Protein 4IX8 (pdb70)

CATH classification: 3.90.1150.10 (+1 more: 3.40.640.10)

Foldseek 3Di:
DDDDDDDDPLVVQQDQVLVVPVFDAAQEPFDFFEQADQALPPPVLAAFDVLLVVLLVVLVVVVPQPDFAFLQAHLLLLQLVLVLCLVLAPDPVLSVLRDSLQKGKFQFLLRVLLLLDVLFAAQVAEEEEEPLADCSNVSSCSSRNYHHHYFYFDQVVQRATPLVVVLVVDDPRYAEYEEEAVGVAALGHDDLVSLVVVLVSCVVRVHAYEYECAFVLWFADPDRHRDNSHDDDQRKYKYKYAVVLSRPRPQRIIMIGIRHVVPPCVSSSVSSSVVSPPVRHHRRSSSSSCSVPVVPDDNVSNVSQRVQLVLLLVLVVVLVVDPQAWDWDRRRGDWKTKTAGPCLFFDPQNWLVSLQRVLCRYNSYHWAASVSSPDIRITMGTSSDGPVSSNVSSVSSNVVRVVGGD/DDDDDDDDPLVVQQDQVLVVVPQFEQADQFLPVPPLAAFDVLLVVLLVVLVVVVPQPDAAFLQAHLLLLVLVLVLCLVLAPDDVLSVLFDSLQKGKFQFLLRVLLLLDVLFAAQVAEEEEEPLADCSNVSSCRSRNYHHHYFYFDVVVQRATPLVVVLVVDDPRYAEYEDEAVGVPALGHDDPVSLVVVLVSCVVNVHAYEYECAFVLWFADPDRHHDNSHDDDQRKYKYWYDVVLSSPSVQRIIMITIRHVVPPCVSSSVSSSVVSPPVRHHRRSSSSSCSVPVVPDDNVSSVSQNVLLVVLLVLLCVLVCPWDGRRTRFKTKNAVVVQVVLVCPHHWAASVSSRDGDIIIGTSSDHPVSSNVSSVSD

InterPro domains:
  IPR004839 Aminotransferase, class I/classII, large domain [PF00155] (74-439)
  IPR005958 Tyrosine/nicotianamine aminotransferase [PIRSF000517] (28-448)
  IPR005958 Tyrosine/nicotianamine aminotransferase [TIGR01265] (44-447)
  IPR015421 Pyridoxal phosphate-dependent transferase, major domain [G3DSA:3.40.640.10] (92-340)
  IPR015422 Pyridoxal phosphate-dependent transferase, small domain [G3DSA:3.90.1150.10] (75-443)
  IPR015424 Pyridoxal phosphate-dependent transferase [SSF53383] (70-445)

B-factor: mean 60.35, std 25.58, range [20.93, 162.89]

Solvent-accessible surface area: 26932 Å² total

Radius of gyration: 27.21 Å; Cα contacts (8 Å, |Δi|>4): 1724; chains: 2; bounding box: 69×66×72 Å

Secondary structure (DSSP, 8-state):
--PPP---HHHHT---HHHHH--PPPS-SSPPEE-----TTSSSSS---HHHHHHHHHHHHHTSS-SPPPTT--HHHHHHHHHHHGGG--SHHHHHT--GGGEEEESHHHHHHHHHHHHH--TT-EEEEEES--THHHHHHHHHT-EEEEEEEETTTTTEE-HHHHHTT--TTEEEEEEESSPTTT-----HHHHHHHHHHHHHHT--EEEE-TTTT-B-TT-----TTSS---S-EEEEEE----S-GGG--EEEEEE-TT-S-HHHHHHHHHHTTTTT---HHHHHHHHHHTTT--HHHHHHHHHHHHHHHHHHHGGGGS-SSEE-PPPSBSSEEEEEE-GGGBSS--SHHHHHHHHHHHH-EE-EEGGGGT-TTEEEEES-S-HHHHHHHHHHHHHHHHHHB-/--PPP---HHHHT---HHHHH--EE-----TTSSSSS---HHHHHHHHHHHHHSSS-SPPPTT--HHHHHHHHHHHGGG-SSHHHHHT--GGGEEEESHHHHHHHHHHHHH--TT-EEEEEES--THHHHHHHHHT-EEEEEEEEGGGTTEE-HHHHHTT--TTEEEEEEESS-TTT-----HHHHHHHHHHHHHHT--EEEE-TTTT-B-TTPPP--TTSS---S-EEEEE-----S-GGG--EEEEEE-TT---HHHHHHHHHHTTTTT---HHHHHHHHHHTTT--HHHHHHHHHHHHHHHHHHHTT----BPPSBSSEEE--HHHHHHHH--EE-EEGGGGT-SS-EEEESSS-HHHHHHHHHH-

Sequence (775 aa):
SFRRIASSKHAQRTLQPLNNLTMKPSRSTKSNLRLSIGDPTVDGNLKTPDIVTEAMVDVVRSGKFNGYPPTVGADNLRQVVSTYWRRFCQTKSRQEALKWENVIITSGVSQAIVLALTALCNEGDNILVCAPSFPHYKSVCDSYGIECRYYYLDPSKSWECDLRAAAGMVDSHTKAFVIINPSNPCGSNFSRAHVSDIIDFCQQHQQIPLISDEIYAEMVLNNGIFTSVADFDTNVPRLILGGTAYQVCPGWRVGWSILIDPMNVAGDWAVGMERLTQLIAGVNSICQEAIARTLLKCPTECTEHIVTQLEAGAKVYARLLEHDIGISMEAPQASMFVMLKLNLSYFQDLKSDMEFYEKLLDEENVQVLPGEIFGMSGFLRATVSRPSAVLNEAVDRIIEFCERHKKSFRRRIASSKHAQRTLQPLNNLTNLRLSIGDPTVDGNLKTPDIVTEAMVDVVRSGKFNGYPPTVGADNLRQVVSTYWRRFCQTKSRQEALKWENVIITSGVSQAIVLALTALCNEGDNILVCAPSFPHYKSVCDSYGIECRYYYLDPSKSWECDLRAAAGMVDSHTKAFVIINPSNPCGSNFSRAHVSDIIDFCQQHQIPLISDEIYAEMVLNNGIFTSVADFDTNVPRLILGGTAYQVCPGWRVGWSILIDPMNVAGDWAVGMERLTQLIAGVNSICQEAIARTLLKCPTECTEHIVTQLEAGAKVYARLLISMEAPQASMFVMLDMEFYEKLLDNVQVLPGEIFGMSGFLRATVSRPSAVLNEAVDRI

Organism: Leishmania infantum (NCBI:txid5671)

Structure (mmCIF, N/CA/C/O backbone):
data_4IX8
#
_entry.id   4IX8
#
_cell.length_a   98.960
_cell.length_b   98.960
_cell.length_c   199.260
_cell.angle_alpha   90.000
_cell.angle_beta   90.000
_cell.angle_gamma   120.000
#
_symmetry.space_group_name_H-M   'P 32 2 1'
#
loop_
_entity.id
_entity.type
_entity.pdbx_description
1 polymer 'Tyrosine aminotransferase'
2 non-polymer 'CHLORIDE ION'
3 water water
#
loop_
_atom_site.group_PDB
_atom_site.id
_atom_site.type_symbol
_atom_site.label_atom_id
_atom_site.label_alt_id
_atom_site.label_comp_id
_atom_site.label_asym_id
_atom_site.label_entity_id
_atom_site.label_seq_id
_atom_site.pdbx_PDB_ins_code
_atom_site.Cartn_x
_atom_site.Cartn_y
_atom_site.Cartn_z
_atom_site.occupancy
_atom_site.B_iso_or_equiv
_atom_site.auth_seq_id
_atom_site.auth_comp_id
_atom_site.auth_asym_id
_atom_site.auth_atom_id
_atom_site.pdbx_PDB_model_num
ATOM 1 N N . SER A 1 36 ? 107.240 2.042 26.223 1.00 93.50 40 SER A N 1
ATOM 2 C CA . SER A 1 36 ? 106.029 1.653 25.514 1.00 94.04 40 SER A CA 1
ATOM 3 C C . SER A 1 36 ? 104.782 2.224 26.188 1.00 90.74 40 SER A C 1
ATOM 4 O O . SER A 1 36 ? 104.876 2.932 27.199 1.00 96.62 40 SER A O 1
ATOM 11 N N . PHE A 1 37 ? 103.613 1.900 25.635 1.00 73.19 41 PHE A N 1
ATOM 12 C CA . PHE A 1 37 ? 102.373 2.490 26.113 1.00 68.69 41 PHE A CA 1
ATOM 13 C C . PHE A 1 37 ? 101.120 1.629 25.898 1.00 67.69 41 PHE A C 1
ATOM 14 O O . PHE A 1 37 ? 100.802 1.197 24.782 1.00 67.96 41 PHE A O 1
ATOM 31 N N . ARG A 1 38 ? 100.395 1.448 26.993 1.00 58.30 42 ARG A N 1
ATOM 32 C CA . ARG A 1 38 ? 99.208 0.619 27.059 1.00 62.33 42 ARG A CA 1
ATOM 33 C C . ARG A 1 38 ? 98.241 1.054 25.962 1.00 59.33 42 ARG A C 1
ATOM 34 O O . ARG A 1 38 ? 98.055 2.246 25.728 1.00 56.40 42 ARG A O 1
ATOM 55 N N . ARG A 1 39 ? 97.689 0.090 25.240 1.00 53.82 43 ARG A N 1
ATOM 56 C CA . ARG A 1 39 ? 96.750 0.409 24.188 1.00 52.07 43 ARG A CA 1
ATOM 57 C C . ARG A 1 39 ? 95.433 0.915 24.777 1.00 58.74 43 ARG A C 1
ATOM 58 O O . ARG A 1 39 ? 94.839 0.267 25.635 1.00 54.95 43 ARG A O 1
ATOM 79 N N . ILE A 1 40 ? 94.958 2.045 24.256 1.00 55.38 44 ILE A N 1
ATOM 80 C CA . ILE A 1 40 ? 93.761 2.702 24.764 1.00 45.84 44 ILE A CA 1
ATOM 81 C C . ILE A 1 40 ? 92.545 2.361 23.952 1.00 50.02 44 ILE A C 1
ATOM 82 O O . ILE A 1 40 ? 92.440 2.746 22.784 1.00 49.66 44 ILE A O 1
ATOM 98 N N . ALA A 1 41 ? 91.572 1.749 24.621 1.00 48.59 45 ALA A N 1
ATOM 99 C CA . ALA A 1 41 ? 90.387 1.201 23.979 1.00 43.89 45 ALA A CA 1
ATOM 100 C C . ALA A 1 41 ? 89.172 2.064 24.262 1.00 39.11 45 ALA A C 1
ATOM 101 O O . ALA A 1 41 ? 89.208 2.932 25.128 1.00 48.72 45 ALA A O 1
ATOM 108 N N . SER A 1 42 ? 88.112 1.846 23.501 1.00 46.36 46 SER A N 1
ATOM 109 C CA . SER A 1 42 ? 86.936 2.677 23.616 1.00 43.57 46 SER A CA 1
ATOM 110 C C . SER A 1 42 ? 85.903 2.033 24.527 1.00 40.73 46 SER A C 1
ATOM 111 O O . SER A 1 42 ? 85.993 0.854 24.856 1.00 37.03 46 SER A O 1
ATOM 119 N N . SER A 1 43 ? 84.879 2.811 24.849 1.00 39.74 47 SER A N 1
ATOM 120 C CA . SER A 1 43 ? 83.791 2.389 25.710 1.00 35.91 47 SER A CA 1
ATOM 121 C C . SER A 1 43 ? 82.806 1.477 25.003 1.00 38.06 47 SER A C 1
ATOM 122 O O . SER A 1 43 ? 82.727 1.468 23.784 1.00 43.29 47 SER A O 1
ATOM 130 N N . LYS A 1 44 ? 82.000 0.762 25.772 1.00 36.77 48 LYS A N 1
ATOM 131 C CA . LYS A 1 44 ? 80.953 -0.076 25.205 1.00 31.96 48 LYS A CA 1
ATOM 132 C C . LYS A 1 44 ? 79.919 0.753 24.452 1.00 29.66 48 LYS A C 1
ATOM 133 O O . LYS A 1 44 ? 79.464 0.391 23.376 1.00 29.54 48 LYS A O 1
ATOM 152 N N . HIS A 1 45 ? 79.550 1.880 25.027 1.00 29.52 49 HIS A N 1
ATOM 153 C CA . HIS A 1 45 ? 78.653 2.823 24.372 1.00 28.26 49 HIS A CA 1
ATOM 154 C C . HIS A 1 45 ? 79.161 3.219 22.937 1.00 31.78 49 HIS A C 1
ATOM 155 O O . HIS A 1 45 ? 78.432 3.129 21.959 1.00 30.82 49 HIS A O 1
ATOM 170 N N . ALA A 1 46 ? 80.433 3.553 22.804 1.00 35.23 50 ALA A N 1
ATOM 171 C CA . ALA A 1 46 ? 80.991 3.909 21.514 1.00 33.17 50 ALA A CA 1
ATOM 172 C C . ALA A 1 46 ? 80.954 2.723 20.551 1.00 37.30 50 ALA A C 1
ATOM 173 O O . ALA A 1 46 ? 80.477 2.844 19.424 1.00 35.40 50 ALA A O 1
ATOM 180 N N . GLN A 1 47 ? 81.412 1.575 21.024 1.00 37.93 51 GLN A N 1
ATOM 181 C CA . GLN A 1 47 ? 81.521 0.361 20.215 1.00 39.53 51 GLN A CA 1
ATOM 182 C C . GLN A 1 47 ? 80.210 -0.070 19.578 1.00 42.87 51 GLN A C 1
ATOM 183 O O . GLN A 1 47 ? 80.216 -0.689 18.533 1.00 55.09 51 GLN A O 1
ATOM 197 N N . ARG A 1 48 ? 79.087 0.221 20.212 1.00 39.12 52 ARG A N 1
ATOM 198 C CA . ARG A 1 48 ? 77.794 -0.238 19.707 1.00 35.11 52 ARG A CA 1
ATOM 199 C C . ARG A 1 48 ? 77.010 0.872 19.043 1.00 36.27 52 ARG A C 1
ATOM 200 O O . ARG A 1 48 ? 75.844 0.693 18.704 1.00 35.21 52 ARG A O 1
ATOM 221 N N . THR A 1 49 ? 77.648 2.020 18.859 1.00 27.73 53 THR A N 1
ATOM 222 C CA . THR A 1 49 ? 76.999 3.137 18.188 1.00 43.76 53 THR A CA 1
ATOM 223 C C . THR A 1 49 ? 77.270 3.080 16.681 1.00 43.23 53 THR A C 1
ATOM 224 O O . THR A 1 49 ? 78.374 3.403 16.282 1.00 39.25 53 THR A O 1
ATOM 235 N N . LEU A 1 50 ? 76.249 2.726 15.880 1.00 47.47 54 LEU A N 1
ATOM 236 C CA . LEU A 1 50 ? 76.387 2.464 14.439 1.00 47.91 54 LEU A CA 1
ATOM 237 C C . LEU A 1 50 ? 75.253 3.067 13.617 1.00 55.76 54 LEU A C 1
ATOM 238 O O . LEU A 1 50 ? 74.074 2.998 14.006 1.00 53.77 54 LEU A O 1
ATOM 254 N N . GLN A 1 51 ? 75.607 3.657 12.480 1.00 52.79 55 GLN A N 1
ATOM 255 C CA . GLN A 1 51 ? 74.615 4.196 11.568 1.00 53.46 55 GLN A CA 1
ATOM 256 C C . GLN A 1 51 ? 74.703 3.416 10.247 1.00 58.79 55 GLN A C 1
ATOM 257 O O . GLN A 1 51 ? 75.650 3.584 9.494 1.00 60.57 55 GLN A O 1
ATOM 271 N N . PRO A 1 52 ? 73.705 2.565 9.953 1.00 62.13 56 PRO A N 1
ATOM 272 C CA . PRO A 1 52 ? 73.862 1.624 8.830 1.00 56.09 56 PRO A CA 1
ATOM 273 C C . PRO A 1 52 ? 73.963 2.348 7.466 1.00 50.31 56 PRO A C 1
ATOM 274 O O . PRO A 1 52 ? 74.679 1.865 6.572 1.00 47.95 56 PRO A O 1
ATOM 285 N N . LEU A 1 53 ? 73.219 3.450 7.324 1.00 60.56 57 LEU A N 1
ATOM 286 C CA . LEU A 1 53 ? 73.250 4.336 6.147 1.00 67.40 57 LEU A CA 1
ATOM 287 C C . LEU A 1 53 ? 74.688 4.789 5.838 1.00 76.43 57 LEU A C 1
ATOM 288 O O . LEU A 1 53 ? 75.209 4.528 4.752 1.00 84.64 57 LEU A O 1
ATOM 295 N N . ASN A 1 54 ? 75.317 5.495 6.773 1.00 77.96 58 ASN A N 1
ATOM 296 C CA . ASN A 1 54 ? 76.714 5.902 6.615 1.00 80.61 58 ASN A CA 1
ATOM 297 C C . ASN A 1 54 ? 77.629 4.711 6.278 1.00 78.62 58 ASN A C 1
ATOM 298 O O . ASN A 1 54 ? 78.524 4.811 5.438 1.00 77.31 58 ASN A O 1
ATOM 302 N N . ASN A 1 55 ? 77.385 3.581 6.932 1.00 76.37 59 ASN A N 1
ATOM 303 C CA . ASN A 1 55 ? 78.227 2.401 6.768 1.00 85.61 59 ASN A CA 1
ATOM 304 C C . ASN A 1 55 ? 78.152 1.882 5.346 1.00 95.83 59 ASN A C 1
ATOM 305 O O . ASN A 1 55 ? 79.131 1.343 4.808 1.00 100.76 59 ASN A O 1
ATOM 316 N N . LEU A 1 56 ? 76.989 2.094 4.730 1.00 92.33 60 LEU A N 1
ATOM 317 C CA . LEU A 1 56 ? 76.732 1.603 3.389 1.00 80.97 60 LEU A CA 1
ATOM 318 C C . LEU A 1 56 ? 77.737 2.251 2.465 1.00 75.43 60 LEU A C 1
ATOM 319 O O . LEU A 1 56 ? 78.367 1.579 1.654 1.00 71.22 60 LEU A O 1
ATOM 335 N N . THR A 1 57 ? 77.920 3.552 2.687 1.00 77.12 61 THR A N 1
ATOM 336 C CA . THR A 1 57 ? 78.871 4.391 1.964 1.00 76.25 61 THR A CA 1
ATOM 337 C C . THR A 1 57 ? 80.293 3.868 2.163 1.00 71.04 61 THR A C 1
ATOM 338 O O . THR A 1 57 ? 80.955 3.468 1.210 1.00 73.84 61 THR A O 1
ATOM 349 N N . MET A 1 60 ? 80.516 1.627 -0.372 1.00 79.08 64 MET A N 1
ATOM 350 C CA . MET A 1 60 ? 79.866 1.098 -1.567 1.00 88.39 64 MET A CA 1
ATOM 351 C C . MET A 1 60 ? 80.855 0.986 -2.721 1.00 92.34 64 MET A C 1
ATOM 352 O O . MET A 1 60 ? 81.655 1.903 -2.963 1.00 93.15 64 MET A O 1
ATOM 359 N N . LYS A 1 61 ? 80.780 -0.122 -3.453 1.00 88.40 65 LYS A N 1
ATOM 360 C CA . LYS A 1 61 ? 81.699 -0.352 -4.557 1.00 87.93 65 LYS A CA 1
ATOM 361 C C . LYS A 1 61 ? 81.487 0.721 -5.641 1.00 92.38 65 LYS A C 1
ATOM 362 O O . LYS A 1 61 ? 80.350 1.047 -5.983 1.00 92.38 65 LYS A O 1
ATOM 366 N N . PRO A 1 62 ? 82.578 1.300 -6.168 1.00 92.45 66 PRO A N 1
ATOM 367 C CA . PRO A 1 62 ? 82.386 2.230 -7.287 1.00 89.26 66 PRO A CA 1
ATOM 368 C C . PRO A 1 62 ? 81.921 1.495 -8.537 1.00 80.80 66 PRO A C 1
ATOM 369 O O . PRO A 1 62 ? 82.292 0.343 -8.769 1.00 82.48 66 PRO A O 1
ATOM 380 N N . SER A 1 63 ? 81.113 2.160 -9.342 1.00 73.19 67 SER A N 1
ATOM 381 C CA . SER A 1 63 ? 80.411 1.481 -10.408 1.00 72.44 67 SER A CA 1
ATOM 382 C C . SER A 1 63 ? 81.337 1.111 -11.547 1.00 84.35 67 SER A C 1
ATOM 383 O O . SER A 1 63 ? 82.188 1.905 -11.930 1.00 87.26 67 SER A O 1
ATOM 391 N N . ARG A 1 64 ? 81.170 -0.100 -12.079 1.00 87.21 68 ARG A N 1
ATOM 392 C CA . ARG A 1 64 ? 81.804 -0.507 -13.327 1.00 83.24 68 ARG A CA 1
ATOM 393 C C . ARG A 1 64 ? 80.807 -0.173 -14.429 1.00 88.90 68 ARG A C 1
ATOM 394 O O . ARG A 1 64 ? 80.232 -1.073 -15.054 1.00 91.16 68 ARG A O 1
ATOM 398 N N . SER A 1 65 ? 80.557 1.127 -14.611 1.00 90.11 69 SER A N 1
ATOM 399 C CA . SER A 1 65 ? 79.671 1.637 -15.672 1.00 87.69 69 SER A CA 1
ATOM 400 C C . SER A 1 65 ? 80.191 2.963 -16.219 1.00 90.61 69 SER A C 1
ATOM 401 O O . SER A 1 65 ? 80.904 3.683 -15.523 1.00 91.60 69 SER A O 1
ATOM 409 N N . THR A 1 66 ? 79.815 3.292 -17.455 1.00 92.73 70 THR A N 1
ATOM 410 C CA . THR A 1 66 ? 80.269 4.529 -18.105 1.00 95.98 70 THR A CA 1
ATOM 411 C C . THR A 1 66 ? 79.208 5.612 -18.022 1.00 92.35 70 THR A C 1
ATOM 412 O O . THR A 1 66 ? 79.466 6.779 -18.336 1.00 92.38 70 THR A O 1
ATOM 423 N N . LYS A 1 67 ? 78.008 5.216 -17.613 1.00 85.74 71 LYS A N 1
ATOM 424 C CA . LYS A 1 67 ? 76.922 6.159 -17.488 1.00 78.43 71 LYS A CA 1
ATOM 425 C C . LYS A 1 67 ? 77.284 7.101 -16.325 1.00 73.47 71 LYS A C 1
ATOM 426 O O . LYS A 1 67 ? 78.142 6.777 -15.504 1.00 75.63 71 LYS A O 1
ATOM 430 N N . SER A 1 68 ? 76.647 8.268 -16.272 1.00 70.83 72 SER A N 1
ATOM 431 C CA . SER A 1 68 ? 76.868 9.235 -15.198 1.00 70.60 72 SER A CA 1
ATOM 432 C C . SER A 1 68 ? 76.284 8.742 -13.877 1.00 71.83 72 SER A C 1
ATOM 433 O O . SER A 1 68 ? 75.288 8.022 -13.858 1.00 76.05 72 SER A O 1
ATOM 441 N N . ASN A 1 69 ? 76.903 9.128 -12.769 1.00 70.89 73 ASN A N 1
ATOM 442 C CA . ASN A 1 69 ? 76.385 8.770 -11.459 1.00 65.62 73 ASN A CA 1
ATOM 443 C C . ASN A 1 69 ? 75.124 9.555 -11.153 1.00 66.67 73 ASN A C 1
ATOM 444 O O . ASN A 1 69 ? 75.174 10.778 -10.991 1.00 61.16 73 ASN A O 1
ATOM 455 N N . LEU A 1 70 ? 74.010 8.835 -11.007 1.00 63.27 74 LEU A N 1
ATOM 456 C CA . LEU A 1 70 ? 72.736 9.441 -10.639 1.00 54.85 74 LEU A CA 1
ATOM 457 C C . LEU A 1 70 ? 72.357 8.940 -9.256 1.00 51.32 74 LEU A C 1
ATOM 458 O O . LEU A 1 70 ? 72.120 7.757 -9.070 1.00 49.55 74 LEU A O 1
ATOM 474 N N . ARG A 1 71 ? 72.322 9.839 -8.283 1.00 55.15 75 ARG A N 1
ATOM 475 C CA . ARG A 1 71 ? 72.088 9.450 -6.909 1.00 50.52 75 ARG A CA 1
ATOM 476 C C . ARG A 1 71 ? 70.661 9.748 -6.487 1.00 52.38 75 ARG A C 1
ATOM 477 O O . ARG A 1 71 ? 70.257 10.909 -6.446 1.00 53.27 75 ARG A O 1
ATOM 498 N N . LEU A 1 72 ? 69.903 8.679 -6.220 1.00 48.75 76 LEU A N 1
ATOM 499 C CA . LEU A 1 72 ? 68.525 8.763 -5.704 1.00 43.06 76 LEU A CA 1
ATOM 500 C C . LEU A 1 72 ? 68.425 8.440 -4.233 1.00 39.84 76 LEU A C 1
ATOM 501 O O . LEU A 1 72 ? 67.326 8.328 -3.701 1.00 53.92 76 LEU A O 1
ATOM 517 N N . SER A 1 73 ? 69.583 8.361 -3.584 1.00 52.58 77 SER A N 1
ATOM 518 C CA . SER A 1 73 ? 69.739 7.904 -2.200 1.00 44.20 77 SER A CA 1
ATOM 519 C C . SER A 1 73 ? 69.827 9.013 -1.174 1.00 41.28 77 SER A C 1
ATOM 520 O O . SER A 1 73 ? 69.771 8.776 0.039 1.00 40.79 77 SER A O 1
ATOM 528 N N . ILE A 1 74 ? 70.008 10.233 -1.644 1.00 51.02 78 ILE A N 1
ATOM 529 C CA . ILE A 1 74 ? 70.377 11.336 -0.746 1.00 52.48 78 ILE A CA 1
ATOM 530 C C . ILE A 1 74 ? 69.169 11.987 -0.063 1.00 45.97 78 ILE A C 1
ATOM 531 O O . ILE A 1 74 ? 68.199 12.333 -0.712 1.00 53.68 78 ILE A O 1
ATOM 547 N N . GLY A 1 75 ? 69.226 12.144 1.257 1.00 35.55 79 GLY A N 1
ATOM 548 C CA . GLY A 1 75 ? 68.083 12.640 2.019 1.00 37.55 79 GLY A CA 1
ATOM 549 C C . GLY A 1 75 ? 68.222 14.102 2.401 1.00 44.75 79 GLY A C 1
ATOM 550 O O . GLY A 1 75 ? 67.707 14.529 3.432 1.00 61.54 79 GLY A O 1
ATOM 554 N N . ASP A 1 76 ? 68.969 14.840 1.597 1.00 40.97 80 ASP A N 1
ATOM 555 C CA . ASP A 1 76 ? 69.270 16.244 1.857 1.00 46.20 80 ASP A CA 1
ATOM 556 C C . ASP A 1 76 ? 68.613 17.146 0.770 1.00 34.98 80 ASP A C 1
ATOM 557 O O . ASP A 1 76 ? 68.939 17.067 -0.377 1.00 36.20 80 ASP A O 1
ATOM 566 N 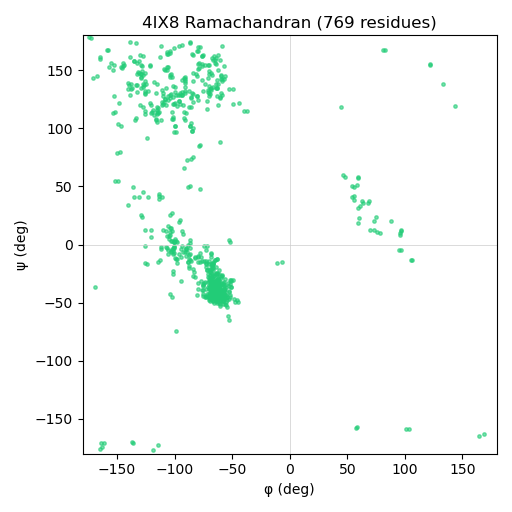N . PRO A 1 77 ? 67.686 18.019 1.178 1.00 39.25 81 PRO A N 1
ATOM 567 C CA . PRO A 1 77 ? 66.969 18.790 0.166 1.00 36.55 81 PRO A CA 1
ATOM 568 C C . PRO A 1 77 ? 67.810 19.877 -0.487 1.00 37.18 81 PRO A C 1
ATOM 569 O O . PRO A 1 77 ? 67.359 20.456 -1.458 1.00 38.38 81 PRO A O 1
ATOM 580 N N . THR A 1 78 ? 69.035 20.085 -0.031 1.00 42.86 82 THR A N 1
ATOM 581 C CA . THR A 1 78 ? 69.842 21.173 -0.552 1.00 39.85 82 THR A CA 1
ATOM 582 C C . THR A 1 78 ? 70.672 20.731 -1.749 1.00 46.08 82 THR A C 1
ATOM 583 O O . THR A 1 78 ? 71.325 21.555 -2.342 1.00 46.75 82 THR A O 1
ATOM 594 N N . VAL A 1 79 ? 70.632 19.454 -2.128 1.00 44.14 83 VAL A N 1
ATOM 595 C CA . VAL A 1 79 ? 71.629 18.924 -3.073 1.00 51.58 83 VAL A CA 1
ATOM 596 C C . VAL A 1 79 ? 71.757 19.651 -4.428 1.00 55.38 83 VAL A C 1
ATOM 597 O O . VAL A 1 79 ? 72.869 19.889 -4.887 1.00 50.20 83 VAL A O 1
ATOM 610 N N . ASP A 1 80 ? 70.643 19.999 -5.067 1.00 56.43 84 ASP A N 1
ATOM 611 C CA . ASP A 1 80 ? 70.680 20.523 -6.433 1.00 55.31 84 ASP A CA 1
ATOM 612 C C . ASP A 1 80 ? 70.536 22.034 -6.559 1.00 57.43 84 ASP A C 1
ATOM 613 O O . ASP A 1 80 ? 70.925 22.596 -7.571 1.00 61.62 84 ASP A O 1
ATOM 622 N N . GLY A 1 81 ? 69.937 22.678 -5.561 1.00 62.34 85 GLY A N 1
ATOM 623 C CA . GLY A 1 81 ? 69.727 24.119 -5.589 1.00 54.89 85 GLY A CA 1
ATOM 624 C C . GLY A 1 81 ? 68.325 24.432 -6.120 1.00 61.65 85 GLY A C 1
ATOM 625 O O . GLY A 1 81 ? 67.920 25.602 -6.176 1.00 54.71 85 GLY A O 1
ATOM 629 N N . ASN A 1 82 ? 67.602 23.391 -6.553 1.00 45.93 86 ASN A N 1
ATOM 630 C CA . ASN A 1 82 ? 66.246 23.560 -7.052 1.00 46.45 86 ASN A CA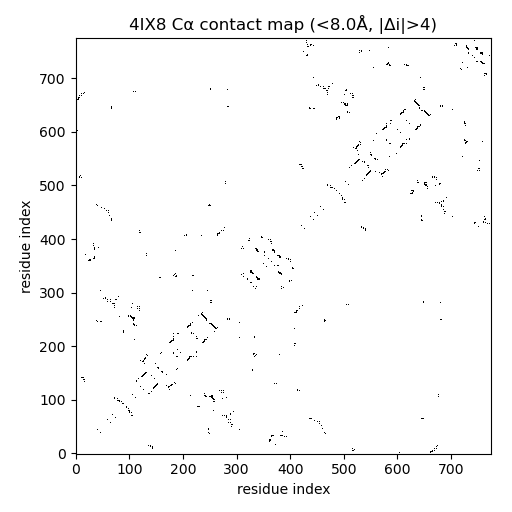 1
ATOM 631 C C . ASN A 1 82 ? 65.300 23.987 -5.916 1.00 50.93 86 ASN A C 1
ATOM 632 O O . ASN A 1 82 ? 64.342 24.714 -6.146 1.00 50.69 86 ASN A O 1
ATOM 643 N N . LEU A 1 83 ? 65.583 23.531 -4.687 1.00 51.82 87 LEU A N 1
ATOM 644 C CA . LEU A 1 83 ? 64.818 23.911 -3.502 1.00 47.86 87 LEU A CA 1
ATOM 645 C C . LEU A 1 83 ? 65.618 24.923 -2.701 1.00 48.76 87 LEU A C 1
ATOM 646 O O . LEU A 1 83 ? 66.826 24.785 -2.574 1.00 45.10 87 LEU A O 1
ATOM 662 N N . LYS A 1 84 ? 64.946 25.891 -2.086 1.00 52.47 88 LYS A N 1
ATOM 663 C CA . LYS A 1 84 ? 65.640 27.088 -1.605 1.00 47.88 88 LYS A CA 1
ATOM 664 C C . LYS A 1 84 ? 65.130 27.526 -0.245 1.00 42.04 88 LYS A C 1
ATOM 665 O O . LYS A 1 84 ? 63.925 27.503 0.031 1.00 49.81 88 LYS A O 1
ATOM 669 N N . THR A 1 85 ? 66.070 27.897 0.614 1.00 46.91 89 THR A N 1
ATOM 670 C CA . THR A 1 85 ? 65.754 28.533 1.878 1.00 41.18 89 THR A CA 1
ATOM 671 C C . THR A 1 85 ? 65.148 29.904 1.580 1.00 42.82 89 THR A C 1
ATOM 672 O O . THR A 1 85 ? 65.649 30.618 0.737 1.00 44.29 89 THR A O 1
ATOM 683 N N . PRO A 1 86 ? 64.069 30.280 2.263 1.00 43.51 90 PRO A N 1
ATOM 684 C CA . PRO A 1 86 ? 63.511 31.614 1.993 1.00 44.50 90 PRO A CA 1
ATOM 685 C C . PRO A 1 86 ? 64.497 32.776 2.239 1.00 46.86 90 PRO A C 1
ATOM 686 O O . PRO A 1 86 ? 65.223 32.766 3.248 1.00 44.85 90 PRO A O 1
ATOM 697 N N . ASP A 1 87 ? 64.458 33.778 1.365 1.00 47.55 91 ASP A N 1
ATOM 698 C CA . ASP A 1 87 ? 65.373 34.909 1.426 1.00 59.50 91 ASP A CA 1
ATOM 699 C C . ASP A 1 87 ? 65.200 35.674 2.722 1.00 49.03 91 ASP A C 1
ATOM 700 O O . ASP A 1 87 ? 66.167 36.148 3.336 1.00 49.26 91 ASP A O 1
ATOM 709 N N . ILE A 1 88 ? 63.964 35.748 3.174 1.00 48.92 92 ILE A N 1
ATOM 710 C CA . ILE A 1 88 ? 63.694 36.460 4.399 1.00 49.18 92 ILE A CA 1
ATOM 711 C C . ILE A 1 88 ? 64.430 35.802 5.631 1.00 47.43 92 ILE A C 1
ATOM 712 O O . ILE A 1 88 ? 64.849 36.500 6.574 1.00 47.89 92 ILE A O 1
ATOM 728 N N . VAL A 1 89 ? 64.633 34.481 5.608 1.00 45.58 93 VAL A N 1
ATOM 729 C CA . VAL A 1 89 ? 65.357 33.796 6.695 1.00 44.02 93 VAL A CA 1
ATOM 730 C C . VAL A 1 89 ? 66.840 34.070 6.554 1.00 44.47 93 VAL A C 1
ATOM 731 O O . VAL A 1 89 ? 67.528 34.339 7.528 1.00 44.37 93 VAL A O 1
ATOM 744 N N . THR A 1 90 ? 67.333 33.977 5.336 1.00 45.08 94 THR A N 1
ATOM 745 C CA . THR A 1 90 ? 68.722 34.294 5.027 1.00 50.14 94 THR A CA 1
ATOM 746 C C . THR A 1 90 ? 69.117 35.731 5.418 1.00 47.62 94 THR A C 1
ATOM 747 O O . THR A 1 90 ? 70.191 35.958 5.958 1.00 48.48 94 THR A O 1
ATOM 758 N N . GLU A 1 91 ? 68.238 36.695 5.195 1.00 51.26 95 GLU A N 1
ATOM 759 C CA . GLU A 1 91 ? 68.588 38.075 5.470 1.00 50.93 95 GLU A CA 1
ATOM 760 C C . GLU A 1 91 ? 68.400 38.365 6.972 1.00 50.57 95 GLU A C 1
ATOM 761 O O . GLU A 1 91 ? 69.124 39.188 7.545 1.00 51.69 95 GLU A O 1
ATOM 773 N N . ALA A 1 92 ? 67.489 37.640 7.629 1.00 49.06 96 ALA A N 1
ATOM 774 C CA . ALA A 1 92 ? 67.420 37.702 9.090 1.00 48.52 96 ALA A CA 1
ATOM 775 C C . ALA A 1 92 ? 68.733 37.175 9.705 1.00 47.59 96 ALA A C 1
ATOM 776 O O . ALA A 1 92 ? 69.253 37.759 10.661 1.00 48.22 96 ALA A O 1
ATOM 783 N N . MET A 1 93 ? 69.325 36.149 9.113 1.00 46.39 97 MET A N 1
ATOM 784 C CA . MET A 1 93 ? 70.572 35.639 9.653 1.00 45.68 97 MET A CA 1
ATOM 785 C C . MET A 1 93 ? 71.653 36.722 9.565 1.00 47.57 97 MET A C 1
ATOM 786 O O . MET A 1 93 ? 72.432 36.935 10.512 1.00 47.76 97 MET A O 1
ATOM 800 N N . VAL A 1 94 ? 71.677 37.404 8.416 1.00 49.07 98 VAL A N 1
ATOM 801 C CA . VAL A 1 94 ? 72.579 38.529 8.180 1.00 51.17 98 VAL A CA 1
ATOM 802 C C . VAL A 1 94 ? 72.398 39.662 9.219 1.00 52.48 98 VAL A C 1
ATOM 803 O O . VAL A 1 94 ? 73.353 40.073 9.846 1.00 53.24 98 VAL A O 1
ATOM 816 N N . ASP A 1 95 ? 71.169 40.111 9.432 1.00 52.80 99 ASP A N 1
ATOM 817 C CA . ASP A 1 95 ? 70.888 41.166 10.378 1.00 54.19 99 ASP A CA 1
ATOM 818 C C . ASP A 1 95 ? 71.364 40.726 11.765 1.00 53.15 99 ASP A C 1
ATOM 819 O O . ASP A 1 95 ? 72.014 41.490 12.507 1.00 55.59 99 ASP A O 1
ATOM 828 N N . VAL A 1 96 ? 71.091 39.460 12.085 1.00 50.87 100 VAL A N 1
ATOM 829 C CA . VAL A 1 96 ? 71.362 38.950 13.396 1.00 49.80 100 VAL A CA 1
ATOM 830 C C . VAL A 1 96 ? 72.866 38.893 13.619 1.00 62.19 100 VAL A C 1
ATOM 831 O O . VAL A 1 96 ? 73.372 39.380 14.644 1.00 50.89 100 VAL A O 1
ATOM 844 N N . VAL A 1 97 ? 73.618 38.376 12.668 1.00 49.74 101 VAL A N 1
ATOM 845 C CA . VAL A 1 97 ? 75.030 38.241 12.969 1.00 50.04 101 VAL A CA 1
ATOM 846 C C . VAL A 1 97 ? 75.757 39.617 12.959 1.00 52.59 101 VAL A C 1
ATOM 847 O O . VAL A 1 97 ? 76.677 39.866 13.751 1.00 54.72 101 VAL A O 1
ATOM 860 N N . ARG A 1 98 ? 75.303 40.537 12.119 1.00 54.11 102 ARG A N 1
ATOM 861 C CA . ARG A 1 98 ? 75.956 41.831 12.044 1.00 56.65 102 ARG A CA 1
ATOM 862 C C . ARG A 1 98 ? 75.719 42.655 13.309 1.00 57.73 102 ARG A C 1
ATOM 863 O O . ARG A 1 98 ? 76.516 43.507 13.652 1.00 59.62 102 ARG A O 1
ATOM 884 N N . SER A 1 99 ? 74.612 42.376 13.980 1.00 56.64 103 SER A N 1
ATOM 885 C CA . SER A 1 99 ? 74.224 43.098 15.168 1.00 57.67 103 SER A CA 1
ATOM 886 C C . SER A 1 99 ? 75.230 42.879 16.274 1.00 57.59 103 SER A C 1
ATOM 887 O O . SER A 1 99 ? 75.446 43.772 17.081 1.00 59.34 103 SER A O 1
ATOM 895 N N . GLY A 1 100 ? 75.825 41.691 16.312 1.00 55.70 104 GLY A N 1
ATOM 896 C CA . GLY A 1 100 ? 76.787 41.349 17.333 1.00 55.52 104 GLY A CA 1
ATOM 897 C C . GLY A 1 100 ? 76.151 41.182 18.708 1.00 56.33 104 GLY A C 1
ATOM 898 O O . GLY A 1 100 ? 76.867 41.143 19.703 1.00 55.28 104 GLY A O 1
ATOM 902 N N . LYS A 1 101 ? 74.819 41.109 18.758 1.00 54.21 105 LYS A N 1
ATOM 903 C CA . LYS A 1 101 ? 74.066 40.980 20.013 1.00 60.58 105 LYS A CA 1
ATOM 904 C C . LYS A 1 101 ? 73.577 39.526 20.334 1.00 58.82 105 LYS A C 1
ATOM 905 O O . LYS A 1 101 ? 72.913 39.281 21.342 1.00 50.60 105 LYS A O 1
ATOM 924 N N . PHE A 1 102 ? 73.929 38.583 19.463 1.00 49.56 106 PHE A N 1
ATOM 925 C CA . PHE A 1 102 ? 73.463 37.211 19.569 1.00 50.39 106 PHE A CA 1
ATOM 926 C C . PHE A 1 102 ? 74.613 36.246 19.338 1.00 49.50 106 PHE A C 1
ATOM 927 O O . PHE A 1 102 ? 74.452 35.232 18.656 1.00 45.66 106 PHE A O 1
ATOM 944 N N . ASN A 1 103 ? 75.773 36.594 19.894 1.00 47.19 107 ASN A N 1
ATOM 945 C CA . ASN A 1 103 ? 76.952 35.745 19.838 1.00 46.50 107 ASN A CA 1
ATOM 946 C C . ASN A 1 103 ? 77.210 35.138 21.200 1.00 45.84 107 ASN A C 1
ATOM 947 O O . ASN A 1 103 ? 78.146 34.345 21.372 1.00 48.11 107 ASN A O 1
ATOM 958 N N . GLY A 1 104 ? 76.382 35.492 22.178 1.00 50.87 108 GLY A N 1
ATOM 959 C CA . GLY A 1 104 ? 76.588 35.006 23.539 1.00 45.66 108 GLY A CA 1
ATOM 960 C C . GLY A 1 104 ? 75.931 33.648 23.777 1.00 43.39 108 GLY A C 1
ATOM 961 O O . GLY A 1 104 ? 75.245 33.146 22.908 1.00 42.19 108 GLY A O 1
ATOM 965 N N . TYR A 1 105 ? 76.182 33.062 24.951 1.00 42.95 109 TYR A N 1
ATOM 966 C CA . TYR A 1 105 ? 75.577 31.812 25.375 1.00 41.04 109 TYR A CA 1
ATOM 967 C C . TYR A 1 105 ? 74.079 31.955 25.443 1.00 43.65 109 TYR A C 1
ATOM 968 O O . TYR A 1 105 ? 73.608 32.854 26.117 1.00 48.87 109 TYR A O 1
ATOM 986 N N . PRO A 1 106 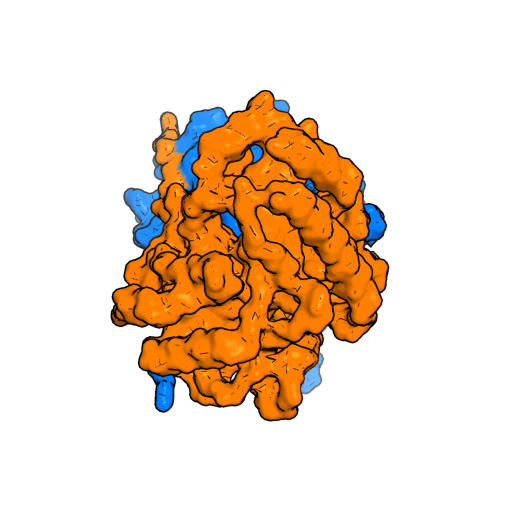? 73.320 31.058 24.784 1.00 39.31 110 PRO A N 1
ATOM 987 C CA . PRO A 1 106 ? 71.885 30.950 25.014 1.00 38.38 110 PRO A CA 1
ATOM 988 C C . PRO A 1 106 ? 71.606 30.053 26.200 1.00 41.82 110 PRO A C 1
ATOM 989 O O . PRO A 1 106 ? 72.488 29.298 26.615 1.00 36.88 110 PRO A O 1
ATOM 1000 N N . PRO A 1 107 ? 70.386 30.110 26.729 1.00 37.38 111 PRO A N 1
ATOM 1001 C CA . PRO A 1 107 ? 69.982 29.112 27.722 1.00 36.36 111 PRO A CA 1
ATOM 1002 C C . PRO A 1 107 ? 70.061 27.728 27.101 1.00 41.02 111 PRO A C 1
ATOM 1003 O O . PRO A 1 107 ? 69.758 27.634 25.903 1.00 36.90 111 PRO A O 1
ATOM 1014 N N . THR A 1 108 ? 70.436 26.686 27.859 1.00 39.39 112 THR A N 1
ATOM 1015 C CA . THR A 1 108 ? 70.746 25.393 27.242 1.00 37.25 112 THR A CA 1
ATOM 1016 C C . THR A 1 108 ? 69.496 24.766 26.634 1.00 31.02 112 THR A C 1
ATOM 1017 O O . THR A 1 108 ? 69.577 23.882 25.842 1.00 30.14 112 THR A O 1
ATOM 1028 N N . VAL A 1 109 ? 68.344 25.214 27.094 1.00 37.56 113 VAL A N 1
ATOM 1029 C CA . VAL A 1 109 ? 67.064 24.697 26.684 1.00 33.63 113 VAL A CA 1
ATOM 1030 C C . VAL A 1 109 ? 66.511 25.452 25.458 1.00 38.65 113 VAL A C 1
ATOM 1031 O O . VAL A 1 109 ? 65.516 25.040 24.882 1.00 31.05 113 VAL A O 1
ATOM 1044 N N . GLY A 1 110 ? 67.152 26.560 25.098 1.00 32.26 114 GLY A N 1
ATOM 1045 C CA . GLY A 1 110 ? 66.740 27.384 23.979 1.00 34.33 114 GLY A CA 1
ATOM 1046 C C . GLY A 1 110 ? 66.457 28.809 24.424 1.00 36.80 114 GLY A C 1
ATOM 1047 O O . GLY A 1 110 ? 66.164 29.084 25.594 1.00 43.45 114 GLY A O 1
ATOM 1051 N N . ALA A 1 111 ? 66.599 29.728 23.489 1.00 35.68 115 ALA A N 1
ATOM 1052 C CA . ALA A 1 111 ? 66.282 31.136 23.710 1.00 37.56 115 ALA A CA 1
ATOM 1053 C C . ALA A 1 111 ? 64.787 31.271 23.999 1.00 45.63 115 ALA A C 1
ATOM 1054 O O . ALA A 1 111 ? 63.967 30.635 23.322 1.00 41.41 115 ALA A O 1
ATOM 1061 N N . ASP A 1 112 ? 64.438 32.060 25.018 1.00 41.80 116 ASP A N 1
ATOM 1062 C CA . ASP A 1 112 ? 63.041 32.290 25.373 1.00 42.13 116 ASP A CA 1
ATOM 1063 C C . ASP A 1 112 ? 62.185 32.647 24.156 1.00 45.62 116 ASP A C 1
ATOM 1064 O O . ASP A 1 112 ? 61.088 32.099 23.989 1.00 44.63 116 ASP A O 1
ATOM 1073 N N . ASN A 1 113 ? 62.669 33.567 23.316 1.00 41.36 117 ASN A N 1
ATOM 1074 C CA . ASN A 1 113 ? 61.796 34.116 22.270 1.00 47.59 117 ASN A CA 1
ATOM 1075 C C . ASN A 1 113 ? 61.482 33.061 21.225 1.00 40.56 117 ASN A C 1
ATOM 1076 O O . ASN A 1 113 ? 60.331 32.946 20.812 1.00 45.02 117 ASN A O 1
ATOM 1087 N N . LEU A 1 114 ? 62.454 32.224 20.872 1.00 42.15 118 LEU A N 1
ATOM 1088 C CA . LEU A 1 114 ? 62.209 31.151 19.890 1.00 47.35 118 LEU A CA 1
ATOM 1089 C C . LEU A 1 114 ? 61.242 30.107 20.483 1.00 42.62 118 LEU A C 1
ATOM 1090 O O . LEU A 1 114 ? 60.330 29.613 19.811 1.00 37.03 118 LEU A O 1
ATOM 1106 N N . ARG A 1 115 ? 61.391 29.817 21.763 1.00 39.20 119 ARG A N 1
ATOM 1107 C CA . ARG A 1 115 ? 60.490 28.852 22.377 1.00 39.22 119 ARG A CA 1
ATOM 1108 C C . ARG A 1 115 ? 59.052 29.381 22.324 1.00 41.42 119 ARG A C 1
ATOM 1109 O O . ARG A 1 115 ? 58.114 28.625 22.024 1.00 39.88 119 ARG A O 1
ATOM 1130 N N . GLN A 1 116 ? 58.887 30.679 22.577 1.00 41.10 120 GLN A N 1
ATOM 1131 C CA . GLN A 1 116 ? 57.562 31.286 22.497 1.00 49.12 120 GLN A CA 1
ATOM 1132 C C . GLN A 1 116 ? 57.028 31.242 21.083 1.00 46.04 120 GLN A C 1
ATOM 1133 O O . GLN A 1 116 ? 55.842 30.954 20.857 1.00 50.31 120 GLN A O 1
ATOM 1147 N N . VAL A 1 117 ? 57.919 31.505 20.131 1.00 41.66 121 VAL A N 1
ATOM 1148 C CA . VAL A 1 117 ? 57.553 31.561 18.714 1.00 43.25 121 VAL A CA 1
ATOM 1149 C C . VAL A 1 117 ? 57.158 30.178 18.183 1.00 39.87 121 VAL A C 1
ATOM 1150 O O . VAL A 1 117 ? 56.178 30.047 17.464 1.00 39.76 121 VAL A O 1
ATOM 1163 N N . VAL A 1 118 ? 57.924 29.154 18.539 1.00 36.48 122 VAL A N 1
ATOM 1164 C CA . VAL A 1 118 ? 57.631 27.800 18.094 1.00 35.01 122 VAL A CA 1
ATOM 1165 C C . VAL A 1 118 ? 56.280 27.360 18.604 1.00 35.13 122 VAL A C 1
ATOM 1166 O O . VAL A 1 118 ? 55.498 26.719 17.910 1.00 37.13 122 VAL A O 1
ATOM 1179 N N . SER A 1 119 ? 56.012 27.714 19.852 1.00 46.73 123 SER A N 1
ATOM 1180 C CA . SER A 1 119 ? 54.748 27.402 20.488 1.00 41.54 123 SER A CA 1
ATOM 1181 C C . SER A 1 119 ? 53.604 28.039 19.702 1.00 43.26 123 SER A C 1
ATOM 1182 O O . SER A 1 119 ? 52.576 27.407 19.457 1.00 41.53 123 SER A O 1
ATOM 1190 N N . THR A 1 120 ? 53.797 29.293 19.307 1.00 43.85 124 THR A N 1
ATOM 1191 C CA . THR A 1 120 ? 52.786 30.028 18.544 1.00 44.12 124 THR A CA 1
ATOM 1192 C C . THR A 1 120 ? 52.595 29.406 17.172 1.00 41.92 124 THR A C 1
ATOM 1193 O O . THR A 1 120 ? 51.470 29.287 16.683 1.00 40.74 124 THR A O 1
ATOM 1204 N N . TYR A 1 121 ? 53.708 29.012 16.557 1.00 42.43 125 TYR A N 1
ATOM 1205 C CA . TYR A 1 121 ? 53.685 28.385 15.227 1.00 38.23 125 TYR A CA 1
ATOM 1206 C C . TYR A 1 121 ? 52.915 27.076 15.201 1.00 37.24 125 TYR A C 1
ATOM 1207 O O . TYR A 1 121 ? 52.096 26.870 14.323 1.00 37.80 125 TYR A O 1
ATOM 1225 N N . TRP A 1 122 ? 53.114 26.230 16.205 1.00 37.84 126 TRP A N 1
ATOM 1226 C CA . TRP A 1 122 ? 52.511 24.897 16.187 1.00 37.74 126 TRP A CA 1
ATOM 1227 C C . TRP A 1 122 ? 51.011 24.977 16.438 1.00 37.47 126 TRP A C 1
ATOM 1228 O O . TRP A 1 122 ? 50.280 24.034 16.139 1.00 41.29 126 TRP A O 1
ATOM 1249 N N . ARG A 1 123 ? 50.554 26.131 16.917 1.00 44.28 127 ARG A N 1
ATOM 1250 C CA . ARG A 1 123 ? 49.140 26.354 17.183 1.00 46.24 127 ARG A CA 1
ATOM 1251 C C . ARG A 1 123 ? 48.298 26.281 15.934 1.00 47.87 127 ARG A C 1
ATOM 1252 O O . ARG A 1 123 ? 47.121 25.962 16.009 1.00 52.10 127 ARG A O 1
ATOM 1273 N N . ARG A 1 124 ? 48.909 26.548 14.785 1.00 46.71 128 ARG A N 1
ATOM 1274 C CA . ARG A 1 124 ? 48.180 26.545 13.528 1.00 46.34 128 ARG A CA 1
ATOM 1275 C C . ARG A 1 124 ? 47.771 25.136 13.141 1.00 48.47 128 ARG A C 1
ATOM 1276 O O . ARG A 1 124 ? 46.920 24.951 12.282 1.00 59.31 128 ARG A O 1
ATOM 1297 N N . PHE A 1 125 ? 48.394 24.145 13.758 1.00 43.29 129 PHE A N 1
ATOM 1298 C CA . PHE A 1 125 ? 48.071 22.752 13.491 1.00 42.18 129 PHE A CA 1
ATOM 1299 C C . PHE A 1 125 ? 46.947 22.244 14.386 1.00 44.21 129 PHE A C 1
ATOM 1300 O O . PHE A 1 125 ? 46.537 21.076 14.281 1.00 45.68 129 PHE A O 1
ATOM 1317 N N . CYS A 1 126 ? 46.461 23.128 15.258 1.00 48.83 130 CYS A N 1
ATOM 1318 C CA . CYS A 1 126 ? 45.378 22.816 16.187 1.00 47.45 130 CYS A CA 1
ATOM 1319 C C . CYS A 1 126 ? 44.120 23.565 15.798 1.00 48.59 130 CYS A C 1
ATOM 1320 O O . CYS A 1 126 ? 44.151 24.768 15.573 1.00 46.89 130 CYS A O 1
ATOM 1328 N N . GLN A 1 127 ? 43.006 22.855 15.706 1.00 46.46 131 GLN A N 1
ATOM 1329 C CA . GLN A 1 127 ? 41.787 23.474 15.220 1.00 47.81 131 GLN A CA 1
ATOM 1330 C C . GLN A 1 127 ? 40.958 24.167 16.296 1.00 56.53 131 GLN A C 1
ATOM 1331 O O . GLN A 1 127 ? 39.942 24.753 15.980 1.00 65.54 131 GLN A O 1
ATOM 1345 N N . THR A 1 128 ? 41.410 24.175 17.544 1.00 63.37 132 THR A N 1
ATOM 1346 C CA . THR A 1 128 ? 40.578 24.668 18.646 1.00 64.59 132 THR A CA 1
ATOM 1347 C C . THR A 1 128 ? 41.373 25.421 19.718 1.00 61.63 132 THR A C 1
ATOM 1348 O O . THR A 1 128 ? 42.568 25.161 19.917 1.00 58.41 132 THR A O 1
ATOM 1359 N N . LYS A 1 129 ? 40.686 26.318 20.430 1.00 57.63 133 LYS A N 1
ATOM 1360 C CA . LYS A 1 129 ? 41.315 27.171 21.433 1.00 59.39 133 LYS A CA 1
ATOM 1361 C C . LYS A 1 129 ? 41.920 26.320 22.543 1.00 52.15 133 LYS A C 1
ATOM 1362 O O . LYS A 1 129 ? 43.005 26.621 23.035 1.00 59.29 133 LYS A O 1
ATOM 1366 N N . SER A 1 130 ? 41.212 25.278 22.957 1.00 54.65 134 SER A N 1
ATOM 1367 C CA . SER A 1 130 ? 41.701 24.410 24.026 1.00 60.77 134 SER A CA 1
ATOM 1368 C C . SER A 1 130 ? 42.943 23.620 23.615 1.00 54.10 134 SER A C 1
ATOM 1369 O O . SER A 1 130 ? 43.839 23.395 24.425 1.00 54.12 134 SER A O 1
ATOM 1377 N N . ARG A 1 131 ? 42.953 23.149 22.371 1.00 51.72 135 ARG A N 1
ATOM 1378 C CA . ARG A 1 131 ? 44.103 22.436 21.813 1.00 45.71 135 ARG A CA 1
ATOM 1379 C C . ARG A 1 131 ? 45.240 23.413 21.670 1.00 45.85 135 ARG A C 1
ATOM 1380 O O . ARG A 1 131 ? 46.383 23.092 21.926 1.00 50.23 135 ARG A O 1
ATOM 1401 N N . GLN A 1 132 ? 44.919 24.621 21.252 1.00 41.71 136 GLN A N 1
ATOM 1402 C CA . GLN A 1 132 ? 45.934 25.643 21.130 1.00 41.96 136 GLN A CA 1
ATOM 1403 C C . GLN A 1 132 ? 46.477 26.003 22.517 1.00 46.90 136 GLN A C 1
ATOM 1404 O O . GLN A 1 132 ? 47.682 26.136 22.704 1.00 55.24 136 GLN A O 1
ATOM 1418 N N . GLU A 1 133 ? 45.600 26.106 23.506 1.00 49.97 137 GLU A N 1
ATOM 1419 C CA . GLU A 1 133 ? 46.039 26.506 24.835 1.00 53.29 137 GLU A CA 1
ATOM 1420 C C . GLU A 1 133 ? 46.918 25.429 25.458 1.00 50.22 137 GLU A C 1
ATOM 1421 O O . GLU A 1 133 ? 47.704 25.726 26.352 1.00 57.67 137 GLU A O 1
ATOM 1425 N N . ALA A 1 134 ? 46.833 24.196 24.957 1.00 44.37 138 ALA A N 1
ATOM 1426 C CA . ALA A 1 134 ? 47.597 23.082 25.547 1.00 41.02 138 ALA A CA 1
ATOM 1427 C C . ALA A 1 134 ? 49.041 23.087 25.089 1.00 41.15 138 ALA A C 1
ATOM 1428 O O . ALA A 1 134 ? 49.850 22.316 25.598 1.00 46.34 138 ALA A O 1
ATOM 1435 N N . LEU A 1 135 ? 49.342 23.929 24.107 1.00 42.07 139 LEU A N 1
ATOM 1436 C CA . LEU A 1 135 ? 50.701 24.194 23.653 1.00 46.53 139 LEU A CA 1
ATOM 1437 C C . LEU A 1 135 ? 51.326 25.325 24.405 1.00 44.85 139 LEU A C 1
ATOM 1438 O O . LEU A 1 135 ? 50.913 26.469 24.230 1.00 41.82 139 LEU A O 1
ATOM 1454 N N . LYS A 1 136 ? 52.346 25.039 25.204 1.00 43.59 140 LYS A N 1
ATOM 1455 C CA . LYS A 1 136 ? 52.959 26.094 26.002 1.00 43.31 140 LYS A CA 1
ATOM 1456 C C . LYS A 1 136 ? 54.432 26.182 25.769 1.00 37.84 140 LYS A C 1
ATOM 1457 O O . LYS A 1 136 ? 55.111 25.165 25.664 1.00 42.45 140 LYS A O 1
ATOM 1476 N N . TRP A 1 137 ? 54.940 27.406 25.715 1.00 39.12 141 TRP A N 1
ATOM 1477 C CA . TRP A 1 137 ? 56.348 27.586 25.433 1.00 40.56 141 TRP A CA 1
ATOM 1478 C C . TRP A 1 137 ? 57.215 26.990 26.550 1.00 41.64 141 TRP A C 1
ATOM 1479 O O . TRP A 1 137 ? 58.375 26.617 26.307 1.00 45.27 141 TRP A O 1
ATOM 1500 N N . GLU A 1 138 ? 56.661 26.875 27.759 1.00 35.85 142 GLU A N 1
ATOM 1501 C CA . GLU A 1 138 ? 57.378 26.220 28.848 1.00 42.09 142 GLU A CA 1
ATOM 1502 C C . GLU A 1 138 ? 57.740 24.786 28.486 1.00 36.31 142 GLU A C 1
ATOM 1503 O O . GLU A 1 138 ? 58.752 24.285 28.961 1.00 33.32 142 GLU A O 1
ATOM 1515 N N . ASN A 1 139 ? 56.970 24.170 27.585 1.00 35.34 143 ASN A N 1
ATOM 1516 C CA . ASN A 1 139 ? 57.136 22.746 27.206 1.00 33.16 143 ASN A CA 1
ATOM 1517 C C . ASN A 1 139 ? 57.810 22.531 25.864 1.00 35.90 143 ASN A C 1
ATOM 1518 O O . ASN A 1 139 ? 57.789 21.415 25.318 1.00 31.02 143 ASN A O 1
ATOM 1529 N N . VAL A 1 140 ? 58.419 23.599 25.360 1.00 31.77 144 VAL A N 1
ATOM 1530 C CA . VAL A 1 140 ? 59.226 23.554 24.154 1.00 33.26 144 VAL A CA 1
ATOM 1531 C C . VAL A 1 140 ? 60.706 23.524 24.505 1.00 32.55 144 VAL A C 1
ATOM 1532 O O . VAL A 1 140 ? 61.173 24.331 25.300 1.00 30.53 144 VAL A O 1
ATOM 1545 N N . ILE A 1 141 ? 61.452 22.666 23.816 1.00 32.55 145 ILE A N 1
ATOM 1546 C CA . ILE A 1 141 ? 62.891 22.628 23.962 1.00 32.67 145 ILE A CA 1
ATOM 1547 C C . ILE A 1 141 ? 63.528 22.777 22.591 1.00 34.43 145 ILE A C 1
ATOM 1548 O O . ILE A 1 141 ? 63.155 22.082 21.647 1.00 33.44 145 ILE A O 1
ATOM 1564 N N . ILE A 1 142 ? 64.480 23.712 22.490 1.00 29.70 146 ILE A N 1
ATOM 1565 C CA . ILE A 1 142 ? 65.204 23.901 21.263 1.00 29.06 146 ILE A CA 1
ATOM 1566 C C . ILE A 1 142 ? 66.399 22.938 21.295 1.00 31.23 146 ILE A C 1
ATOM 1567 O O . ILE A 1 142 ? 67.098 22.829 22.295 1.00 34.53 146 ILE A O 1
ATOM 1583 N N . THR A 1 143 ? 66.582 22.216 20.193 1.00 28.90 147 THR A N 1
ATOM 1584 C CA . THR A 1 143 ? 67.538 21.117 20.101 1.00 28.79 147 THR A CA 1
ATOM 1585 C C . THR A 1 143 ? 68.468 21.279 18.905 1.00 30.83 147 THR A C 1
ATOM 1586 O O . THR A 1 143 ? 68.147 22.007 17.961 1.00 28.77 147 THR A O 1
ATOM 1597 N N . SER A 1 144 ? 69.594 20.567 18.924 1.00 34.20 148 SER A N 1
ATOM 1598 C CA . SER A 1 144 ? 70.574 20.656 17.849 1.00 29.01 148 SER A CA 1
ATOM 1599 C C . SER A 1 144 ? 70.149 19.712 16.713 1.00 34.27 148 SER A C 1
ATOM 1600 O O . SER A 1 144 ? 70.713 18.624 16.510 1.00 26.48 148 SER A O 1
ATOM 1608 N N . GLY A 1 145 ? 69.127 20.160 15.984 1.00 27.13 149 GLY A N 1
ATOM 1609 C CA . GLY A 1 145 ? 68.485 19.353 14.991 1.00 30.44 149 GLY A CA 1
ATOM 1610 C C . GLY A 1 145 ? 67.495 18.434 15.687 1.00 34.14 149 GLY A C 1
ATOM 1611 O O . GLY A 1 145 ? 67.546 18.296 16.918 1.00 27.47 149 GLY A O 1
ATOM 1615 N N . VAL A 1 146 ? 66.612 17.778 14.926 1.00 25.60 150 VAL A N 1
ATOM 1616 C CA . VAL A 1 146 ? 65.719 16.790 15.506 1.00 24.83 150 VAL A CA 1
ATOM 1617 C C . VAL A 1 146 ? 66.528 15.609 16.011 1.00 24.21 150 VAL A C 1
ATOM 1618 O O . VAL A 1 146 ? 66.103 14.893 16.908 1.00 27.46 150 VAL A O 1
ATOM 1631 N N . SER A 1 147 ? 67.688 15.373 15.416 1.00 25.86 151 SER A N 1
ATOM 1632 C CA . SER A 1 147 ? 68.538 14.284 15.887 1.00 30.48 151 SER A CA 1
ATOM 1633 C C . SER A 1 147 ? 68.842 14.437 17.369 1.00 34.98 151 SER A C 1
ATOM 1634 O O . SER A 1 147 ? 68.729 13.481 18.109 1.00 33.36 151 SER A O 1
ATOM 1642 N N . GLN A 1 148 ? 69.166 15.635 17.840 1.00 32.12 152 GLN A N 1
ATOM 1643 C CA . GLN A 1 148 ? 69.371 15.767 19.285 1.00 28.48 152 GLN A CA 1
ATOM 1644 C C . GLN A 1 148 ? 68.043 15.600 20.025 1.00 27.12 152 GLN A C 1
ATOM 1645 O O . GLN A 1 148 ? 67.985 15.007 21.118 1.00 26.22 152 GLN A O 1
ATOM 1659 N N . ALA A 1 149 ? 66.961 16.106 19.427 1.00 26.87 153 ALA A N 1
ATOM 1660 C CA . ALA A 1 149 ? 65.663 15.982 20.079 1.00 29.43 153 ALA A CA 1
ATOM 1661 C C . ALA A 1 149 ? 65.342 14.516 20.329 1.00 32.89 153 ALA A C 1
ATOM 1662 O O . ALA A 1 149 ? 64.774 14.172 21.378 1.00 31.82 153 ALA A O 1
ATOM 1669 N N . ILE A 1 150 ? 65.777 13.656 19.418 1.00 22.57 154 ILE A N 1
ATOM 1670 C CA . ILE A 1 150 ? 65.584 12.219 19.578 1.00 23.78 154 ILE A CA 1
ATOM 1671 C C . ILE A 1 150 ? 66.430 11.673 20.703 1.00 23.07 154 ILE A C 1
ATOM 1672 O O . ILE A 1 150 ? 65.967 10.895 21.496 1.00 21.48 154 ILE A O 1
ATOM 1688 N N . VAL A 1 151 ? 67.695 12.070 20.758 1.00 31.50 155 VAL A N 1
ATOM 1689 C CA . VAL A 1 151 ? 68.549 11.676 21.869 1.00 26.16 155 VAL A CA 1
ATOM 1690 C C . VAL A 1 151 ? 67.945 12.071 23.198 1.00 24.79 155 VAL A C 1
ATOM 1691 O O . VAL A 1 151 ? 67.854 11.254 24.107 1.00 27.76 155 VAL A O 1
ATOM 1704 N N . LEU A 1 152 ? 67.566 13.342 23.325 1.00 27.63 156 LEU A N 1
ATOM 1705 C CA . LEU A 1 152 ? 67.048 13.842 24.594 1.00 22.51 156 LEU A CA 1
ATOM 1706 C C . LEU A 1 152 ? 65.760 13.135 24.979 1.00 26.61 156 LEU A C 1
ATOM 1707 O O . LEU A 1 152 ? 65.568 12.752 26.118 1.00 25.51 156 LEU A O 1
ATOM 1723 N N . ALA A 1 153 ? 64.869 12.934 24.023 1.00 21.96 157 ALA A N 1
ATOM 1724 C CA . ALA A 1 153 ? 63.605 12.287 24.336 1.00 28.03 157 ALA A CA 1
ATOM 1725 C C . ALA A 1 153 ? 63.828 10.870 24.879 1.00 31.27 157 ALA A C 1
ATOM 1726 O O . ALA A 1 153 ? 63.256 10.484 25.905 1.00 32.31 157 ALA A O 1
ATOM 1733 N N . LEU A 1 154 ? 64.645 10.082 24.190 1.00 27.96 158 LEU A N 1
ATOM 1734 C CA . LEU A 1 154 ? 64.811 8.696 24.587 1.00 21.87 158 LEU A CA 1
ATOM 1735 C C . LEU A 1 154 ? 65.676 8.524 25.825 1.00 23.81 158 LEU A C 1
ATOM 1736 O O . LEU A 1 154 ? 65.354 7.714 26.671 1.00 21.59 158 LEU A O 1
ATOM 1752 N N . THR A 1 155 ? 66.790 9.245 25.935 1.00 24.11 159 THR A N 1
ATOM 1753 C CA . THR A 1 155 ? 67.720 8.959 27.023 1.00 26.25 159 THR A CA 1
ATOM 1754 C C . THR A 1 155 ? 67.267 9.634 28.331 1.00 25.77 159 THR A C 1
ATOM 1755 O O . THR A 1 155 ? 67.815 9.376 29.380 1.00 31.55 159 THR A O 1
ATOM 1766 N N . ALA A 1 156 ? 66.285 10.520 28.254 1.00 27.58 160 ALA A N 1
ATOM 1767 C CA . ALA A 1 156 ? 65.679 11.116 29.446 1.00 23.64 160 ALA A CA 1
ATOM 1768 C C . ALA A 1 156 ? 64.535 10.219 29.920 1.00 30.64 160 ALA A C 1
ATOM 1769 O O . ALA A 1 156 ? 64.102 10.323 31.055 1.00 30.30 160 ALA A O 1
ATOM 1776 N N . LEU A 1 157 ? 64.089 9.291 29.078 1.00 32.79 161 LEU A N 1
ATOM 1777 C CA . LEU A 1 157 ? 62.920 8.464 29.382 1.00 21.49 161 LEU A CA 1
ATOM 1778 C C . LEU A 1 157 ? 63.316 7.035 29.798 1.00 22.70 161 LEU A C 1
ATOM 1779 O O . LEU A 1 157 ? 62.727 6.429 30.713 1.00 27.54 161 LEU A O 1
ATOM 1795 N N . CYS A 1 158 ? 64.277 6.475 29.071 1.00 27.79 162 CYS A N 1
ATOM 1796 C CA . CYS A 1 158 ? 64.604 5.053 29.163 1.00 25.92 162 CYS A CA 1
ATOM 1797 C C . CYS A 1 158 ? 65.939 4.827 29.858 1.00 26.76 162 CYS A C 1
ATOM 1798 O O . CYS A 1 158 ? 66.866 5.646 29.815 1.00 33.46 162 CYS A O 1
ATOM 1806 N N . ASN A 1 159 ? 65.997 3.693 30.511 1.00 26.27 163 ASN A N 1
ATOM 1807 C CA . ASN A 1 159 ? 67.237 3.138 30.986 1.00 26.90 163 ASN A CA 1
ATOM 1808 C C . ASN A 1 159 ? 67.609 1.962 30.085 1.00 21.88 163 ASN A C 1
ATOM 1809 O O . ASN A 1 159 ? 66.752 1.383 29.399 1.00 28.62 163 ASN A O 1
ATOM 1820 N N . GLU A 1 160 ? 68.857 1.555 30.166 1.00 24.69 164 GLU A N 1
ATOM 1821 C CA . GLU A 1 160 ? 69.339 0.398 29.459 1.00 22.59 164 GLU A CA 1
ATOM 1822 C C . GLU A 1 160 ? 68.527 -0.802 29.912 1.00 25.21 164 GLU A C 1
ATOM 1823 O O . GLU A 1 160 ? 68.305 -0.981 31.095 1.00 33.20 164 GLU A O 1
ATOM 1835 N N . GLY A 1 161 ? 67.982 -1.564 28.969 1.00 28.51 165 GLY A N 1
ATOM 1836 C CA . GLY A 1 161 ? 67.115 -2.690 29.284 1.00 23.06 165 GLY A CA 1
ATOM 1837 C C . GLY A 1 161 ? 65.642 -2.412 29.004 1.00 22.65 165 GLY A C 1
ATOM 1838 O O . GLY A 1 161 ? 64.775 -3.312 29.049 1.00 23.01 165 GLY A O 1
ATOM 1842 N N . ASP A 1 162 ? 65.330 -1.151 28.789 1.00 22.12 166 ASP A N 1
ATOM 1843 C CA . ASP A 1 162 ? 63.986 -0.759 28.381 1.00 21.85 166 ASP A CA 1
ATOM 1844 C C . ASP A 1 162 ? 63.813 -1.007 26.889 1.00 25.48 166 ASP A C 1
ATOM 1845 O O . ASP A 1 162 ? 64.804 -1.207 26.161 1.00 24.53 166 ASP A O 1
ATOM 1854 N N . ASN A 1 163 ? 62.568 -0.966 26.437 1.00 25.71 167 ASN A N 1
ATOM 1855 C CA . ASN A 1 163 ? 62.290 -0.979 25.006 1.00 25.92 167 ASN A CA 1
ATOM 1856 C C . ASN A 1 163 ? 61.284 0.094 24.589 1.00 26.58 167 ASN A C 1
ATOM 1857 O O . ASN A 1 163 ? 60.539 0.576 25.418 1.00 24.69 167 ASN A O 1
ATOM 1868 N N . ILE A 1 164 ? 61.316 0.500 23.314 1.00 25.64 168 ILE A N 1
ATOM 1869 C CA . ILE A 1 164 ? 60.274 1.352 22.725 1.00 26.64 168 ILE A CA 1
ATOM 1870 C C . ILE A 1 164 ? 59.753 0.731 21.439 1.00 27.64 168 ILE A C 1
ATOM 1871 O O . ILE A 1 164 ? 60.455 -0.052 20.801 1.00 23.25 168 ILE A O 1
ATOM 1887 N N . LEU A 1 165 ? 58.505 1.052 21.094 1.00 27.23 169 LEU A N 1
ATOM 1888 C CA . LEU A 1 165 ? 57.877 0.564 19.887 1.00 27.71 169 LEU A CA 1
ATOM 1889 C C . LEU A 1 165 ? 58.113 1.596 18.824 1.00 24.85 169 LEU A C 1
ATOM 1890 O O . LEU A 1 165 ? 57.708 2.736 18.985 1.00 25.48 169 LEU A O 1
ATOM 1906 N N . VAL A 1 166 ? 58.793 1.183 17.753 1.00 28.35 170 VAL A N 1
ATOM 1907 C CA . VAL A 1 166 ? 59.161 2.063 16.624 1.00 26.51 170 VAL A CA 1
ATOM 1908 C C . VAL A 1 166 ? 58.690 1.457 15.297 1.00 24.31 170 VAL A C 1
ATOM 1909 O O . VAL A 1 166 ? 58.796 0.240 15.097 1.00 26.62 170 VAL A O 1
ATOM 1922 N N . CYS A 1 167 ? 58.130 2.276 14.410 1.00 29.27 171 CYS A N 1
ATOM 1923 C CA . CYS A 1 167 ? 57.706 1.780 13.107 1.00 31.55 171 CYS A CA 1
ATOM 1924 C C . CYS A 1 167 ? 58.901 1.254 12.318 1.00 29.52 171 CYS A C 1
ATOM 1925 O O . CYS A 1 167 ? 60.019 1.728 12.479 1.00 31.70 171 CYS A O 1
ATOM 1933 N N . ALA A 1 168 ? 58.644 0.268 11.461 1.00 30.74 172 ALA A N 1
ATOM 1934 C CA . ALA A 1 168 ? 59.582 -0.173 10.410 1.00 33.98 172 ALA A CA 1
ATOM 1935 C C . ALA A 1 168 ? 58.753 -0.267 9.143 1.00 29.71 172 ALA A C 1
ATOM 1936 O O . ALA A 1 168 ? 57.700 -0.873 9.157 1.00 33.12 172 ALA A O 1
ATOM 1943 N N . PRO A 1 169 ? 59.218 0.317 8.034 1.00 37.51 173 PRO A N 1
ATOM 1944 C CA . PRO A 1 169 ? 60.507 0.990 7.882 1.00 31.12 173 PRO A CA 1
ATOM 1945 C C . PRO A 1 169 ? 60.514 2.384 8.462 1.00 31.36 173 PRO A C 1
ATOM 1946 O O . PRO A 1 169 ? 59.476 3.029 8.578 1.00 30.58 173 PRO A O 1
ATOM 1957 N N . SER A 1 170 ? 61.702 2.857 8.801 1.00 27.03 174 SER A N 1
ATOM 1958 C CA . SER A 1 170 ? 61.832 4.087 9.529 1.00 29.53 174 SER A CA 1
ATOM 1959 C C . SER A 1 170 ? 63.155 4.739 9.265 1.00 26.18 174 SER A C 1
ATOM 1960 O O . SER A 1 170 ? 64.169 4.056 9.075 1.00 28.89 174 SER A O 1
ATOM 1968 N N . PHE A 1 171 ? 63.132 6.065 9.358 1.00 30.68 175 PHE A N 1
ATOM 1969 C CA . PHE A 1 171 ? 64.319 6.915 9.474 1.00 25.76 175 PHE A CA 1
ATOM 1970 C C . PHE A 1 171 ? 65.258 6.259 10.482 1.00 26.41 175 PHE A C 1
ATOM 1971 O O . PHE A 1 171 ? 64.853 5.994 11.593 1.00 26.61 175 PHE A O 1
ATOM 1988 N N . PRO A 1 172 ? 66.493 5.945 10.083 1.00 34.04 176 PRO A N 1
ATOM 1989 C CA . PRO A 1 172 ? 67.294 5.032 10.913 1.00 28.04 176 PRO A CA 1
ATOM 1990 C C . PRO A 1 172 ? 67.760 5.552 12.289 1.00 33.31 176 PRO A C 1
ATOM 1991 O O . PRO A 1 172 ? 68.262 4.756 13.080 1.00 27.69 176 PRO A O 1
ATOM 2002 N N . HIS A 1 173 ? 67.565 6.821 12.593 1.00 24.33 177 HIS A N 1
ATOM 2003 C CA . HIS A 1 173 ? 68.129 7.380 13.787 1.00 25.91 177 HIS A CA 1
ATOM 2004 C C . HIS A 1 173 ? 67.508 6.814 15.068 1.00 28.46 177 HIS A C 1
ATOM 2005 O O . HIS A 1 173 ? 68.235 6.722 16.068 1.00 28.99 177 HIS A O 1
ATOM 2020 N N . TYR A 1 174 ? 66.215 6.444 15.076 1.00 23.34 178 TYR A N 1
ATOM 2021 C CA . TYR A 1 174 ? 65.618 5.897 16.304 1.00 22.53 178 TYR A CA 1
ATOM 2022 C C . TYR A 1 174 ? 66.337 4.629 16.708 1.00 25.26 178 TYR A C 1
ATOM 2023 O O . TYR A 1 174 ? 66.751 4.454 17.874 1.00 24.97 178 TYR A O 1
ATOM 2041 N N . LYS A 1 175 ? 66.591 3.791 15.722 1.00 23.47 179 LYS A N 1
ATOM 2042 C CA . LYS A 1 175 ? 67.288 2.536 15.954 1.00 26.92 179 LYS A CA 1
ATOM 2043 C C . LYS A 1 175 ? 68.727 2.785 16.394 1.00 33.12 179 LYS A C 1
ATOM 2044 O O . LYS A 1 175 ? 69.251 2.102 17.279 1.00 35.45 179 LYS A O 1
ATOM 2063 N N . SER A 1 176 ? 69.369 3.759 15.764 1.00 23.76 180 SER A N 1
ATOM 2064 C CA . SER A 1 176 ? 70.763 4.030 16.047 1.00 31.48 180 SER A CA 1
ATOM 2065 C C . SER A 1 176 ? 70.960 4.512 17.456 1.00 26.51 180 SER A C 1
ATOM 2066 O O . SER A 1 176 ? 71.927 4.139 18.068 1.00 25.73 180 SER A O 1
ATOM 2074 N N . VAL A 1 177 ? 70.061 5.370 17.935 1.00 22.89 181 VAL A N 1
ATOM 2075 C CA . VAL A 1 177 ? 70.137 5.932 19.281 1.00 22.46 181 VAL A CA 1
ATOM 2076 C C . VAL A 1 177 ? 69.810 4.876 20.306 1.00 23.61 181 VAL A C 1
ATOM 2077 O O . VAL A 1 177 ? 70.514 4.729 21.294 1.00 24.05 181 VAL A O 1
ATOM 2090 N N . CYS A 1 178 ? 68.757 4.101 20.050 1.00 22.44 182 CYS A N 1
ATOM 2091 C CA . CYS A 1 178 ? 68.413 3.003 20.954 1.00 21.95 182 CYS A CA 1
ATOM 2092 C C . CYS A 1 178 ? 69.598 2.066 21.173 1.00 32.58 182 CYS A C 1
ATOM 2093 O O . CYS A 1 178 ? 69.977 1.767 22.308 1.00 31.82 182 CYS A O 1
ATOM 2101 N N . ASP A 1 179 ? 70.185 1.570 20.082 1.00 35.05 183 ASP A N 1
ATOM 2102 C CA . ASP A 1 179 ? 71.290 0.626 20.218 1.00 29.68 183 ASP A CA 1
ATOM 2103 C C . ASP A 1 179 ? 72.476 1.299 20.907 1.00 27.00 183 ASP A C 1
ATOM 2104 O O . ASP A 1 179 ? 73.234 0.664 21.625 1.00 24.48 183 ASP A O 1
ATOM 2113 N N . SER A 1 180 ? 72.665 2.587 20.647 1.00 25.91 184 SER A N 1
ATOM 2114 C CA . SER A 1 180 ? 73.783 3.295 21.236 1.00 25.35 184 SER A CA 1
ATOM 2115 C C . SER A 1 180 ? 73.676 3.287 22.778 1.00 30.88 184 SER A C 1
ATOM 2116 O O . SER A 1 180 ? 74.688 3.230 23.486 1.00 24.82 184 SER A O 1
ATOM 2124 N N . TYR A 1 181 ? 72.438 3.353 23.267 1.00 27.14 185 TYR A N 1
ATOM 2125 C CA . TYR A 1 181 ? 72.183 3.513 24.663 1.00 25.81 185 TYR A CA 1
ATOM 2126 C C . TYR A 1 181 ? 71.679 2.259 25.308 1.00 28.68 185 TYR A C 1
ATOM 2127 O O . TYR A 1 181 ? 71.296 2.287 26.455 1.00 32.54 185 TYR A O 1
ATOM 2145 N N . GLY A 1 182 ? 71.675 1.155 24.575 1.00 26.96 186 GLY A N 1
ATOM 2146 C CA . GLY A 1 182 ? 71.282 -0.097 25.169 1.00 26.11 186 GLY A CA 1
ATOM 2147 C C . GLY A 1 182 ? 69.792 -0.172 25.404 1.00 25.18 186 GLY A C 1
ATOM 2148 O O . GLY A 1 182 ? 69.325 -1.004 26.148 1.00 25.83 186 GLY A O 1
ATOM 2152 N N . ILE A 1 183 ? 69.041 0.664 24.704 1.00 24.92 187 ILE A N 1
ATOM 2153 C CA . ILE A 1 183 ? 67.595 0.566 24.657 1.00 21.86 187 ILE A CA 1
ATOM 2154 C C . ILE A 1 183 ? 67.189 -0.334 23.472 1.00 27.96 187 ILE A C 1
ATOM 2155 O O . ILE A 1 183 ? 67.817 -0.277 22.427 1.00 30.52 187 ILE A O 1
ATOM 2171 N N . GLU A 1 184 ? 66.174 -1.185 23.626 1.00 23.54 188 GLU A N 1
ATOM 2172 C CA . GLU A 1 184 ? 65.742 -2.026 22.525 1.00 22.74 188 GLU A CA 1
ATOM 2173 C C . GLU A 1 184 ? 64.752 -1.270 21.650 1.00 27.60 188 GLU A C 1
ATOM 2174 O O . GLU A 1 184 ? 63.735 -0.772 22.156 1.00 24.37 188 GLU A O 1
ATOM 2186 N N . CYS A 1 185 ? 65.059 -1.228 20.348 1.00 27.85 189 CYS A N 1
ATOM 2187 C CA . CYS A 1 185 ? 64.158 -0.747 19.276 1.00 23.60 189 CYS A CA 1
ATOM 2188 C C . CYS A 1 185 ? 63.301 -1.899 18.816 1.00 23.42 189 CYS A C 1
ATOM 2189 O O . CYS A 1 185 ? 63.756 -2.821 18.149 1.00 31.23 189 CYS A O 1
ATOM 2197 N N . ARG A 1 186 ? 62.070 -1.908 19.284 1.00 28.28 190 ARG A N 1
ATOM 2198 C CA . ARG A 1 186 ? 61.166 -3.014 19.033 1.00 27.45 190 ARG A CA 1
ATOM 2199 C C . ARG A 1 186 ? 60.211 -2.571 17.941 1.00 31.80 190 ARG A C 1
ATOM 2200 O O . ARG A 1 186 ? 59.371 -1.686 18.140 1.00 25.81 190 ARG A O 1
ATOM 2221 N N . TYR A 1 187 ? 60.407 -3.153 16.773 1.00 30.49 191 TYR A N 1
ATOM 2222 C CA . TYR A 1 187 ? 59.692 -2.763 15.584 1.00 30.09 191 TYR A CA 1
ATOM 2223 C C . TYR A 1 187 ? 58.284 -3.238 15.562 1.00 30.78 191 TYR A C 1
ATOM 2224 O O . TYR A 1 187 ? 58.039 -4.431 15.792 1.00 26.56 191 TYR A O 1
ATOM 2242 N N . TYR A 1 188 ? 57.354 -2.339 15.248 1.00 25.85 192 TYR A N 1
ATOM 2243 C CA . TYR A 1 188 ? 56.037 -2.768 14.734 1.00 27.47 192 TYR A CA 1
ATOM 2244 C C . TYR A 1 188 ? 56.046 -2.424 13.220 1.00 29.91 192 TYR A C 1
ATOM 2245 O O . TYR A 1 188 ? 56.764 -1.507 12.806 1.00 30.40 192 TYR A O 1
ATOM 2263 N N . TYR A 1 189 ? 55.283 -3.134 12.392 1.00 39.28 193 TYR A N 1
ATOM 2264 C CA . TYR A 1 189 ? 55.457 -3.011 10.941 1.00 42.31 193 TYR A CA 1
ATOM 2265 C C . TYR A 1 189 ? 54.369 -2.134 10.335 1.00 39.81 193 TYR A C 1
ATOM 2266 O O . TYR A 1 189 ? 53.241 -2.053 10.830 1.00 38.06 193 TYR A O 1
ATOM 2284 N N . LEU A 1 190 ? 54.785 -1.378 9.322 1.00 37.25 194 LEU A N 1
ATOM 2285 C CA . LEU A 1 190 ? 53.892 -0.520 8.561 1.00 38.22 194 LEU A CA 1
ATOM 2286 C C . LEU A 1 190 ? 53.374 -1.339 7.371 1.00 32.04 194 LEU A C 1
ATOM 2287 O O . LEU A 1 190 ? 54.093 -2.201 6.859 1.00 32.60 194 LEU A O 1
ATOM 2303 N N . ASP A 1 191 ? 52.115 -1.128 6.981 1.00 35.75 195 ASP A N 1
ATOM 2304 C CA . ASP A 1 191 ? 51.493 -1.927 5.910 1.00 36.24 195 ASP A CA 1
ATOM 2305 C C . ASP A 1 191 ? 51.437 -1.209 4.541 1.00 39.32 195 ASP A C 1
ATOM 2306 O O . ASP A 1 191 ? 50.639 -0.289 4.359 1.00 42.74 195 ASP A O 1
ATOM 2315 N N . PRO A 1 192 ? 52.259 -1.643 3.567 1.00 46.41 196 PRO A N 1
ATOM 2316 C CA . PRO A 1 192 ? 52.290 -0.965 2.254 1.00 49.87 196 PRO A CA 1
ATOM 2317 C C . PRO A 1 192 ? 50.965 -1.037 1.479 1.00 51.99 196 PRO A C 1
ATOM 2318 O O . PRO A 1 192 ? 50.775 -0.348 0.467 1.00 52.25 196 PRO A O 1
ATOM 2329 N N . SER A 1 193 ? 50.062 -1.882 1.932 1.00 39.33 197 SER A N 1
ATOM 2330 C CA . SER A 1 193 ? 48.815 -2.076 1.194 1.00 44.51 197 SER A CA 1
ATOM 2331 C C . SER A 1 193 ? 47.648 -1.415 1.893 1.00 44.95 197 SER A C 1
ATOM 2332 O O . SER A 1 193 ? 46.517 -1.432 1.392 1.00 44.57 197 SER A O 1
ATOM 2340 N N . LYS A 1 194 ? 47.929 -0.835 3.056 1.00 40.18 198 LYS A N 1
ATOM 2341 C CA . LYS A 1 194 ? 46.945 -0.042 3.756 1.00 44.77 198 LYS A CA 1
ATOM 2342 C C . LYS A 1 194 ? 47.630 1.310 4.040 1.00 45.98 198 LYS A C 1
ATOM 2343 O O . LYS A 1 194 ? 47.636 1.814 5.159 1.00 47.45 198 LYS A O 1
ATOM 2347 N N . SER A 1 195 ? 48.292 1.841 3.022 1.00 38.44 199 SER A N 1
ATOM 2348 C CA . SER A 1 195 ? 48.834 3.204 3.045 1.00 36.96 199 SER A CA 1
ATOM 2349 C C . SER A 1 195 ? 49.906 3.401 4.110 1.00 38.30 199 SER A C 1
ATOM 2350 O O . SER A 1 195 ? 50.065 4.495 4.692 1.00 34.27 199 SER A O 1
ATOM 2358 N N . TRP A 1 196 ? 50.687 2.350 4.299 1.00 35.56 200 TRP A N 1
ATOM 2359 C CA . TRP A 1 196 ? 51.826 2.372 5.199 1.00 38.19 200 TRP A CA 1
ATOM 2360 C C . TRP A 1 196 ? 51.357 2.674 6.613 1.00 39.56 200 TRP A C 1
ATOM 2361 O O . TRP A 1 196 ? 52.064 3.302 7.373 1.00 31.04 200 TRP A O 1
ATOM 2382 N N . GLU A 1 197 ? 50.149 2.208 6.944 1.00 40.55 201 GLU A N 1
ATOM 2383 C CA . GLU A 1 197 ? 49.627 2.354 8.291 1.00 37.87 201 GLU A CA 1
ATOM 2384 C C . GLU A 1 197 ? 50.254 1.377 9.293 1.00 37.45 201 GLU A C 1
ATOM 2385 O O . GLU A 1 197 ? 50.762 0.315 8.912 1.00 35.81 201 GLU A O 1
ATOM 2397 N N . CYS A 1 198 ? 50.213 1.790 10.564 1.00 35.53 202 CYS A N 1
ATOM 2398 C CA . CYS A 1 198 ? 50.732 1.036 11.703 1.00 32.22 202 CYS A CA 1
ATOM 2399 C C . CYS A 1 198 ? 49.860 -0.163 11.922 1.00 32.06 202 CYS A C 1
ATOM 2400 O O . CYS A 1 198 ? 48.643 -0.055 12.007 1.00 37.11 202 CYS A O 1
ATOM 2408 N N . ASP A 1 199 ? 50.476 -1.321 12.023 1.00 32.13 203 ASP A N 1
ATOM 2409 C CA . ASP A 1 199 ? 49.754 -2.504 12.427 1.00 32.95 203 ASP A CA 1
ATOM 2410 C C . ASP A 1 199 ? 49.575 -2.479 13.969 1.00 35.31 203 ASP A C 1
ATOM 2411 O O . ASP A 1 199 ? 50.368 -3.059 14.691 1.00 37.34 203 ASP A O 1
ATOM 2420 N N . LEU A 1 200 ? 48.542 -1.804 14.463 1.00 33.07 204 LEU A N 1
ATOM 2421 C CA . LEU A 1 200 ? 48.340 -1.690 15.903 1.00 36.10 204 LEU A CA 1
ATOM 2422 C C . LEU A 1 200 ? 47.960 -2.997 16.582 1.00 37.51 204 LEU A C 1
ATOM 2423 O O . LEU A 1 200 ? 48.277 -3.192 17.757 1.00 47.39 204 LEU A O 1
ATOM 2439 N N . ARG A 1 201 ? 47.372 -3.924 15.838 1.00 33.57 205 ARG A N 1
ATOM 2440 C CA . ARG A 1 201 ? 46.936 -5.177 16.420 1.00 38.82 205 ARG A CA 1
ATOM 2441 C C . ARG A 1 201 ? 48.175 -5.983 16.774 1.00 38.75 205 ARG A C 1
ATOM 2442 O O . ARG A 1 201 ? 48.291 -6.538 17.855 1.00 40.59 205 ARG A O 1
ATOM 2446 N N . ALA A 1 202 ? 49.121 -6.023 15.867 1.00 35.87 206 ALA A N 1
ATOM 2447 C CA . ALA A 1 202 ? 50.358 -6.729 16.144 1.00 37.91 206 ALA A CA 1
ATOM 2448 C C . ALA A 1 202 ? 51.135 -6.012 17.241 1.00 34.44 206 ALA A C 1
ATOM 2449 O O . ALA A 1 202 ? 51.733 -6.648 18.072 1.00 35.60 206 ALA A O 1
ATOM 2456 N N . ALA A 1 203 ? 51.121 -4.684 17.225 1.00 33.00 207 ALA A N 1
ATOM 2457 C CA . ALA A 1 203 ? 51.883 -3.895 18.177 1.00 27.74 207 ALA A CA 1
ATOM 2458 C C . ALA A 1 203 ? 51.469 -4.177 19.612 1.00 30.72 207 ALA A C 1
ATOM 2459 O O . ALA A 1 203 ? 52.298 -4.131 20.518 1.00 37.26 207 ALA A O 1
ATOM 2466 N N . ALA A 1 204 ? 50.190 -4.463 19.822 1.00 30.55 208 ALA A N 1
ATOM 2467 C CA . ALA A 1 204 ? 49.681 -4.723 21.158 1.00 37.64 208 ALA A CA 1
ATOM 2468 C C . ALA A 1 204 ? 50.411 -5.877 21.851 1.00 40.58 208 ALA A C 1
ATOM 2469 O O . ALA A 1 204 ? 50.673 -5.806 23.040 1.00 42.70 208 ALA A O 1
ATOM 2476 N N . GLY A 1 205 ? 50.807 -6.897 21.094 1.00 38.57 209 GLY A N 1
ATOM 2477 C CA . GLY A 1 205 ? 51.446 -8.083 21.650 1.00 29.50 209 GLY A CA 1
ATOM 2478 C C . GLY A 1 205 ? 52.906 -7.834 21.989 1.00 28.91 209 GLY A C 1
ATOM 2479 O O . GLY A 1 205 ? 53.583 -8.688 22.557 1.00 30.69 209 GLY A O 1
ATOM 2483 N N . MET A 1 206 ? 53.414 -6.678 21.603 1.00 27.87 210 MET A N 1
ATOM 2484 C CA . MET A 1 206 ? 54.817 -6.371 21.838 1.00 33.82 210 MET A CA 1
ATOM 2485 C C . MET A 1 206 ? 55.055 -5.548 23.105 1.00 34.11 210 MET A C 1
ATOM 2486 O O . MET A 1 206 ? 56.210 -5.257 23.448 1.00 31.00 210 MET A O 1
ATOM 2500 N N . VAL A 1 207 ? 53.976 -5.075 23.719 1.00 25.92 211 VAL A N 1
ATOM 2501 C CA . VAL A 1 207 ? 54.077 -4.211 24.894 1.00 30.97 211 VAL A CA 1
ATOM 2502 C C . VAL A 1 207 ? 54.324 -5.045 26.144 1.00 28.85 211 VAL A C 1
ATOM 2503 O O . VAL A 1 207 ? 53.618 -6.010 26.401 1.00 26.42 211 VAL A O 1
ATOM 2516 N N . ASP A 1 208 ? 55.360 -4.699 26.899 1.00 31.16 212 ASP A N 1
ATOM 2517 C CA . ASP A 1 208 ? 55.529 -5.337 28.200 1.00 31.40 212 ASP A CA 1
ATOM 2518 C C . ASP A 1 208 ? 55.908 -4.293 29.249 1.00 28.95 212 ASP A C 1
ATOM 2519 O O . ASP A 1 208 ? 55.881 -3.083 28.971 1.00 35.96 212 ASP A O 1
ATOM 2528 N N . SER A 1 209 ? 56.282 -4.760 30.435 1.00 29.85 213 SER A N 1
ATOM 2529 C CA . SER A 1 209 ? 56.546 -3.894 31.575 1.00 30.89 213 SER A CA 1
ATOM 2530 C C . SER A 1 209 ? 57.715 -2.976 31.337 1.00 23.92 213 SER A C 1
ATOM 2531 O O . SER A 1 209 ? 57.842 -1.948 32.002 1.00 35.36 213 SER A O 1
ATOM 2539 N N . HIS A 1 210 ? 58.560 -3.313 30.367 1.00 26.45 214 HIS A N 1
ATOM 2540 C CA . HIS A 1 210 ? 59.736 -2.477 30.077 1.00 22.99 214 HIS A CA 1
ATOM 2541 C C . HIS A 1 210 ? 59.531 -1.567 28.874 1.00 22.57 214 HIS A C 1
ATOM 2542 O O . HIS A 1 210 ? 60.454 -0.890 28.471 1.00 22.11 214 HIS A O 1
ATOM 2557 N N . THR A 1 211 ? 58.337 -1.572 28.282 1.00 23.31 215 THR A N 1
ATOM 2558 C CA . THR A 1 211 ? 58.061 -0.743 27.110 1.00 22.47 215 THR A CA 1
ATOM 2559 C C . THR A 1 211 ? 57.774 0.692 27.564 1.00 24.63 215 THR A C 1
ATOM 2560 O O . THR A 1 211 ? 56.839 0.897 28.323 1.00 27.39 215 THR A O 1
ATOM 2571 N N . LYS A 1 212 ? 58.502 1.683 27.054 1.00 23.02 216 LYS A N 1
ATOM 2572 C CA . LYS A 1 212 ? 58.431 3.050 27.576 1.00 21.69 216 LYS A CA 1
ATOM 2573 C C . LYS A 1 212 ? 57.840 4.094 26.649 1.00 26.32 216 LYS A C 1
ATOM 2574 O O . LYS A 1 212 ? 57.544 5.194 27.088 1.00 28.84 216 LYS A O 1
ATOM 2593 N N . ALA A 1 213 ? 57.678 3.780 25.371 1.00 30.56 217 ALA A N 1
ATOM 2594 C CA . ALA A 1 213 ? 57.164 4.757 24.429 1.00 30.29 217 ALA A CA 1
ATOM 2595 C C . ALA A 1 213 ? 56.718 4.086 23.138 1.00 23.86 217 ALA A C 1
ATOM 2596 O O . ALA A 1 213 ? 57.072 2.951 22.857 1.00 24.83 217 ALA A O 1
ATOM 2603 N N . PHE A 1 214 ? 55.894 4.805 22.393 1.00 22.42 218 PHE A N 1
ATOM 2604 C CA . PHE A 1 214 ? 55.463 4.437 21.056 1.00 27.39 218 PHE A CA 1
ATOM 2605 C C . PHE A 1 214 ? 55.909 5.562 20.132 1.00 28.09 218 PHE A C 1
ATOM 2606 O O . PHE A 1 214 ? 55.517 6.697 20.337 1.00 27.17 218 PHE A O 1
ATOM 2623 N N . VAL A 1 215 ? 56.744 5.256 19.147 1.00 22.60 219 VAL A N 1
ATOM 2624 C CA . VAL A 1 215 ? 57.239 6.260 18.229 1.00 26.28 219 VAL A CA 1
ATOM 2625 C C . VAL A 1 215 ? 56.515 6.175 16.887 1.00 29.47 219 VAL A C 1
ATOM 2626 O O . VAL A 1 215 ? 56.414 5.085 16.320 1.00 23.59 219 VAL A O 1
ATOM 2639 N N . ILE A 1 216 ? 56.012 7.314 16.388 1.00 26.53 220 ILE A N 1
ATOM 2640 C CA . ILE A 1 216 ? 55.551 7.382 15.018 1.00 24.39 220 ILE A CA 1
ATOM 2641 C C . ILE A 1 216 ? 56.308 8.456 14.269 1.00 24.45 220 ILE A C 1
ATOM 2642 O O . ILE A 1 216 ? 56.888 9.375 14.876 1.00 24.75 220 ILE A O 1
ATOM 2658 N N . ILE A 1 217 ? 56.374 8.275 12.949 1.00 25.01 221 ILE A N 1
ATOM 2659 C CA . ILE A 1 217 ? 56.899 9.262 12.039 1.00 27.99 221 ILE A CA 1
ATOM 2660 C C . ILE A 1 217 ? 55.807 9.643 11.054 1.00 30.14 221 ILE A C 1
ATOM 2661 O O . ILE A 1 217 ? 55.387 8.836 10.250 1.00 28.30 221 ILE A O 1
ATOM 2677 N N . ASN A 1 218 ? 55.361 10.880 11.114 1.00 31.38 222 ASN A N 1
ATOM 2678 C CA . ASN A 1 218 ? 54.237 11.299 10.316 1.00 28.73 222 ASN A CA 1
ATOM 2679 C C . ASN A 1 218 ? 54.283 12.791 9.983 1.00 31.95 222 ASN A C 1
ATOM 2680 O O . ASN A 1 218 ? 54.159 13.603 10.862 1.00 34.39 222 ASN A O 1
ATOM 2691 N N . PRO A 1 219 ? 54.437 13.158 8.712 1.00 30.19 223 PRO A N 1
ATOM 2692 C CA . PRO A 1 219 ? 54.560 12.287 7.551 1.00 29.57 223 PRO A CA 1
ATOM 2693 C C . PRO A 1 219 ? 55.828 11.479 7.591 1.00 32.81 223 PRO A C 1
ATOM 2694 O O . PRO A 1 219 ? 56.778 11.903 8.258 1.00 37.15 223 PRO A O 1
ATOM 2705 N N . SER A 1 220 ? 55.891 10.404 6.803 1.00 31.75 224 SER A N 1
ATOM 2706 C CA . SER A 1 220 ? 56.965 9.417 6.953 1.00 31.99 224 SER A CA 1
ATOM 2707 C C . SER A 1 220 ? 58.144 9.520 5.970 1.00 31.21 224 SER A C 1
ATOM 2708 O O . SER A 1 220 ? 57.961 9.676 4.781 1.00 33.53 224 SER A O 1
ATOM 2716 N N . ASN A 1 221 ? 59.355 9.490 6.526 1.00 36.22 225 ASN A N 1
ATOM 2717 C CA . ASN A 1 221 ? 60.572 9.074 5.846 1.00 30.05 225 ASN A CA 1
ATOM 2718 C C . ASN A 1 221 ? 60.850 7.647 6.324 1.00 28.15 225 ASN A C 1
ATOM 2719 O O . ASN A 1 221 ? 61.074 7.475 7.504 1.00 30.17 225 ASN A O 1
ATOM 2730 N N . PRO A 1 222 ? 60.915 6.632 5.431 1.00 29.15 226 PRO A N 1
ATOM 2731 C CA . PRO A 1 222 ? 61.033 6.668 3.972 1.00 34.36 226 PRO A CA 1
ATOM 2732 C C . PRO A 1 222 ? 59.755 6.499 3.148 1.00 37.48 226 PRO A C 1
ATOM 2733 O O . PRO A 1 222 ? 59.929 6.530 1.936 1.00 35.38 226 PRO A O 1
ATOM 2744 N N . CYS A 1 223 ? 58.552 6.365 3.725 1.00 36.76 227 CYS A N 1
ATOM 2745 C CA . CYS A 1 223 ? 57.389 5.825 2.955 1.00 35.45 227 CYS A CA 1
ATOM 2746 C C . CYS A 1 223 ? 56.577 6.882 2.171 1.00 36.04 227 CYS A C 1
ATOM 2747 O O . CYS A 1 223 ? 55.830 6.547 1.253 1.00 39.09 227 CYS A O 1
ATOM 2755 N N . GLY A 1 224 ? 56.700 8.150 2.573 1.00 35.89 228 GLY A N 1
ATOM 2756 C CA . GLY A 1 224 ? 55.985 9.238 1.929 1.00 33.23 228 GLY A CA 1
ATOM 2757 C C . GLY A 1 224 ? 54.526 9.328 2.347 1.00 38.86 228 GLY A C 1
ATOM 2758 O O . GLY A 1 224 ? 53.728 10.056 1.747 1.00 47.08 228 GLY A O 1
ATOM 2762 N N . SER A 1 225 ? 54.166 8.571 3.366 1.00 33.94 229 SER A N 1
ATOM 2763 C CA . SER A 1 225 ? 52.786 8.501 3.812 1.00 35.44 229 SER A CA 1
ATOM 2764 C C . SER A 1 225 ? 52.395 9.726 4.599 1.00 34.01 229 SER A C 1
ATOM 2765 O O . SER A 1 225 ? 53.231 10.376 5.237 1.00 32.42 229 SER A O 1
ATOM 2773 N N . ASN A 1 226 ? 51.101 10.003 4.566 1.00 33.45 230 ASN A N 1
ATOM 2774 C CA . ASN A 1 226 ? 50.483 11.020 5.382 1.00 33.36 230 ASN A CA 1
ATOM 2775 C C . ASN A 1 226 ? 49.244 10.454 6.000 1.00 40.75 230 ASN A C 1
ATOM 2776 O O . ASN A 1 226 ? 48.267 10.221 5.303 1.00 44.62 230 ASN A O 1
ATOM 2787 N N . PHE A 1 227 ? 49.305 10.217 7.307 1.00 36.72 231 PHE A N 1
ATOM 2788 C CA . PHE A 1 227 ? 48.232 9.561 8.046 1.00 32.92 231 PHE A CA 1
ATOM 2789 C C . PHE A 1 227 ? 46.905 10.301 8.069 1.00 34.75 231 PHE A C 1
ATOM 2790 O O . PHE A 1 227 ? 46.850 11.495 8.298 1.00 35.24 231 PHE A O 1
ATOM 2807 N N . SER A 1 228 ? 45.821 9.548 7.905 1.00 35.17 232 SER A N 1
ATOM 2808 C CA . SER A 1 228 ? 44.478 10.078 8.094 1.00 36.47 232 SER A CA 1
ATOM 2809 C C . SER A 1 228 ? 44.293 10.479 9.574 1.00 35.83 232 SER A C 1
ATOM 2810 O O . SER A 1 228 ? 44.974 9.980 10.449 1.00 35.13 232 SER A O 1
ATOM 2818 N N . ARG A 1 229 ? 43.330 11.347 9.831 1.00 36.94 233 ARG A N 1
ATOM 2819 C CA . ARG A 1 229 ? 43.012 11.732 11.169 1.00 40.92 233 ARG A CA 1
ATOM 2820 C C . ARG A 1 229 ? 42.627 10.480 11.933 1.00 41.42 233 ARG A C 1
ATOM 2821 O O . ARG A 1 229 ? 43.063 10.270 13.055 1.00 41.94 233 ARG A O 1
ATOM 2842 N N . ALA A 1 230 ? 41.901 9.587 11.281 1.00 38.44 234 ALA A N 1
ATOM 2843 C CA . ALA A 1 230 ? 41.340 8.435 11.985 1.00 37.50 234 ALA A CA 1
ATOM 2844 C C . ALA A 1 230 ? 42.439 7.497 12.463 1.00 35.86 234 ALA A C 1
ATOM 2845 O O . ALA A 1 230 ? 42.347 6.907 13.542 1.00 39.02 234 ALA A O 1
ATOM 2852 N N . HIS A 1 231 ? 43.482 7.337 11.669 1.00 35.08 235 HIS A N 1
ATOM 2853 C CA . HIS A 1 231 ? 44.579 6.470 12.086 1.00 33.67 235 HIS A CA 1
ATOM 2854 C C . HIS A 1 231 ? 45.359 7.116 13.244 1.00 35.25 235 HIS A C 1
ATOM 2855 O O . HIS A 1 231 ? 45.791 6.423 14.170 1.00 35.05 235 HIS A O 1
ATOM 2870 N N . VAL A 1 232 ? 45.548 8.438 13.202 1.00 34.99 236 VAL A N 1
ATOM 2871 C CA . VAL A 1 232 ? 46.272 9.102 14.283 1.00 31.29 236 VAL A CA 1
ATOM 2872 C C . VAL A 1 232 ? 45.439 8.998 15.578 1.00 33.45 236 VAL A C 1
ATOM 2873 O O . VAL A 1 232 ? 45.970 8.696 16.655 1.00 34.48 236 VAL A O 1
ATOM 2886 N N . SER A 1 233 ? 44.121 9.106 15.443 1.00 37.87 237 SER A N 1
ATOM 2887 C CA . SER A 1 233 ? 43.213 8.944 16.570 1.00 35.25 237 SER A CA 1
ATOM 2888 C C . SER A 1 233 ? 43.375 7.565 17.182 1.00 37.89 237 SER A C 1
ATOM 2889 O O . SER A 1 233 ? 43.491 7.419 18.414 1.00 40.51 237 SER A O 1
ATOM 2897 N N . ASP A 1 234 ? 43.491 6.565 16.319 1.00 35.17 238 ASP A N 1
ATOM 2898 C CA . ASP A 1 234 ? 43.632 5.190 16.774 1.00 32.72 238 ASP A CA 1
ATOM 2899 C C . ASP A 1 234 ? 44.981 4.969 17.469 1.00 31.11 238 ASP A C 1
ATOM 2900 O O . ASP A 1 234 ? 45.058 4.253 18.466 1.00 34.94 238 ASP A O 1
ATOM 2909 N N . ILE A 1 235 ? 46.036 5.575 16.932 1.00 30.71 239 ILE A N 1
ATOM 2910 C CA . ILE A 1 235 ? 47.351 5.492 17.551 1.00 32.34 239 ILE A CA 1
ATOM 2911 C C . ILE A 1 235 ? 47.310 6.052 18.979 1.00 31.96 239 ILE A C 1
ATOM 2912 O O . ILE A 1 235 ? 47.782 5.420 19.919 1.00 41.33 239 ILE A O 1
ATOM 2928 N N . ILE A 1 236 ? 46.672 7.202 19.141 1.00 34.18 240 ILE A N 1
ATOM 2929 C CA . ILE A 1 236 ? 46.515 7.806 20.447 1.00 29.80 240 ILE A CA 1
ATOM 2930 C C . ILE A 1 236 ? 45.716 6.885 21.350 1.00 33.91 240 ILE A C 1
ATOM 2931 O O . ILE A 1 236 ? 46.139 6.637 22.466 1.00 38.82 240 ILE A O 1
ATOM 2947 N N . ASP A 1 237 ? 44.637 6.289 20.853 1.00 36.62 241 ASP A N 1
ATOM 2948 C CA . ASP A 1 237 ? 43.865 5.376 21.688 1.00 34.04 241 ASP A CA 1
ATOM 2949 C C . ASP A 1 237 ? 44.729 4.211 22.125 1.00 38.01 241 ASP A C 1
ATOM 2950 O O . ASP A 1 237 ? 44.653 3.771 23.263 1.00 36.74 241 ASP A O 1
ATOM 2959 N N . PHE A 1 238 ? 45.565 3.726 21.224 1.00 32.20 242 PHE A N 1
ATOM 2960 C CA . PHE A 1 238 ? 46.482 2.653 21.560 1.00 32.26 242 PHE A CA 1
ATOM 2961 C C . PHE A 1 238 ? 47.400 3.013 22.734 1.00 29.20 242 PHE A C 1
ATOM 2962 O O . PHE A 1 238 ? 47.633 2.214 23.626 1.00 36.19 242 PHE A O 1
ATOM 2979 N N . CYS A 1 239 ? 47.920 4.229 22.708 1.00 30.89 243 CYS A N 1
ATOM 2980 C CA . CYS A 1 239 ? 48.836 4.716 23.740 1.00 27.19 243 CYS A CA 1
ATOM 2981 C C . CYS A 1 239 ? 48.100 4.903 25.059 1.00 29.32 243 CYS A C 1
ATOM 2982 O O . CYS A 1 239 ? 48.658 4.714 26.132 1.00 31.94 243 CYS A O 1
ATOM 2990 N N . GLN A 1 240 ? 46.820 5.233 24.980 1.00 37.53 244 GLN A N 1
ATOM 2991 C CA . GLN A 1 240 ? 46.011 5.347 26.174 1.00 33.03 244 GLN A CA 1
ATOM 2992 C C . GLN A 1 240 ? 45.764 3.978 26.841 1.00 36.28 244 GLN A C 1
ATOM 2993 O O . GLN A 1 240 ? 45.934 3.824 28.037 1.00 35.68 244 GLN A O 1
ATOM 3007 N N . GLN A 1 241 ? 45.361 3.002 26.056 1.00 29.92 245 GLN A N 1
ATOM 3008 C CA . GLN A 1 241 ? 45.098 1.665 26.525 1.00 30.30 245 GLN A CA 1
ATOM 3009 C C . GLN A 1 241 ? 46.350 1.097 27.176 1.00 29.22 245 GLN A C 1
ATOM 3010 O O . GLN A 1 241 ? 46.282 0.475 28.229 1.00 44.92 245 GLN A O 1
ATOM 3014 N N . HIS A 1 242 ? 47.505 1.319 26.566 1.00 30.73 246 HIS A N 1
ATOM 3015 C CA . HIS A 1 242 ? 48.730 0.732 27.085 1.00 27.20 246 HIS A CA 1
ATOM 3016 C C . HIS A 1 242 ? 49.515 1.656 28.025 1.00 30.46 246 HIS A C 1
ATOM 3017 O O . HIS A 1 242 ? 50.536 1.256 28.578 1.00 30.41 246 HIS A O 1
ATOM 3032 N N . GLN A 1 243 ? 49.039 2.889 28.202 1.00 30.98 247 GLN A N 1
ATOM 3033 C CA A GLN A 1 243 ? 49.638 3.837 29.145 0.59 30.41 247 GLN A CA 1
ATOM 3034 C CA B GLN A 1 243 ? 49.646 3.826 29.150 0.41 30.58 247 GLN A CA 1
ATOM 3035 C C . GLN A 1 243 ? 51.123 4.073 28.899 1.00 29.83 247 GLN A C 1
ATOM 3036 O O . GLN A 1 243 ? 51.946 4.044 29.838 1.00 30.45 247 GLN A O 1
ATOM 3061 N N . ILE A 1 244 ? 51.452 4.350 27.638 1.00 31.53 248 ILE A N 1
ATOM 3062 C CA . ILE A 1 244 ? 52.780 4.782 27.266 1.00 24.13 248 ILE A CA 1
ATOM 3063 C C . ILE A 1 244 ? 52.655 6.078 26.500 1.00 34.45 248 ILE A C 1
ATOM 3064 O O . ILE A 1 244 ? 51.672 6.265 25.778 1.00 27.06 248 ILE A O 1
ATOM 3080 N N . PRO A 1 245 ? 53.653 6.967 26.624 1.00 23.73 249 PRO A N 1
ATOM 3081 C CA . PRO A 1 245 ? 53.681 8.242 25.906 1.00 23.85 249 PRO A CA 1
ATOM 3082 C C . PRO A 1 245 ? 53.905 8.054 24.413 1.00 28.65 249 PRO A C 1
ATOM 3083 O O . PRO A 1 245 ? 54.467 7.044 24.005 1.00 23.98 249 PRO A O 1
ATOM 3094 N N . LEU A 1 246 ? 53.439 9.016 23.630 1.00 24.21 250 LEU A N 1
ATOM 3095 C CA . LEU A 1 246 ? 53.554 8.987 22.196 1.00 23.98 250 LEU A CA 1
ATOM 3096 C C . LEU A 1 246 ? 54.552 10.008 21.714 1.00 23.70 250 LEU A C 1
ATOM 3097 O O . LEU A 1 246 ? 54.396 11.209 21.988 1.00 26.35 250 LEU A O 1
ATOM 3113 N N . ILE A 1 247 ? 55.572 9.543 20.986 1.00 23.59 251 ILE A N 1
ATOM 3114 C CA . ILE A 1 247 ? 56.566 10.425 20.376 1.00 22.99 251 ILE A CA 1
ATOM 3115 C C . ILE A 1 247 ? 56.296 10.477 18.868 1.00 23.36 251 ILE A C 1
ATOM 3116 O O . ILE A 1 247 ? 56.270 9.449 18.220 1.00 26.34 251 ILE A O 1
ATOM 3132 N N . SER A 1 248 ? 56.102 11.671 18.327 1.00 23.88 252 SER A N 1
ATOM 3133 C CA . SER A 1 248 ? 55.699 11.838 16.946 1.00 27.96 252 SER A CA 1
ATOM 3134 C C . SER A 1 248 ? 56.651 12.741 16.234 1.00 25.43 252 SER A C 1
ATOM 3135 O O . SER A 1 248 ? 56.740 13.928 16.557 1.00 32.23 252 SER A O 1
ATOM 3143 N N . ASP A 1 249 ? 57.357 12.182 15.255 1.00 30.88 253 ASP A N 1
ATOM 3144 C CA . ASP A 1 249 ? 58.289 12.945 14.428 1.00 28.10 253 ASP A CA 1
ATOM 3145 C C . ASP A 1 249 ? 57.526 13.616 13.285 1.00 25.52 253 ASP A C 1
ATOM 3146 O O . ASP A 1 249 ? 57.190 12.980 12.304 1.00 25.92 253 ASP A O 1
ATOM 3155 N N . GLU A 1 250 ? 57.249 14.904 13.455 1.00 29.64 254 GLU A N 1
ATOM 3156 C CA . GLU A 1 250 ? 56.391 15.644 12.556 1.00 33.21 254 GLU A CA 1
ATOM 3157 C C . GLU A 1 250 ? 57.209 16.701 11.834 1.00 29.81 254 GLU A C 1
ATOM 3158 O O . GLU A 1 250 ? 56.758 17.815 11.525 1.00 29.16 254 GLU A O 1
ATOM 3170 N N . ILE A 1 251 ? 58.418 16.314 11.467 1.00 31.66 255 ILE A N 1
ATOM 3171 C CA . ILE A 1 251 ? 59.307 17.257 10.814 1.00 27.65 255 ILE A CA 1
ATOM 3172 C C . ILE A 1 251 ? 58.878 17.574 9.389 1.00 31.20 255 ILE A C 1
ATOM 3173 O O . ILE A 1 251 ? 59.250 18.614 8.844 1.00 35.72 255 ILE A O 1
ATOM 3189 N N . TYR A 1 252 ? 58.096 16.687 8.771 1.00 28.87 256 TYR A N 1
ATOM 3190 C CA . TYR A 1 252 ? 57.600 16.936 7.405 1.00 34.67 256 TYR A CA 1
ATOM 3191 C C . TYR A 1 252 ? 56.196 17.545 7.407 1.00 36.89 256 TYR A C 1
ATOM 3192 O O . TYR A 1 252 ? 55.484 17.477 6.397 1.00 37.56 256 TYR A O 1
ATOM 3210 N N . ALA A 1 253 ? 55.811 18.158 8.530 1.00 37.21 257 ALA A N 1
ATOM 3211 C CA . ALA A 1 253 ? 54.473 18.733 8.706 1.00 37.78 257 ALA A CA 1
ATOM 3212 C C . ALA A 1 253 ? 54.021 19.684 7.581 1.00 36.75 257 ALA A C 1
ATOM 3213 O O . ALA A 1 253 ? 52.850 19.685 7.241 1.00 43.44 257 ALA A O 1
ATOM 3220 N N . GLU A 1 254 ? 54.939 20.470 7.018 1.00 34.35 258 GLU A N 1
ATOM 3221 C CA . GLU A 1 254 ? 54.633 21.498 6.002 1.00 34.97 258 GLU A CA 1
ATOM 3222 C C . GLU A 1 254 ? 54.714 20.942 4.593 1.00 36.85 258 GLU A C 1
ATOM 3223 O O . GLU A 1 254 ? 54.484 21.673 3.614 1.00 45.96 258 GLU A O 1
ATOM 3235 N N . MET A 1 255 ? 55.122 19.676 4.490 1.00 37.16 259 MET A N 1
ATOM 3236 C CA . MET A 1 255 ? 55.440 19.071 3.195 1.00 41.42 259 MET A CA 1
ATOM 3237 C C . MET A 1 255 ? 54.478 17.951 2.806 1.00 40.82 259 MET A C 1
ATOM 3238 O O . MET A 1 255 ? 54.903 16.865 2.407 1.00 40.06 259 MET A O 1
ATOM 3252 N N . VAL A 1 256 ? 53.187 18.200 3.025 1.00 44.09 260 VAL A N 1
ATOM 3253 C CA . VAL A 1 256 ? 52.128 17.356 2.490 1.00 41.39 260 VAL A CA 1
ATOM 3254 C C . VAL A 1 256 ? 51.813 17.768 1.064 1.00 41.51 260 VAL A C 1
ATOM 3255 O O . VAL A 1 256 ? 51.723 18.966 0.774 1.00 54.09 260 VAL A O 1
ATOM 3268 N N . LEU A 1 257 ? 51.559 16.782 0.204 1.00 41.48 261 LEU A N 1
ATOM 3269 C CA . LEU A 1 257 ? 51.276 16.997 -1.232 1.00 40.56 261 LEU A CA 1
ATOM 3270 C C . LEU A 1 257 ? 49.780 16.935 -1.568 1.00 42.73 261 LEU A C 1
ATOM 3271 O O . LEU A 1 257 ? 48.961 16.548 -0.747 1.00 44.82 261 LEU A O 1
ATOM 3287 N N . ASN A 1 258 ? 49.434 17.331 -2.781 1.00 44.66 262 ASN A N 1
ATOM 3288 C CA . ASN A 1 258 ? 48.095 17.086 -3.310 1.00 51.68 262 ASN A CA 1
ATOM 3289 C C . ASN A 1 258 ? 46.961 17.646 -2.431 1.00 49.33 262 ASN A C 1
ATOM 3290 O O . ASN A 1 258 ? 45.904 17.040 -2.353 1.00 51.13 262 ASN A O 1
ATOM 3301 N N . ASN A 1 259 ? 47.154 18.830 -1.837 1.00 47.84 263 ASN A N 1
ATOM 3302 C CA . ASN A 1 259 ? 46.111 19.469 -1.012 1.00 51.78 263 ASN A CA 1
ATOM 3303 C C . ASN A 1 259 ? 45.704 18.594 0.193 1.00 49.32 263 ASN A C 1
ATOM 3304 O O . ASN A 1 259 ? 44.599 18.715 0.730 1.00 56.15 263 ASN A O 1
ATOM 3308 N N . GLY A 1 260 ? 46.598 17.692 0.585 1.00 51.57 264 GLY A N 1
ATOM 3309 C CA . GLY A 1 260 ? 46.378 16.809 1.727 1.00 47.92 264 GLY A CA 1
ATOM 3310 C C . GLY A 1 260 ? 46.270 17.562 3.045 1.00 44.88 264 GLY A C 1
ATOM 3311 O O . GLY A 1 260 ? 46.671 18.717 3.142 1.00 51.76 264 GLY A O 1
ATOM 3315 N N . ILE A 1 261 ? 45.678 16.915 4.041 1.00 48.68 265 ILE A N 1
ATOM 3316 C CA . ILE A 1 261 ? 45.562 17.472 5.385 1.00 53.32 265 ILE A CA 1
ATOM 3317 C C . ILE A 1 261 ? 46.545 16.817 6.321 1.00 45.54 265 ILE A C 1
ATOM 3318 O O . ILE A 1 261 ? 46.567 15.608 6.458 1.00 38.98 265 ILE A O 1
ATOM 3334 N N . PHE A 1 262 ? 47.345 17.624 6.986 1.00 38.81 266 PHE A N 1
ATOM 3335 C CA . PHE A 1 262 ? 48.261 17.077 7.948 1.00 38.81 266 PHE A CA 1
ATOM 3336 C C . PHE A 1 262 ? 47.556 17.067 9.290 1.00 39.30 266 PHE A C 1
ATOM 3337 O O . PHE A 1 262 ? 46.913 18.050 9.674 1.00 45.87 266 PHE A O 1
ATOM 3354 N N . THR A 1 263 ? 47.629 15.931 9.967 1.00 39.22 267 THR A N 1
ATOM 3355 C CA . THR A 1 263 ? 47.053 15.780 11.306 1.00 42.52 267 THR A CA 1
ATOM 3356 C C . THR A 1 263 ? 48.164 15.612 12.333 1.00 38.19 267 THR A C 1
ATOM 3357 O O . THR A 1 263 ? 48.761 14.534 12.449 1.00 36.93 267 THR A O 1
ATOM 3368 N N . SER A 1 264 ? 48.398 16.654 13.132 1.00 42.11 268 SER A N 1
ATOM 3369 C CA . SER A 1 264 ? 49.401 16.599 14.198 1.00 31.34 268 SER A CA 1
ATOM 3370 C C . SER A 1 264 ? 48.823 15.912 15.432 1.00 33.26 268 SER A C 1
ATOM 3371 O O . SER A 1 264 ? 47.638 16.022 15.692 1.00 37.75 268 SER A O 1
ATOM 3379 N N . VAL A 1 265 ? 49.642 15.190 16.191 1.00 34.97 269 VAL A N 1
ATOM 3380 C CA . VAL A 1 265 ? 49.137 14.543 17.404 1.00 32.87 269 VAL A CA 1
ATOM 3381 C C . VAL A 1 265 ? 48.708 15.608 18.390 1.00 35.25 269 VAL A C 1
ATOM 3382 O O . VAL A 1 265 ? 48.025 15.328 19.378 1.00 41.37 269 VAL A O 1
ATOM 3395 N N . ALA A 1 266 ? 49.096 16.845 18.119 1.00 35.83 270 ALA A N 1
ATOM 3396 C CA . ALA A 1 266 ? 48.654 17.987 18.908 1.00 33.92 270 ALA A CA 1
ATOM 3397 C C . ALA A 1 266 ? 47.158 18.290 18.775 1.00 40.27 270 ALA A C 1
ATOM 3398 O O . ALA A 1 266 ? 46.567 18.895 19.692 1.00 41.66 270 ALA A O 1
ATOM 3405 N N . ASP A 1 267 ? 46.561 17.926 17.636 1.00 33.93 271 ASP A N 1
ATOM 3406 C CA . ASP A 1 267 ? 45.191 18.368 17.298 1.00 42.28 271 ASP A CA 1
ATOM 3407 C C . ASP A 1 267 ? 44.114 17.441 17.837 1.00 42.40 271 ASP A C 1
ATOM 3408 O O . ASP A 1 267 ? 43.185 17.074 17.122 1.00 42.78 271 ASP A O 1
ATOM 3417 N N . PHE A 1 268 ? 44.211 17.106 19.118 1.00 44.49 272 PHE A N 1
ATOM 3418 C CA . PHE A 1 268 ? 43.288 16.166 19.743 1.00 40.45 272 PHE A CA 1
ATOM 3419 C C . PHE A 1 268 ? 43.020 16.549 21.165 1.00 42.44 272 PHE A C 1
ATOM 3420 O O . PHE A 1 268 ? 43.841 17.175 21.826 1.00 38.06 272 PHE A O 1
ATOM 3437 N N . ASP A 1 269 ? 41.857 16.139 21.631 1.00 47.36 273 ASP A N 1
ATOM 3438 C CA . ASP A 1 269 ? 41.486 16.351 23.009 1.00 51.44 273 ASP A CA 1
ATOM 3439 C C . ASP A 1 269 ? 41.762 15.060 23.741 1.00 43.71 273 ASP A C 1
ATOM 3440 O O . ASP A 1 269 ? 40.974 14.125 23.678 1.00 49.96 273 ASP A O 1
ATOM 3449 N N . THR A 1 270 ? 42.920 15.003 24.383 1.00 38.83 274 THR A N 1
ATOM 3450 C CA . THR A 1 270 ? 43.363 13.800 25.054 1.00 38.05 274 THR A CA 1
ATOM 3451 C C . THR A 1 270 ? 44.359 14.123 26.136 1.00 39.56 274 THR A C 1
ATOM 3452 O O . THR A 1 270 ? 45.105 15.095 26.016 1.00 43.91 274 THR A O 1
ATOM 3463 N N . ASN A 1 271 ? 44.421 13.279 27.158 1.00 38.49 275 ASN A N 1
ATOM 3464 C CA . ASN A 1 271 ? 45.421 13.450 28.210 1.00 42.93 275 ASN A CA 1
ATOM 3465 C C . ASN A 1 271 ? 46.615 12.520 28.021 1.00 39.13 275 ASN A C 1
ATOM 3466 O O . ASN A 1 271 ? 47.512 12.471 28.858 1.00 35.90 275 ASN A O 1
ATOM 3477 N N . VAL A 1 272 ? 46.629 11.779 26.922 1.00 38.62 276 VAL A N 1
ATOM 3478 C CA . VAL A 1 272 ? 47.809 11.001 26.576 1.00 35.42 276 VAL A CA 1
ATOM 3479 C C . VAL A 1 272 ? 48.980 11.951 26.393 1.00 31.24 276 VAL A C 1
ATOM 3480 O O . VAL A 1 272 ? 48.859 12.939 25.686 1.00 37.49 276 VAL A O 1
ATOM 3493 N N . PRO A 1 273 ? 50.086 11.719 27.099 1.00 35.15 277 PRO A N 1
ATOM 3494 C CA . PRO A 1 273 ? 51.227 12.619 26.896 1.00 38.07 277 PRO A CA 1
ATOM 3495 C C . PRO A 1 273 ? 51.857 12.420 25.504 1.00 29.10 277 PRO A C 1
ATOM 3496 O O . PRO A 1 273 ? 52.107 11.286 25.142 1.00 30.59 277 PRO A O 1
ATOM 3507 N N . ARG A 1 274 ? 52.149 13.492 24.789 1.00 28.93 278 ARG A N 1
ATOM 3508 C CA . ARG A 1 274 ? 52.718 13.427 23.445 1.00 30.95 278 ARG A CA 1
ATOM 3509 C C . ARG A 1 274 ? 53.936 14.308 23.341 1.00 29.58 278 ARG A C 1
ATOM 3510 O O . ARG A 1 274 ? 53.884 15.464 23.737 1.00 30.62 278 ARG A O 1
ATOM 3531 N N . LEU A 1 275 ? 55.006 13.798 22.745 1.00 27.38 279 LEU A N 1
ATOM 3532 C CA . LEU A 1 275 ? 56.190 14.629 22.479 1.00 24.63 279 LEU A CA 1
ATOM 3533 C C . LEU A 1 275 ? 56.380 14.757 20.953 1.00 26.37 279 LEU A C 1
ATOM 3534 O O . LEU A 1 275 ? 56.642 13.791 20.242 1.00 27.16 279 LEU A O 1
ATOM 3550 N N . ILE A 1 276 ? 56.219 15.963 20.461 1.00 27.03 280 ILE A N 1
ATOM 3551 C CA . ILE A 1 276 ? 56.291 16.246 19.041 1.00 25.63 280 ILE A CA 1
ATOM 3552 C C . ILE A 1 276 ? 57.676 16.739 18.705 1.00 26.66 280 ILE A C 1
ATOM 3553 O O . ILE A 1 276 ? 58.161 17.655 19.346 1.00 33.64 280 ILE A O 1
ATOM 3569 N N . LEU A 1 277 ? 58.303 16.127 17.703 1.00 30.04 281 LEU A N 1
ATOM 3570 C CA . LEU A 1 277 ? 59.624 16.542 17.207 1.00 24.89 281 LEU A CA 1
ATOM 3571 C C . LEU A 1 277 ? 59.391 17.203 15.862 1.00 30.11 281 LEU A C 1
ATOM 3572 O O . LEU A 1 277 ? 58.627 16.696 15.056 1.00 34.67 281 LEU A O 1
ATOM 3588 N N . GLY A 1 278 ? 60.025 18.351 15.630 1.00 26.21 282 GLY A N 1
ATOM 3589 C CA . GLY A 1 278 ? 59.832 19.098 14.405 1.00 27.09 282 GLY A CA 1
ATOM 3590 C C . GLY A 1 278 ? 60.927 20.116 14.276 1.00 27.55 282 GLY A C 1
ATOM 3591 O O . GLY A 1 278 ? 61.849 20.114 15.093 1.00 30.34 282 GLY A O 1
ATOM 3595 N N . GLY A 1 279 ? 60.851 20.952 13.241 1.00 28.50 283 GLY A N 1
ATOM 3596 C CA . GLY A 1 279 ? 61.858 21.955 12.991 1.00 29.14 283 GLY A CA 1
ATOM 3597 C C . GLY A 1 279 ? 61.743 22.513 11.580 1.00 31.07 283 GLY A C 1
ATOM 3598 O O . GLY A 1 279 ? 60.749 22.270 10.873 1.00 32.29 283 GLY A O 1
ATOM 3602 N N . THR A 1 280 ? 62.792 23.205 11.135 1.00 30.74 284 THR A N 1
ATOM 3603 C CA . THR A 1 280 ? 62.774 23.870 9.849 1.00 31.88 284 THR A CA 1
ATOM 3604 C C . THR A 1 280 ? 63.729 23.214 8.871 1.00 31.77 284 THR A C 1
ATOM 3605 O O . THR A 1 280 ? 63.767 23.616 7.743 1.00 32.72 284 THR A O 1
ATOM 3616 N N . ALA A 1 281 ? 64.468 22.192 9.296 1.00 32.08 285 ALA A N 1
ATOM 3617 C CA . ALA A 1 281 ? 65.545 21.593 8.492 1.00 31.61 285 ALA A CA 1
ATOM 3618 C C . ALA A 1 281 ? 65.112 21.195 7.080 1.00 32.35 285 ALA A C 1
ATOM 3619 O O . ALA A 1 281 ? 65.869 21.426 6.133 1.00 32.18 285 ALA A O 1
ATOM 3671 N N . TYR A 1 283 ? 61.656 21.709 5.463 1.00 33.02 287 TYR A N 1
ATOM 3672 C CA . TYR A 1 283 ? 60.796 22.555 4.656 1.00 34.35 287 TYR A CA 1
ATOM 3673 C C . TYR A 1 283 ? 61.381 23.971 4.416 1.00 35.49 287 TYR A C 1
ATOM 3674 O O . TYR A 1 283 ? 60.928 24.652 3.519 1.00 39.90 287 TYR A O 1
ATOM 3692 N N . GLN A 1 284 ? 62.389 24.399 5.185 1.00 36.60 288 GLN A N 1
ATOM 3693 C CA . GLN A 1 284 ? 63.140 25.633 4.875 1.00 36.30 288 GLN A CA 1
ATOM 3694 C C . GLN A 1 284 ? 64.544 25.299 4.365 1.00 36.29 288 GLN A C 1
ATOM 3695 O O . GLN A 1 284 ? 65.373 26.179 4.233 1.00 37.15 288 GLN A O 1
ATOM 3709 N N . VAL A 1 285 ? 64.775 24.017 4.060 1.00 35.48 289 VAL A N 1
ATOM 3710 C CA . VAL A 1 285 ? 65.916 23.615 3.261 1.00 35.83 289 VAL A CA 1
ATOM 3711 C C . VAL A 1 285 ? 67.218 24.065 3.913 1.00 35.79 289 VAL A C 1
ATOM 3712 O O . VAL A 1 285 ? 68.023 24.734 3.280 1.00 36.93 289 VAL A O 1
ATOM 3725 N N . CYS A 1 286 ? 67.404 23.744 5.201 1.00 34.62 290 CYS A N 1
ATOM 3726 C CA . CYS A 1 286 ? 68.609 24.161 5.911 1.00 34.66 290 CYS A CA 1
ATOM 3727 C C . CYS A 1 286 ? 68.947 23.185 7.034 1.00 34.90 290 CYS A C 1
ATOM 3728 O O . CYS A 1 286 ? 69.164 23.595 8.174 1.00 32.91 290 CYS A O 1
ATOM 3736 N N . PRO A 1 287 ? 69.069 21.889 6.701 1.00 32.59 291 PRO A N 1
ATOM 3737 C CA . PRO A 1 287 ? 69.355 20.891 7.728 1.00 33.79 291 PRO A CA 1
ATOM 3738 C C . PRO A 1 287 ? 70.674 21.127 8.435 1.00 37.77 291 PRO A C 1
ATOM 3739 O O . PRO A 1 287 ? 70.787 20.812 9.633 1.00 34.01 291 PRO A O 1
ATOM 3750 N N . GLY A 1 288 ? 71.634 21.708 7.723 1.00 36.21 292 GLY A N 1
ATOM 3751 C CA . GLY A 1 288 ? 72.970 21.890 8.259 1.00 37.83 292 GLY A CA 1
ATOM 3752 C C . GLY A 1 288 ? 73.080 22.917 9.377 1.00 39.57 292 GLY A C 1
ATOM 3753 O O . GLY A 1 288 ? 74.083 22.951 10.097 1.00 33.49 292 GLY A O 1
ATOM 3757 N N . TRP A 1 289 ? 72.045 23.728 9.550 1.00 33.13 293 TRP A N 1
ATOM 3758 C CA . TRP A 1 289 ? 72.076 24.760 10.562 1.00 33.46 293 TRP A CA 1
ATOM 3759 C C . TRP A 1 289 ? 71.940 24.144 11.962 1.00 33.59 293 TRP A C 1
ATOM 3760 O O . TRP A 1 289 ? 72.253 24.782 12.948 1.00 32.55 293 TRP A O 1
ATOM 3781 N N . ARG A 1 290 ? 71.480 22.899 12.023 1.00 32.34 294 ARG A N 1
ATOM 3782 C CA . ARG A 1 290 ? 71.377 22.130 13.247 1.00 30.02 294 ARG A CA 1
ATOM 3783 C C . ARG A 1 290 ? 70.476 22.802 14.267 1.00 39.55 294 ARG A C 1
ATOM 3784 O O . ARG A 1 290 ? 70.894 23.085 15.391 1.00 33.15 294 ARG A O 1
ATOM 3805 N N . VAL A 1 291 ? 69.232 23.030 13.873 1.00 33.26 295 VAL A N 1
ATOM 3806 C CA . VAL A 1 291 ? 68.212 23.514 14.782 1.00 29.78 295 VAL A CA 1
ATOM 3807 C C . VAL A 1 291 ? 66.938 22.695 14.586 1.00 29.01 295 VAL A C 1
ATOM 3808 O O . VAL A 1 291 ? 66.525 22.456 13.464 1.00 29.15 295 VAL A O 1
ATOM 3821 N N . GLY A 1 292 ? 66.305 22.324 15.687 1.00 34.74 296 GLY A N 1
ATOM 3822 C CA . GLY A 1 292 ? 65.025 21.638 15.686 1.00 36.33 296 GLY A CA 1
ATOM 3823 C C . GLY A 1 292 ? 64.451 21.824 17.078 1.00 30.04 296 GLY A C 1
ATOM 3824 O O . GLY A 1 292 ? 64.996 22.571 17.876 1.00 28.29 296 GLY A O 1
ATOM 3828 N N . TRP A 1 293 ? 63.369 21.140 17.388 1.00 33.08 297 TRP A N 1
ATOM 3829 C CA . TRP A 1 293 ? 62.750 21.286 18.676 1.00 27.13 297 TRP A CA 1
ATOM 3830 C C . TRP A 1 293 ? 61.901 20.107 19.067 1.00 30.89 297 TRP A C 1
ATOM 3831 O O . TRP A 1 293 ? 61.570 19.285 18.226 1.00 27.39 297 TRP A O 1
ATOM 3852 N N . SER A 1 294 ? 61.519 20.063 20.344 1.00 28.53 298 SER A N 1
ATOM 3853 C CA . SER A 1 294 ? 60.558 19.107 20.846 1.00 31.87 298 SER A CA 1
ATOM 3854 C C . SER A 1 294 ? 59.510 19.902 21.631 1.00 31.25 298 SER A C 1
ATOM 3855 O O . SER A 1 294 ? 59.835 20.882 22.302 1.00 27.33 298 SER A O 1
ATOM 3863 N N . ILE A 1 295 ? 58.259 19.464 21.532 1.00 34.55 299 ILE A N 1
ATOM 3864 C CA . ILE A 1 295 ? 57.129 20.079 22.234 1.00 27.69 299 ILE A CA 1
ATOM 3865 C C . ILE A 1 295 ? 56.362 19.023 23.006 1.00 37.85 299 ILE A C 1
ATOM 3866 O O . ILE A 1 295 ? 55.767 18.133 22.397 1.00 28.67 299 ILE A O 1
ATOM 3882 N N . LEU A 1 296 ? 56.314 19.162 24.335 1.00 33.83 300 LEU A N 1
ATOM 3883 C CA . LEU A 1 296 ? 55.573 18.224 25.171 1.00 29.58 300 LEU A CA 1
ATOM 3884 C C . LEU A 1 296 ? 54.166 18.751 25.411 1.00 33.14 300 LEU A C 1
ATOM 3885 O O . LEU A 1 296 ? 54.004 19.892 25.794 1.00 33.40 300 LEU A O 1
ATOM 3901 N N . ILE A 1 297 ? 53.163 17.923 25.153 1.00 28.56 301 ILE A N 1
ATOM 3902 C CA . ILE A 1 297 ? 51.767 18.248 25.426 1.00 29.82 301 ILE A CA 1
ATOM 3903 C C . ILE A 1 297 ? 51.235 17.203 26.393 1.00 34.32 301 ILE A C 1
ATOM 3904 O O . ILE A 1 297 ? 51.117 16.014 26.067 1.00 30.92 301 ILE A O 1
ATOM 3920 N N . ASP A 1 298 ? 50.939 17.666 27.597 1.00 38.89 302 ASP A N 1
ATOM 3921 C CA . ASP A 1 298 ? 50.692 16.815 28.752 1.00 30.45 302 ASP A CA 1
ATOM 3922 C C . ASP A 1 298 ? 49.712 17.548 29.662 1.00 32.12 302 ASP A C 1
ATOM 3923 O O . ASP A 1 298 ? 50.110 18.209 30.613 1.00 40.09 302 ASP A O 1
ATOM 3932 N N . PRO A 1 299 ? 48.423 17.510 29.317 1.00 36.28 303 PRO A N 1
ATOM 3933 C CA . PRO A 1 299 ? 47.437 18.337 30.030 1.00 42.10 303 PRO A CA 1
ATOM 3934 C C . PRO A 1 299 ? 47.231 17.989 31.490 1.00 40.55 303 PRO A C 1
ATOM 3935 O O . PRO A 1 299 ? 46.904 18.891 32.230 1.00 42.94 303 PRO A O 1
ATOM 3946 N N . MET A 1 300 ? 47.360 16.718 31.866 1.00 40.42 304 MET A N 1
ATOM 3947 C CA . MET A 1 300 ? 47.188 16.296 33.260 1.00 38.25 304 MET A CA 1
ATOM 3948 C C . MET A 1 300 ? 48.517 16.283 33.982 1.00 39.65 304 MET A C 1
ATOM 3949 O O . MET A 1 300 ? 48.582 15.835 35.112 1.00 34.54 304 MET A O 1
ATOM 3963 N N . ASN A 1 301 ? 49.573 16.804 33.355 1.00 36.96 305 ASN A N 1
ATOM 3964 C CA . ASN A 1 301 ? 50.899 16.808 33.987 1.00 43.20 305 ASN A CA 1
ATOM 3965 C C . ASN A 1 301 ? 51.309 15.440 34.587 1.00 42.23 305 ASN A C 1
ATOM 3966 O O . ASN A 1 301 ? 51.637 15.356 35.769 1.00 37.74 305 ASN A O 1
ATOM 3977 N N . VAL A 1 302 ? 51.341 14.387 33.758 1.00 41.97 306 VAL A N 1
ATOM 3978 C CA . VAL A 1 302 ? 51.811 13.055 34.189 1.00 36.43 306 VAL A CA 1
ATOM 3979 C C . VAL A 1 302 ? 53.246 12.785 33.730 1.00 32.94 306 VAL A C 1
ATOM 3980 O O . VAL A 1 302 ? 53.821 11.745 34.052 1.00 30.13 306 VAL A O 1
ATOM 3993 N N . ALA A 1 303 ? 53.830 13.723 33.000 1.00 27.97 307 ALA A N 1
ATOM 3994 C CA . ALA A 1 303 ? 55.151 13.488 32.444 1.00 34.96 307 ALA A CA 1
ATOM 3995 C C . ALA A 1 303 ? 56.103 14.622 32.756 1.00 31.58 307 ALA A C 1
ATOM 3996 O O . ALA A 1 303 ? 57.085 14.805 32.049 1.00 34.78 307 ALA A O 1
ATOM 4003 N N . GLY A 1 304 ? 55.838 15.352 33.834 1.00 33.28 308 GLY A N 1
ATOM 4004 C CA . GLY A 1 304 ? 56.686 16.462 34.245 1.00 28.81 308 GLY A CA 1
ATOM 4005 C C . GLY A 1 304 ? 58.122 16.030 34.464 1.00 28.00 308 GLY A C 1
ATOM 4006 O O . GLY A 1 304 ? 59.045 16.770 34.149 1.00 35.78 308 GLY A O 1
ATOM 4010 N N . ASP A 1 305 ? 58.327 14.851 35.034 1.00 27.47 309 ASP A N 1
ATOM 4011 C CA . ASP A 1 305 ? 59.675 14.381 35.246 1.00 26.84 309 ASP A CA 1
ATOM 4012 C C . ASP A 1 305 ? 60.387 14.129 33.917 1.00 27.59 309 ASP A C 1
ATOM 4013 O O . ASP A 1 305 ? 61.587 14.342 33.815 1.00 28.80 309 ASP A O 1
ATOM 4022 N N . TRP A 1 306 ? 59.664 13.696 32.884 1.00 29.27 310 TRP A N 1
ATOM 4023 C CA . TRP A 1 306 ? 60.286 13.479 31.578 1.00 24.40 310 TRP A CA 1
ATOM 4024 C C . TRP A 1 306 ? 60.818 14.820 31.078 1.00 27.84 310 TRP A C 1
ATOM 4025 O O . TRP A 1 306 ? 61.985 14.973 30.689 1.00 35.22 310 TRP A O 1
ATOM 4046 N N . ALA A 1 307 ? 59.989 15.836 31.200 1.00 26.56 311 ALA A N 1
ATOM 4047 C CA . ALA A 1 307 ? 60.351 17.160 30.754 1.00 26.73 311 ALA A CA 1
ATOM 4048 C C . ALA A 1 307 ? 61.568 17.698 31.498 1.00 28.30 311 ALA A C 1
ATOM 4049 O O . ALA A 1 307 ? 62.541 18.182 30.911 1.00 29.05 311 ALA A O 1
ATOM 4056 N N . VAL A 1 308 ? 61.516 17.621 32.814 1.00 27.22 312 VAL A N 1
ATOM 4057 C CA . VAL A 1 308 ? 62.654 18.051 33.636 1.00 27.74 312 VAL A CA 1
ATOM 4058 C C . VAL A 1 308 ? 63.919 17.279 33.227 1.00 37.29 312 VAL A C 1
ATOM 4059 O O . VAL A 1 308 ? 64.981 17.880 33.081 1.00 31.93 312 VAL A O 1
ATOM 4072 N N . GLY A 1 309 ? 63.789 15.970 32.974 1.00 33.12 313 GLY A N 1
ATOM 4073 C CA . GLY A 1 309 ? 64.924 15.164 32.551 1.00 30.56 313 GLY A CA 1
ATOM 4074 C C . GLY A 1 309 ? 65.558 15.663 31.249 1.00 31.92 313 GLY A C 1
ATOM 4075 O O . GLY A 1 309 ? 66.780 15.842 31.159 1.00 30.99 313 GLY A O 1
ATOM 4079 N N . MET A 1 310 ? 64.723 15.935 30.253 1.00 26.19 314 MET A N 1
ATOM 4080 C CA . MET A 1 310 ? 65.226 16.429 28.947 1.00 31.35 314 MET A CA 1
ATOM 4081 C C . MET A 1 310 ? 65.962 17.755 29.123 1.00 27.21 314 MET A C 1
ATOM 4082 O O . MET A 1 310 ? 67.083 17.947 28.628 1.00 30.56 314 MET A O 1
ATOM 4096 N N . GLU A 1 311 ? 65.370 18.621 29.929 1.00 27.67 315 GLU A N 1
ATOM 4097 C CA . GLU A 1 311 ? 65.975 19.894 30.236 1.00 33.28 315 GLU A CA 1
ATOM 4098 C C . GLU A 1 311 ? 67.328 19.739 30.855 1.00 35.72 315 GLU A C 1
ATOM 4099 O O . GLU A 1 311 ? 68.285 20.419 30.482 1.00 38.37 315 GLU A O 1
ATOM 4111 N N . ARG A 1 312 ? 67.404 18.874 31.839 1.00 27.34 316 ARG A N 1
ATOM 4112 C CA . ARG A 1 312 ? 68.675 18.668 32.490 1.00 33.84 316 ARG A CA 1
ATOM 4113 C C . ARG A 1 312 ? 69.721 18.226 31.501 1.00 33.63 316 ARG A C 1
ATOM 4114 O O . ARG A 1 312 ? 70.870 18.687 31.566 1.00 29.70 316 ARG A O 1
ATOM 4135 N N . LEU A 1 313 ? 69.320 17.334 30.598 1.00 31.17 317 LEU A N 1
ATOM 4136 C CA . LEU A 1 313 ? 70.246 16.747 29.622 1.00 34.32 317 LEU A CA 1
ATOM 4137 C C . LEU A 1 313 ? 70.686 17.715 28.500 1.00 30.51 317 LEU A C 1
ATOM 4138 O O . LEU A 1 313 ? 71.731 17.493 27.878 1.00 28.49 317 LEU A O 1
ATOM 4154 N N . THR A 1 314 ? 69.986 18.827 28.311 1.00 31.62 318 THR A N 1
ATOM 4155 C CA . THR A 1 314 ? 70.489 19.841 27.379 1.00 32.31 318 THR A CA 1
ATOM 4156 C C . THR A 1 314 ? 71.766 20.462 27.902 1.00 37.27 318 THR A C 1
ATOM 4157 O O . THR A 1 314 ? 72.507 21.111 27.161 1.00 35.86 318 THR A O 1
ATOM 4168 N N . GLN A 1 315 ? 72.039 20.295 29.188 1.00 31.70 319 GLN A N 1
ATOM 4169 C CA . GLN A 1 315 ? 73.237 20.927 29.733 1.00 34.75 319 GLN A CA 1
ATOM 4170 C C . GLN A 1 315 ? 74.492 20.304 29.148 1.00 35.42 319 GLN A C 1
ATOM 4171 O O . GLN A 1 315 ? 75.557 20.923 29.139 1.00 35.34 319 GLN A O 1
ATOM 4185 N N . LEU A 1 316 ? 74.395 19.085 28.638 1.00 35.06 320 LEU A N 1
ATOM 4186 C CA . LEU A 1 316 ? 75.627 18.387 28.285 1.00 34.24 320 LEU A CA 1
ATOM 4187 C C . LEU A 1 316 ? 76.395 18.961 27.096 1.00 34.47 320 LEU A C 1
ATOM 4188 O O . LEU A 1 316 ? 77.613 18.967 27.140 1.00 36.77 320 LEU A O 1
ATOM 4204 N N . ILE A 1 317 ? 75.723 19.409 26.035 1.00 32.07 321 ILE A N 1
ATOM 4205 C CA . ILE A 1 317 ? 76.426 20.116 24.952 1.00 30.67 321 ILE A CA 1
ATOM 4206 C C . ILE A 1 317 ? 76.195 21.621 25.033 1.00 30.46 321 ILE A C 1
ATOM 4207 O O . ILE A 1 317 ? 76.778 22.380 24.267 1.00 36.64 321 ILE A O 1
ATOM 4223 N N . ALA A 1 318 ? 75.323 22.027 25.949 1.00 34.20 322 ALA A N 1
ATOM 4224 C CA . ALA A 1 318 ? 75.077 23.434 26.308 1.00 34.08 322 ALA A CA 1
ATOM 4225 C C . ALA A 1 318 ? 74.397 24.196 25.173 1.00 39.61 322 ALA A C 1
ATOM 4226 O O . ALA A 1 318 ? 74.666 25.372 24.956 1.00 36.02 322 ALA A O 1
ATOM 4233 N N . GLY A 1 319 ? 73.492 23.545 24.455 1.00 35.74 323 GLY A N 1
ATOM 4234 C CA . GLY A 1 319 ? 72.559 24.302 23.642 1.00 39.56 323 GLY A CA 1
ATOM 4235 C C . GLY A 1 319 ? 72.841 24.408 22.143 1.00 38.84 323 GLY A C 1
ATOM 4236 O O . GLY A 1 319 ? 73.557 23.586 21.563 1.00 32.89 323 GLY A O 1
ATOM 4240 N N . VAL A 1 320 ? 72.245 25.438 21.538 1.00 32.82 324 VAL A N 1
ATOM 4241 C CA . VAL A 1 320 ? 72.079 25.519 20.084 1.00 31.73 324 VAL A CA 1
ATOM 4242 C C . VAL A 1 320 ? 72.493 26.868 19.514 1.00 34.27 324 VAL A C 1
ATOM 4243 O O . VAL A 1 320 ? 72.276 27.886 20.163 1.00 34.83 324 VAL A O 1
ATOM 4256 N N . ASN A 1 321 ? 73.031 26.851 18.289 1.00 35.45 325 ASN A N 1
ATOM 4257 C CA . ASN A 1 321 ? 73.510 28.032 17.570 1.00 39.54 325 ASN A CA 1
ATOM 4258 C C . ASN A 1 321 ? 72.643 29.268 17.790 1.00 37.76 325 ASN A C 1
ATOM 4259 O O . ASN A 1 321 ? 71.473 29.306 17.403 1.00 42.26 325 ASN A O 1
ATOM 4270 N N . SER A 1 322 ? 73.224 30.277 18.419 1.00 37.41 326 SER A N 1
ATOM 4271 C CA . SER A 1 322 ? 72.477 31.448 18.835 1.00 38.57 326 SER A CA 1
ATOM 4272 C C . SER A 1 322 ? 72.034 32.312 17.628 1.00 43.18 326 SER A C 1
ATOM 4273 O O . SER A 1 322 ? 70.970 32.939 17.671 1.00 44.12 326 SER A O 1
ATOM 4281 N N . ILE A 1 323 ? 72.818 32.341 16.553 1.00 40.02 327 ILE A N 1
ATOM 4282 C CA . ILE A 1 323 ? 72.442 33.140 15.362 1.00 41.13 327 ILE A CA 1
ATOM 4283 C C . ILE A 1 323 ? 71.140 32.633 14.752 1.00 40.18 327 ILE A C 1
ATOM 4284 O O . ILE A 1 323 ? 70.219 33.409 14.474 1.00 41.05 327 ILE A O 1
ATOM 4300 N N . CYS A 1 324 ? 71.070 31.318 14.551 1.00 38.53 328 CYS A N 1
ATOM 4301 C CA . CYS A 1 324 ? 69.922 30.702 13.883 1.00 37.66 328 CYS A CA 1
ATOM 4302 C C . CYS A 1 324 ? 68.667 30.780 14.744 1.00 38.43 328 CYS A C 1
ATOM 4303 O O . CYS A 1 324 ? 67.585 31.017 14.220 1.00 37.61 328 CYS A O 1
ATOM 4311 N N . GLN A 1 325 ? 68.812 30.646 16.066 1.00 37.66 329 GLN A N 1
ATOM 4312 C CA . GLN A 1 325 ? 67.663 30.712 16.968 1.00 36.77 329 GLN A CA 1
ATOM 4313 C C . GLN A 1 325 ? 67.010 32.093 16.864 1.00 38.51 329 GLN A C 1
ATOM 4314 O O . GLN A 1 325 ? 65.798 32.207 16.727 1.00 39.15 329 GLN A O 1
ATOM 4328 N N . GLU A 1 326 ? 67.800 33.154 16.890 1.00 39.99 330 GLU A N 1
ATOM 4329 C CA . GLU A 1 326 ? 67.211 34.485 16.738 1.00 41.85 330 GLU A CA 1
ATOM 4330 C C . GLU A 1 326 ? 66.696 34.668 15.303 1.00 42.27 330 GLU A C 1
ATOM 4331 O O . GLU A 1 326 ? 65.578 35.179 15.107 1.00 46.83 330 GLU A O 1
ATOM 4343 N N . ALA A 1 327 ? 67.451 34.220 14.301 1.00 41.83 331 ALA A N 1
ATOM 4344 C CA . ALA A 1 327 ? 66.991 34.396 12.910 1.00 43.58 331 ALA A CA 1
ATOM 4345 C C . ALA A 1 327 ? 65.648 33.716 12.684 1.00 44.41 331 ALA A C 1
ATOM 4346 O O . ALA A 1 327 ? 64.751 34.271 12.046 1.00 42.48 331 ALA A O 1
ATOM 4353 N N . ILE A 1 328 ? 65.489 32.535 13.261 1.00 39.74 332 ILE A N 1
ATOM 4354 C CA . ILE A 1 328 ? 64.262 31.761 13.067 1.00 40.05 332 ILE A CA 1
ATOM 4355 C C . ILE A 1 328 ? 63.166 32.353 13.942 1.00 39.57 332 ILE A C 1
ATOM 4356 O O . ILE A 1 328 ? 61.985 32.350 13.563 1.00 41.76 332 ILE A O 1
ATOM 4372 N N . ALA A 1 329 ? 63.555 32.902 15.091 1.00 41.39 333 ALA A N 1
ATOM 4373 C CA . ALA A 1 329 ? 62.579 33.564 15.957 1.00 45.02 333 ALA A CA 1
ATOM 4374 C C . ALA A 1 329 ? 61.963 34.770 15.229 1.00 46.78 333 ALA A C 1
ATOM 4375 O O . ALA A 1 329 ? 60.792 35.100 15.416 1.00 43.78 333 ALA A O 1
ATOM 4382 N N . ARG A 1 330 ? 62.727 35.374 14.339 1.00 43.85 334 ARG A N 1
ATOM 4383 C CA . ARG A 1 330 ? 62.265 36.590 13.633 1.00 47.98 334 ARG A CA 1
ATOM 4384 C C . ARG A 1 330 ? 61.389 36.256 12.432 1.00 47.47 334 ARG A C 1
ATOM 4385 O O . ARG A 1 330 ? 60.577 37.081 12.034 1.00 48.63 334 ARG A O 1
ATOM 4406 N N . THR A 1 331 ? 61.524 35.047 11.882 1.00 47.25 335 THR A N 1
ATOM 4407 C CA . THR A 1 331 ? 60.932 34.756 10.579 1.00 47.37 335 THR A CA 1
ATOM 4408 C C . THR A 1 331 ? 59.965 33.549 10.515 1.00 47.05 335 THR A C 1
ATOM 4409 O O . THR A 1 331 ? 59.155 33.454 9.590 1.00 44.06 335 THR A O 1
ATOM 4420 N N . LEU A 1 332 ? 59.996 32.680 11.511 1.00 47.17 336 LEU A N 1
ATOM 4421 C CA . LEU A 1 332 ? 59.204 31.450 11.462 1.00 53.32 336 LEU A CA 1
ATOM 4422 C C . LEU A 1 332 ? 57.721 31.727 11.233 1.00 41.16 336 LEU A C 1
ATOM 4423 O O . LEU A 1 332 ? 57.023 30.953 10.604 1.00 40.71 336 LEU A O 1
ATOM 4439 N N . LEU A 1 333 ? 57.243 32.808 11.815 1.00 43.07 337 LEU A N 1
ATOM 4440 C CA . LEU A 1 333 ? 55.846 33.207 11.709 1.00 48.46 337 LEU A CA 1
ATOM 4441 C C . LEU A 1 333 ? 55.589 34.076 10.488 1.00 48.57 337 LEU A C 1
ATOM 4442 O O . LEU A 1 333 ? 54.466 34.443 10.239 1.00 50.96 337 LEU A O 1
ATOM 4458 N N . LYS A 1 334 ? 56.639 34.505 9.804 1.00 55.11 338 LYS A N 1
ATOM 4459 C CA . LYS A 1 334 ? 56.492 35.461 8.704 1.00 58.33 338 LYS A CA 1
ATOM 4460 C C . LYS A 1 334 ? 56.667 34.809 7.333 1.00 54.04 338 LYS A C 1
ATOM 4461 O O . LYS A 1 334 ? 56.394 35.408 6.325 1.00 61.10 338 LYS A O 1
ATOM 4480 N N . CYS A 1 335 ? 57.079 33.556 7.304 1.00 62.40 339 CYS A N 1
ATOM 4481 C CA . CYS A 1 335 ? 57.341 32.881 6.050 1.00 61.25 339 CYS A CA 1
ATOM 4482 C C . CYS A 1 335 ? 56.047 32.642 5.336 1.00 64.29 339 CYS A C 1
ATOM 4483 O O . CYS A 1 335 ? 55.102 32.111 5.929 1.00 60.73 339 CYS A O 1
ATOM 4491 N N . PRO A 1 336 ? 55.986 33.061 4.062 1.00 76.63 340 PRO A N 1
ATOM 4492 C CA . PRO A 1 336 ? 54.713 32.966 3.355 1.00 73.59 340 PRO A CA 1
ATOM 4493 C C . PRO A 1 336 ? 54.456 31.559 2.844 1.00 70.77 340 PRO A C 1
ATOM 4494 O O . PRO A 1 336 ? 55.392 30.802 2.550 1.00 61.35 340 PRO A O 1
ATOM 4505 N N . THR A 1 337 ? 53.174 31.224 2.757 1.00 80.62 341 THR A N 1
ATOM 4506 C CA . THR A 1 337 ? 52.727 29.955 2.225 1.00 77.77 341 THR A CA 1
ATOM 4507 C C . THR A 1 337 ? 53.374 29.679 0.857 1.00 68.24 341 THR A C 1
ATOM 4508 O O . THR A 1 337 ? 53.694 28.546 0.542 1.00 69.82 341 THR A O 1
ATOM 4519 N N . GLU A 1 338 ? 53.655 30.727 0.093 1.00 61.74 342 GLU A N 1
ATOM 4520 C CA . GLU A 1 338 ? 54.189 30.577 -1.270 1.00 66.99 342 GLU A CA 1
ATOM 4521 C C . GLU A 1 338 ? 55.559 29.849 -1.336 1.00 63.86 342 GLU A C 1
ATOM 4522 O O . GLU A 1 338 ? 55.835 29.078 -2.273 1.00 58.38 342 GLU A O 1
ATOM 4526 N N . CYS A 1 339 ? 56.400 30.073 -0.333 1.00 62.74 343 CYS A N 1
ATOM 4527 C CA . CYS A 1 339 ? 57.756 29.521 -0.322 1.00 66.48 343 CYS A CA 1
ATOM 4528 C C . CYS A 1 339 ? 57.712 27.987 -0.277 1.00 63.11 343 CYS A C 1
ATOM 4529 O O . CYS A 1 339 ? 58.555 27.289 -0.852 1.00 68.76 343 CYS A O 1
ATOM 4537 N N . THR A 1 340 ? 56.718 27.481 0.436 1.00 55.38 344 THR A N 1
ATOM 4538 C CA . THR A 1 3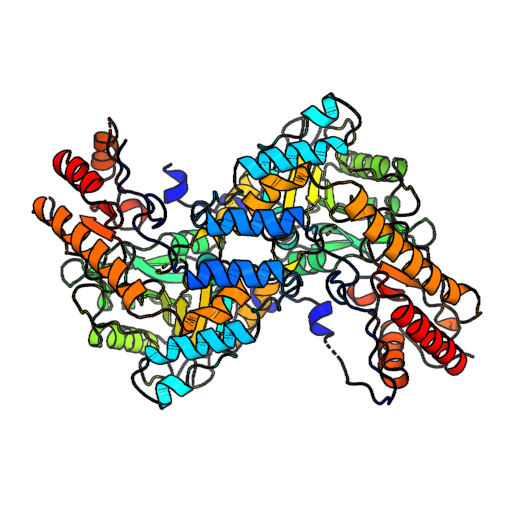40 ? 56.495 26.058 0.578 1.00 55.61 344 THR A CA 1
ATOM 4539 C C . THR A 1 340 ? 55.801 25.413 -0.621 1.00 60.07 344 THR A C 1
ATOM 4540 O O . THR A 1 340 ? 56.104 24.276 -0.968 1.00 57.92 344 THR A O 1
ATOM 4551 N N . GLU A 1 341 ? 54.842 26.106 -1.225 1.00 64.29 345 GLU A N 1
ATOM 4552 C CA . GLU A 1 341 ? 54.053 25.480 -2.277 1.00 65.84 345 GLU A CA 1
ATOM 4553 C C . GLU A 1 341 ? 54.952 25.262 -3.483 1.00 56.23 345 GLU A C 1
ATOM 4554 O O . GLU A 1 341 ? 54.714 24.379 -4.310 1.00 58.62 345 GLU A O 1
ATOM 4566 N N . HIS A 1 342 ? 56.006 26.053 -3.565 1.00 52.10 346 HIS A N 1
ATOM 4567 C CA . HIS A 1 342 ? 57.016 25.817 -4.574 1.00 50.76 346 HIS A CA 1
ATOM 4568 C C . HIS A 1 342 ? 57.731 24.502 -4.377 1.00 51.01 346 HIS A C 1
ATOM 4569 O O . HIS A 1 342 ? 57.970 23.777 -5.325 1.00 53.80 346 HIS A O 1
ATOM 4584 N N . ILE A 1 343 ? 58.065 24.183 -3.135 1.00 49.63 347 ILE A N 1
ATOM 4585 C CA . ILE A 1 343 ? 58.774 22.951 -2.866 1.00 43.97 347 ILE A CA 1
ATOM 4586 C C . ILE A 1 343 ? 57.848 21.751 -3.165 1.00 44.75 347 ILE A C 1
ATOM 4587 O O . ILE A 1 343 ? 58.260 20.746 -3.754 1.00 48.84 347 ILE A O 1
ATOM 4603 N N . VAL A 1 344 ? 56.591 21.880 -2.753 1.00 47.22 348 VAL A N 1
ATOM 4604 C CA . VAL A 1 344 ? 55.565 20.857 -2.950 1.00 46.39 348 VAL A CA 1
ATOM 4605 C C . VAL A 1 344 ? 55.367 20.547 -4.424 1.00 43.42 348 VAL A C 1
ATOM 4606 O O . VAL A 1 344 ? 55.241 19.398 -4.811 1.00 50.59 348 VAL A O 1
ATOM 4619 N N . THR A 1 345 ? 55.319 21.591 -5.232 1.00 47.78 349 THR A N 1
ATOM 4620 C CA . THR A 1 345 ? 55.138 21.449 -6.667 1.00 49.02 349 THR A CA 1
ATOM 4621 C C . THR A 1 345 ? 56.272 20.609 -7.245 1.00 48.76 349 THR A C 1
ATOM 4622 O O . THR A 1 345 ? 56.046 19.732 -8.066 1.00 50.55 349 THR A O 1
ATOM 4633 N N . GLN A 1 346 ? 57.489 20.864 -6.779 1.00 45.94 350 GLN A N 1
ATOM 4634 C CA . GLN A 1 346 ? 58.667 20.136 -7.239 1.00 46.05 350 GLN A CA 1
ATOM 4635 C C . GLN A 1 346 ? 58.605 18.667 -6.871 1.00 50.67 350 GLN A C 1
ATOM 4636 O O . GLN A 1 346 ? 58.959 17.796 -7.681 1.00 52.47 350 GLN A O 1
ATOM 4650 N N . LEU A 1 347 ? 58.092 18.405 -5.666 1.00 42.80 351 LEU A N 1
ATOM 4651 C CA . LEU A 1 347 ? 57.975 17.035 -5.163 1.00 45.02 351 LEU A CA 1
ATOM 4652 C C . LEU A 1 347 ? 56.860 16.275 -5.890 1.00 47.95 351 LEU A C 1
ATOM 4653 O O . LEU A 1 347 ? 57.013 15.084 -6.168 1.00 46.86 351 LEU A O 1
ATOM 4669 N N . GLU A 1 348 ? 55.741 16.937 -6.194 1.00 43.75 352 GLU A N 1
ATOM 4670 C CA . GLU A 1 348 ? 54.665 16.273 -6.925 1.00 44.96 352 GLU A CA 1
ATOM 4671 C C . GLU A 1 348 ? 55.187 15.839 -8.311 1.00 47.20 352 GLU A C 1
ATOM 4672 O O . GLU A 1 348 ? 54.945 14.740 -8.757 1.00 51.50 352 GLU A O 1
ATOM 4684 N N . ALA A 1 349 ? 56.008 16.675 -8.934 1.00 47.19 353 ALA A N 1
ATOM 4685 C CA . ALA A 1 349 ? 56.543 16.350 -10.261 1.00 53.72 353 ALA A CA 1
ATOM 4686 C C . ALA A 1 349 ? 57.488 15.176 -10.133 1.00 52.33 353 ALA A C 1
ATOM 4687 O O . ALA A 1 349 ? 57.524 14.328 -11.004 1.00 51.93 353 ALA A O 1
ATOM 4694 N N . GLY A 1 350 ? 58.289 15.137 -9.072 1.00 51.40 354 GLY A N 1
ATOM 4695 C CA . GLY A 1 350 ? 59.185 14.005 -8.918 1.00 53.16 354 GLY A CA 1
ATOM 4696 C C . GLY A 1 350 ? 58.402 12.724 -8.720 1.00 49.93 354 GLY A C 1
ATOM 4697 O O . GLY A 1 350 ? 58.785 11.661 -9.194 1.00 52.88 354 GLY A O 1
ATOM 4701 N N . ALA A 1 351 ? 57.264 12.836 -8.060 1.00 50.73 355 ALA A N 1
ATOM 4702 C CA . ALA A 1 351 ? 56.461 11.663 -7.800 1.00 54.23 355 ALA A CA 1
ATOM 4703 C C . ALA A 1 351 ? 55.890 11.126 -9.095 1.00 52.21 355 ALA A C 1
ATOM 4704 O O . ALA A 1 351 ? 55.887 9.925 -9.303 1.00 55.29 355 ALA A O 1
ATOM 4711 N N . LYS A 1 352 ? 55.464 12.021 -9.987 1.00 54.69 356 LYS A N 1
ATOM 4712 C CA . LYS A 1 352 ? 54.870 11.601 -11.251 1.00 56.10 356 LYS A CA 1
ATOM 4713 C C . LYS A 1 352 ? 55.896 10.799 -12.029 1.00 63.11 356 LYS A C 1
ATOM 4714 O O . LYS A 1 352 ? 55.541 9.852 -12.703 1.00 73.23 356 LYS A O 1
ATOM 4718 N N . VAL A 1 353 ? 57.171 11.163 -11.940 1.00 63.45 357 VAL A N 1
ATOM 4719 C CA . VAL A 1 353 ? 58.208 10.438 -12.684 1.00 60.25 357 VAL A CA 1
ATOM 4720 C C . VAL A 1 353 ? 58.347 8.988 -12.169 1.00 61.02 357 VAL A C 1
ATOM 4721 O O . VAL A 1 353 ? 58.507 8.069 -12.982 1.00 53.25 357 VAL A O 1
ATOM 4734 N N . TYR A 1 354 ? 58.233 8.759 -10.861 1.00 48.78 358 TYR A N 1
ATOM 4735 C CA . TYR A 1 354 ? 58.347 7.384 -10.354 1.00 53.96 358 TYR A CA 1
ATOM 4736 C C . TYR A 1 354 ? 57.139 6.543 -10.771 1.00 49.74 358 TYR A C 1
ATOM 4737 O O . TYR A 1 354 ? 57.252 5.332 -10.978 1.00 50.06 358 TYR A O 1
ATOM 4755 N N . ALA A 1 355 ? 56.008 7.217 -10.944 1.00 50.40 359 ALA A N 1
ATOM 4756 C CA . ALA A 1 355 ? 54.775 6.549 -11.322 1.00 56.25 359 ALA A CA 1
ATOM 4757 C C . ALA A 1 355 ? 54.993 5.844 -12.648 1.00 53.33 359 ALA A C 1
ATOM 4758 O O . ALA A 1 355 ? 54.395 4.806 -12.888 1.00 59.12 359 ALA A O 1
ATOM 4765 N N . ARG A 1 356 ? 55.892 6.364 -13.473 1.00 54.24 360 ARG A N 1
ATOM 4766 C CA . ARG A 1 356 ? 56.157 5.744 -14.766 1.00 68.70 360 ARG A CA 1
ATOM 4767 C C . ARG A 1 356 ? 56.635 4.310 -14.608 1.00 56.73 360 ARG A C 1
ATOM 4768 O O . ARG A 1 356 ? 56.393 3.496 -15.490 1.00 58.74 360 ARG A O 1
ATOM 4789 N N . LEU A 1 357 ? 57.254 3.987 -13.480 1.00 54.74 361 LEU A N 1
ATOM 4790 C CA . LEU A 1 357 ? 57.714 2.618 -13.223 1.00 54.84 361 LEU A CA 1
ATOM 4791 C C . LEU A 1 357 ? 56.564 1.598 -13.195 1.00 60.40 361 LEU A C 1
ATOM 4792 O O . LEU A 1 357 ? 56.774 0.420 -13.491 1.00 57.65 361 LEU A O 1
ATOM 4808 N N . LEU A 1 358 ? 55.354 2.063 -12.887 1.00 57.88 362 LEU A N 1
ATOM 4809 C CA . LEU A 1 358 ? 54.183 1.193 -12.794 1.00 55.93 362 LEU A CA 1
ATOM 4810 C C . LEU A 1 358 ? 53.583 0.860 -14.171 1.00 66.02 362 LEU A C 1
ATOM 4811 O O . LEU A 1 358 ? 52.792 -0.080 -14.294 1.00 63.47 362 LEU A O 1
ATOM 4827 N N . GLU A 1 359 ? 53.967 1.609 -15.208 1.00 60.04 363 GLU A N 1
ATOM 4828 C CA . GLU A 1 359 ? 53.409 1.379 -16.530 1.00 62.85 363 GLU A CA 1
ATOM 4829 C C . GLU A 1 359 ? 54.047 0.168 -17.221 1.00 64.65 363 GLU A C 1
ATOM 4830 O O . GLU A 1 359 ? 53.510 -0.322 -18.191 1.00 67.09 363 GLU A O 1
ATOM 4842 N N . HIS A 1 360 ? 55.182 -0.305 -16.714 1.00 65.96 364 HIS A N 1
ATOM 4843 C CA . HIS A 1 360 ? 55.873 -1.476 -17.271 1.00 65.32 364 HIS A CA 1
ATOM 4844 C C . HIS A 1 360 ? 55.739 -2.653 -16.315 1.00 66.58 364 HIS A C 1
ATOM 4845 O O . HIS A 1 360 ? 55.682 -2.467 -15.093 1.00 62.00 364 HIS A O 1
ATOM 4860 N N . ASP A 1 361 ? 55.754 -3.861 -16.856 1.00 66.51 365 ASP A N 1
ATOM 4861 C CA . ASP A 1 361 ? 55.606 -5.041 -16.021 1.00 77.35 365 ASP A CA 1
ATOM 4862 C C . ASP A 1 361 ? 56.968 -5.525 -15.516 1.00 65.18 365 ASP A C 1
ATOM 4863 O O . ASP A 1 361 ? 57.476 -6.549 -15.966 1.00 66.98 365 ASP A O 1
ATOM 4872 N N . ILE A 1 362 ? 57.553 -4.784 -14.580 1.00 62.61 366 ILE A N 1
ATOM 4873 C CA . ILE A 1 362 ? 58.955 -4.994 -14.198 1.00 61.91 366 ILE A CA 1
ATOM 4874 C C . ILE A 1 362 ? 59.134 -5.333 -12.729 1.00 60.95 366 ILE A C 1
ATOM 4875 O O . ILE A 1 362 ? 60.265 -5.387 -12.237 1.00 61.54 366 ILE A O 1
ATOM 4891 N N . GLY A 1 363 ? 58.028 -5.537 -12.015 1.00 59.37 367 GLY A N 1
ATOM 4892 C CA . GLY A 1 363 ? 58.085 -6.089 -10.672 1.00 56.79 367 GLY A CA 1
ATOM 4893 C C . GLY A 1 363 ? 58.256 -5.057 -9.579 1.00 53.99 367 GLY A C 1
ATOM 4894 O O . GLY A 1 363 ? 58.680 -5.393 -8.464 1.00 53.06 367 GLY A O 1
ATOM 4898 N N . ILE A 1 364 ? 57.912 -3.807 -9.900 1.00 56.40 368 ILE A N 1
ATOM 4899 C CA . ILE A 1 364 ? 57.975 -2.679 -8.966 1.00 51.08 368 ILE A CA 1
ATOM 4900 C C . ILE A 1 364 ? 56.576 -2.140 -8.688 1.00 57.35 368 ILE A C 1
ATOM 4901 O O . ILE A 1 364 ? 55.867 -1.731 -9.598 1.00 58.84 368 ILE A O 1
ATOM 4917 N N . SER A 1 365 ? 56.169 -2.208 -7.430 1.00 48.77 369 SER A N 1
ATOM 4918 C CA . SER A 1 365 ? 54.923 -1.615 -6.976 1.00 53.31 369 SER A CA 1
ATOM 4919 C C . SER A 1 365 ? 55.240 -0.448 -6.027 1.00 52.92 369 SER A C 1
ATOM 4920 O O . SER A 1 365 ? 56.314 -0.402 -5.434 1.00 51.86 369 SER A O 1
ATOM 4928 N N . MET A 1 366 ? 54.295 0.447 -5.803 1.00 46.63 370 MET A N 1
ATOM 4929 C CA . MET A 1 366 ? 54.559 1.534 -4.903 1.00 47.31 370 MET A CA 1
ATOM 4930 C C . MET A 1 366 ? 53.318 2.325 -4.584 1.00 51.32 370 MET A C 1
ATOM 4931 O O . MET A 1 366 ? 52.482 2.593 -5.447 1.00 53.32 370 MET A O 1
ATOM 4945 N N . GLU A 1 367 ? 53.259 2.752 -3.331 1.00 46.28 371 GLU A N 1
ATOM 4946 C CA . GLU A 1 367 ? 52.282 3.708 -2.884 1.00 41.11 371 GLU A CA 1
ATOM 4947 C C . GLU A 1 367 ? 52.843 5.100 -3.176 1.00 48.85 371 GLU A C 1
ATOM 4948 O O . GLU A 1 367 ? 53.909 5.479 -2.682 1.00 42.86 371 GLU A O 1
ATOM 4960 N N . ALA A 1 368 ? 52.144 5.843 -4.016 1.00 42.04 372 ALA A N 1
ATOM 4961 C CA . ALA A 1 368 ? 52.606 7.155 -4.400 1.00 49.19 372 ALA A CA 1
ATOM 4962 C C . ALA A 1 368 ? 52.736 7.990 -3.107 1.00 48.75 372 ALA A C 1
ATOM 4963 O O . ALA A 1 368 ? 51.968 7.827 -2.161 1.00 43.11 372 ALA A O 1
ATOM 4970 N N . PRO A 1 369 ? 53.755 8.838 -3.028 1.00 49.52 373 PRO A N 1
ATOM 4971 C CA . PRO A 1 369 ? 53.942 9.628 -1.810 1.00 46.67 373 PRO A CA 1
ATOM 4972 C C . PRO A 1 369 ? 52.867 10.704 -1.622 1.00 38.45 373 PRO A C 1
ATOM 4973 O O . PRO A 1 369 ? 52.532 11.400 -2.570 1.00 42.41 373 PRO A O 1
ATOM 4984 N N . GLN A 1 370 ? 52.346 10.852 -0.413 1.00 38.53 374 GLN A N 1
ATOM 4985 C CA . GLN A 1 370 ? 51.416 11.936 -0.127 1.00 37.86 374 GLN A CA 1
ATOM 4986 C C . GLN A 1 370 ? 52.109 13.074 0.594 1.00 45.87 374 GLN A C 1
ATOM 4987 O O . GLN A 1 370 ? 51.491 14.111 0.865 1.00 38.89 374 GLN A O 1
ATOM 5001 N N . ALA A 1 371 ? 53.389 12.871 0.908 1.00 35.82 375 ALA A N 1
ATOM 5002 C CA . ALA A 1 371 ? 54.140 13.807 1.743 1.00 36.01 375 ALA A CA 1
ATOM 5003 C C . ALA A 1 371 ? 55.608 13.436 1.841 1.00 37.85 375 ALA A C 1
ATOM 5004 O O . ALA A 1 371 ? 56.041 12.399 1.315 1.00 34.09 375 ALA A O 1
ATOM 5011 N N . SER A 1 372 ? 56.350 14.278 2.568 1.00 42.10 376 SER A N 1
ATOM 5012 C CA . SER A 1 372 ? 57.788 14.111 2.742 1.00 33.81 376 SER A CA 1
ATOM 5013 C C . SER A 1 372 ? 58.423 14.106 1.341 1.00 33.61 376 SER A C 1
ATOM 5014 O O . SER A 1 372 ? 57.823 14.643 0.414 1.00 34.83 376 SER A O 1
ATOM 5022 N N . MET A 1 373 ? 59.621 13.524 1.202 1.00 46.53 377 MET A N 1
ATOM 5023 C CA . MET A 1 373 ? 60.472 13.636 -0.017 1.00 46.62 377 MET A CA 1
ATOM 5024 C C . MET A 1 373 ? 60.905 12.302 -0.623 1.00 34.77 377 MET A C 1
ATOM 5025 O O . MET A 1 373 ? 61.812 12.257 -1.459 1.00 43.50 377 MET A O 1
ATOM 5039 N N . PHE A 1 374 ? 60.287 11.218 -0.183 1.00 42.53 378 PHE A N 1
ATOM 5040 C CA . PHE A 1 374 ? 60.776 9.882 -0.501 1.00 37.47 378 PHE A CA 1
ATOM 5041 C C . PHE A 1 374 ? 59.686 8.975 -1.017 1.00 41.31 378 PHE A C 1
ATOM 5042 O O . PHE A 1 374 ? 58.510 9.183 -0.749 1.00 39.89 378 PHE A O 1
ATOM 5059 N N . VAL A 1 375 ? 60.093 7.942 -1.730 1.00 38.64 379 VAL A N 1
ATOM 5060 C CA . VAL A 1 375 ? 59.174 6.918 -2.129 1.00 36.90 379 VAL A CA 1
ATOM 5061 C C . VAL A 1 375 ? 59.797 5.568 -1.807 1.00 41.29 379 VAL A C 1
ATOM 5062 O O . VAL A 1 375 ? 61.023 5.442 -1.764 1.00 37.95 379 VAL A O 1
ATOM 5075 N N . MET A 1 376 ? 58.953 4.590 -1.486 1.00 44.54 380 MET A N 1
ATOM 5076 C CA . MET A 1 376 ? 59.402 3.229 -1.254 1.00 36.83 380 MET A CA 1
ATOM 5077 C C . MET A 1 376 ? 58.911 2.323 -2.382 1.00 39.84 380 MET A C 1
ATOM 5078 O O . MET A 1 376 ? 57.705 2.145 -2.583 1.00 43.07 380 MET A O 1
ATOM 5092 N N . LEU A 1 377 ? 59.865 1.710 -3.070 1.00 42.59 381 LEU A N 1
ATOM 5093 C CA . LEU A 1 377 ? 59.602 0.851 -4.215 1.00 44.37 381 LEU A CA 1
ATOM 5094 C C . LEU A 1 377 ? 59.586 -0.564 -3.714 1.00 48.79 381 LEU A C 1
ATOM 5095 O O . LEU A 1 377 ? 60.563 -1.001 -3.118 1.00 44.79 381 LEU A O 1
ATOM 5111 N N . LYS A 1 378 ? 58.488 -1.273 -3.940 1.00 42.64 382 LYS A N 1
ATOM 5112 C CA . LYS A 1 378 ? 58.400 -2.643 -3.474 1.00 43.46 382 LYS A CA 1
ATOM 5113 C C . LYS A 1 378 ? 58.822 -3.598 -4.568 1.00 45.08 382 LYS A C 1
ATOM 5114 O O . LYS A 1 378 ? 58.355 -3.482 -5.703 1.00 50.32 382 LYS A O 1
ATOM 5133 N N . LEU A 1 379 ? 59.705 -4.537 -4.236 1.00 45.26 383 LEU A N 1
ATOM 5134 C CA . LEU A 1 379 ? 60.229 -5.471 -5.229 1.00 47.44 383 LEU A CA 1
ATOM 5135 C C . LEU A 1 379 ? 59.505 -6.793 -5.273 1.00 48.76 383 LEU A C 1
ATOM 5136 O O . LEU A 1 379 ? 59.426 -7.475 -4.257 1.00 62.08 383 LEU A O 1
ATOM 5152 N N . ASN A 1 380 ? 58.973 -7.170 -6.440 1.00 50.91 384 ASN A N 1
ATOM 5153 C CA . ASN A 1 380 ? 58.514 -8.548 -6.622 1.00 52.64 384 ASN A CA 1
ATOM 5154 C C . ASN A 1 380 ? 59.701 -9.405 -7.047 1.00 55.24 384 ASN A C 1
ATOM 5155 O O . ASN A 1 380 ? 60.060 -9.457 -8.223 1.00 59.72 384 ASN A O 1
ATOM 5166 N N . LEU A 1 381 ? 60.299 -10.085 -6.084 1.00 58.40 385 LEU A N 1
ATOM 5167 C CA . LEU A 1 381 ? 61.546 -10.810 -6.285 1.00 63.33 385 LEU A CA 1
ATOM 5168 C C . LEU A 1 381 ? 61.377 -12.016 -7.177 1.00 65.91 385 LEU A C 1
ATOM 5169 O O . LEU A 1 381 ? 62.341 -12.510 -7.775 1.00 68.82 385 LEU A O 1
ATOM 5185 N N . SER A 1 382 ? 60.135 -12.476 -7.265 1.00 58.14 386 SER A N 1
ATOM 5186 C CA . SER A 1 382 ? 59.803 -13.620 -8.103 1.00 68.25 386 SER A CA 1
ATOM 5187 C C . SER A 1 382 ? 59.812 -13.247 -9.583 1.00 70.05 386 SER A C 1
ATOM 5188 O O . SER A 1 382 ? 59.551 -14.096 -10.421 1.00 75.23 386 SER A O 1
ATOM 5196 N N . TYR A 1 383 ? 60.086 -11.983 -9.910 1.00 70.57 387 TYR A N 1
ATOM 5197 C CA . TYR A 1 383 ? 60.165 -11.554 -11.319 1.00 74.59 387 TYR A CA 1
ATOM 5198 C C . TYR A 1 383 ? 61.558 -11.731 -11.888 1.00 65.17 387 TYR A C 1
ATOM 5199 O O . TYR A 1 383 ? 61.737 -11.680 -13.085 1.00 90.29 387 TYR A O 1
ATOM 5217 N N . PHE A 1 384 ? 62.546 -11.928 -11.025 1.00 71.60 388 PHE A N 1
ATOM 5218 C CA . PHE A 1 384 ? 63.944 -11.779 -11.416 1.00 72.02 388 PHE A CA 1
ATOM 5219 C C . PHE A 1 384 ? 64.737 -13.073 -11.291 1.00 75.99 388 PHE A C 1
ATOM 5220 O O . PHE A 1 384 ? 64.571 -13.816 -10.321 1.00 75.58 388 PHE A O 1
ATOM 5237 N N . GLN A 1 385 ? 65.617 -13.322 -12.265 1.00 75.07 389 GLN A N 1
ATOM 5238 C CA . GLN A 1 385 ? 66.357 -14.583 -12.339 1.00 79.18 389 GLN A CA 1
ATOM 5239 C C . GLN A 1 385 ? 67.494 -14.647 -11.299 1.00 77.36 389 GLN A C 1
ATOM 5240 O O . GLN A 1 385 ? 67.759 -15.709 -10.744 1.00 79.45 389 GLN A O 1
ATOM 5244 N N . ASP A 1 386 ? 68.133 -13.509 -11.018 1.00 76.91 390 ASP A N 1
ATOM 5245 C CA . ASP A 1 386 ? 69.346 -13.474 -10.207 1.00 72.94 390 ASP A CA 1
ATOM 5246 C C . ASP A 1 386 ? 69.370 -12.300 -9.259 1.00 72.23 390 ASP A C 1
ATOM 5247 O O . ASP A 1 386 ? 70.435 -11.748 -9.009 1.00 75.48 390 ASP A O 1
ATOM 5256 N N . LEU A 1 387 ? 68.214 -11.895 -8.746 1.00 71.14 391 LEU A N 1
ATOM 5257 C CA . LEU A 1 387 ? 68.184 -10.830 -7.743 1.00 68.50 391 LEU A CA 1
ATOM 5258 C C . LEU A 1 387 ? 67.472 -11.288 -6.447 1.00 74.85 391 LEU A C 1
ATOM 5259 O O . LEU A 1 387 ? 66.258 -11.141 -6.309 1.00 80.10 391 LEU A O 1
ATOM 5275 N N . LYS A 1 388 ? 68.239 -11.812 -5.484 1.00 73.41 392 LYS A N 1
ATOM 5276 C CA . LYS A 1 388 ? 67.653 -12.468 -4.312 1.00 67.09 392 LYS A CA 1
ATOM 5277 C C . LYS A 1 388 ? 67.090 -11.470 -3.317 1.00 66.86 392 LYS A C 1
ATOM 5278 O O . LYS A 1 388 ? 66.091 -11.755 -2.670 1.00 67.05 392 LYS A O 1
ATOM 5282 N N . SER A 1 389 ? 67.720 -10.304 -3.197 1.00 65.62 393 SER A N 1
ATOM 5283 C CA . SER A 1 389 ? 67.362 -9.351 -2.152 1.00 57.84 393 SER A CA 1
ATOM 5284 C C . SER A 1 389 ? 67.344 -7.904 -2.611 1.00 53.46 393 SER A C 1
ATOM 5285 O O . SER A 1 389 ? 67.974 -7.546 -3.600 1.00 54.66 393 SER A O 1
ATOM 5293 N N . ASP A 1 390 ? 66.663 -7.067 -1.830 1.00 50.60 394 ASP A N 1
ATOM 5294 C CA . ASP A 1 390 ? 66.693 -5.641 -2.052 1.00 54.65 394 ASP A CA 1
ATOM 5295 C C . ASP A 1 390 ? 68.146 -5.143 -2.086 1.00 55.71 394 ASP A C 1
ATOM 5296 O O . ASP A 1 390 ? 68.489 -4.228 -2.848 1.00 53.89 394 ASP A O 1
ATOM 5305 N N . MET A 1 391 ? 69.008 -5.775 -1.297 1.00 53.48 395 MET A N 1
ATOM 5306 C CA . MET A 1 391 ? 70.412 -5.380 -1.266 1.00 55.70 395 MET A CA 1
ATOM 5307 C C . MET A 1 391 ? 71.081 -5.722 -2.584 1.00 55.84 395 MET A C 1
ATOM 5308 O O . MET A 1 391 ? 71.823 -4.911 -3.145 1.00 56.14 395 MET A O 1
ATOM 5322 N N . GLU A 1 392 ? 70.787 -6.911 -3.094 1.00 52.94 396 GLU A N 1
ATOM 5323 C CA . GLU A 1 392 ? 71.435 -7.384 -4.302 1.00 56.01 396 GLU A CA 1
ATOM 5324 C C . GLU A 1 392 ? 70.969 -6.536 -5.483 1.00 60.83 396 GLU A C 1
ATOM 5325 O O . GLU A 1 392 ? 71.711 -6.297 -6.452 1.00 57.77 396 GLU A O 1
ATOM 5337 N N . PHE A 1 393 ? 69.717 -6.105 -5.410 1.00 50.32 397 PHE A N 1
ATOM 5338 C CA . PHE A 1 393 ? 69.162 -5.212 -6.419 1.00 54.02 397 PHE A CA 1
ATOM 5339 C C . PHE A 1 393 ? 69.892 -3.862 -6.428 1.00 51.49 397 PHE A C 1
ATOM 5340 O O . PHE A 1 393 ? 70.185 -3.304 -7.498 1.00 55.31 397 PHE A O 1
ATOM 5357 N N . TYR A 1 394 ? 70.189 -3.375 -5.225 1.00 47.82 398 TYR A N 1
ATOM 5358 C CA . TYR A 1 394 ? 70.851 -2.090 -5.019 1.00 48.68 398 TYR A CA 1
ATOM 5359 C C . TYR A 1 394 ? 72.259 -2.156 -5.618 1.00 50.07 398 TYR A C 1
ATOM 5360 O O . TYR A 1 394 ? 72.659 -1.259 -6.377 1.00 49.21 398 TYR A O 1
ATOM 5378 N N . GLU A 1 395 ? 72.959 -3.261 -5.347 1.00 57.25 399 GLU A N 1
ATOM 5379 C CA . GLU A 1 395 ? 74.347 -3.433 -5.772 1.00 51.16 399 GLU A CA 1
ATOM 5380 C C . GLU A 1 395 ? 74.448 -3.515 -7.258 1.00 59.15 399 GLU A C 1
ATOM 5381 O O . GLU A 1 395 ? 75.238 -2.792 -7.863 1.00 67.43 399 GLU A O 1
ATOM 5393 N N . LYS A 1 396 ? 73.599 -4.350 -7.847 1.00 58.21 400 LYS A N 1
ATOM 5394 C CA . LYS A 1 396 ? 73.673 -4.618 -9.273 1.00 65.84 400 LYS A CA 1
ATOM 5395 C C . LYS A 1 396 ? 73.218 -3.412 -10.089 1.00 59.49 400 LYS A C 1
ATOM 5396 O O . LYS A 1 396 ? 73.782 -3.118 -11.146 1.00 60.61 400 LYS A O 1
ATOM 5415 N N . LEU A 1 397 ? 72.213 -2.704 -9.574 1.00 56.82 401 LEU A N 1
ATOM 5416 C CA . LEU A 1 397 ? 71.718 -1.511 -10.247 1.00 65.52 401 LEU A CA 1
ATOM 5417 C C . LEU A 1 397 ? 72.836 -0.475 -10.334 1.00 63.54 401 LEU A C 1
ATOM 5418 O O . LEU A 1 397 ? 73.075 0.114 -11.394 1.00 63.33 401 LEU A O 1
ATOM 5434 N N . LEU A 1 398 ? 73.542 -0.316 -9.216 1.00 64.09 402 LEU A N 1
ATOM 5435 C CA . LEU A 1 398 ? 74.618 0.650 -9.093 1.00 62.90 402 LEU A CA 1
ATOM 5436 C C . LEU A 1 398 ? 75.787 0.259 -9.984 1.00 63.71 402 LEU A C 1
ATOM 5437 O O . LEU A 1 398 ? 76.320 1.077 -10.749 1.00 61.35 402 LEU A O 1
ATOM 5453 N N . ASP A 1 399 ? 76.107 -1.026 -9.970 1.00 63.65 403 ASP A N 1
ATOM 5454 C CA . ASP A 1 399 ? 77.239 -1.509 -10.725 1.00 66.49 403 ASP A CA 1
ATOM 5455 C C . ASP A 1 399 ? 76.981 -1.424 -12.210 1.00 69.62 403 ASP A C 1
ATOM 5456 O O . ASP A 1 399 ? 77.896 -1.129 -12.964 1.00 86.09 403 ASP A O 1
ATOM 5465 N N . GLU A 1 400 ? 75.742 -1.642 -12.636 1.00 69.14 404 GLU A N 1
ATOM 5466 C CA . GLU A 1 400 ? 75.431 -1.713 -14.069 1.00 72.99 404 GLU A CA 1
ATOM 5467 C C . GLU A 1 400 ? 74.954 -0.394 -14.680 1.00 64.10 404 GLU A C 1
ATOM 5468 O O . GLU A 1 400 ? 75.217 -0.135 -15.823 1.00 66.27 404 GLU A O 1
ATOM 5480 N N . GLU A 1 401 ? 74.266 0.437 -13.898 1.00 69.10 405 GLU A N 1
ATOM 5481 C CA . GLU A 1 401 ? 73.636 1.652 -14.418 1.00 65.41 405 GLU A CA 1
ATOM 5482 C C . GLU A 1 401 ? 74.064 2.920 -13.666 1.00 65.14 405 GLU A C 1
ATOM 5483 O O . GLU A 1 401 ? 73.641 4.018 -14.014 1.00 73.09 405 GLU A O 1
ATOM 5495 N N . ASN A 1 402 ? 74.906 2.764 -12.651 1.00 58.20 406 ASN A N 1
ATOM 5496 C CA . ASN A 1 402 ? 75.439 3.886 -11.878 1.00 56.63 406 ASN A CA 1
ATOM 5497 C C . ASN A 1 402 ? 74.302 4.747 -11.349 1.00 58.76 406 ASN A C 1
ATOM 5498 O O . ASN A 1 402 ? 74.394 5.978 -11.301 1.00 60.21 406 ASN A O 1
ATOM 5509 N N . VAL A 1 403 ? 73.246 4.074 -10.900 1.00 55.12 407 VAL A N 1
ATOM 5510 C CA . VAL A 1 403 ? 72.152 4.720 -10.198 1.00 51.29 407 VAL A CA 1
ATOM 5511 C C . VAL A 1 403 ? 72.142 4.155 -8.801 1.00 49.78 407 VAL A C 1
ATOM 5512 O O . VAL A 1 403 ? 72.087 2.940 -8.612 1.00 53.90 407 VAL A O 1
ATOM 5525 N N . GLN A 1 404 ? 72.091 5.043 -7.822 1.00 47.42 408 GLN A N 1
ATOM 5526 C CA . GLN A 1 404 ? 72.164 4.635 -6.448 1.00 45.61 408 GLN A CA 1
ATOM 5527 C C . GLN A 1 404 ? 70.802 4.835 -5.766 1.00 46.32 408 GLN A C 1
ATOM 5528 O O . GLN A 1 404 ? 70.272 5.948 -5.692 1.00 48.66 408 GLN A O 1
ATOM 5542 N N . VAL A 1 405 ? 70.246 3.748 -5.251 1.00 44.65 409 VAL A N 1
ATOM 5543 C CA . VAL A 1 405 ? 69.092 3.836 -4.375 1.00 45.52 409 VAL A CA 1
ATOM 5544 C C . VAL A 1 405 ? 69.564 3.344 -3.000 1.00 50.54 409 VAL A C 1
ATOM 5545 O O . VAL A 1 405 ? 70.763 3.209 -2.783 1.00 48.79 409 VAL A O 1
ATOM 5558 N N . LEU A 1 406 ? 68.646 3.175 -2.053 1.00 53.56 410 LEU A N 1
ATOM 5559 C CA . LEU A 1 406 ? 68.986 2.610 -0.747 1.00 49.71 410 LEU A CA 1
ATOM 5560 C C . LEU A 1 406 ? 68.110 1.393 -0.550 1.00 45.35 410 LEU A C 1
ATOM 5561 O O . LEU A 1 406 ? 66.909 1.476 -0.734 1.00 43.18 410 LEU A O 1
ATOM 5577 N N . PRO A 1 407 ? 68.703 0.272 -0.137 1.00 44.66 411 PRO A N 1
ATOM 5578 C CA . PRO A 1 407 ? 67.905 -0.911 0.164 1.00 40.23 411 PRO A CA 1
ATOM 5579 C C . PRO A 1 407 ? 67.108 -0.699 1.433 1.00 40.21 411 PRO A C 1
ATOM 5580 O O . PRO A 1 407 ? 67.644 -0.052 2.343 1.00 40.38 411 PRO A O 1
ATOM 5591 N N . GLY A 1 408 ? 65.880 -1.219 1.498 1.00 36.97 412 GLY A N 1
ATOM 5592 C CA . GLY A 1 408 ? 64.999 -1.004 2.643 1.00 36.31 412 GLY A CA 1
ATOM 5593 C C . GLY A 1 408 ? 65.434 -1.653 3.930 1.00 38.57 412 GLY A C 1
ATOM 5594 O O . GLY A 1 408 ? 64.945 -1.301 5.013 1.00 41.66 412 GLY A O 1
ATOM 5598 N N . GLU A 1 409 ? 66.333 -2.622 3.798 1.00 49.73 413 GLU A N 1
ATOM 5599 C CA . GLU A 1 409 ? 67.042 -3.230 4.931 1.00 50.52 413 GLU A CA 1
ATOM 5600 C C . GLU A 1 409 ? 67.554 -2.153 5.896 1.00 49.75 413 GLU A C 1
ATOM 5601 O O . GLU A 1 409 ? 67.347 -2.215 7.089 1.00 56.07 413 GLU A O 1
ATOM 5613 N N . ILE A 1 410 ? 68.199 -1.138 5.341 1.00 47.93 414 ILE A N 1
ATOM 5614 C CA . ILE A 1 410 ? 68.739 -0.013 6.094 1.00 44.72 414 ILE A CA 1
ATOM 5615 C C . ILE A 1 410 ? 67.719 0.614 7.036 1.00 40.51 414 ILE A C 1
ATOM 5616 O O . ILE A 1 410 ? 68.091 1.193 8.051 1.00 36.38 414 ILE A O 1
ATOM 5632 N N . PHE A 1 411 ? 66.447 0.556 6.652 1.00 32.10 415 PHE A N 1
ATOM 5633 C CA . PHE A 1 411 ? 65.386 1.215 7.371 1.00 28.94 415 PHE A CA 1
ATOM 5634 C C . PHE A 1 411 ? 64.549 0.233 8.164 1.00 34.79 415 PHE A C 1
ATOM 5635 O O . PHE A 1 411 ? 63.517 0.619 8.697 1.00 28.72 415 PHE A O 1
ATOM 5652 N N . GLY A 1 412 ? 64.941 -1.044 8.178 1.00 29.30 416 GLY A N 1
ATOM 5653 C CA . GLY A 1 412 ? 64.216 -2.063 8.929 1.00 29.17 416 GLY A CA 1
ATOM 5654 C C . GLY A 1 412 ? 63.193 -2.888 8.157 1.00 35.42 416 GLY A C 1
ATOM 5655 O O . GLY A 1 412 ? 62.439 -3.666 8.766 1.00 38.20 416 GLY A O 1
ATOM 5659 N N . MET A 1 413 ? 63.169 -2.783 6.824 1.00 35.07 417 MET A N 1
ATOM 5660 C CA . MET A 1 413 ? 62.236 -3.613 6.054 1.00 37.46 417 MET A CA 1
ATOM 5661 C C . MET A 1 413 ? 62.792 -3.957 4.682 1.00 42.75 417 MET A C 1
ATOM 5662 O O . MET A 1 413 ? 62.838 -3.123 3.786 1.00 42.72 417 MET A O 1
ATOM 5676 N N . SER A 1 414 ? 63.252 -5.199 4.580 1.00 35.16 418 SER A N 1
ATOM 5677 C CA . SER A 1 414 ? 63.768 -5.800 3.386 1.00 43.09 418 SER A CA 1
ATOM 5678 C C . SER A 1 414 ? 62.694 -5.901 2.340 1.00 43.83 418 SER A C 1
ATOM 5679 O O . SER A 1 414 ? 61.515 -5.931 2.664 1.00 43.48 418 SER A O 1
ATOM 5687 N N . GLY A 1 415 ? 63.129 -5.953 1.081 1.00 45.37 419 GLY A N 1
ATOM 5688 C CA . GLY A 1 415 ? 62.236 -6.166 -0.032 1.00 45.38 419 GLY A CA 1
ATOM 5689 C C . GLY A 1 415 ? 61.806 -4.862 -0.685 1.00 51.56 419 GLY A C 1
ATOM 5690 O O . GLY A 1 415 ? 60.974 -4.877 -1.620 1.00 59.44 419 GLY A O 1
ATOM 5694 N N . PHE A 1 416 ? 62.428 -3.754 -0.272 1.00 47.59 420 PHE A N 1
ATOM 5695 C CA . PHE A 1 416 ? 62.077 -2.442 -0.807 1.00 39.11 420 PHE A CA 1
ATOM 5696 C C . PHE A 1 416 ? 63.271 -1.624 -1.179 1.00 46.48 420 PHE A C 1
ATOM 5697 O O . PHE A 1 416 ? 64.407 -1.986 -0.861 1.00 44.22 420 PHE A O 1
ATOM 5714 N N . LEU A 1 417 ? 62.990 -0.479 -1.800 1.00 47.43 421 LEU A N 1
ATOM 5715 C CA . LEU A 1 417 ? 64.018 0.494 -2.137 1.00 39.08 421 LEU A CA 1
ATOM 5716 C C . LEU A 1 417 ? 63.526 1.900 -1.845 1.00 46.25 421 LEU A C 1
ATOM 5717 O O . LEU A 1 417 ? 62.398 2.250 -2.209 1.00 43.35 421 LEU A O 1
ATOM 5733 N N . ARG A 1 418 ? 64.368 2.703 -1.202 1.00 36.89 422 ARG A N 1
ATOM 5734 C CA . ARG A 1 418 ? 64.044 4.094 -0.978 1.00 47.44 422 ARG A CA 1
ATOM 5735 C C . ARG A 1 418 ? 64.639 4.918 -2.093 1.00 37.18 422 ARG A C 1
ATOM 5736 O O . ARG A 1 418 ? 65.818 4.808 -2.370 1.00 37.93 422 ARG A O 1
ATOM 5757 N N . ALA A 1 419 ? 63.809 5.754 -2.705 1.00 40.41 423 ALA A N 1
ATOM 5758 C CA . ALA A 1 419 ? 64.241 6.660 -3.749 1.00 38.72 423 ALA A CA 1
ATOM 5759 C C . ALA A 1 419 ? 63.744 8.041 -3.398 1.00 42.04 423 ALA A C 1
ATOM 5760 O O . ALA A 1 419 ? 62.675 8.220 -2.787 1.00 41.80 423 ALA A O 1
ATOM 5767 N N . THR A 1 420 ? 64.546 9.014 -3.776 1.00 40.00 424 THR A N 1
ATOM 5768 C CA . THR A 1 420 ? 64.298 10.399 -3.459 1.00 42.90 424 THR A CA 1
ATOM 5769 C C . THR A 1 420 ? 63.486 11.082 -4.536 1.00 39.15 424 THR A C 1
ATOM 5770 O O . THR A 1 420 ? 63.727 10.894 -5.715 1.00 40.84 424 THR A O 1
ATOM 5781 N N . VAL A 1 421 ? 62.542 11.909 -4.109 1.00 50.56 425 VAL A N 1
ATOM 5782 C CA . VAL A 1 421 ? 61.627 12.625 -5.023 1.00 49.96 425 VAL A CA 1
ATOM 5783 C C . VAL A 1 421 ? 62.020 14.119 -5.271 1.00 45.14 425 VAL A C 1
ATOM 5784 O O . VAL A 1 421 ? 61.398 14.826 -6.066 1.00 45.61 425 VAL A O 1
ATOM 5797 N N . SER A 1 422 ? 63.010 14.593 -4.527 1.00 52.12 426 SER A N 1
ATOM 5798 C CA . SER A 1 422 ? 63.330 16.007 -4.401 1.00 49.12 426 SER A CA 1
ATOM 5799 C C . SER A 1 422 ? 64.327 16.449 -5.445 1.00 55.64 426 SER A C 1
ATOM 5800 O O . SER A 1 422 ? 64.720 17.607 -5.466 1.00 64.01 426 SER A O 1
ATOM 5808 N N . ARG A 1 423 ? 64.824 15.523 -6.252 1.00 58.09 427 ARG A N 1
ATOM 5809 C CA . ARG A 1 423 ? 65.721 15.930 -7.314 1.00 57.24 427 ARG A CA 1
ATOM 5810 C C . ARG A 1 423 ? 64.988 16.479 -8.558 1.00 62.49 427 ARG A C 1
ATOM 5811 O O . ARG A 1 423 ? 63.765 16.329 -8.699 1.00 56.32 427 ARG A O 1
ATOM 5832 N N . PRO A 1 424 ? 65.739 17.137 -9.463 1.00 62.24 428 PRO A N 1
ATOM 5833 C CA . PRO A 1 424 ? 65.113 17.672 -10.683 1.00 66.53 428 PRO A CA 1
ATOM 5834 C C . PRO A 1 424 ? 64.627 16.569 -11.613 1.00 57.25 428 PRO A C 1
ATOM 5835 O O . PRO A 1 424 ? 65.251 15.510 -11.688 1.00 59.99 428 PRO A O 1
ATOM 5846 N N . SER A 1 425 ? 63.514 16.825 -12.297 1.00 52.77 429 SER A N 1
ATOM 5847 C CA . SER A 1 425 ? 62.886 15.834 -13.171 1.00 58.39 429 SER A CA 1
ATOM 5848 C C . SER A 1 425 ? 63.829 15.204 -14.175 1.00 62.10 429 SER A C 1
ATOM 5849 O O . SER A 1 425 ? 63.744 14.011 -14.467 1.00 62.64 429 SER A O 1
ATOM 5857 N N . ALA A 1 426 ? 64.746 16.006 -14.688 1.00 66.71 430 ALA A N 1
ATOM 5858 C CA . ALA A 1 426 ? 65.669 15.514 -15.688 1.00 63.14 430 ALA A CA 1
ATOM 5859 C C . ALA A 1 426 ? 66.522 14.409 -15.079 1.00 56.97 430 ALA A C 1
ATOM 5860 O O . ALA A 1 426 ? 66.777 13.402 -15.713 1.00 57.49 430 ALA A O 1
ATOM 5867 N N . VAL A 1 427 ? 66.883 14.551 -13.810 1.00 53.28 431 VAL A N 1
ATOM 5868 C CA . VAL A 1 427 ? 67.674 13.510 -13.153 1.00 52.34 431 VAL A CA 1
ATOM 5869 C C . VAL A 1 427 ? 66.800 12.258 -12.935 1.00 58.03 431 VAL A C 1
ATOM 5870 O O . VAL A 1 427 ? 67.194 11.130 -13.264 1.00 52.50 431 VAL A O 1
ATOM 5883 N N . LEU A 1 428 ? 65.598 12.462 -12.415 1.00 56.71 432 LEU A N 1
ATOM 5884 C CA . LEU A 1 428 ? 64.721 11.336 -12.107 1.00 57.89 432 LEU A CA 1
ATOM 5885 C C . LEU A 1 428 ? 64.354 10.582 -13.385 1.00 57.12 432 LEU A C 1
ATOM 5886 O O . LEU A 1 428 ? 64.496 9.366 -13.447 1.00 55.21 432 LEU A O 1
ATOM 5902 N N . ASN A 1 429 ? 63.903 11.317 -14.399 1.00 53.85 433 ASN A N 1
ATOM 5903 C CA . ASN A 1 429 ? 63.504 10.719 -15.677 1.00 60.70 433 ASN A CA 1
ATOM 5904 C C . ASN A 1 429 ? 64.595 9.861 -16.289 1.00 59.37 433 ASN A C 1
ATOM 5905 O O . ASN A 1 429 ? 64.336 8.751 -16.737 1.00 60.65 433 ASN A O 1
ATOM 5916 N N . GLU A 1 430 ? 65.815 10.370 -16.294 1.00 60.49 434 GLU A N 1
ATOM 5917 C CA . GLU A 1 430 ? 66.932 9.597 -16.791 1.00 60.72 434 GLU A CA 1
ATOM 5918 C C . GLU A 1 430 ? 67.183 8.356 -15.934 1.00 60.23 434 GLU A C 1
ATOM 5919 O O . GLU A 1 430 ? 67.478 7.287 -16.453 1.00 68.66 434 GLU A O 1
ATOM 5931 N N . ALA A 1 431 ? 67.005 8.474 -14.628 1.00 56.01 435 ALA A N 1
ATOM 5932 C CA . ALA A 1 431 ? 67.351 7.375 -13.737 1.00 57.65 435 ALA A CA 1
ATOM 5933 C C . ALA A 1 431 ? 66.293 6.263 -13.827 1.00 57.16 435 ALA A C 1
ATOM 5934 O O . ALA A 1 431 ? 66.610 5.068 -13.785 1.00 56.00 435 ALA A O 1
ATOM 5941 N N . VAL A 1 432 ? 65.035 6.672 -13.924 1.00 55.89 436 VAL A N 1
ATOM 5942 C CA . VAL A 1 432 ? 63.927 5.742 -14.115 1.00 56.10 436 VAL A CA 1
ATOM 5943 C C . VAL A 1 432 ? 64.073 4.950 -15.403 1.00 59.63 436 VAL A C 1
ATOM 5944 O O . VAL A 1 432 ? 63.715 3.770 -15.434 1.00 62.73 436 VAL A O 1
ATOM 5957 N N . ASP A 1 433 ? 64.564 5.590 -16.470 1.00 60.13 437 ASP A N 1
ATOM 5958 C CA . ASP A 1 433 ? 64.768 4.874 -17.733 1.00 61.85 437 ASP A CA 1
ATOM 5959 C C . ASP A 1 433 ? 65.760 3.734 -17.508 1.00 71.55 437 ASP A C 1
ATOM 5960 O O . ASP A 1 433 ? 65.547 2.620 -17.979 1.00 68.43 437 ASP A O 1
ATOM 5969 N N . ARG A 1 434 ? 66.832 4.003 -16.760 1.00 73.92 438 ARG A N 1
ATOM 5970 C CA . ARG A 1 434 ? 67.868 2.992 -16.543 1.00 73.62 438 ARG A CA 1
ATOM 5971 C C . ARG A 1 434 ? 67.385 1.852 -15.660 1.00 69.56 438 ARG A C 1
ATOM 5972 O O . ARG A 1 434 ? 67.799 0.698 -15.822 1.00 66.17 438 ARG A O 1
ATOM 5993 N N . ILE A 1 435 ? 66.450 2.182 -14.779 1.00 58.13 439 ILE A N 1
ATOM 5994 C CA . ILE A 1 435 ? 65.869 1.218 -13.886 1.00 56.96 439 ILE A CA 1
ATOM 5995 C C . ILE A 1 435 ? 64.952 0.289 -14.675 1.00 66.41 439 ILE A C 1
ATOM 5996 O O . ILE A 1 435 ? 64.964 -0.928 -14.480 1.00 64.19 439 ILE A O 1
ATOM 6012 N N . ILE A 1 436 ? 64.176 0.862 -15.586 1.00 59.96 440 ILE A N 1
ATOM 6013 C CA . ILE A 1 436 ? 63.327 0.074 -16.453 1.00 62.03 440 ILE A CA 1
ATOM 6014 C C . ILE A 1 436 ? 64.147 -0.873 -17.296 1.00 64.49 440 ILE A C 1
ATOM 6015 O O . ILE A 1 436 ? 63.897 -2.065 -17.348 1.00 66.29 440 ILE A O 1
ATOM 6031 N N . GLU A 1 437 ? 65.125 -0.322 -17.981 1.00 74.80 441 GLU A N 1
ATOM 6032 C CA . GLU A 1 437 ? 66.021 -1.124 -18.780 1.00 75.41 441 GLU A CA 1
ATOM 6033 C C . GLU A 1 437 ? 66.671 -2.189 -17.907 1.00 69.42 441 GLU A C 1
ATOM 6034 O O . GLU A 1 437 ? 66.822 -3.330 -18.309 1.00 73.20 441 GLU A O 1
ATOM 6046 N N . PHE A 1 438 ? 67.032 -1.815 -16.692 1.00 66.42 442 PHE A N 1
ATOM 6047 C CA . PHE A 1 438 ? 67.730 -2.730 -15.807 1.00 68.25 442 PHE A CA 1
ATOM 6048 C C . PHE A 1 438 ? 66.849 -3.921 -15.416 1.00 70.54 442 PHE A C 1
ATOM 6049 O O . PHE A 1 438 ? 67.293 -5.074 -15.395 1.00 68.26 442 PHE A O 1
ATOM 6066 N N . CYS A 1 439 ? 65.588 -3.637 -15.128 1.00 62.95 443 CYS A N 1
ATOM 6067 C CA . CYS A 1 439 ? 64.659 -4.682 -14.738 1.00 77.59 443 CYS A CA 1
ATOM 6068 C C . CYS A 1 439 ? 64.410 -5.687 -15.880 1.00 75.59 443 CYS A C 1
ATOM 6069 O O . CYS A 1 439 ? 64.458 -6.902 -15.662 1.00 66.98 443 CYS A O 1
ATOM 6077 N N . GLU A 1 440 ? 64.149 -5.177 -17.084 1.00 67.91 444 GLU A N 1
ATOM 6078 C CA . GLU A 1 440 ? 63.840 -6.044 -18.229 1.00 84.88 444 GLU A CA 1
ATOM 6079 C C . GLU A 1 440 ? 64.976 -7.015 -18.479 1.00 72.90 444 GLU A C 1
ATOM 6080 O O . GLU A 1 440 ? 64.764 -8.194 -18.759 1.00 78.28 444 GLU A O 1
ATOM 6092 N N . ARG A 1 441 ? 66.185 -6.510 -18.339 1.00 72.40 445 ARG A N 1
ATOM 6093 C CA . ARG A 1 441 ? 67.369 -7.302 -18.543 1.00 74.14 445 ARG A CA 1
ATOM 6094 C C . ARG A 1 441 ? 67.514 -8.454 -17.540 1.00 80.07 445 ARG A C 1
ATOM 6095 O O . ARG A 1 441 ? 67.947 -9.542 -17.920 1.00 78.87 445 ARG A O 1
ATOM 6116 N N . HIS A 1 442 ? 67.141 -8.231 -16.277 1.00 74.47 446 HIS A N 1
ATOM 6117 C CA . HIS A 1 442 ? 67.304 -9.258 -15.245 1.00 74.86 446 HIS A CA 1
ATOM 6118 C C . HIS A 1 442 ? 66.069 -10.163 -15.030 1.00 71.30 446 HIS A C 1
ATOM 6119 O O . HIS A 1 442 ? 66.133 -11.141 -14.288 1.00 73.18 446 HIS A O 1
ATOM 6134 N N . LYS A 1 443 ? 64.961 -9.847 -15.690 1.00 72.73 447 LYS A N 1
ATOM 6135 C CA . LYS A 1 443 ? 63.730 -10.657 -15.612 1.00 80.69 447 LYS A CA 1
ATOM 6136 C C . LYS A 1 443 ? 63.838 -12.118 -16.050 1.00 83.94 447 LYS A C 1
ATOM 6137 O O . LYS A 1 443 ? 64.846 -12.544 -16.625 1.00 89.50 447 LYS A O 1
ATOM 6156 N N . LYS A 1 444 ? 62.746 -12.844 -15.781 1.00 87.30 448 LYS A N 1
ATOM 6157 C CA . LYS A 1 444 ? 62.511 -14.247 -16.187 1.00 86.53 448 LYS A CA 1
ATOM 6158 C C . LYS A 1 444 ? 63.081 -15.210 -15.145 1.00 85.20 448 LYS A C 1
ATOM 6159 O O . LYS A 1 444 ? 62.538 -15.343 -14.035 1.00 84.32 448 LYS A O 1
ATOM 6163 N N . SER B 1 36 ? 42.549 6.976 33.941 1.00 93.17 40 SER B N 1
ATOM 6164 C CA . SER B 1 36 ? 43.751 7.667 34.395 1.00 90.41 40 SER B CA 1
ATOM 6165 C C . SER B 1 36 ? 44.966 7.283 33.550 1.00 78.96 40 SER B C 1
ATOM 6166 O O . SER B 1 36 ? 44.856 6.506 32.598 1.00 82.44 40 SER B O 1
ATOM 6173 N N . PHE B 1 37 ? 46.129 7.819 33.909 1.00 60.91 41 PHE B N 1
ATOM 6174 C CA . PHE B 1 37 ? 47.348 7.558 33.148 1.00 52.68 41 PHE B CA 1
ATOM 6175 C C . PHE B 1 37 ? 48.563 7.572 34.071 1.00 45.53 41 PHE B C 1
ATOM 6176 O O . PHE B 1 37 ? 48.898 8.584 34.695 1.00 50.69 41 PHE B O 1
ATOM 6193 N N . ARG B 1 38 ? 49.250 6.443 34.050 1.00 44.01 42 ARG B N 1
ATOM 6194 C CA . ARG B 1 38 ? 50.415 6.149 34.866 1.00 49.76 42 ARG B CA 1
ATOM 6195 C C . ARG B 1 38 ? 51.440 7.249 34.812 1.00 45.40 42 ARG B C 1
ATOM 6196 O O . ARG B 1 38 ? 51.717 7.740 33.733 1.00 35.88 42 ARG B O 1
ATOM 6217 N N . ARG B 1 39 ? 51.983 7.661 35.962 1.00 36.50 43 ARG B N 1
ATOM 6218 C CA A ARG B 1 39 ? 52.993 8.718 35.961 0.51 35.13 43 ARG B CA 1
ATOM 6219 C CA B ARG B 1 39 ? 52.993 8.716 35.971 0.49 36.78 43 ARG B CA 1
ATOM 6220 C C . ARG B 1 39 ? 54.267 8.280 35.238 1.00 28.36 43 ARG B C 1
ATOM 6221 O O . ARG B 1 39 ? 54.761 7.170 35.384 1.00 30.16 43 ARG B O 1
ATOM 6260 N N . ILE B 1 40 ? 54.791 9.168 34.433 1.00 27.64 44 ILE B N 1
ATOM 6261 C CA . ILE B 1 40 ? 55.981 8.887 33.655 1.00 27.14 44 ILE B CA 1
ATOM 6262 C C . ILE B 1 40 ? 57.190 9.488 34.276 1.00 35.55 44 ILE B C 1
ATOM 6263 O O . ILE B 1 40 ? 57.287 10.718 34.385 1.00 40.57 44 ILE B O 1
ATOM 6279 N N . ALA B 1 41 ? 58.142 8.636 34.597 1.00 32.91 45 ALA B N 1
ATOM 6280 C CA . ALA B 1 41 ? 59.328 9.074 35.284 1.00 33.38 45 ALA B CA 1
ATOM 6281 C C . ALA B 1 41 ? 60.505 9.086 34.334 1.00 33.82 45 ALA B C 1
ATOM 6282 O O . ALA B 1 41 ? 60.444 8.525 33.244 1.00 36.83 45 ALA B O 1
ATOM 6289 N N . SER B 1 42 ? 61.567 9.763 34.737 1.00 28.78 46 SER B N 1
ATOM 6290 C CA . SER B 1 42 ? 62.747 9.898 33.899 1.00 29.10 46 SER B CA 1
ATOM 6291 C C . SER B 1 42 ? 63.780 8.838 34.196 1.00 25.61 46 SER B C 1
ATOM 6292 O O . SER B 1 42 ? 63.658 8.094 35.114 1.00 26.87 46 SER B O 1
ATOM 6300 N N . SER B 1 43 ? 64.799 8.793 33.371 1.00 24.73 47 SER B N 1
ATOM 6301 C CA . SER B 1 43 ? 65.894 7.871 33.527 1.00 28.92 47 SER B CA 1
ATOM 6302 C C . SER B 1 43 ? 66.877 8.238 34.651 1.00 32.18 47 SER B C 1
ATOM 6303 O O . SER B 1 43 ? 66.956 9.393 35.078 1.00 36.04 47 SER B O 1
ATOM 6311 N N . LYS B 1 44 ? 67.682 7.259 35.052 1.00 27.45 48 LYS B N 1
ATOM 6312 C CA . LYS B 1 44 ? 68.728 7.480 36.043 1.00 30.23 48 LYS B CA 1
ATOM 6313 C C . LYS B 1 44 ? 69.735 8.472 35.520 1.00 37.32 48 LYS B C 1
ATOM 6314 O O . LYS B 1 44 ? 70.208 9.330 36.237 1.00 35.76 48 LYS B O 1
ATOM 6333 N N . HIS B 1 45 ? 70.055 8.327 34.241 1.00 29.72 49 HIS B N 1
ATOM 6334 C CA . HIS B 1 45 ? 70.954 9.224 33.540 1.00 28.88 49 HIS B CA 1
ATOM 6335 C C . HIS B 1 45 ? 70.512 10.700 33.648 1.00 36.45 49 HIS B C 1
ATOM 6336 O O . HIS B 1 45 ? 71.310 11.574 33.975 1.00 29.20 49 HIS B O 1
ATOM 6351 N N . ALA B 1 46 ? 69.233 10.970 33.399 1.00 29.93 50 ALA B N 1
ATOM 6352 C CA . ALA B 1 46 ? 68.736 12.327 33.474 1.00 29.58 50 ALA B CA 1
ATOM 6353 C C . ALA B 1 46 ? 68.767 12.813 34.922 1.00 39.08 50 ALA B C 1
ATOM 6354 O O . ALA B 1 46 ? 69.205 13.908 35.192 1.00 36.07 50 ALA B O 1
ATOM 6361 N N . GLN B 1 47 ? 68.303 11.986 35.843 1.00 34.47 51 GLN B N 1
ATOM 6362 C CA . GLN B 1 47 ? 68.202 12.387 37.224 1.00 40.91 51 GLN B CA 1
ATOM 6363 C C . GLN B 1 47 ? 69.503 12.832 37.833 1.00 52.40 51 GLN B C 1
ATOM 6364 O O . GLN B 1 47 ? 69.511 13.727 38.670 1.00 60.05 51 GLN B O 1
ATOM 6378 N N . ARG B 1 48 ? 70.607 12.254 37.392 1.00 38.96 52 ARG B N 1
ATOM 6379 C CA . ARG B 1 48 ? 71.844 12.523 38.068 1.00 43.71 52 ARG B CA 1
ATOM 6380 C C . ARG B 1 48 ? 72.638 13.523 37.262 1.00 36.36 52 ARG B C 1
ATOM 6381 O O . ARG B 1 48 ? 73.806 13.755 37.548 1.00 43.88 52 ARG B O 1
ATOM 6402 N N . THR B 1 49 ? 72.004 14.137 36.270 1.00 35.42 53 THR B N 1
ATOM 6403 C CA . THR B 1 49 ? 72.687 15.135 35.456 1.00 40.62 53 THR B CA 1
ATOM 6404 C C . THR B 1 49 ? 72.457 16.521 36.058 1.00 55.78 53 THR B C 1
ATOM 6405 O O . THR B 1 49 ? 71.353 17.056 35.998 1.00 51.61 53 THR B O 1
ATOM 6416 N N . LEU B 1 50 ? 73.512 17.094 36.632 1.00 65.63 54 LEU B N 1
ATOM 6417 C CA . LEU B 1 50 ? 73.403 18.348 37.379 1.00 68.84 54 LEU B CA 1
ATOM 6418 C C . LEU B 1 50 ? 74.550 19.305 37.048 1.00 73.51 54 LEU B C 1
ATOM 6419 O O . LEU B 1 50 ? 75.707 18.899 36.978 1.00 78.66 54 LEU B O 1
ATOM 6435 N N . GLN B 1 51 ? 74.208 20.572 36.831 1.00 71.26 55 GLN B N 1
ATOM 6436 C CA . GLN B 1 51 ? 75.197 21.631 36.647 1.00 82.59 55 GLN B CA 1
ATOM 6437 C C . GLN B 1 51 ? 75.083 22.644 37.813 1.00 85.93 55 GLN B C 1
ATOM 6438 O O . GLN B 1 51 ? 74.167 23.464 37.810 1.00 80.61 55 GLN B O 1
ATOM 6452 N N . PRO B 1 52 ? 76.040 22.618 38.783 1.00 90.10 56 PRO B N 1
ATOM 6453 C CA . PRO B 1 52 ? 75.883 23.358 40.052 1.00 93.68 56 PRO B CA 1
ATOM 6454 C C . PRO B 1 52 ? 75.851 24.873 39.859 1.00 94.69 56 PRO B C 1
ATOM 6455 O O . PRO B 1 52 ? 75.109 25.565 40.563 1.00 91.27 56 PRO B O 1
ATOM 6466 N N . LEU B 1 53 ? 76.692 25.360 38.944 1.00 99.31 57 LEU B N 1
ATOM 6467 C CA . LEU B 1 53 ? 76.708 26.763 38.537 1.00 111.04 57 LEU B CA 1
ATOM 6468 C C . LEU B 1 53 ? 75.311 27.216 38.125 1.00 117.81 57 LEU B C 1
ATOM 6469 O O . LEU B 1 53 ? 74.707 28.081 38.767 1.00 121.54 57 LEU B O 1
ATOM 6485 N N . ASN B 1 54 ? 74.814 26.626 37.040 1.00 118.63 58 ASN B N 1
ATOM 6486 C CA . ASN B 1 54 ? 73.473 26.906 36.542 1.00 117.84 58 ASN B CA 1
ATOM 6487 C C . ASN B 1 54 ? 72.423 26.730 37.665 1.00 120.34 58 ASN B C 1
ATOM 6488 O O . ASN B 1 54 ? 71.505 27.543 37.787 1.00 127.25 58 ASN B O 1
ATOM 6499 N N . ASN B 1 55 ? 72.581 25.699 38.499 1.00 112.22 59 ASN B N 1
ATOM 6500 C CA . ASN B 1 55 ? 71.607 25.395 39.560 1.00 108.97 59 ASN B CA 1
ATOM 6501 C C . ASN B 1 55 ? 71.541 26.491 40.604 1.00 114.16 59 ASN B C 1
ATOM 6502 O O . ASN B 1 55 ? 70.489 26.733 41.194 1.00 117.87 59 ASN B O 1
ATOM 6506 N N . LEU B 1 56 ? 72.679 27.150 40.821 1.00 117.16 60 LEU B N 1
ATOM 6507 C CA . LEU B 1 56 ? 72.806 28.237 41.803 1.00 111.94 60 LEU B CA 1
ATOM 6508 C C . LEU B 1 56 ? 71.918 29.419 41.426 1.00 115.29 60 LEU B C 1
ATOM 6509 O O . LEU B 1 56 ? 71.254 30.025 42.278 1.00 117.35 60 LEU B O 1
ATOM 6525 N N . THR B 1 57 ? 71.920 29.730 40.133 1.00 116.04 61 THR B N 1
ATOM 6526 C CA . THR B 1 57 ? 71.095 30.792 39.575 1.00 118.08 61 THR B CA 1
ATOM 6527 C C . THR B 1 57 ? 69.609 30.506 39.827 1.00 117.03 61 THR B C 1
ATOM 6528 O O . THR B 1 57 ? 69.056 30.893 40.864 1.00 118.27 61 THR B O 1
ATOM 6539 N N . ASN B 1 69 ? 72.496 45.922 40.419 1.00 110.39 73 ASN B N 1
ATOM 6540 C CA . ASN B 1 69 ? 73.138 44.609 40.343 1.00 104.44 73 ASN B CA 1
ATOM 6541 C C . ASN B 1 69 ? 74.389 44.637 39.459 1.00 106.30 73 ASN B C 1
ATOM 6542 O O . ASN B 1 69 ? 74.303 44.962 38.271 1.00 103.53 73 ASN B O 1
ATOM 6546 N N . LEU B 1 70 ? 75.542 44.308 40.053 1.00 108.67 74 LEU B N 1
ATOM 6547 C CA . LEU B 1 70 ? 76.814 44.201 39.326 1.00 91.24 74 LEU B CA 1
ATOM 6548 C C . LEU B 1 70 ? 77.331 42.734 39.350 1.00 99.29 74 LEU B C 1
ATOM 6549 O O . LEU B 1 70 ? 77.735 42.231 40.406 1.00 95.24 74 LEU B O 1
ATOM 6553 N N . ARG B 1 71 ? 77.351 42.068 38.183 1.00 96.70 75 ARG B N 1
ATOM 6554 C CA . ARG B 1 71 ? 77.673 40.630 38.098 1.00 81.57 75 ARG B CA 1
ATOM 6555 C C . ARG B 1 71 ? 79.124 40.399 37.635 1.00 98.65 75 ARG B C 1
ATOM 6556 O O . ARG B 1 71 ? 79.478 40.630 36.469 1.00 80.43 75 ARG B O 1
ATOM 6560 N N . LEU B 1 72 ? 79.942 39.920 38.577 1.00 94.21 76 LEU B N 1
ATOM 6561 C CA . LEU B 1 72 ? 81.347 39.589 38.348 1.00 89.89 76 LEU B CA 1
ATOM 6562 C C . LEU B 1 72 ? 81.480 38.073 38.231 1.00 90.47 76 LEU B C 1
ATOM 6563 O O . LEU B 1 72 ? 82.589 37.523 38.308 1.00 79.95 76 LEU B O 1
ATOM 6567 N N . SER B 1 73 ? 80.320 37.425 38.063 1.00 87.01 77 SER B N 1
ATOM 6568 C CA . SER B 1 73 ? 80.175 35.971 38.067 1.00 85.57 77 SER B CA 1
ATOM 6569 C C . SER B 1 73 ? 80.115 35.372 36.660 1.00 86.29 77 SER B C 1
ATOM 6570 O O . SER B 1 73 ? 80.223 34.141 36.493 1.00 68.04 77 SER B O 1
ATOM 6578 N N . ILE B 1 74 ? 79.945 36.240 35.658 1.00 91.93 78 ILE B N 1
ATOM 6579 C CA . ILE B 1 74 ? 79.615 35.818 34.293 1.00 81.46 78 ILE B CA 1
ATOM 6580 C C . ILE B 1 74 ? 80.874 35.436 33.529 1.00 86.17 78 ILE B C 1
ATOM 6581 O O . ILE B 1 74 ? 81.861 36.183 33.512 1.00 99.03 78 ILE B O 1
ATOM 6585 N N . GLY B 1 75 ? 80.837 34.255 32.918 1.00 76.47 79 GLY B N 1
ATOM 6586 C CA . GLY B 1 75 ? 81.978 33.723 32.194 1.00 79.25 79 GLY B CA 1
ATOM 6587 C C . GLY B 1 75 ? 81.808 33.848 30.681 1.00 78.07 79 GLY B C 1
ATOM 6588 O O . GLY B 1 75 ? 82.375 33.047 29.936 1.00 79.41 79 GLY B O 1
ATOM 6592 N N . ASP B 1 76 ? 81.005 34.828 30.245 1.00 74.42 80 ASP B N 1
ATOM 6593 C CA . ASP B 1 76 ? 80.678 35.047 28.823 1.00 69.52 80 ASP B CA 1
ATOM 6594 C C . ASP B 1 76 ? 81.246 36.404 28.345 1.00 74.18 80 ASP B C 1
ATOM 6595 O O . ASP B 1 76 ? 80.795 37.463 28.778 1.00 64.49 80 ASP B O 1
ATOM 6604 N N . PRO B 1 77 ? 82.189 36.390 27.392 1.00 74.42 81 PRO B N 1
ATOM 6605 C CA . PRO B 1 77 ? 82.855 37.661 27.039 1.00 65.15 81 PRO B CA 1
ATOM 6606 C C . PRO B 1 77 ? 81.992 38.666 26.254 1.00 65.28 81 PRO B C 1
ATOM 6607 O O . PRO B 1 77 ? 82.472 39.757 25.944 1.00 89.55 81 PRO B O 1
ATOM 6618 N N . THR B 1 78 ? 80.752 38.309 25.932 1.00 71.70 82 THR B N 1
ATOM 6619 C CA . THR B 1 78 ? 79.890 39.146 25.085 1.00 69.36 82 THR B CA 1
ATOM 6620 C C . THR B 1 78 ? 79.036 40.139 25.872 1.00 74.23 82 THR B C 1
ATOM 6621 O O . THR B 1 78 ? 78.387 41.006 25.278 1.00 81.39 82 THR B O 1
ATOM 6632 N N . VAL B 1 79 ? 79.056 40.046 27.198 1.00 72.14 83 VAL B N 1
ATOM 6633 C CA . VAL B 1 79 ? 78.038 40.717 28.008 1.00 81.14 83 VAL B CA 1
ATOM 6634 C C . VAL B 1 79 ? 77.956 42.226 27.739 1.00 84.74 83 VAL B C 1
ATOM 6635 O O . VAL B 1 79 ? 76.869 42.772 27.530 1.00 84.98 83 VAL B O 1
ATOM 6648 N N . ASP B 1 80 ? 79.100 42.889 27.685 1.00 82.36 84 ASP B N 1
ATOM 6649 C CA . ASP B 1 80 ? 79.094 44.337 27.644 1.00 88.28 84 ASP B CA 1
ATOM 6650 C C . ASP B 1 80 ? 79.339 44.849 26.218 1.00 88.22 84 ASP B C 1
ATOM 6651 O O . ASP B 1 80 ? 78.902 45.941 25.864 1.00 88.06 84 ASP B O 1
ATOM 6660 N N . GLY B 1 81 ? 80.002 44.042 25.397 1.00 83.85 85 GLY B N 1
ATOM 6661 C CA . GLY B 1 81 ? 80.299 44.438 24.038 1.00 82.49 85 GLY B CA 1
ATOM 6662 C C . GLY B 1 81 ? 81.703 45.016 23.921 1.00 99.30 85 GLY B C 1
ATOM 6663 O O . GLY B 1 81 ? 82.144 45.306 22.812 1.00 106.92 85 GLY B O 1
ATOM 6667 N N . ASN B 1 82 ? 82.410 45.175 25.049 1.00 79.47 86 ASN B N 1
ATOM 6668 C CA . ASN B 1 82 ? 83.781 45.710 25.038 1.00 84.92 86 ASN B CA 1
ATOM 6669 C C . ASN B 1 82 ? 84.728 44.805 24.236 1.00 83.45 86 ASN B C 1
ATOM 6670 O O . ASN B 1 82 ? 85.678 45.282 23.614 1.00 83.46 86 ASN B O 1
ATOM 6681 N N . LEU B 1 83 ? 84.456 43.504 24.248 1.00 89.30 87 LEU B N 1
ATOM 6682 C CA . LEU B 1 83 ? 85.154 42.549 23.388 1.00 86.30 87 LEU B CA 1
ATOM 6683 C C . LEU B 1 83 ? 84.220 42.166 22.255 1.00 88.03 87 LEU B C 1
ATOM 6684 O O . LEU B 1 83 ? 82.992 42.093 22.410 1.00 89.53 87 LEU B O 1
ATOM 6700 N N . LYS B 1 84 ? 84.826 41.941 21.101 1.00 82.25 88 LYS B N 1
ATOM 6701 C CA . LYS B 1 84 ? 84.100 41.897 19.858 1.00 79.43 88 LYS B CA 1
ATOM 6702 C C . LYS B 1 84 ? 84.639 40.811 18.973 1.00 68.93 88 LYS B C 1
ATOM 6703 O O . LYS B 1 84 ? 85.854 40.609 18.853 1.00 70.00 88 LYS B O 1
ATOM 6707 N N . THR B 1 85 ? 83.715 40.117 18.338 1.00 66.15 89 THR B N 1
ATOM 6708 C CA . THR B 1 85 ? 84.080 39.177 17.315 1.00 65.91 89 THR B CA 1
ATOM 6709 C C . THR B 1 85 ? 84.727 39.940 16.146 1.00 66.37 89 THR B C 1
ATOM 6710 O O . THR B 1 85 ? 84.258 41.001 15.770 1.00 67.84 89 THR B O 1
ATOM 6721 N N . PRO B 1 86 ? 85.812 39.405 15.581 1.00 66.54 90 PRO B N 1
ATOM 6722 C CA . PRO B 1 86 ? 86.422 40.106 14.449 1.00 68.50 90 PRO B CA 1
ATOM 6723 C C . PRO B 1 86 ? 85.413 40.325 13.312 1.00 67.45 90 PRO B C 1
ATOM 6724 O O . PRO B 1 86 ? 84.484 39.542 13.097 1.00 64.74 90 PRO B O 1
ATOM 6735 N N . ASP B 1 87 ? 85.558 41.460 12.644 1.00 74.58 91 ASP B N 1
ATOM 6736 C CA . ASP B 1 87 ? 84.635 41.848 11.600 1.00 69.32 91 ASP B CA 1
ATOM 6737 C C . ASP B 1 87 ? 84.685 40.923 10.413 1.00 67.48 91 ASP B C 1
ATOM 6738 O O . ASP B 1 87 ? 83.663 40.684 9.780 1.00 65.77 91 ASP B O 1
ATOM 6747 N N . ILE B 1 88 ? 85.863 40.406 10.096 1.00 67.96 92 ILE B N 1
ATOM 6748 C CA . ILE B 1 88 ? 85.970 39.528 8.938 1.00 66.67 92 ILE B CA 1
ATOM 6749 C C . ILE B 1 88 ? 85.225 38.217 9.165 1.00 63.08 92 ILE B C 1
ATOM 6750 O O . ILE B 1 88 ? 84.734 37.627 8.229 1.00 65.20 92 ILE B O 1
ATOM 6766 N N . VAL B 1 89 ? 85.127 37.779 10.417 1.00 62.11 93 VAL B N 1
ATOM 6767 C CA . VAL B 1 89 ? 84.432 36.550 10.721 1.00 59.07 93 VAL B CA 1
ATOM 6768 C C . VAL B 1 89 ? 82.956 36.837 10.543 1.00 57.85 93 VAL B C 1
ATOM 6769 O O . VAL B 1 89 ? 82.239 36.080 9.904 1.00 55.78 93 VAL B O 1
ATOM 6782 N N . THR B 1 90 ? 82.522 37.973 11.069 1.00 59.39 94 THR B N 1
ATOM 6783 C CA . THR B 1 90 ? 81.138 38.405 10.955 1.00 58.68 94 THR B CA 1
ATOM 6784 C C . THR B 1 90 ? 80.690 38.500 9.513 1.00 58.41 94 THR B C 1
ATOM 6785 O O . THR B 1 90 ? 79.549 38.133 9.177 1.00 56.63 94 THR B O 1
ATOM 6796 N N . GLU B 1 91 ? 81.594 38.972 8.665 1.00 60.26 95 GLU B N 1
ATOM 6797 C CA . GLU B 1 91 ? 81.275 39.156 7.248 1.00 73.15 95 GLU B CA 1
ATOM 6798 C C . GLU B 1 91 ? 81.451 37.881 6.436 1.00 58.42 95 GLU B C 1
ATOM 6799 O O . GLU B 1 91 ? 80.819 37.716 5.416 1.00 57.66 95 GLU B O 1
ATOM 6811 N N . ALA B 1 92 ? 82.330 36.989 6.882 1.00 57.77 96 ALA B N 1
ATOM 6812 C CA . ALA B 1 92 ? 82.411 35.685 6.262 1.00 55.79 96 ALA B CA 1
ATOM 6813 C C . ALA B 1 92 ? 81.073 34.933 6.492 1.00 53.11 96 ALA B C 1
ATOM 6814 O O . ALA B 1 92 ? 80.599 34.204 5.638 1.00 51.67 96 ALA B O 1
ATOM 6821 N N . MET B 1 93 ? 80.459 35.157 7.648 1.00 56.50 97 MET B N 1
ATOM 6822 C CA . MET B 1 93 ? 79.183 34.523 7.959 1.00 50.35 97 MET B CA 1
ATOM 6823 C C . MET B 1 93 ? 78.122 35.046 7.025 1.00 50.37 97 MET B C 1
ATOM 6824 O O . MET B 1 93 ? 77.316 34.302 6.510 1.00 48.61 97 MET B O 1
ATOM 6838 N N . VAL B 1 94 ? 78.141 36.350 6.827 1.00 52.53 98 VAL B N 1
ATOM 6839 C CA . VAL B 1 94 ? 77.209 36.993 5.908 1.00 52.94 98 VAL B CA 1
ATOM 6840 C C . VAL B 1 94 ? 77.331 36.412 4.499 1.00 52.40 98 VAL B C 1
ATOM 6841 O O . VAL B 1 94 ? 76.315 36.050 3.907 1.00 54.27 98 VAL B O 1
ATOM 6854 N N . ASP B 1 95 ? 78.558 36.306 3.984 1.00 53.45 99 ASP B N 1
ATOM 6855 C CA . ASP B 1 95 ? 78.795 35.733 2.650 1.00 53.14 99 ASP B CA 1
ATOM 6856 C C . ASP B 1 95 ? 78.352 34.266 2.575 1.00 54.02 99 ASP B C 1
ATOM 6857 O O . ASP B 1 95 ? 77.732 33.837 1.597 1.00 52.17 99 ASP B O 1
ATOM 6866 N N . VAL B 1 96 ? 78.666 33.500 3.616 1.00 55.52 100 VAL B N 1
ATOM 6867 C CA . VAL B 1 96 ? 78.412 32.069 3.615 1.00 47.02 100 VAL B CA 1
ATOM 6868 C C . VAL B 1 96 ? 76.911 31.809 3.623 1.00 45.38 100 VAL B C 1
ATOM 6869 O O . VAL B 1 96 ? 76.431 30.961 2.905 1.00 44.08 100 VAL B O 1
ATOM 6882 N N . VAL B 1 97 ? 76.148 32.542 4.412 1.00 45.56 101 VAL B N 1
ATOM 6883 C CA . VAL B 1 97 ? 74.719 32.279 4.447 1.00 44.13 101 VAL B CA 1
ATOM 6884 C C . VAL B 1 97 ? 74.057 32.813 3.189 1.00 44.80 101 VAL B C 1
ATOM 6885 O O . VAL B 1 97 ? 73.117 32.218 2.704 1.00 44.62 101 VAL B O 1
ATOM 6898 N N . ARG B 1 98 ? 74.555 33.910 2.630 1.00 46.90 102 ARG B N 1
ATOM 6899 C CA . ARG B 1 98 ? 73.963 34.423 1.404 1.00 50.79 102 ARG B CA 1
ATOM 6900 C C . ARG B 1 98 ? 74.251 33.545 0.161 1.00 47.08 102 ARG B C 1
ATOM 6901 O O . ARG B 1 98 ? 73.482 33.563 -0.787 1.00 46.98 102 ARG B O 1
ATOM 6922 N N . SER B 1 99 ? 75.339 32.786 0.176 1.00 46.80 103 SER B N 1
ATOM 6923 C CA . SER B 1 99 ? 75.656 31.903 -0.942 1.00 46.33 103 SER B CA 1
ATOM 6924 C C . SER B 1 99 ? 74.596 30.825 -1.108 1.00 44.21 103 SER B C 1
ATOM 6925 O O . SER B 1 99 ? 74.224 30.470 -2.218 1.00 49.06 103 SER B O 1
ATOM 6933 N N . GLY B 1 100 ? 74.042 30.339 -0.003 1.00 44.69 104 GLY B N 1
ATOM 6934 C CA . GLY B 1 100 ? 73.097 29.220 -0.086 1.00 44.90 104 GLY B CA 1
ATOM 6935 C C . GLY B 1 100 ? 73.775 27.893 -0.389 1.00 39.74 104 GLY B C 1
ATOM 6936 O O . GLY B 1 100 ? 73.130 26.923 -0.704 1.00 38.39 104 GLY B O 1
ATOM 6940 N N . LYS B 1 101 ? 75.093 27.852 -0.285 1.00 43.76 105 LYS B N 1
ATOM 6941 C CA . LYS B 1 101 ? 75.846 26.641 -0.568 1.00 39.84 105 LYS B CA 1
ATOM 6942 C C . LYS B 1 101 ? 76.251 25.881 0.696 1.00 44.34 105 LYS B C 1
ATOM 6943 O O . LYS B 1 101 ? 76.830 24.808 0.582 1.00 47.87 105 LYS B O 1
ATOM 6947 N N . PHE B 1 102 ? 75.910 26.396 1.885 1.00 38.48 106 PHE B N 1
ATOM 6948 C CA . PHE B 1 102 ? 76.351 25.769 3.124 1.00 41.33 106 PHE B CA 1
ATOM 6949 C C . PHE B 1 102 ? 75.158 25.596 4.078 1.00 36.37 106 PHE B C 1
ATOM 6950 O O . PHE B 1 102 ? 75.262 25.837 5.272 1.00 36.11 106 PHE B O 1
ATOM 6967 N N . ASN B 1 103 ? 74.028 25.199 3.497 1.00 35.24 107 ASN B N 1
ATOM 6968 C CA . ASN B 1 103 ? 72.820 24.902 4.249 1.00 46.79 107 ASN B CA 1
ATOM 6969 C C . ASN B 1 103 ? 72.535 23.395 4.344 1.00 36.47 107 ASN B C 1
ATOM 6970 O O . ASN B 1 103 ? 71.617 22.986 5.074 1.00 33.31 107 ASN B O 1
ATOM 6981 N N . GLY B 1 104 ? 73.355 22.580 3.664 1.00 40.51 108 GLY B N 1
ATOM 6982 C CA . GLY B 1 104 ? 73.185 21.129 3.616 1.00 30.74 108 GLY B CA 1
ATOM 6983 C C . GLY B 1 104 ? 73.854 20.401 4.790 1.00 35.47 108 GLY B C 1
ATOM 6984 O O . GLY B 1 104 ? 74.507 21.008 5.637 1.00 35.70 108 GLY B O 1
ATOM 6988 N N . TYR B 1 105 ? 73.648 19.094 4.896 1.00 35.09 109 TYR B N 1
ATOM 6989 C CA . TYR B 1 105 ? 74.275 18.318 5.962 1.00 33.04 109 TYR B CA 1
ATOM 6990 C C . TYR B 1 105 ? 75.793 18.321 5.862 1.00 32.17 109 TYR B C 1
ATOM 6991 O O . TYR B 1 105 ? 76.318 17.944 4.835 1.00 39.44 109 TYR B O 1
ATOM 7009 N N . PRO B 1 106 ? 76.508 18.674 6.962 1.00 38.54 110 PRO B N 1
ATOM 7010 C CA . PRO B 1 106 ? 77.954 18.451 6.987 1.00 33.96 110 PRO B CA 1
ATOM 7011 C C . PRO B 1 106 ? 78.243 17.008 7.416 1.00 33.04 110 PRO B C 1
ATOM 7012 O O . PRO B 1 106 ? 77.351 16.351 7.962 1.00 29.57 110 PRO B O 1
ATOM 7023 N N . PRO B 1 107 ? 79.465 16.522 7.172 1.00 33.59 111 PRO B N 1
ATOM 7024 C CA . PRO B 1 107 ? 79.892 15.254 7.777 1.00 34.98 111 PRO B CA 1
ATOM 7025 C C . PRO B 1 107 ? 79.781 15.344 9.336 1.00 37.04 111 PRO B C 1
ATOM 7026 O O . PRO B 1 107 ? 80.078 16.408 9.906 1.00 35.64 111 PRO B O 1
ATOM 7037 N N . THR B 1 108 ? 79.376 14.279 10.018 1.00 34.30 112 THR B N 1
ATOM 7038 C CA . THR B 1 108 ? 79.087 14.399 11.454 1.00 32.21 112 THR B CA 1
ATOM 7039 C C . THR B 1 108 ? 80.375 14.680 12.231 1.00 32.80 112 THR B C 1
ATOM 7040 O O . THR B 1 108 ? 80.347 15.173 13.343 1.00 36.38 112 THR B O 1
ATOM 7051 N N . VAL B 1 109 ? 81.510 14.404 11.617 1.00 39.05 113 VAL B N 1
ATOM 7052 C CA . VAL B 1 109 ? 82.795 14.635 12.249 1.00 35.90 113 VAL B CA 1
ATOM 7053 C C . VAL B 1 109 ? 83.301 16.057 12.010 1.00 36.72 113 VAL B C 1
ATOM 7054 O O . VAL B 1 109 ? 84.239 16.548 12.687 1.00 42.91 113 VAL B O 1
ATOM 7067 N N . GLY B 1 110 ? 82.643 16.732 11.073 1.00 39.93 114 GLY B N 1
ATOM 7068 C CA . GLY B 1 110 ? 83.008 18.079 10.660 1.00 36.05 114 GLY B CA 1
ATOM 7069 C C . GLY B 1 110 ? 83.335 18.208 9.177 1.00 41.49 114 GLY B C 1
ATOM 7070 O O . GLY B 1 110 ? 83.749 17.235 8.490 1.00 37.80 114 GLY B O 1
ATOM 7074 N N . ALA B 1 111 ? 83.159 19.425 8.669 1.00 35.39 115 ALA B N 1
ATOM 7075 C CA . ALA B 1 111 ? 83.498 19.685 7.279 1.00 47.09 115 ALA B CA 1
ATOM 7076 C C . ALA B 1 111 ? 85.000 19.469 7.089 1.00 43.54 115 ALA B C 1
ATOM 7077 O O . ALA B 1 111 ? 85.779 19.927 7.902 1.00 45.62 115 ALA B O 1
ATOM 7084 N N . ASP B 1 112 ? 85.395 18.772 6.028 1.00 46.59 116 ASP B N 1
ATOM 7085 C CA . ASP B 1 112 ? 86.816 18.547 5.738 1.00 48.20 116 ASP B CA 1
ATOM 7086 C C . ASP B 1 112 ? 87.650 19.804 5.829 1.00 46.38 116 ASP B C 1
ATOM 7087 O O . ASP B 1 112 ? 88.675 19.830 6.518 1.00 47.82 116 ASP B O 1
ATOM 7096 N N . ASN B 1 113 ? 87.199 20.866 5.181 1.00 42.74 117 ASN B N 1
ATOM 7097 C CA . ASN B 1 113 ? 88.069 22.024 5.051 1.00 45.06 117 ASN B CA 1
ATOM 7098 C C . ASN B 1 113 ? 88.265 22.646 6.424 1.00 50.10 117 ASN B C 1
ATOM 7099 O O . ASN B 1 113 ? 89.378 23.087 6.734 1.00 54.64 117 ASN B O 1
ATOM 7110 N N . LEU B 1 114 ? 87.239 22.642 7.286 1.00 50.09 118 LEU B N 1
ATOM 7111 C CA . LEU B 1 114 ? 87.452 23.221 8.610 1.00 44.20 118 LEU B CA 1
ATOM 7112 C C . LEU B 1 114 ? 88.407 22.363 9.422 1.00 44.76 118 LEU B C 1
ATOM 7113 O O . LEU B 1 114 ? 89.234 22.901 10.191 1.00 45.82 118 LEU B O 1
ATOM 7129 N N . ARG B 1 115 ? 88.314 21.041 9.272 1.00 42.87 119 ARG B N 1
ATOM 7130 C CA . ARG B 1 115 ? 89.267 20.183 9.982 1.00 47.61 119 ARG B CA 1
ATOM 7131 C C . ARG B 1 115 ? 90.703 20.492 9.527 1.00 50.70 119 ARG B C 1
ATOM 7132 O O . ARG B 1 115 ? 91.613 20.596 10.339 1.00 46.84 119 ARG B O 1
ATOM 7153 N N . GLN B 1 116 ? 90.878 20.700 8.227 1.00 50.68 120 GLN B N 1
ATOM 7154 C CA . GLN B 1 116 ? 92.186 20.970 7.668 1.00 51.17 120 GLN B CA 1
ATOM 7155 C C . GLN B 1 116 ? 92.730 22.259 8.192 1.00 50.95 120 GLN B C 1
ATOM 7156 O O . GLN B 1 116 ? 93.889 22.353 8.583 1.00 64.85 120 GLN B O 1
ATOM 7170 N N . VAL B 1 117 ? 91.870 23.261 8.218 1.00 60.39 121 VAL B N 1
ATOM 7171 C CA . VAL B 1 117 ? 92.270 24.596 8.650 1.00 52.66 121 VAL B CA 1
ATOM 7172 C C . VAL B 1 117 ? 92.653 24.564 10.133 1.00 54.46 121 VAL B C 1
ATOM 7173 O O . VAL B 1 117 ? 93.646 25.152 10.522 1.00 55.46 121 VAL B O 1
ATOM 7186 N N . VAL B 1 118 ? 91.855 23.872 10.954 1.00 50.58 122 VAL B N 1
ATOM 7187 C CA . VAL B 1 118 ? 92.135 23.753 12.377 1.00 53.58 122 VAL B CA 1
ATOM 7188 C C . VAL B 1 118 ? 93.477 23.041 12.610 1.00 55.05 122 VAL B C 1
ATOM 7189 O O . VAL B 1 118 ? 94.259 23.417 13.484 1.00 53.45 122 VAL B O 1
ATOM 7202 N N . SER B 1 119 ? 93.739 22.010 11.821 1.00 53.09 123 SER B N 1
ATOM 7203 C CA . SER B 1 119 ? 95.013 21.315 11.907 1.00 55.32 123 SER B CA 1
ATOM 7204 C C . SER B 1 119 ? 96.166 22.281 11.591 1.00 60.04 123 SER B C 1
ATOM 7205 O O . SER B 1 119 ? 97.178 22.301 12.280 1.00 57.49 123 SER B O 1
ATOM 7213 N N . THR B 1 120 ? 95.993 23.091 10.550 1.00 58.37 124 THR B N 1
ATOM 7214 C CA . THR B 1 120 ? 97.022 24.042 10.139 1.00 59.69 124 THR B CA 1
ATOM 7215 C C . THR B 1 120 ? 97.207 25.116 11.208 1.00 66.83 124 THR B C 1
ATOM 7216 O O . THR B 1 120 ? 98.343 25.458 11.572 1.00 65.21 124 THR B O 1
ATOM 7227 N N . TYR B 1 121 ? 96.081 25.577 11.755 1.00 63.86 125 TYR B N 1
ATOM 7228 C CA . TYR B 1 121 ? 96.059 26.613 12.785 1.00 60.70 125 TYR B CA 1
ATOM 7229 C C . TYR B 1 121 ? 96.812 26.236 14.051 1.00 62.41 125 TYR B C 1
ATOM 7230 O O . TYR B 1 121 ? 97.515 27.085 14.617 1.00 63.87 125 TYR B O 1
ATOM 7248 N N . TRP B 1 122 ? 96.660 24.987 14.509 1.00 59.47 126 TRP B N 1
ATOM 7249 C CA . TRP B 1 122 ? 97.281 24.557 15.771 1.00 59.99 126 TRP B CA 1
ATOM 7250 C C . TRP B 1 122 ? 98.799 24.306 15.621 1.00 62.69 126 TRP B C 1
ATOM 7251 O O . TRP B 1 122 ? 99.509 24.202 16.611 1.00 64.28 126 TRP B O 1
ATOM 7272 N N . ARG B 1 123 ? 99.283 24.216 14.386 1.00 77.11 127 ARG B N 1
ATOM 7273 C CA . ARG B 1 123 ? 100.709 24.007 14.105 1.00 76.22 127 ARG B CA 1
ATOM 7274 C C . ARG B 1 123 ? 101.567 25.151 14.587 1.00 73.45 127 ARG B C 1
ATOM 7275 O O . ARG B 1 123 ? 102.739 24.964 14.918 1.00 74.34 127 ARG B O 1
ATOM 7296 N N . ARG B 1 124 ? 100.964 26.326 14.683 1.00 70.85 128 ARG B N 1
ATOM 7297 C CA . ARG B 1 124 ? 101.701 27.492 15.149 1.00 79.95 128 ARG B CA 1
ATOM 7298 C C . ARG B 1 124 ? 102.087 27.382 16.635 1.00 76.71 128 ARG B C 1
ATOM 7299 O O . ARG B 1 124 ? 102.982 28.095 17.086 1.00 85.82 128 ARG B O 1
ATOM 7320 N N . PHE B 1 125 ? 101.453 26.476 17.372 1.00 71.39 129 PHE B N 1
ATOM 7321 C CA . PHE B 1 125 ? 101.767 26.262 18.789 1.00 82.38 129 PHE B CA 1
ATOM 7322 C C . PHE B 1 125 ? 102.902 25.271 18.933 1.00 73.64 129 PHE B C 1
ATOM 7323 O O . PHE B 1 125 ? 103.399 25.020 20.035 1.00 74.91 129 PHE B O 1
ATOM 7340 N N . CYS B 1 126 ? 103.333 24.751 17.794 1.00 73.57 130 CYS B N 1
ATOM 7341 C CA . CYS B 1 126 ? 104.405 23.790 17.755 1.00 84.71 130 CYS B CA 1
ATOM 7342 C C . CYS B 1 126 ? 105.650 24.484 17.221 1.00 78.48 130 CYS B C 1
ATOM 7343 O O . CYS B 1 126 ? 105.624 25.107 16.167 1.00 78.89 130 CYS B O 1
ATOM 7351 N N . GLN B 1 127 ? 106.732 24.357 17.979 1.00 81.17 131 GLN B N 1
ATOM 7352 C CA . GLN B 1 127 ? 107.978 25.049 17.704 1.00 85.00 131 GLN B CA 1
ATOM 7353 C C . GLN B 1 127 ? 108.844 24.245 16.734 1.00 85.98 131 GLN B C 1
ATOM 7354 O O . GLN B 1 127 ? 109.955 24.645 16.448 1.00 89.27 131 GLN B O 1
ATOM 7358 N N . THR B 1 128 ? 108.341 23.118 16.227 1.00 83.32 132 THR B N 1
ATOM 7359 C CA . THR B 1 128 ? 109.173 22.194 15.442 1.00 92.17 132 THR B CA 1
ATOM 7360 C C . THR B 1 128 ? 108.445 21.475 14.314 1.00 85.02 132 THR B C 1
ATOM 7361 O O . THR B 1 128 ? 107.258 21.193 14.433 1.00 79.06 132 THR B O 1
ATOM 7372 N N . LYS B 1 129 ? 109.175 21.111 13.257 1.00 86.05 133 LYS B N 1
ATOM 7373 C CA . LYS B 1 129 ? 108.555 20.478 12.088 1.00 89.12 133 LYS B CA 1
ATOM 7374 C C . LYS B 1 129 ? 107.951 19.107 12.425 1.00 86.40 133 LYS B C 1
ATOM 7375 O O . LYS B 1 129 ? 106.839 18.778 11.998 1.00 85.60 133 LYS B O 1
ATOM 7379 N N . SER B 1 130 ? 108.675 18.308 13.195 1.00 81.75 134 SER B N 1
ATOM 7380 C CA . SER B 1 130 ? 108.204 16.976 13.560 1.00 82.04 134 SER B CA 1
ATOM 7381 C C . SER B 1 130 ? 106.952 17.026 14.440 1.00 81.21 134 SER B C 1
ATOM 7382 O O . SER B 1 130 ? 106.087 16.132 14.382 1.00 75.05 134 SER B O 1
ATOM 7390 N N . ARG B 1 131 ? 106.914 18.020 15.321 1.00 74.69 135 ARG B N 1
ATOM 7391 C CA . ARG B 1 131 ? 105.760 18.253 16.170 1.00 79.28 135 ARG B CA 1
ATOM 7392 C C . ARG B 1 131 ? 104.611 18.711 15.295 1.00 78.73 135 ARG B C 1
ATOM 7393 O O . ARG B 1 131 ? 103.468 18.242 15.414 1.00 71.97 135 ARG B O 1
ATOM 7414 N N . GLN B 1 132 ? 104.929 19.590 14.358 1.00 76.40 136 GLN B N 1
ATOM 7415 C CA . GLN B 1 132 ? 103.906 20.091 13.478 1.00 69.19 136 GLN B CA 1
ATOM 7416 C C . GLN B 1 132 ? 103.358 18.961 12.621 1.00 72.63 136 GLN B C 1
ATOM 7417 O O . GLN B 1 132 ? 102.144 18.841 12.463 1.00 71.36 136 GLN B O 1
ATOM 7431 N N . GLU B 1 133 ? 104.231 18.088 12.126 1.00 74.15 137 GLU B N 1
ATOM 7432 C CA . GLU B 1 133 ? 103.770 17.008 11.252 1.00 69.39 137 GLU B CA 1
ATOM 7433 C C . GLU B 1 133 ? 102.917 16.029 12.028 1.00 68.45 137 GLU B C 1
ATOM 7434 O O . GLU B 1 133 ? 102.194 15.247 11.441 1.00 65.99 137 GLU B O 1
ATOM 7438 N N . ALA B 1 134 ? 102.991 16.067 13.355 1.00 74.73 138 ALA B N 1
ATOM 7439 C CA . ALA B 1 134 ? 102.261 15.099 14.164 1.00 72.97 138 ALA B CA 1
ATOM 7440 C C . ALA B 1 134 ? 100.793 15.488 14.295 1.00 69.80 138 ALA B C 1
ATOM 7441 O O . ALA B 1 134 ? 100.005 14.706 14.816 1.00 65.74 138 ALA B O 1
ATOM 7448 N N . LEU B 1 135 ? 100.448 16.706 13.879 1.00 66.01 139 LEU B N 1
ATOM 7449 C CA . LEU B 1 135 ? 99.053 17.153 13.808 1.00 64.94 139 LEU B CA 1
ATOM 7450 C C . LEU B 1 135 ? 98.463 16.881 12.437 1.00 61.81 139 LEU B C 1
ATOM 7451 O O . LEU B 1 135 ? 98.844 17.531 11.474 1.00 63.35 139 LEU B O 1
ATOM 7467 N N . LYS B 1 136 ? 97.484 15.990 12.372 1.00 56.29 140 LYS B N 1
ATOM 7468 C CA . LYS B 1 136 ? 96.899 15.570 11.118 1.00 54.58 140 LYS B CA 1
ATOM 7469 C C . LYS B 1 136 ? 95.411 15.794 11.168 1.00 58.06 140 LYS B C 1
ATOM 7470 O O . LYS B 1 136 ? 94.754 15.427 12.166 1.00 50.33 140 LYS B O 1
ATOM 7489 N N . TRP B 1 137 ? 94.867 16.291 10.052 1.00 49.33 141 TRP B N 1
ATOM 7490 C CA . TRP B 1 137 ? 93.486 16.704 10.036 1.00 49.59 141 TRP B CA 1
ATOM 7491 C C . TRP B 1 137 ? 92.578 15.525 10.283 1.00 51.48 141 TRP B C 1
ATOM 7492 O O . TRP B 1 137 ? 91.490 15.692 10.823 1.00 54.96 141 TRP B O 1
ATOM 7513 N N . GLU B 1 138 ? 93.057 14.326 9.971 1.00 53.72 142 GLU B N 1
ATOM 7514 C CA . GLU B 1 138 ? 92.279 13.110 10.177 1.00 51.75 142 GLU B CA 1
ATOM 7515 C C . GLU B 1 138 ? 91.969 12.928 11.655 1.00 50.98 142 GLU B C 1
ATOM 7516 O O . GLU B 1 138 ? 91.045 12.200 12.021 1.00 48.32 142 GLU B O 1
ATOM 7528 N N . ASN B 1 139 ? 92.761 13.556 12.506 1.00 50.20 143 ASN B N 1
ATOM 7529 C CA . ASN B 1 139 ? 92.573 13.380 13.934 1.00 52.63 143 ASN B CA 1
ATOM 7530 C C . ASN B 1 139 ? 91.940 14.622 14.564 1.00 49.00 143 ASN B C 1
ATOM 7531 O O . ASN B 1 139 ? 91.924 14.765 15.786 1.00 46.65 143 ASN B O 1
ATOM 7542 N N . VAL B 1 140 ? 91.378 15.490 13.718 1.00 43.03 144 VAL B N 1
ATOM 7543 C CA . VAL B 1 140 ? 90.573 16.610 14.187 1.00 41.28 144 VAL B CA 1
ATOM 7544 C C . VAL B 1 140 ? 89.081 16.281 14.067 1.00 47.77 144 VAL B C 1
ATOM 7545 O O . VAL B 1 140 ? 88.619 15.761 13.038 1.00 46.12 144 VAL B O 1
ATOM 7558 N N . ILE B 1 141 ? 88.332 16.607 15.122 1.00 41.59 145 ILE B N 1
ATOM 7559 C CA . ILE B 1 141 ? 86.874 16.442 15.134 1.00 46.60 145 ILE B CA 1
ATOM 7560 C C . ILE B 1 141 ? 86.225 17.766 15.496 1.00 43.61 145 ILE B C 1
ATOM 7561 O O . ILE B 1 141 ? 86.631 18.416 16.466 1.00 41.34 145 ILE B O 1
ATOM 7577 N N . ILE B 1 142 ? 85.238 18.186 14.709 1.00 41.37 146 ILE B N 1
ATOM 7578 C CA . ILE B 1 142 ? 84.541 19.448 15.007 1.00 39.30 146 ILE B CA 1
ATOM 7579 C C . ILE B 1 142 ? 83.343 19.153 15.895 1.00 36.68 146 ILE B C 1
ATOM 7580 O O . ILE B 1 142 ? 82.631 18.202 15.619 1.00 32.26 146 ILE B O 1
ATOM 7596 N N . THR B 1 143 ? 83.142 19.962 16.944 1.00 37.64 147 THR B N 1
ATOM 7597 C CA . THR B 1 143 ? 82.177 19.677 17.991 1.00 33.00 147 THR B CA 1
ATOM 7598 C C . THR B 1 143 ? 81.260 20.860 18.269 1.00 33.33 147 THR B C 1
ATOM 7599 O O . THR B 1 143 ? 81.553 21.974 17.903 1.00 38.36 147 THR B O 1
ATOM 7610 N N . SER B 1 144 ? 80.142 20.603 18.937 1.00 38.13 148 SER B N 1
ATOM 7611 C CA . SER B 1 144 ? 79.146 21.638 19.201 1.00 33.58 148 SER B CA 1
ATOM 7612 C C . SER B 1 144 ? 79.562 22.335 20.459 1.00 35.29 148 SER B C 1
ATOM 7613 O O . SER B 1 144 ? 78.976 22.150 21.538 1.00 33.14 148 SER B O 1
ATOM 7621 N N . GLY B 1 145 ? 80.618 23.130 20.277 1.00 37.15 149 GLY B N 1
ATOM 7622 C CA . GLY B 1 145 ? 81.310 23.774 21.365 1.00 37.23 149 GLY B CA 1
ATOM 7623 C C . GLY B 1 145 ? 82.289 22.782 21.960 1.00 47.21 149 GLY B C 1
ATOM 7624 O O . GLY B 1 145 ? 82.213 21.564 21.697 1.00 44.73 149 GLY B O 1
ATOM 7628 N N . VAL B 1 146 ? 83.191 23.281 22.799 1.00 44.84 150 VAL B N 1
ATOM 7629 C CA . VAL B 1 146 ? 84.092 22.401 23.515 1.00 41.64 150 VAL B CA 1
ATOM 7630 C C . VAL B 1 146 ? 83.257 21.554 24.472 1.00 39.80 150 VAL B C 1
ATOM 7631 O O . VAL B 1 146 ? 83.637 20.440 24.768 1.00 38.48 150 VAL B O 1
ATOM 7644 N N . SER B 1 147 ? 82.106 22.053 24.922 1.00 38.60 151 SER B N 1
ATOM 7645 C CA . SER B 1 147 ? 81.266 21.226 25.788 1.00 37.46 151 SER B CA 1
ATOM 7646 C C . SER B 1 147 ? 81.003 19.885 25.185 1.00 35.59 151 SER B C 1
ATOM 7647 O O . SER B 1 147 ? 81.084 18.882 25.886 1.00 34.91 151 SER B O 1
ATOM 7655 N N . GLN B 1 148 ? 80.693 19.837 23.882 1.00 33.97 152 GLN B N 1
ATOM 7656 C CA . GLN B 1 148 ? 80.456 18.550 23.267 1.00 32.06 152 GLN B CA 1
ATOM 7657 C C . GLN B 1 148 ? 81.757 17.768 23.149 1.00 37.83 152 GLN B C 1
ATOM 7658 O O . GLN B 1 148 ? 81.762 16.552 23.260 1.00 41.79 152 GLN B O 1
ATOM 7672 N N . ALA B 1 149 ? 82.867 18.454 22.898 1.00 42.18 153 ALA B N 1
ATOM 7673 C CA . ALA B 1 149 ? 84.146 17.759 22.772 1.00 35.16 153 ALA B CA 1
ATOM 7674 C C . ALA B 1 149 ? 84.504 16.986 24.052 1.00 37.37 153 ALA B C 1
ATOM 7675 O O . ALA B 1 149 ? 85.131 15.925 24.002 1.00 36.60 153 ALA B O 1
ATOM 7682 N N . ILE B 1 150 ? 84.097 17.542 25.189 1.00 36.49 154 ILE B N 1
ATOM 7683 C CA . ILE B 1 150 ? 84.312 16.930 26.496 1.00 38.44 154 ILE B CA 1
ATOM 7684 C C . ILE B 1 150 ? 83.453 15.684 26.637 1.00 36.69 154 ILE B C 1
ATOM 7685 O O . ILE B 1 150 ? 83.934 14.648 27.061 1.00 35.20 154 ILE B O 1
ATOM 7701 N N . VAL B 1 151 ? 82.176 15.801 26.270 1.00 35.47 155 VAL B N 1
ATOM 7702 C CA . 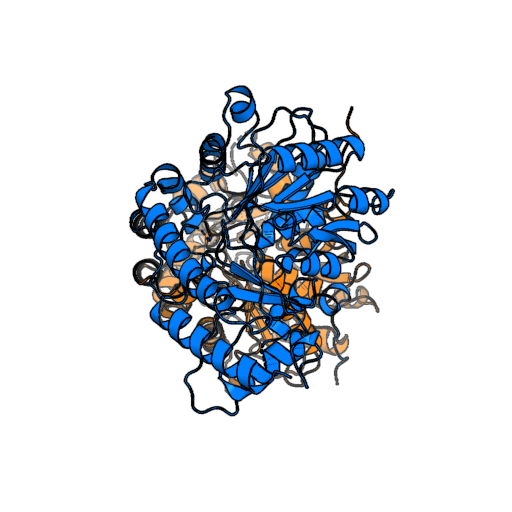VAL B 1 151 ? 81.273 14.662 26.238 1.00 32.80 155 VAL B CA 1
ATOM 7703 C C . VAL B 1 151 ? 81.815 13.556 25.378 1.00 33.24 155 VAL B C 1
ATOM 7704 O O . VAL B 1 151 ? 81.820 12.387 25.796 1.00 33.37 155 VAL B O 1
ATOM 7717 N N . LEU B 1 152 ? 82.226 13.902 24.162 1.00 33.10 156 LEU B N 1
ATOM 7718 C CA . LEU B 1 152 ? 82.696 12.880 23.234 1.00 36.62 156 LEU B CA 1
ATOM 7719 C C . LEU B 1 152 ? 83.980 12.189 23.726 1.00 41.65 156 LEU B C 1
ATOM 7720 O O . LEU B 1 152 ? 84.106 10.958 23.659 1.00 38.61 156 LEU B O 1
ATOM 7736 N N . ALA B 1 153 ? 84.903 12.990 24.255 1.00 39.35 157 ALA B N 1
ATOM 7737 C CA . ALA B 1 153 ? 86.166 12.499 24.769 1.00 35.42 157 ALA B CA 1
ATOM 7738 C C . ALA B 1 153 ? 85.935 11.519 25.910 1.00 38.98 157 ALA B C 1
ATOM 7739 O O . ALA B 1 153 ? 86.415 10.384 25.906 1.00 41.48 157 ALA B O 1
ATOM 7746 N N . LEU B 1 154 ? 85.139 11.944 26.867 1.00 40.04 158 LEU B N 1
ATOM 7747 C CA . LEU B 1 154 ? 84.949 11.145 28.045 1.00 42.40 158 LEU B CA 1
ATOM 7748 C C . LEU B 1 154 ? 84.085 9.925 27.761 1.00 40.68 158 LEU B C 1
ATOM 7749 O O . LEU B 1 154 ? 84.408 8.832 28.231 1.00 44.31 158 LEU B O 1
ATOM 7765 N N . THR B 1 155 ? 82.989 10.079 27.021 1.00 34.44 159 THR B N 1
ATOM 7766 C CA . THR B 1 155 ? 82.073 8.942 26.851 1.00 36.35 159 THR B CA 1
ATOM 7767 C C . THR B 1 155 ? 82.527 7.966 25.762 1.00 28.52 159 THR B C 1
ATOM 7768 O O . THR B 1 155 ? 82.008 6.856 25.686 1.00 34.67 159 THR B O 1
ATOM 7779 N N . ALA B 1 156 ? 83.511 8.332 24.948 1.00 29.79 160 ALA B N 1
ATOM 7780 C CA . ALA B 1 156 ? 84.062 7.365 24.001 1.00 29.01 160 ALA B CA 1
ATOM 7781 C C . ALA B 1 156 ? 85.160 6.567 24.662 1.00 38.57 160 ALA B C 1
ATOM 7782 O O . ALA B 1 156 ? 85.555 5.527 24.135 1.00 39.57 160 ALA B O 1
ATOM 7789 N N . LEU B 1 157 ? 85.622 7.040 25.829 1.00 37.59 161 LEU B N 1
ATOM 7790 C CA . LEU B 1 157 ? 86.760 6.455 26.521 1.00 33.47 161 LEU B CA 1
ATOM 7791 C C . LEU B 1 157 ? 86.381 5.569 27.711 1.00 43.93 161 LEU B C 1
ATOM 7792 O O . LEU B 1 157 ? 86.885 4.467 27.854 1.00 44.32 161 LEU B O 1
ATOM 7808 N N . CYS B 1 158 ? 85.458 6.046 28.537 1.00 32.99 162 CYS B N 1
ATOM 7809 C CA . CYS B 1 158 ? 85.164 5.455 29.812 1.00 33.36 162 CYS B CA 1
ATOM 7810 C C . CYS B 1 158 ? 83.856 4.719 29.839 1.00 36.93 162 CYS B C 1
ATOM 7811 O O . CYS B 1 158 ? 82.929 5.074 29.135 1.00 34.82 162 CYS B O 1
ATOM 7819 N N . ASN B 1 159 ? 83.792 3.700 30.682 1.00 33.96 163 ASN B N 1
ATOM 7820 C CA . ASN B 1 159 ? 82.542 3.093 31.028 1.00 39.30 163 ASN B CA 1
ATOM 7821 C C . ASN B 1 159 ? 82.135 3.522 32.400 1.00 40.59 163 ASN B C 1
ATOM 7822 O O . ASN B 1 159 ? 82.947 4.035 33.166 1.00 46.92 163 ASN B O 1
ATOM 7833 N N . GLU B 1 160 ? 80.872 3.294 32.710 1.00 30.39 164 GLU B N 1
ATOM 7834 C CA . GLU B 1 160 ? 80.373 3.568 34.039 1.00 37.75 164 GLU B CA 1
ATOM 7835 C C . GLU B 1 160 ? 81.164 2.725 35.047 1.00 39.42 164 GLU B C 1
ATOM 7836 O O . GLU B 1 160 ? 81.372 1.552 34.826 1.00 44.43 164 GLU B O 1
ATOM 7848 N N . GLY B 1 161 ? 81.666 3.357 36.102 1.00 41.54 165 GLY B N 1
ATOM 7849 C CA . GLY B 1 161 ? 82.514 2.704 37.095 1.00 42.65 165 GLY B CA 1
ATOM 7850 C C . GLY B 1 161 ? 83.973 3.107 36.928 1.00 37.86 165 GLY B C 1
ATOM 7851 O O . GLY B 1 161 ? 84.773 2.869 37.817 1.00 49.44 165 GLY B O 1
ATOM 7855 N N . ASP B 1 162 ? 84.315 3.735 35.796 1.00 37.24 166 ASP B N 1
ATOM 7856 C CA . ASP B 1 162 ? 85.657 4.237 35.599 1.00 38.79 166 ASP B CA 1
ATOM 7857 C C . ASP B 1 162 ? 85.880 5.564 36.361 1.00 44.42 166 ASP B C 1
ATOM 7858 O O . ASP B 1 162 ? 84.961 6.131 36.958 1.00 45.06 166 ASP B O 1
ATOM 7867 N N . ASN B 1 163 ? 87.128 6.013 36.424 1.00 42.32 167 ASN B N 1
ATOM 7868 C CA . ASN B 1 163 ? 87.406 7.341 36.945 1.00 43.99 167 ASN B CA 1
ATOM 7869 C C . ASN B 1 163 ? 88.401 8.056 36.051 1.00 44.71 167 ASN B C 1
ATOM 7870 O O . ASN B 1 163 ? 89.152 7.424 35.315 1.00 54.20 167 ASN B O 1
ATOM 7881 N N . ILE B 1 164 ? 88.401 9.379 36.124 1.00 54.76 168 ILE B N 1
ATOM 7882 C CA . ILE B 1 164 ? 89.437 10.164 35.503 1.00 46.91 168 ILE B CA 1
ATOM 7883 C C . ILE B 1 164 ? 89.969 11.118 36.548 1.00 55.75 168 ILE B C 1
ATOM 7884 O O . ILE B 1 164 ? 89.268 11.444 37.503 1.00 49.95 168 ILE B O 1
ATOM 7900 N N . LEU B 1 165 ? 91.215 11.544 36.384 1.00 51.51 169 LEU B N 1
ATOM 7901 C CA . LEU B 1 165 ? 91.804 12.529 37.290 1.00 54.82 169 LEU B CA 1
ATOM 7902 C C . LEU B 1 165 ? 91.660 13.929 36.731 1.00 54.60 169 LEU B C 1
ATOM 7903 O O . LEU B 1 165 ? 92.136 14.218 35.635 1.00 54.30 169 LEU B O 1
ATOM 7919 N N . VAL B 1 166 ? 90.997 14.793 37.490 1.00 55.34 170 VAL B N 1
ATOM 7920 C CA . VAL B 1 166 ? 90.704 16.143 37.028 1.00 60.77 170 VAL B CA 1
ATOM 7921 C C . VAL B 1 166 ? 91.191 17.166 38.070 1.00 66.87 170 VAL B C 1
ATOM 7922 O O . VAL B 1 166 ? 91.022 16.964 39.273 1.00 64.67 170 VAL B O 1
ATOM 7935 N N . CYS B 1 167 ? 91.804 18.251 37.605 1.00 68.66 171 CYS B N 1
ATOM 7936 C CA . CYS B 1 167 ? 92.265 19.343 38.478 1.00 63.43 171 CYS B CA 1
ATOM 7937 C C . CYS B 1 167 ? 91.119 19.925 39.311 1.00 72.60 171 CYS B C 1
ATOM 7938 O O . CYS B 1 167 ? 89.939 19.841 38.932 1.00 61.18 171 CYS B O 1
ATOM 7946 N N . ALA B 1 168 ? 91.487 20.487 40.461 1.00 76.66 172 ALA B N 1
ATOM 7947 C CA . ALA B 1 168 ? 90.571 21.249 41.317 1.00 82.51 172 ALA B CA 1
ATOM 7948 C C . ALA B 1 168 ? 91.271 22.500 41.863 1.00 83.01 172 ALA B C 1
ATOM 7949 O O . ALA B 1 168 ? 92.333 22.385 42.458 1.00 81.03 172 ALA B O 1
ATOM 7956 N N . PRO B 1 169 ? 90.655 23.688 41.712 1.00 85.05 173 PRO B N 1
ATOM 7957 C CA . PRO B 1 169 ? 89.333 23.929 41.118 1.00 76.08 173 PRO B CA 1
ATOM 7958 C C . PRO B 1 169 ? 89.339 23.847 39.588 1.00 68.98 173 PRO B C 1
ATOM 7959 O O . PRO B 1 169 ? 90.375 23.911 38.930 1.00 68.41 173 PRO B O 1
ATOM 7970 N N . SER B 1 170 ? 88.167 23.683 39.012 1.00 71.64 174 SER B N 1
ATOM 7971 C CA . SER B 1 170 ? 88.083 23.380 37.587 1.00 69.64 174 SER B CA 1
ATOM 7972 C C . SER B 1 170 ? 86.794 23.866 36.995 1.00 66.72 174 SER B C 1
ATOM 7973 O O . SER B 1 170 ? 85.789 24.012 37.688 1.00 70.88 174 SER B O 1
ATOM 7981 N N . PHE B 1 171 ? 86.850 24.125 35.702 1.00 63.80 175 PHE B N 1
ATOM 7982 C CA . PHE B 1 171 ? 85.656 24.307 34.900 1.00 56.51 175 PHE B CA 1
ATOM 7983 C C . PHE B 1 171 ? 84.702 23.143 35.183 1.00 53.47 175 PHE B C 1
ATOM 7984 O O . PHE B 1 171 ? 85.077 22.001 34.990 1.00 52.19 175 PHE B O 1
ATOM 8001 N N . PRO B 1 172 ? 83.482 23.429 35.654 1.00 53.06 176 PRO B N 1
ATOM 8002 C CA . PRO B 1 172 ? 82.625 22.376 36.211 1.00 62.88 176 PRO B CA 1
ATOM 8003 C C . PRO B 1 172 ? 82.111 21.361 35.174 1.00 48.30 176 PRO B C 1
ATOM 8004 O O . PRO B 1 172 ? 81.540 20.341 35.562 1.00 56.33 176 PRO B O 1
ATOM 8015 N N . HIS B 1 173 ? 82.333 21.583 33.894 1.00 47.21 177 HIS B N 1
ATOM 8016 C CA . HIS B 1 173 ? 81.660 20.745 32.943 1.00 44.37 177 HIS B CA 1
ATOM 8017 C C . HIS B 1 173 ? 82.185 19.316 33.052 1.00 49.19 177 HIS B C 1
ATOM 8018 O O . HIS B 1 173 ? 81.420 18.363 32.906 1.00 51.70 177 HIS B O 1
ATOM 8033 N N . TYR B 1 174 ? 83.462 19.155 33.379 1.00 51.05 178 TYR B N 1
ATOM 8034 C CA . TYR B 1 174 ? 84.034 17.819 33.492 1.00 44.36 178 TYR B CA 1
ATOM 8035 C C . TYR B 1 174 ? 83.318 17.062 34.591 1.00 44.06 178 TYR B C 1
ATOM 8036 O O . TYR B 1 174 ? 82.901 15.926 34.382 1.0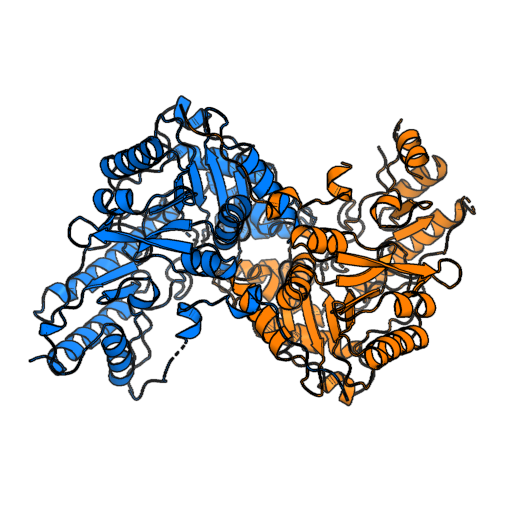0 42.24 178 TYR B O 1
ATOM 8054 N N . LYS B 1 175 ? 83.089 17.709 35.729 1.00 45.87 179 LYS B N 1
ATOM 8055 C CA . LYS B 1 175 ? 82.397 17.040 36.819 1.00 45.82 179 LYS B CA 1
ATOM 8056 C C . LYS B 1 175 ? 80.967 16.711 36.390 1.00 43.49 179 LYS B C 1
ATOM 8057 O O . LYS B 1 175 ? 80.515 15.591 36.570 1.00 53.16 179 LYS B O 1
ATOM 8076 N N . SER B 1 176 ? 80.289 17.638 35.726 1.00 44.32 180 SER B N 1
ATOM 8077 C CA . SER B 1 176 ? 78.911 17.403 35.321 1.00 40.95 180 SER B CA 1
ATOM 8078 C C . SER B 1 176 ? 78.774 16.246 34.367 1.00 38.80 180 SER B C 1
ATOM 8079 O O . SER B 1 176 ? 77.868 15.448 34.478 1.00 37.13 180 SER B O 1
ATOM 8087 N N . VAL B 1 177 ? 79.696 16.153 33.430 1.00 38.16 181 VAL B N 1
ATOM 8088 C CA . VAL B 1 177 ? 79.616 15.111 32.434 1.00 39.78 181 VAL B CA 1
ATOM 8089 C C . VAL B 1 177 ? 79.875 13.777 33.082 1.00 38.76 181 VAL B C 1
ATOM 8090 O O . VAL B 1 177 ? 79.198 12.801 32.804 1.00 40.90 181 VAL B O 1
ATOM 8103 N N . CYS B 1 178 ? 80.874 13.747 33.941 1.00 40.39 182 CYS B N 1
ATOM 8104 C CA . CYS B 1 178 ? 81.225 12.563 34.691 1.00 41.46 182 CYS B CA 1
ATOM 8105 C C . CYS B 1 178 ? 80.017 12.038 35.507 1.00 43.31 182 CYS B C 1
ATOM 8106 O O . CYS B 1 178 ? 79.696 10.861 35.440 1.00 36.06 182 CYS B O 1
ATOM 8114 N N . ASP B 1 179 ? 79.355 12.893 36.288 1.00 45.94 183 ASP B N 1
ATOM 8115 C CA . ASP B 1 179 ? 78.226 12.430 37.097 1.00 38.03 183 ASP B CA 1
ATOM 8116 C C . ASP B 1 179 ? 77.081 11.955 36.212 1.00 42.04 183 ASP B C 1
ATOM 8117 O O . ASP B 1 179 ? 76.358 11.056 36.574 1.00 34.87 183 ASP B O 1
ATOM 8126 N N . SER B 1 180 ? 76.903 12.616 35.077 1.00 34.65 184 SER B N 1
ATOM 8127 C CA . SER B 1 180 ? 75.803 12.315 34.188 1.00 40.07 184 SER B CA 1
ATOM 8128 C C . SER B 1 180 ? 75.946 10.880 33.691 1.00 34.45 184 SER B C 1
ATOM 8129 O O . SER B 1 180 ? 74.990 10.134 33.683 1.00 33.51 184 SER B O 1
ATOM 8137 N N . TYR B 1 181 ? 77.177 10.468 33.406 1.00 39.96 185 TYR B N 1
ATOM 8138 C CA . TYR B 1 181 ? 77.437 9.165 32.803 1.00 30.14 185 TYR B CA 1
ATOM 8139 C C . TYR B 1 181 ? 77.989 8.147 33.791 1.00 31.02 185 TYR B C 1
ATOM 8140 O O . TYR B 1 181 ? 78.388 7.072 33.393 1.00 35.30 185 TYR B O 1
ATOM 8158 N N . GLY B 1 182 ? 78.033 8.479 35.074 1.00 35.96 186 GLY B N 1
ATOM 8159 C CA . GLY B 1 182 ? 78.450 7.519 36.078 1.00 33.59 186 GLY B CA 1
ATOM 8160 C C . GLY B 1 182 ? 79.943 7.265 36.088 1.00 34.76 186 GLY B C 1
ATOM 8161 O O . GLY B 1 182 ? 80.401 6.214 36.505 1.00 35.10 186 GLY B O 1
ATOM 8165 N N . ILE B 1 183 ? 80.690 8.238 35.590 1.00 35.43 187 ILE B N 1
ATOM 8166 C CA . ILE B 1 183 ? 82.127 8.249 35.665 1.00 38.41 187 ILE B CA 1
ATOM 8167 C C . ILE B 1 183 ? 82.520 9.036 36.901 1.00 44.62 187 ILE B C 1
ATOM 8168 O O . ILE B 1 183 ? 81.898 10.024 37.214 1.00 43.68 187 ILE B O 1
ATOM 8184 N N . GLU B 1 184 ? 83.551 8.612 37.608 1.00 45.86 188 GLU B N 1
ATOM 8185 C CA . GLU B 1 184 ? 83.978 9.363 38.775 1.00 45.64 188 GLU B CA 1
ATOM 8186 C C . GLU B 1 184 ? 84.936 10.480 38.412 1.00 44.82 188 GLU B C 1
ATOM 8187 O O . GLU B 1 184 ? 85.948 10.249 37.773 1.00 46.60 188 GLU B O 1
ATOM 8199 N N . CYS B 1 185 ? 84.596 11.693 38.835 1.00 48.87 189 CYS B N 1
ATOM 8200 C CA . CYS B 1 185 ? 85.510 12.823 38.759 1.00 47.84 189 CYS B CA 1
ATOM 8201 C C . CYS B 1 185 ? 86.363 12.806 40.050 1.00 54.21 189 CYS B C 1
ATOM 8202 O O . CYS B 1 185 ? 85.914 13.188 41.149 1.00 51.97 189 CYS B O 1
ATOM 8210 N N . ARG B 1 186 ? 87.585 12.316 39.896 1.00 51.51 190 ARG B N 1
ATOM 8211 C CA . ARG B 1 186 ? 88.502 12.153 41.008 1.00 58.52 190 ARG B CA 1
ATOM 8212 C C . ARG B 1 186 ? 89.460 13.337 40.972 1.00 56.44 190 ARG B C 1
ATOM 8213 O O . ARG B 1 186 ? 90.382 13.386 40.171 1.00 72.67 190 ARG B O 1
ATOM 8234 N N . TYR B 1 187 ? 89.218 14.296 41.845 1.00 58.29 191 TYR B N 1
ATOM 8235 C CA . TYR B 1 187 ? 89.989 15.518 41.888 1.00 60.66 191 TYR B CA 1
ATOM 8236 C C . TYR B 1 187 ? 91.420 15.330 42.406 1.00 63.32 191 TYR B C 1
ATOM 8237 O O . TYR B 1 187 ? 91.633 14.725 43.454 1.00 64.62 191 TYR B O 1
ATOM 8255 N N . TYR B 1 188 ? 92.392 15.869 41.684 1.00 66.66 192 TYR B N 1
ATOM 8256 C CA . TYR B 1 188 ? 93.711 16.155 42.251 1.00 71.87 192 TYR B CA 1
ATOM 8257 C C . TYR B 1 188 ? 93.739 17.644 42.428 1.00 69.48 192 TYR B C 1
ATOM 8258 O O . TYR B 1 188 ? 93.044 18.344 41.716 1.00 69.91 192 TYR B O 1
ATOM 8276 N N . TYR B 1 189 ? 94.514 18.139 43.375 1.00 72.80 193 TYR B N 1
ATOM 8277 C CA . TYR B 1 189 ? 94.418 19.542 43.732 1.00 84.99 193 TYR B CA 1
ATOM 8278 C C . TYR B 1 189 ? 95.560 20.386 43.171 1.00 84.44 193 TYR B C 1
ATOM 8279 O O . TYR B 1 189 ? 96.687 19.930 42.960 1.00 86.94 193 TYR B O 1
ATOM 8297 N N . LEU B 1 190 ? 95.200 21.619 42.855 1.00 80.78 194 LEU B N 1
ATOM 8298 C CA . LEU B 1 190 ? 96.122 22.589 42.312 1.00 81.56 194 LEU B CA 1
ATOM 8299 C C . LEU B 1 190 ? 96.678 23.351 43.498 1.00 83.60 194 LEU B C 1
ATOM 8300 O O . LEU B 1 190 ? 95.956 23.618 44.459 1.00 89.71 194 LEU B O 1
ATOM 8316 N N . ASP B 1 191 ? 97.953 23.709 43.421 1.00 104.05 195 ASP B N 1
ATOM 8317 C CA . ASP B 1 191 ? 98.657 24.350 44.527 1.00 90.40 195 ASP B CA 1
ATOM 8318 C C . ASP B 1 191 ? 98.709 25.856 44.265 1.00 92.39 195 ASP B C 1
ATOM 8319 O O . ASP B 1 191 ? 99.519 26.297 43.457 1.00 93.27 195 ASP B O 1
ATOM 8328 N N . PRO B 1 192 ? 97.847 26.649 44.942 1.00 93.25 196 PRO B N 1
ATOM 8329 C CA . PRO B 1 192 ? 97.805 28.102 44.706 1.00 99.84 196 PRO B CA 1
ATOM 8330 C C . PRO B 1 192 ? 99.091 28.865 45.095 1.00 106.89 196 PRO B C 1
ATOM 8331 O O . PRO B 1 192 ? 99.269 30.017 44.680 1.00 101.22 196 PRO B O 1
ATOM 8342 N N . SER B 1 193 ? 99.984 28.218 45.836 1.00 101.49 197 SER B N 1
ATOM 8343 C CA . SER B 1 193 ? 101.196 28.874 46.316 1.00 108.15 197 SER B CA 1
ATOM 8344 C C . SER B 1 193 ? 102.386 28.445 45.460 1.00 109.50 197 SER B C 1
ATOM 8345 O O . SER B 1 193 ? 103.509 28.949 45.623 1.00 113.29 197 SER B O 1
ATOM 8353 N N . LYS B 1 194 ? 102.112 27.536 44.528 1.00 102.26 198 LYS B N 1
ATOM 8354 C CA . LYS B 1 194 ? 103.081 27.112 43.529 1.00 112.39 198 LYS B CA 1
ATOM 8355 C C . LYS B 1 194 ? 102.447 27.382 42.154 1.00 98.77 198 LYS B C 1
ATOM 8356 O O . LYS B 1 194 ? 102.509 26.556 41.244 1.00 96.14 198 LYS B O 1
ATOM 8360 N N . SER B 1 195 ? 101.785 28.539 42.054 1.00 99.17 199 SER B N 1
ATOM 8361 C CA . SER B 1 195 ? 101.229 29.067 40.801 1.00 96.94 199 SER B CA 1
ATOM 8362 C C . SER B 1 195 ? 100.162 28.144 40.226 1.00 98.40 199 SER B C 1
ATOM 8363 O O . SER B 1 195 ? 100.035 27.979 38.998 1.00 90.11 199 SER B O 1
ATOM 8371 N N . TRP B 1 196 ? 99.376 27.569 41.131 1.00 96.06 200 TRP B N 1
ATOM 8372 C CA . TRP B 1 196 ? 98.253 26.725 40.760 1.00 97.63 200 TRP B CA 1
ATOM 8373 C C . TRP B 1 196 ? 98.723 25.527 39.932 1.00 95.29 200 TRP B C 1
ATOM 8374 O O . TRP B 1 196 ? 97.987 25.027 39.083 1.00 97.84 200 TRP B O 1
ATOM 8395 N N . GLU B 1 197 ? 99.936 25.048 40.187 1.00 95.65 201 GLU B N 1
ATOM 8396 C CA . GLU B 1 197 ? 100.411 23.840 39.517 1.00 91.10 201 GLU B CA 1
ATOM 8397 C C . GLU B 1 197 ? 99.720 22.571 40.087 1.00 96.00 201 GLU B C 1
ATOM 8398 O O . GLU B 1 197 ? 99.261 22.540 41.243 1.00 83.65 201 GLU B O 1
ATOM 8410 N N . CYS B 1 198 ? 99.654 21.530 39.261 1.00 85.68 202 CYS B N 1
ATOM 8411 C CA . CYS B 1 198 ? 99.058 20.258 39.646 1.00 77.93 202 CYS B CA 1
ATOM 8412 C C . CYS B 1 198 ? 99.923 19.555 40.708 1.00 95.33 202 CYS B C 1
ATOM 8413 O O . CYS B 1 198 ? 101.150 19.467 40.574 1.00 92.09 202 CYS B O 1
ATOM 8421 N N . ASP B 1 199 ? 99.285 19.057 41.766 1.00 98.21 203 ASP B N 1
ATOM 8422 C CA . ASP B 1 199 ? 99.987 18.254 42.759 1.00 94.50 203 ASP B CA 1
ATOM 8423 C C . ASP B 1 199 ? 100.196 16.841 42.225 1.00 93.37 203 ASP B C 1
ATOM 8424 O O . ASP B 1 199 ? 99.396 15.932 42.494 1.00 90.55 203 ASP B O 1
ATOM 8433 N N . LEU B 1 200 ? 101.275 16.664 41.468 1.00 80.60 204 LEU B N 1
ATOM 8434 C CA . LEU B 1 200 ? 101.567 15.380 40.844 1.00 83.48 204 LEU B CA 1
ATOM 8435 C C . LEU B 1 200 ? 101.990 14.312 41.846 1.00 84.50 204 LEU B C 1
ATOM 8436 O O . LEU B 1 200 ? 101.881 13.120 41.556 1.00 85.39 204 LEU B O 1
ATOM 8452 N N . ARG B 1 201 ? 102.469 14.729 43.018 1.00 90.14 205 ARG B N 1
ATOM 8453 C CA . ARG B 1 201 ? 102.863 13.773 44.051 1.00 90.09 205 ARG B CA 1
ATOM 8454 C C . ARG B 1 201 ? 101.595 13.119 44.598 1.00 83.22 205 ARG B C 1
ATOM 8455 O O . ARG B 1 201 ? 101.505 11.904 44.719 1.00 81.04 205 ARG B O 1
ATOM 8459 N N . ALA B 1 202 ? 100.601 13.950 44.876 1.00 81.52 206 ALA B N 1
ATOM 8460 C CA . ALA B 1 202 ? 99.327 13.494 45.393 1.00 79.39 206 ALA B CA 1
ATOM 8461 C C . ALA B 1 202 ? 98.549 12.672 44.375 1.00 75.55 206 ALA B C 1
ATOM 8462 O O . ALA B 1 202 ? 97.974 11.635 44.714 1.00 86.16 206 ALA B O 1
ATOM 8469 N N . ALA B 1 203 ? 98.557 13.115 43.126 1.00 78.55 207 ALA B N 1
ATOM 8470 C CA . ALA B 1 203 ? 97.751 12.481 42.073 1.00 71.26 207 ALA B CA 1
ATOM 8471 C C . ALA B 1 203 ? 98.174 11.040 41.875 1.00 73.56 207 ALA B C 1
ATOM 8472 O O . ALA B 1 203 ? 97.343 10.183 41.590 1.00 67.14 207 ALA B O 1
ATOM 8479 N N . ALA B 1 204 ? 99.469 10.776 42.047 1.00 72.18 208 ALA B N 1
ATOM 8480 C CA . ALA B 1 204 ? 99.991 9.440 41.835 1.00 71.83 208 ALA B CA 1
ATOM 8481 C C . ALA B 1 204 ? 99.237 8.452 42.711 1.00 70.87 208 ALA B C 1
ATOM 8482 O O . ALA B 1 204 ? 98.932 7.347 42.271 1.00 71.67 208 ALA B O 1
ATOM 8489 N N . GLY B 1 205 ? 98.842 8.887 43.907 1.00 72.16 209 GLY B N 1
ATOM 8490 C CA . GLY B 1 205 ? 98.161 8.003 44.832 1.00 71.62 209 GLY B CA 1
ATOM 8491 C C . GLY B 1 205 ? 96.709 7.772 44.466 1.00 72.85 209 GLY B C 1
ATOM 8492 O O . GLY B 1 205 ? 96.076 6.883 45.032 1.00 74.40 209 GLY B O 1
ATOM 8496 N N . MET B 1 206 ? 96.187 8.542 43.512 1.00 66.57 210 MET B N 1
ATOM 8497 C CA . MET B 1 206 ? 94.785 8.436 43.106 1.00 65.07 210 MET B CA 1
ATOM 8498 C C . MET B 1 206 ? 94.575 7.511 41.899 1.00 66.78 210 MET B C 1
ATOM 8499 O O . MET B 1 206 ? 93.444 7.148 41.546 1.00 63.42 210 MET B O 1
ATOM 8513 N N . VAL B 1 207 ? 95.671 7.127 41.269 1.00 61.61 211 VAL B N 1
ATOM 8514 C CA . VAL B 1 207 ? 95.609 6.314 40.074 1.00 59.47 211 VAL B CA 1
ATOM 8515 C C . VAL B 1 207 ? 95.404 4.853 40.406 1.00 58.74 211 VAL B C 1
ATOM 8516 O O . VAL B 1 207 ? 96.152 4.284 41.192 1.00 60.73 211 VAL B O 1
ATOM 8529 N N . ASP B 1 208 ? 94.394 4.248 39.787 1.00 56.70 212 ASP B N 1
ATOM 8530 C CA . ASP B 1 208 ? 94.193 2.808 39.902 1.00 61.03 212 ASP B CA 1
ATOM 8531 C C . ASP B 1 208 ? 93.847 2.217 38.544 1.00 52.80 212 ASP B C 1
ATOM 8532 O O . ASP B 1 208 ? 93.936 2.889 37.519 1.00 52.05 212 ASP B O 1
ATOM 8541 N N . SER B 1 209 ? 93.447 0.953 38.565 1.00 51.77 213 SER B N 1
ATOM 8542 C CA . SER B 1 209 ? 93.133 0.198 37.364 1.00 54.11 213 SER B CA 1
ATOM 8543 C C . SER B 1 209 ? 91.908 0.706 36.623 1.00 55.57 213 SER B C 1
ATOM 8544 O O . SER B 1 209 ? 91.706 0.335 35.456 1.00 61.59 213 SER B O 1
ATOM 8552 N N . HIS B 1 210 ? 91.077 1.517 37.280 1.00 46.89 214 HIS B N 1
ATOM 8553 C CA . HIS B 1 210 ? 89.880 2.061 36.628 1.00 44.63 214 HIS B CA 1
ATOM 8554 C C . HIS B 1 210 ? 90.140 3.503 36.142 1.00 48.10 214 HIS B C 1
ATOM 8555 O O . HIS B 1 210 ? 89.238 4.165 35.622 1.00 44.25 214 HIS B O 1
ATOM 8570 N N . THR B 1 211 ? 91.372 3.991 36.313 1.00 47.95 215 THR B N 1
ATOM 8571 C CA . THR B 1 211 ? 91.716 5.349 35.886 1.00 47.85 215 THR B CA 1
ATOM 8572 C C . THR B 1 211 ? 92.076 5.392 34.417 1.00 51.72 215 THR B C 1
ATOM 8573 O O . THR B 1 211 ? 93.026 4.732 33.987 1.00 48.63 215 THR B O 1
ATOM 8584 N N . LYS B 1 212 ? 91.343 6.226 33.678 1.00 54.01 216 LYS B N 1
ATOM 8585 C CA . LYS B 1 212 ? 91.353 6.221 32.211 1.00 45.60 216 LYS B CA 1
ATOM 8586 C C . LYS B 1 212 ? 91.921 7.468 31.592 1.00 45.11 216 LYS B C 1
ATOM 8587 O O . LYS B 1 212 ? 92.268 7.471 30.418 1.00 44.69 216 LYS B O 1
ATOM 8606 N N . ALA B 1 213 ? 92.054 8.527 32.373 1.00 46.60 217 ALA B N 1
ATOM 8607 C CA . ALA B 1 213 ? 92.555 9.752 31.805 1.00 47.62 217 ALA B CA 1
ATOM 8608 C C . ALA B 1 213 ? 92.986 10.734 32.864 1.00 54.38 217 ALA B C 1
ATOM 8609 O O . ALA B 1 213 ? 92.602 10.631 34.033 1.00 52.25 217 ALA B O 1
ATOM 8616 N N . PHE B 1 214 ? 93.818 11.667 32.420 1.00 52.18 218 PHE B N 1
ATOM 8617 C CA . PHE B 1 214 ? 94.268 12.796 33.207 1.00 56.36 218 PHE B CA 1
ATOM 8618 C C . PHE B 1 214 ? 93.879 14.085 32.485 1.00 55.93 218 PHE B C 1
ATOM 8619 O O . PHE B 1 214 ? 94.203 14.276 31.305 1.00 56.03 218 PHE B O 1
ATOM 8636 N N . VAL B 1 215 ? 93.111 14.928 33.164 1.00 53.80 219 VAL B N 1
ATOM 8637 C CA . VAL B 1 215 ? 92.622 16.170 32.579 1.00 53.57 219 VAL B CA 1
ATOM 8638 C C . VAL B 1 215 ? 93.252 17.422 33.180 1.00 56.45 219 VAL B C 1
ATOM 8639 O O . VAL B 1 215 ? 93.219 17.648 34.398 1.00 57.97 219 VAL B O 1
ATOM 8652 N N . ILE B 1 216 ? 93.767 18.266 32.300 1.00 57.26 220 ILE B N 1
ATOM 8653 C CA . ILE B 1 216 ? 94.196 19.601 32.678 1.00 59.83 220 ILE B CA 1
ATOM 8654 C C . ILE B 1 216 ? 93.465 20.671 31.888 1.00 64.64 220 ILE B C 1
ATOM 8655 O O . ILE B 1 216 ? 93.017 20.453 30.750 1.00 56.86 220 ILE B O 1
ATOM 8671 N N . ILE B 1 217 ? 93.379 21.837 32.515 1.00 60.93 221 ILE B N 1
ATOM 8672 C CA . ILE B 1 217 ? 92.885 23.038 31.879 1.00 60.94 221 ILE B CA 1
ATOM 8673 C C . ILE B 1 217 ? 94.006 24.052 31.887 1.00 65.80 221 ILE B C 1
ATOM 8674 O O . ILE B 1 217 ? 94.482 24.436 32.945 1.00 69.83 221 ILE B O 1
ATOM 8690 N N . ASN B 1 218 ? 94.474 24.433 30.705 1.00 65.07 222 ASN B N 1
ATOM 8691 C CA . ASN B 1 218 ? 95.622 25.323 30.597 1.00 67.31 222 ASN B CA 1
ATOM 8692 C C . ASN B 1 218 ? 95.618 26.127 29.293 1.00 72.53 222 ASN B C 1
ATOM 8693 O O . ASN B 1 218 ? 95.801 25.544 28.233 1.00 65.66 222 ASN B O 1
ATOM 8704 N N . PRO B 1 219 ? 95.453 27.465 29.367 1.00 72.50 223 PRO B N 1
ATOM 8705 C CA . PRO B 1 219 ? 95.271 28.293 30.564 1.00 74.21 223 PRO B CA 1
ATOM 8706 C C . PRO B 1 219 ? 94.018 27.942 31.305 1.00 74.99 223 PRO B C 1
ATOM 8707 O O . PRO B 1 219 ? 93.160 27.309 30.717 1.00 74.90 223 PRO B O 1
ATOM 8718 N N . SER B 1 220 ? 93.909 28.366 32.561 1.00 78.09 224 SER B N 1
ATOM 8719 C CA . SER B 1 220 ? 92.847 27.882 33.429 1.00 76.65 224 SER B CA 1
ATOM 8720 C C . SER B 1 220 ? 91.688 28.846 33.680 1.00 69.44 224 SER B C 1
ATOM 8721 O O . SER B 1 220 ? 91.877 30.003 34.055 1.00 72.08 224 SER B O 1
ATOM 8729 N N . ASN B 1 221 ? 90.485 28.314 33.465 1.00 78.99 225 ASN B N 1
ATOM 8730 C CA . ASN B 1 221 ? 89.262 28.759 34.135 1.00 79.71 225 ASN B CA 1
ATOM 8731 C C . ASN B 1 221 ? 89.111 27.713 35.241 1.00 73.79 225 ASN B C 1
ATOM 8732 O O . ASN B 1 221 ? 88.985 26.528 34.935 1.00 71.07 225 ASN B O 1
ATOM 8743 N N . PRO B 1 222 ? 89.084 28.129 36.521 1.00 70.11 226 PRO B N 1
ATOM 8744 C CA . PRO B 1 222 ? 88.920 29.489 37.038 1.00 74.74 226 PRO B CA 1
ATOM 8745 C C . PRO B 1 222 ? 90.182 30.216 37.525 1.00 78.81 226 PRO B C 1
ATOM 8746 O O . PRO B 1 222 ? 90.037 31.350 37.991 1.00 78.84 226 PRO B O 1
ATOM 8757 N N . CYS B 1 223 ? 91.369 29.621 37.414 1.00 82.49 227 CYS B N 1
ATOM 8758 C CA . CYS B 1 223 ? 92.519 30.106 38.192 1.00 93.67 227 CYS B CA 1
ATOM 8759 C C . CYS B 1 223 ? 93.337 31.223 37.534 1.00 95.86 227 CYS B C 1
ATOM 8760 O O . CYS B 1 223 ? 94.108 31.889 38.215 1.00 99.53 227 CYS B O 1
ATOM 8768 N N . GLY B 1 224 ? 93.217 31.415 36.222 1.00 95.22 228 GLY B N 1
ATOM 8769 C CA . GLY B 1 224 ? 93.979 32.470 35.576 1.00 81.77 228 GLY B CA 1
ATOM 8770 C C . GLY B 1 224 ? 95.445 32.079 35.413 1.00 83.37 228 GLY B C 1
ATOM 8771 O O . GLY B 1 224 ? 96.299 32.905 35.102 1.00 85.95 228 GLY B O 1
ATOM 8775 N N . SER B 1 225 ? 95.745 30.812 35.667 1.00 91.57 229 SER B N 1
ATOM 8776 C CA . SER B 1 225 ? 97.106 30.302 35.615 1.00 83.56 229 SER B CA 1
ATOM 8777 C C . SER B 1 225 ? 97.550 30.040 34.195 1.00 82.11 229 SER B C 1
ATOM 8778 O O . SER B 1 225 ? 96.735 29.752 33.315 1.00 79.04 229 SER B O 1
ATOM 8786 N N . ASN B 1 226 ? 98.850 30.146 33.979 1.00 84.50 230 ASN B N 1
ATOM 8787 C CA . ASN B 1 226 ? 99.462 29.739 32.730 1.00 85.76 230 ASN B CA 1
ATOM 8788 C C . ASN B 1 226 ? 100.707 28.924 33.011 1.00 85.05 230 ASN B C 1
ATOM 8789 O O . ASN B 1 226 ? 101.739 29.460 33.419 1.00 88.53 230 ASN B O 1
ATOM 8800 N N . PHE B 1 227 ? 100.607 27.625 32.774 1.00 82.55 231 PHE B N 1
ATOM 8801 C CA . PHE B 1 227 ? 101.668 26.704 33.139 1.00 83.77 231 PHE B CA 1
ATOM 8802 C C . PHE B 1 227 ? 102.988 26.968 32.399 1.00 86.15 231 PHE B C 1
ATOM 8803 O O . PHE B 1 227 ? 103.010 27.322 31.217 1.00 85.46 231 PHE B O 1
ATOM 8820 N N . SER B 1 228 ? 104.082 26.810 33.137 1.00 89.13 232 SER B N 1
ATOM 8821 C CA . SER B 1 228 ? 105.434 26.808 32.579 1.00 91.56 232 SER B CA 1
ATOM 8822 C C . SER B 1 228 ? 105.644 25.591 31.686 1.00 93.92 232 SER B C 1
ATOM 8823 O O . SER B 1 228 ? 104.954 24.585 31.849 1.00 86.51 232 SER B O 1
ATOM 8831 N N . ARG B 1 229 ? 106.617 25.662 30.778 1.00 90.80 233 ARG B N 1
ATOM 8832 C CA . ARG B 1 229 ? 106.937 24.515 29.931 1.00 89.18 233 ARG B CA 1
ATOM 8833 C C . ARG B 1 229 ? 107.377 23.290 30.740 1.00 99.68 233 ARG B C 1
ATOM 8834 O O . ARG B 1 229 ? 106.993 22.164 30.410 1.00 86.71 233 ARG B O 1
ATOM 8855 N N . ALA B 1 230 ? 108.162 23.496 31.800 1.00 92.55 234 ALA B N 1
ATOM 8856 C CA . ALA B 1 230 ? 108.708 22.364 32.548 1.00 96.02 234 ALA B CA 1
ATOM 8857 C C . ALA B 1 230 ? 107.578 21.615 33.255 1.00 98.07 234 ALA B C 1
ATOM 8858 O O . ALA B 1 230 ? 107.560 20.381 33.316 1.00 90.16 234 ALA B O 1
ATOM 8865 N N . HIS B 1 231 ? 106.612 22.373 33.751 1.00 89.39 235 HIS B N 1
ATOM 8866 C CA . HIS B 1 231 ? 105.508 21.786 34.461 1.00 90.92 235 HIS B CA 1
ATOM 8867 C C . HIS B 1 231 ? 104.631 20.941 33.512 1.00 82.80 235 HIS B C 1
ATOM 8868 O O . HIS B 1 231 ? 104.159 19.863 33.879 1.00 80.86 235 HIS B O 1
ATOM 8883 N N . VAL B 1 232 ? 104.438 21.407 32.287 1.00 81.67 236 VAL B N 1
ATOM 8884 C CA . VAL B 1 232 ? 103.683 20.639 31.315 1.00 78.13 236 VAL B CA 1
ATOM 8885 C C . VAL B 1 232 ? 104.441 19.365 30.972 1.00 78.04 236 VAL B C 1
ATOM 8886 O O . VAL B 1 232 ? 103.837 18.312 30.753 1.00 75.36 236 VAL B O 1
ATOM 8899 N N . SER B 1 233 ? 105.766 19.463 30.935 1.00 83.51 237 SER B N 1
ATOM 8900 C CA . SER B 1 233 ? 106.619 18.311 30.664 1.00 81.63 237 SER B CA 1
ATOM 8901 C C . SER B 1 233 ? 106.436 17.265 31.757 1.00 81.10 237 SER B C 1
ATOM 8902 O O . SER B 1 233 ? 106.439 16.066 31.484 1.00 79.68 237 SER B O 1
ATOM 8910 N N . ASP B 1 234 ? 106.261 17.727 32.992 1.00 82.34 238 ASP B N 1
ATOM 8911 C CA . ASP B 1 234 ? 106.120 16.824 34.131 1.00 82.22 238 ASP B CA 1
ATOM 8912 C C . ASP B 1 234 ? 104.815 16.064 34.025 1.00 78.38 238 ASP B C 1
ATOM 8913 O O . ASP B 1 234 ? 104.738 14.867 34.302 1.00 77.34 238 ASP B O 1
ATOM 8922 N N . ILE B 1 235 ? 103.785 16.782 33.613 1.00 76.40 239 ILE B N 1
ATOM 8923 C CA . ILE B 1 235 ? 102.483 16.195 33.433 1.00 72.82 239 ILE B CA 1
ATOM 8924 C C . ILE B 1 235 ? 102.546 15.074 32.422 1.00 70.91 239 ILE B C 1
ATOM 8925 O O . ILE B 1 235 ? 101.980 13.998 32.631 1.00 68.96 239 ILE B O 1
ATOM 8941 N N . ILE B 1 236 ? 103.252 15.322 31.328 1.00 71.66 240 ILE B N 1
ATOM 8942 C CA . ILE B 1 236 ? 103.372 14.323 30.285 1.00 70.15 240 ILE B CA 1
ATOM 8943 C C . ILE B 1 236 ? 104.082 13.081 30.799 1.00 71.11 240 ILE B C 1
ATOM 8944 O O . ILE B 1 236 ? 103.658 11.957 30.519 1.00 69.08 240 ILE B O 1
ATOM 8960 N N . ASP B 1 237 ? 105.147 13.300 31.561 1.00 74.32 241 ASP B N 1
ATOM 8961 C CA . ASP B 1 237 ? 105.927 12.210 32.159 1.00 86.54 241 ASP B CA 1
ATOM 8962 C C . ASP B 1 237 ? 105.065 11.444 33.146 1.00 82.14 241 ASP B C 1
ATOM 8963 O O . ASP B 1 237 ? 105.088 10.218 33.176 1.00 79.81 241 ASP B O 1
ATOM 8972 N N . PHE B 1 238 ? 104.275 12.181 33.920 1.00 73.62 242 PHE B N 1
ATOM 8973 C CA . PHE B 1 238 ? 103.316 11.567 34.822 1.00 71.94 242 PHE B CA 1
ATOM 8974 C C . PHE B 1 238 ? 102.395 10.622 34.047 1.00 73.26 242 PHE B C 1
ATOM 8975 O O . PHE B 1 238 ? 102.193 9.467 34.452 1.00 67.68 242 PHE B O 1
ATOM 8992 N N . CYS B 1 239 ? 101.888 11.094 32.908 1.00 66.72 243 CYS B N 1
ATOM 8993 C CA . CYS B 1 239 ? 100.965 10.301 32.101 1.00 63.54 243 CYS B CA 1
ATOM 8994 C C . CYS B 1 239 ? 101.667 9.105 31.483 1.00 66.29 243 CYS B C 1
ATOM 8995 O O . CYS B 1 239 ? 101.078 8.033 31.368 1.00 64.01 243 CYS B O 1
ATOM 9003 N N . GLN B 1 240 ? 102.944 9.280 31.151 1.00 66.23 244 GLN B N 1
ATOM 9004 C CA . GLN B 1 240 ? 103.756 8.187 30.631 1.00 69.18 244 GLN B CA 1
ATOM 9005 C C . GLN B 1 240 ? 103.981 7.121 31.700 1.00 68.67 244 GLN B C 1
ATOM 9006 O O . GLN B 1 240 ? 103.750 5.941 31.442 1.00 67.45 244 GLN B O 1
ATOM 9020 N N . GLN B 1 241 ? 104.378 7.546 32.902 1.00 69.79 245 GLN B N 1
ATOM 9021 C CA . GLN B 1 241 ? 104.665 6.620 33.990 1.00 70.88 245 GLN B CA 1
ATOM 9022 C C . GLN B 1 241 ? 103.448 5.768 34.257 1.00 71.85 245 GLN B C 1
ATOM 9023 O O . GLN B 1 241 ? 103.570 4.553 34.357 1.00 72.45 245 GLN B O 1
ATOM 9027 N N . HIS B 1 242 ? 102.274 6.400 34.310 1.00 68.02 246 HIS B N 1
ATOM 9028 C CA . HIS B 1 242 ? 101.025 5.704 34.648 1.00 73.59 246 HIS B CA 1
ATOM 9029 C C . HIS B 1 242 ? 100.258 5.213 33.428 1.00 60.42 246 HIS B C 1
ATOM 9030 O O . HIS B 1 242 ? 99.207 4.610 33.576 1.00 65.13 246 HIS B O 1
ATOM 9045 N N . GLN B 1 243 ? 100.778 5.482 32.239 1.00 63.10 247 GLN B N 1
ATOM 9046 C CA . GLN B 1 243 ? 100.197 4.979 30.987 1.00 66.39 247 GLN B CA 1
ATOM 9047 C C . GLN B 1 243 ? 98.707 5.310 30.791 1.00 62.75 247 GLN B C 1
ATOM 9048 O O . GLN B 1 243 ? 97.900 4.444 30.457 1.00 58.75 247 GLN B O 1
ATOM 9062 N N . ILE B 1 244 ? 98.370 6.581 30.973 1.00 57.11 248 ILE B N 1
ATOM 9063 C CA . ILE B 1 244 ? 97.028 7.074 30.722 1.00 52.88 248 ILE B CA 1
ATOM 9064 C C . ILE B 1 244 ? 97.106 8.291 29.800 1.00 58.14 248 ILE B C 1
ATOM 9065 O O . ILE B 1 244 ? 98.094 9.044 29.831 1.00 57.34 248 ILE B O 1
ATOM 9081 N N . PRO B 1 245 ? 96.068 8.489 28.967 1.00 52.71 249 PRO B N 1
ATOM 9082 C CA . PRO B 1 245 ? 96.052 9.638 28.060 1.00 52.16 249 PRO B CA 1
ATOM 9083 C C . PRO B 1 245 ? 95.849 10.952 28.778 1.00 56.52 249 PRO B C 1
ATOM 9084 O O . PRO B 1 245 ? 95.262 10.989 29.877 1.00 54.13 249 PRO B O 1
ATOM 9095 N N . LEU B 1 246 ? 96.345 12.008 28.137 1.00 52.63 250 LEU B N 1
ATOM 9096 C CA . LEU B 1 246 ? 96.244 13.361 28.645 1.00 55.78 250 LEU B CA 1
ATOM 9097 C C . LEU B 1 246 ? 95.259 14.163 27.834 1.00 52.08 250 LEU B C 1
ATOM 9098 O O . LEU B 1 246 ? 95.368 14.271 26.618 1.00 53.83 250 LEU B O 1
ATOM 9114 N N . ILE B 1 247 ? 94.291 14.724 28.533 1.00 56.85 251 ILE B N 1
ATOM 9115 C CA . ILE B 1 247 ? 93.297 15.591 27.931 1.00 50.96 251 ILE B CA 1
ATOM 9116 C C . ILE B 1 247 ? 93.608 16.990 28.388 1.00 52.12 251 ILE B C 1
ATOM 9117 O O . ILE B 1 247 ? 93.741 17.239 29.595 1.00 57.30 251 ILE B O 1
ATOM 9133 N N . SER B 1 248 ? 93.770 17.895 27.433 1.00 53.33 252 SER B N 1
ATOM 9134 C CA . SER B 1 248 ? 94.212 19.247 27.743 1.00 54.87 252 SER B CA 1
ATOM 9135 C C . SER B 1 248 ? 93.232 20.250 27.173 1.00 61.16 252 SER B C 1
ATOM 9136 O O . SER B 1 248 ? 93.096 20.389 25.944 1.00 52.79 252 SER B O 1
ATOM 9144 N N . ASP B 1 249 ? 92.540 20.948 28.062 1.00 54.18 253 ASP B N 1
ATOM 9145 C CA . ASP B 1 249 ? 91.558 21.928 27.641 1.00 53.36 253 ASP B CA 1
ATOM 9146 C C . ASP B 1 249 ? 92.255 23.231 27.377 1.00 55.82 253 ASP B C 1
ATOM 9147 O O . ASP B 1 249 ? 92.437 24.012 28.289 1.00 57.90 253 ASP B O 1
ATOM 9156 N N . GLU B 1 250 ? 92.564 23.506 26.114 1.00 57.10 254 GLU B N 1
ATOM 9157 C CA . GLU B 1 250 ? 93.430 24.632 25.767 1.00 60.27 254 GLU B CA 1
ATOM 9158 C C . GLU B 1 250 ? 92.660 25.697 25.006 1.00 64.85 254 GLU B C 1
ATOM 9159 O O . GLU B 1 250 ? 93.159 26.294 24.055 1.00 58.64 254 GLU B O 1
ATOM 9171 N N . ILE B 1 251 ? 91.443 25.957 25.472 1.00 56.44 255 ILE B N 1
ATOM 9172 C CA . ILE B 1 251 ? 90.572 26.910 24.812 1.00 57.08 255 ILE B CA 1
ATOM 9173 C C . ILE B 1 251 ? 91.001 28.387 24.977 1.00 59.43 255 ILE B C 1
ATOM 9174 O O . ILE B 1 251 ? 90.578 29.228 24.181 1.00 58.66 255 ILE B O 1
ATOM 9190 N N . TYR B 1 252 ? 91.786 28.703 26.011 1.00 61.30 256 TYR B N 1
ATOM 9191 C CA . TYR B 1 252 ? 92.298 30.078 26.235 1.00 71.66 256 TYR B CA 1
ATOM 9192 C C . TYR B 1 252 ? 93.713 30.285 25.669 1.00 66.62 256 TYR B C 1
ATOM 9193 O O . TYR B 1 252 ? 94.386 31.258 25.999 1.00 73.43 256 TYR B O 1
ATOM 9211 N N . ALA B 1 253 ? 94.117 29.417 24.754 1.00 65.25 257 ALA B N 1
ATOM 9212 C CA . ALA B 1 253 ? 95.465 29.415 24.220 1.00 87.11 257 ALA B CA 1
ATOM 9213 C C . ALA B 1 253 ? 95.918 30.785 23.699 1.00 69.77 257 ALA B C 1
ATOM 9214 O O . ALA B 1 253 ? 97.072 31.129 23.814 1.00 90.25 257 ALA B O 1
ATOM 9221 N N . GLU B 1 254 ? 94.999 31.557 23.148 1.00 68.89 258 GLU B N 1
ATOM 9222 C CA . GLU B 1 254 ? 95.323 32.826 22.542 1.00 71.08 258 GLU B CA 1
ATOM 9223 C C . GLU B 1 254 ? 95.246 33.927 23.570 1.00 76.14 258 GLU B C 1
ATOM 9224 O O . GLU B 1 254 ? 95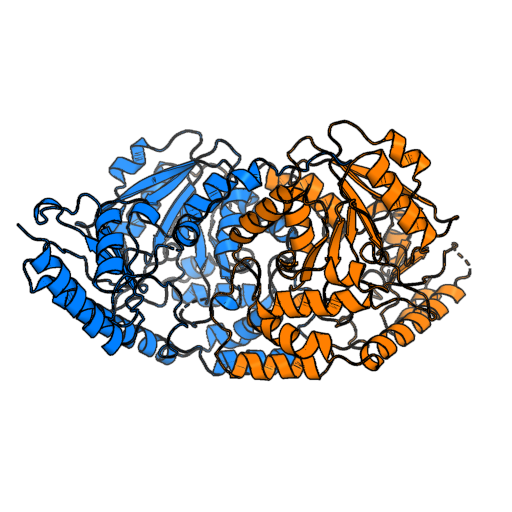.610 35.059 23.276 1.00 75.95 258 GLU B O 1
ATOM 9236 N N . MET B 1 255 ? 94.786 33.602 24.773 1.00 73.15 259 MET B N 1
ATOM 9237 C CA . MET B 1 255 ? 94.444 34.642 25.735 1.00 75.19 259 MET B CA 1
ATOM 9238 C C . MET B 1 255 ? 95.414 34.675 26.905 1.00 78.07 259 MET B C 1
ATOM 9239 O O . MET B 1 255 ? 95.030 34.878 28.056 1.00 78.89 259 MET B O 1
ATOM 9253 N N . VAL B 1 256 ? 96.691 34.514 26.592 1.00 79.85 260 VAL B N 1
ATOM 9254 C CA . VAL B 1 256 ? 97.731 34.695 27.594 1.00 86.39 260 VAL B CA 1
ATOM 9255 C C . VAL B 1 256 ? 98.035 36.177 27.779 1.00 86.60 260 VAL B C 1
ATOM 9256 O O . VAL B 1 256 ? 97.932 36.955 26.823 1.00 93.60 260 VAL B O 1
ATOM 9269 N N . LEU B 1 257 ? 98.346 36.564 29.020 1.00 95.64 261 LEU B N 1
ATOM 9270 C CA . LEU B 1 257 ? 98.684 37.962 29.357 1.00 92.99 261 LEU B CA 1
ATOM 9271 C C . LEU B 1 257 ? 100.174 38.226 29.570 1.00 96.75 261 LEU B C 1
ATOM 9272 O O . LEU B 1 257 ? 100.969 37.299 29.756 1.00 96.76 261 LEU B O 1
ATOM 9288 N N . ASN B 1 258 ? 100.517 39.518 29.597 1.00 107.95 262 ASN B N 1
ATOM 9289 C CA . ASN B 1 258 ? 101.836 39.994 30.016 1.00 108.43 262 ASN B CA 1
ATOM 9290 C C . ASN B 1 258 ? 102.975 39.353 29.208 1.00 104.58 262 ASN B C 1
ATOM 9291 O O . ASN B 1 258 ? 104.005 38.970 29.769 1.00 106.71 262 ASN B O 1
ATOM 9302 N N . ASN B 1 259 ? 102.765 39.230 27.894 1.00 102.47 263 ASN B N 1
ATOM 9303 C CA . ASN B 1 259 ? 103.757 38.670 26.977 1.00 102.64 263 ASN B CA 1
ATOM 9304 C C . ASN B 1 259 ? 104.148 37.231 27.349 1.00 101.06 263 ASN B C 1
ATOM 9305 O O . ASN B 1 259 ? 105.146 36.711 26.860 1.00 102.14 263 ASN B O 1
ATOM 9309 N N . GLY B 1 260 ? 103.316 36.567 28.149 1.00 98.71 264 GLY B N 1
ATOM 9310 C CA . GLY B 1 260 ? 103.591 35.212 28.602 1.00 97.24 264 GLY B CA 1
ATOM 9311 C C . GLY B 1 260 ? 103.699 34.221 27.462 1.00 94.58 264 GLY B C 1
ATOM 9312 O O . GLY B 1 260 ? 103.221 34.478 26.354 1.00 92.96 264 GLY B O 1
ATOM 9316 N N . ILE B 1 261 ? 104.355 33.096 27.730 1.00 96.57 265 ILE B N 1
ATOM 9317 C CA . ILE B 1 261 ? 104.502 32.033 26.743 1.00 91.98 265 ILE B CA 1
ATOM 9318 C C . ILE B 1 261 ? 103.521 30.912 27.023 1.00 89.92 265 ILE B C 1
ATOM 9319 O O . ILE B 1 261 ? 103.459 30.385 28.129 1.00 88.17 265 ILE B O 1
ATOM 9323 N N . PHE B 1 262 ? 102.756 30.547 26.002 1.00 85.02 266 PHE B N 1
ATOM 9324 C CA . PHE B 1 262 ? 101.808 29.449 26.094 1.00 81.33 266 PHE B CA 1
ATOM 9325 C C . PHE B 1 262 ? 102.478 28.142 25.670 1.00 82.49 266 PHE B C 1
ATOM 9326 O O . PHE B 1 262 ? 103.151 28.088 24.640 1.00 81.13 266 PHE B O 1
ATOM 9343 N N . THR B 1 263 ? 102.341 27.103 26.492 1.00 84.32 267 THR B N 1
ATOM 9344 C CA . THR B 1 263 ? 102.879 25.794 26.137 1.00 78.42 267 THR B CA 1
ATOM 9345 C C . THR B 1 263 ? 101.750 24.755 25.975 1.00 76.84 267 THR B C 1
ATOM 9346 O O . THR B 1 263 ? 101.178 24.280 26.956 1.00 74.41 267 THR B O 1
ATOM 9357 N N . SER B 1 264 ? 101.475 24.381 24.728 1.00 72.52 268 SER B N 1
ATOM 9358 C CA . SER B 1 264 ? 100.482 23.368 24.416 1.00 77.02 268 SER B CA 1
ATOM 9359 C C . SER B 1 264 ? 101.108 21.987 24.529 1.00 71.88 268 SER B C 1
ATOM 9360 O O . SER B 1 264 ? 102.293 21.834 24.246 1.00 70.91 268 SER B O 1
ATOM 9368 N N . VAL B 1 265 ? 100.325 20.983 24.941 1.00 66.24 269 VAL B N 1
ATOM 9369 C CA . VAL B 1 265 ? 100.847 19.623 25.068 1.00 65.95 269 VAL B CA 1
ATOM 9370 C C . VAL B 1 265 ? 101.277 19.087 23.718 1.00 65.50 269 VAL B C 1
ATOM 9371 O O . VAL B 1 265 ? 101.920 18.046 23.637 1.00 65.82 269 VAL B O 1
ATOM 9384 N N . ALA B 1 266 ? 100.883 19.800 22.664 1.00 71.08 270 ALA B N 1
ATOM 9385 C CA . ALA B 1 266 ? 101.288 19.513 21.294 1.00 70.51 270 ALA B CA 1
ATOM 9386 C C . ALA B 1 266 ? 102.770 19.784 21.049 1.00 72.38 270 ALA B C 1
ATOM 9387 O O . ALA B 1 266 ? 103.383 19.144 20.194 1.00 75.87 270 ALA B O 1
ATOM 9394 N N . ASP B 1 267 ? 103.347 20.725 21.790 1.00 70.68 271 ASP B N 1
ATOM 9395 C CA . ASP B 1 267 ? 104.714 21.168 21.516 1.00 74.14 271 ASP B CA 1
ATOM 9396 C C . ASP B 1 267 ? 105.736 20.292 22.226 1.00 79.64 271 ASP B C 1
ATOM 9397 O O . ASP B 1 267 ? 106.615 20.795 22.919 1.00 87.13 271 ASP B O 1
ATOM 9406 N N . PHE B 1 268 ? 105.611 18.978 22.059 1.00 75.61 272 PHE B N 1
ATOM 9407 C CA . PHE B 1 268 ? 106.521 18.038 22.700 1.00 75.80 272 PHE B CA 1
ATOM 9408 C C . PHE B 1 268 ? 106.740 16.827 21.830 1.00 81.78 272 PHE B C 1
ATOM 9409 O O . PHE B 1 268 ? 105.863 16.424 21.060 1.00 74.93 272 PHE B O 1
ATOM 9426 N N . ASP B 1 269 ? 107.905 16.214 21.996 1.00 84.88 273 ASP B N 1
ATOM 9427 C CA . ASP B 1 269 ? 108.211 14.993 21.278 1.00 84.90 273 ASP B CA 1
ATOM 9428 C C . ASP B 1 269 ? 108.010 13.804 22.180 1.00 86.94 273 ASP B C 1
ATOM 9429 O O . ASP B 1 269 ? 108.898 13.403 22.935 1.00 89.51 273 ASP B O 1
ATOM 9438 N N . THR B 1 270 ? 106.832 13.212 22.044 1.00 81.00 274 THR B N 1
ATOM 9439 C CA . THR B 1 270 ? 106.404 12.165 22.948 1.00 78.45 274 THR B CA 1
ATOM 9440 C C . THR B 1 270 ? 105.373 11.278 22.261 1.00 70.49 274 THR B C 1
ATOM 9441 O O . THR B 1 270 ? 104.720 11.699 21.309 1.00 66.14 274 THR B O 1
ATOM 9452 N N . ASN B 1 271 ? 105.262 10.044 22.737 1.00 72.81 275 ASN B N 1
ATOM 9453 C CA . ASN B 1 271 ? 104.286 9.106 22.207 1.00 75.71 275 ASN B CA 1
ATOM 9454 C C . ASN B 1 271 ? 103.067 9.018 23.123 1.00 72.90 275 ASN B C 1
ATOM 9455 O O . ASN B 1 271 ? 102.127 8.267 22.868 1.00 67.56 275 ASN B O 1
ATOM 9466 N N . VAL B 1 272 ? 103.082 9.811 24.185 1.00 75.36 276 VAL B N 1
ATOM 9467 C CA . VAL B 1 272 ? 101.925 9.930 25.058 1.00 60.46 276 VAL B CA 1
ATOM 9468 C C . VAL B 1 272 ? 100.740 10.492 24.285 1.00 59.86 276 VAL B C 1
ATOM 9469 O O . VAL B 1 272 ? 100.811 11.628 23.794 1.00 60.04 276 VAL B O 1
ATOM 9482 N N . PRO B 1 273 ? 99.632 9.734 24.202 1.00 61.01 277 PRO B N 1
ATOM 9483 C CA . PRO B 1 273 ? 98.489 10.275 23.463 1.00 52.87 277 PRO B CA 1
ATOM 9484 C C . PRO B 1 273 ? 97.889 11.440 24.197 1.00 61.92 277 PRO B C 1
ATOM 9485 O O . PRO B 1 273 ? 97.681 11.396 25.421 1.00 58.76 277 PRO B O 1
ATOM 9496 N N . ARG B 1 274 ? 97.624 12.487 23.431 1.00 56.80 278 ARG B N 1
ATOM 9497 C CA . ARG B 1 274 ? 97.077 13.704 23.971 1.00 55.73 278 ARG B CA 1
ATOM 9498 C C . ARG B 1 274 ? 95.836 14.079 23.191 1.00 50.17 278 ARG B C 1
ATOM 9499 O O . ARG B 1 274 ? 95.850 14.042 21.972 1.00 52.27 278 ARG B O 1
ATOM 9520 N N . LEU B 1 275 ? 94.785 14.465 23.907 1.00 52.71 279 LEU B N 1
ATOM 9521 C CA . LEU B 1 275 ? 93.587 15.003 23.271 1.00 49.01 279 LEU B CA 1
ATOM 9522 C C . LEU B 1 275 ? 93.442 16.458 23.670 1.00 48.10 279 LEU B C 1
ATOM 9523 O O . LEU B 1 275 ? 93.241 16.780 24.837 1.00 52.70 279 LEU B O 1
ATOM 9539 N N . ILE B 1 276 ? 93.591 17.333 22.674 1.00 52.44 280 ILE B N 1
ATOM 9540 C CA . ILE B 1 276 ? 93.557 18.774 22.879 1.00 54.93 280 ILE B CA 1
ATOM 9541 C C . ILE B 1 276 ? 92.194 19.286 22.530 1.00 51.84 280 ILE B C 1
ATOM 9542 O O . ILE B 1 276 ? 91.684 18.953 21.475 1.00 50.43 280 ILE B O 1
ATOM 9558 N N . LEU B 1 277 ? 91.590 20.048 23.437 1.00 48.27 281 LEU B N 1
ATOM 9559 C CA . LEU B 1 277 ? 90.283 20.641 23.204 1.00 47.47 281 LEU B CA 1
ATOM 9560 C C . LEU B 1 277 ? 90.446 22.133 23.067 1.00 48.46 281 LEU B C 1
ATOM 9561 O O . LEU B 1 277 ? 91.119 22.738 23.879 1.00 50.74 281 LEU B O 1
ATOM 9577 N N . GLY B 1 278 ? 89.830 22.732 22.050 1.00 47.57 282 GLY B N 1
ATOM 9578 C CA . GLY B 1 278 ? 89.931 24.172 21.850 1.00 49.28 282 GLY B CA 1
ATOM 9579 C C . GLY B 1 278 ? 88.860 24.730 20.913 1.00 49.66 282 GLY B C 1
ATOM 9580 O O . GLY B 1 278 ? 87.949 24.000 20.529 1.00 45.38 282 GLY B O 1
ATOM 9584 N N . GLY B 1 279 ? 88.941 26.021 20.575 1.00 49.33 283 GLY B N 1
ATOM 9585 C CA . GLY B 1 279 ? 87.978 26.650 19.682 1.00 48.35 283 GLY B CA 1
ATOM 9586 C C . GLY B 1 279 ? 88.090 28.165 19.653 1.00 50.74 283 GLY B C 1
ATOM 9587 O O . GLY B 1 279 ? 89.067 28.742 20.128 1.00 64.98 283 GLY B O 1
ATOM 9591 N N . THR B 1 280 ? 87.059 28.819 19.148 1.00 51.06 284 THR B N 1
ATOM 9592 C CA . THR B 1 280 ? 87.048 30.250 18.974 1.00 52.48 284 THR B CA 1
ATOM 9593 C C . THR B 1 280 ? 86.068 30.912 19.914 1.00 52.51 284 THR B C 1
ATOM 9594 O O . THR B 1 280 ? 86.003 32.126 19.949 1.00 54.47 284 THR B O 1
ATOM 9605 N N . ALA B 1 281 ? 85.311 30.135 20.682 1.00 50.50 285 ALA B N 1
ATOM 9606 C CA . ALA B 1 281 ? 84.225 30.701 21.485 1.00 53.10 285 ALA B CA 1
ATOM 9607 C C . ALA B 1 281 ? 84.666 31.887 22.404 1.00 53.22 285 ALA B C 1
ATOM 9608 O O . ALA B 1 281 ? 83.948 32.875 22.514 1.00 54.16 285 ALA B O 1
ATOM 9660 N N . TYR B 1 283 ? 87.998 33.530 22.618 1.00 60.56 287 TYR B N 1
ATOM 9661 C CA . TYR B 1 283 ? 88.867 34.547 22.084 1.00 63.44 287 TYR B CA 1
ATOM 9662 C C . TYR B 1 283 ? 88.303 35.218 20.840 1.00 63.39 287 TYR B C 1
ATOM 9663 O O . TYR B 1 283 ? 88.793 36.270 20.480 1.00 65.95 287 TYR B O 1
ATOM 9681 N N . GLN B 1 284 ? 87.285 34.646 20.196 1.00 60.70 288 GLN B N 1
ATOM 9682 C CA . GLN B 1 284 ? 86.572 35.376 19.143 1.00 60.76 288 GLN B CA 1
ATOM 9683 C C . GLN B 1 284 ? 85.190 35.731 19.614 1.00 59.80 288 GLN B C 1
ATOM 9684 O O . GLN B 1 284 ? 84.338 36.106 18.810 1.00 59.21 288 GLN B O 1
ATOM 9698 N N . VAL B 1 285 ? 84.980 35.572 20.925 1.00 64.05 289 VAL B N 1
ATOM 9699 C CA . VAL B 1 285 ? 83.847 36.176 21.616 1.00 59.77 289 VAL B CA 1
ATOM 9700 C C . VAL B 1 285 ? 82.525 35.759 20.970 1.00 57.21 289 VAL B C 1
ATOM 9701 O O . VAL B 1 285 ? 81.687 36.591 20.666 1.00 57.76 289 VAL B O 1
ATOM 9714 N N . CYS B 1 286 ? 82.349 34.460 20.757 1.00 54.54 290 CYS B N 1
ATOM 9715 C CA . CYS B 1 286 ? 81.173 33.926 20.067 1.00 52.11 290 CYS B CA 1
ATOM 9716 C C . CYS B 1 286 ? 80.822 32.539 20.596 1.00 49.50 290 CYS B C 1
ATOM 9717 O O . CYS B 1 286 ? 80.705 31.576 19.819 1.00 47.55 290 CYS B O 1
ATOM 9725 N N . PRO B 1 287 ? 80.635 32.424 21.926 1.00 49.56 291 PRO B N 1
ATOM 9726 C CA . PRO B 1 287 ? 80.311 31.106 22.493 1.00 49.79 291 PRO B CA 1
ATOM 9727 C C . PRO B 1 287 ? 78.970 30.560 21.989 1.00 44.87 291 PRO B C 1
ATOM 9728 O O . PRO B 1 287 ? 78.863 29.370 21.788 1.00 42.82 291 PRO B O 1
ATOM 9739 N N . GLY B 1 288 ? 77.997 31.423 21.731 1.00 45.37 292 GLY B N 1
ATOM 9740 C CA . GLY B 1 288 ? 76.685 30.959 21.354 1.00 43.43 292 GLY B CA 1
ATOM 9741 C C . GLY B 1 288 ? 76.652 30.304 19.985 1.00 46.78 292 GLY B C 1
ATOM 9742 O O . GLY B 1 288 ? 75.638 29.714 19.620 1.00 43.82 292 GLY B O 1
ATOM 9746 N N . TRP B 1 289 ? 77.729 30.424 19.212 1.00 42.89 293 TRP B N 1
ATOM 9747 C CA . TRP B 1 289 ? 77.763 29.812 17.873 1.00 48.35 293 TRP B CA 1
ATOM 9748 C C . TRP B 1 289 ? 77.895 28.291 17.957 1.00 39.65 293 TRP B C 1
ATOM 9749 O O . TRP B 1 289 ? 77.585 27.590 16.999 1.00 42.91 293 TRP B O 1
ATOM 9770 N N . ARG B 1 290 ? 78.354 27.794 19.096 1.00 40.88 294 ARG B N 1
ATOM 9771 C CA . ARG B 1 290 ? 78.466 26.350 19.365 1.00 37.58 294 ARG B CA 1
ATOM 9772 C C . ARG B 1 290 ? 79.379 25.632 18.366 1.00 37.30 294 ARG B C 1
ATOM 9773 O O . ARG B 1 290 ? 78.989 24.676 17.708 1.00 37.23 294 ARG B O 1
ATOM 9794 N N . VAL B 1 291 ? 80.606 26.102 18.288 1.00 39.01 295 VAL B N 1
ATOM 9795 C CA . VAL B 1 291 ? 81.647 25.472 17.513 1.00 39.13 295 VAL B CA 1
ATOM 9796 C C . VAL B 1 291 ? 82.899 25.374 18.368 1.00 40.33 295 VAL B C 1
ATOM 9797 O O . VAL B 1 291 ? 83.238 26.294 19.100 1.00 42.01 295 VAL B O 1
ATOM 9810 N N . GLY B 1 292 ? 83.543 24.222 18.273 1.00 41.82 296 GLY B N 1
ATOM 9811 C CA . GLY B 1 292 ? 84.806 23.942 18.914 1.00 40.62 296 GLY B CA 1
ATOM 9812 C C . GLY B 1 292 ? 85.398 22.708 18.254 1.00 41.01 296 GLY B C 1
ATOM 9813 O O . GLY B 1 292 ? 84.885 22.232 17.235 1.00 38.61 296 GLY B O 1
ATOM 9817 N N . TRP B 1 293 ? 86.471 22.171 18.827 1.00 41.46 297 TRP B N 1
ATOM 9818 C CA . TRP B 1 293 ? 87.101 20.967 18.272 1.00 40.84 297 TRP B CA 1
ATOM 9819 C C . TRP B 1 293 ? 87.958 20.176 19.254 1.00 42.48 297 TRP B C 1
ATOM 9820 O O . TRP B 1 293 ? 88.342 20.674 20.301 1.00 42.73 297 TRP B O 1
ATOM 9841 N N . SER B 1 294 ? 88.313 18.962 18.857 1.00 43.03 298 SER B N 1
ATOM 9842 C CA . SER B 1 294 ? 89.250 18.153 19.613 1.00 47.43 298 SER B CA 1
ATOM 9843 C C . SER B 1 294 ? 90.310 17.669 18.627 1.00 43.60 298 SER B C 1
ATOM 9844 O O . SER B 1 294 ? 90.020 17.393 17.467 1.00 44.97 298 SER B O 1
ATOM 9852 N N . ILE B 1 295 ? 91.542 17.588 19.093 1.00 49.14 299 ILE B N 1
ATOM 9853 C CA . ILE B 1 295 ? 92.642 17.154 18.266 1.00 50.67 299 ILE B CA 1
ATOM 9854 C C . ILE B 1 295 ? 93.431 16.065 18.974 1.00 54.39 299 ILE B C 1
ATOM 9855 O O . ILE B 1 295 ? 94.008 16.292 20.058 1.00 53.92 299 ILE B O 1
ATOM 9871 N N . LEU B 1 296 ? 93.489 14.896 18.345 1.00 46.95 300 LEU B N 1
ATOM 9872 C CA . LEU B 1 296 ? 94.248 13.787 18.919 1.00 54.39 300 LEU B CA 1
ATOM 9873 C C . LEU B 1 296 ? 95.663 13.720 18.352 1.00 52.49 300 LEU B C 1
ATOM 9874 O O . LEU B 1 296 ? 95.837 13.732 17.150 1.00 48.79 300 LEU B O 1
ATOM 9890 N N . ILE B 1 297 ? 96.661 13.664 19.231 1.00 60.06 301 ILE B N 1
ATOM 9891 C CA . ILE B 1 297 ? 98.057 13.469 18.834 1.00 52.31 301 ILE B CA 1
ATOM 9892 C C . ILE B 1 297 ? 98.540 12.153 19.454 1.00 56.26 301 ILE B C 1
ATOM 9893 O O . ILE B 1 297 ? 98.685 12.036 20.672 1.00 53.19 301 ILE B O 1
ATOM 9909 N N . ASP B 1 298 ? 98.777 11.169 18.591 1.00 57.93 302 ASP B N 1
ATOM 9910 C CA . ASP B 1 298 ? 99.048 9.805 18.993 1.00 54.97 302 ASP B CA 1
ATOM 9911 C C . ASP B 1 298 ? 100.014 9.200 17.963 1.00 60.25 302 ASP B C 1
ATOM 9912 O O . ASP B 1 298 ? 99.605 8.477 17.048 1.00 52.52 302 ASP B O 1
ATOM 9921 N N . PRO B 1 299 ? 101.314 9.523 18.102 1.00 56.67 303 PRO B N 1
ATOM 9922 C CA . PRO B 1 299 ? 102.306 9.132 17.093 1.00 68.39 303 PRO B CA 1
ATOM 9923 C C . PRO B 1 299 ? 102.501 7.627 16.946 1.00 70.25 303 PRO B C 1
ATOM 9924 O O . PRO B 1 299 ? 102.715 7.167 15.819 1.00 66.95 303 PRO B O 1
ATOM 9935 N N . MET B 1 300 ? 102.417 6.869 18.033 1.00 67.89 304 MET B N 1
ATOM 9936 C CA . MET B 1 300 ? 102.633 5.430 17.933 1.00 65.48 304 MET B CA 1
ATOM 9937 C C . MET B 1 300 ? 101.326 4.717 17.748 1.00 59.64 304 MET B C 1
ATOM 9938 O O . MET B 1 300 ? 101.255 3.502 17.886 1.00 62.44 304 MET B O 1
ATOM 9952 N N . ASN B 1 301 ? 100.285 5.488 17.462 1.00 57.58 305 ASN B N 1
ATOM 9953 C CA . ASN B 1 301 ? 98.944 4.955 17.254 1.00 55.73 305 ASN B CA 1
ATOM 9954 C C . ASN B 1 301 ? 98.501 3.931 18.321 1.00 57.87 305 ASN B C 1
ATOM 9955 O O . ASN B 1 301 ? 98.181 2.778 17.992 1.00 58.49 305 ASN B O 1
ATOM 9966 N N . VAL B 1 302 ? 98.465 4.349 19.588 1.00 52.39 306 VAL B N 1
ATOM 9967 C CA . VAL B 1 302 ? 97.989 3.484 20.663 1.00 50.86 306 VAL B CA 1
ATOM 9968 C C . VAL B 1 302 ? 96.550 3.832 21.045 1.00 50.09 306 VAL B C 1
ATOM 9969 O O . VAL B 1 302 ? 95.935 3.150 21.869 1.00 55.10 306 VAL B O 1
ATOM 9982 N N . ALA B 1 303 ? 95.988 4.860 20.415 1.00 59.11 307 ALA B N 1
ATOM 9983 C CA . ALA B 1 303 ? 94.681 5.363 20.834 1.00 54.83 307 ALA B CA 1
ATOM 9984 C C . ALA B 1 303 ? 93.717 5.460 19.674 1.00 51.38 307 ALA B C 1
ATOM 9985 O O . ALA B 1 303 ? 92.722 6.161 19.755 1.00 50.21 307 ALA B O 1
ATOM 9992 N N . GLY B 1 304 ? 93.959 4.685 18.627 1.00 55.48 308 GLY B N 1
ATOM 9993 C CA . GLY B 1 304 ? 93.060 4.682 17.486 1.00 39.17 308 GLY B CA 1
ATOM 9994 C C . GLY B 1 304 ? 91.610 4.341 17.831 1.00 48.01 308 GLY B C 1
ATOM 9995 O O . GLY B 1 304 ? 90.711 4.948 17.268 1.00 50.20 308 GLY B O 1
ATOM 9999 N N . ASP B 1 305 ? 91.353 3.400 18.742 1.00 39.64 309 ASP B N 1
ATOM 10000 C CA . ASP B 1 305 ? 89.956 3.053 19.043 1.00 46.52 309 ASP B CA 1
ATOM 10001 C C . ASP B 1 305 ? 89.230 4.191 19.714 1.00 41.88 309 ASP B C 1
ATOM 10002 O O . ASP B 1 305 ? 88.020 4.330 19.578 1.00 49.68 309 ASP B O 1
ATOM 10011 N N . TRP B 1 306 ? 89.966 4.995 20.459 1.00 43.58 310 TRP B N 1
ATOM 10012 C CA . TRP B 1 306 ? 89.377 6.141 21.122 1.00 45.56 310 TRP B CA 1
ATOM 10013 C C . TRP B 1 306 ? 88.854 7.101 20.049 1.00 45.82 310 TRP B C 1
ATOM 10014 O O . TRP B 1 306 ? 87.724 7.608 20.112 1.00 43.40 310 TRP B O 1
ATOM 10035 N N . ALA B 1 307 ? 89.685 7.301 19.038 1.00 45.49 311 ALA B N 1
ATOM 10036 C CA . ALA B 1 307 ? 89.384 8.217 17.954 1.00 40.85 311 ALA B CA 1
ATOM 10037 C C . ALA B 1 307 ? 88.152 7.726 17.200 1.00 37.44 311 ALA B C 1
ATOM 10038 O O . ALA B 1 307 ? 87.218 8.478 16.976 1.00 38.88 311 ALA B O 1
ATOM 10045 N N . VAL B 1 308 ? 88.140 6.449 16.845 1.00 40.82 312 VAL B N 1
ATOM 10046 C CA . VAL B 1 308 ? 86.975 5.858 16.215 1.00 42.61 312 VAL B CA 1
ATOM 10047 C C . VAL B 1 308 ? 85.713 5.988 17.056 1.00 42.06 312 VAL B C 1
ATOM 10048 O O . VAL B 1 308 ? 84.658 6.344 16.519 1.00 41.87 312 VAL B O 1
ATOM 10061 N N . GLY B 1 309 ? 85.830 5.737 18.363 1.00 38.05 313 GLY B N 1
ATOM 10062 C CA . GLY B 1 309 ? 84.704 5.850 19.284 1.00 27.45 313 GLY B CA 1
ATOM 10063 C C . GLY B 1 309 ? 84.172 7.261 19.271 1.00 36.17 313 GLY B C 1
ATOM 10064 O O . GLY B 1 309 ? 82.965 7.464 19.178 1.00 33.33 313 GLY B O 1
ATOM 10068 N N . MET B 1 310 ? 85.059 8.244 19.338 1.00 28.69 314 MET B N 1
ATOM 10069 C CA . MET B 1 310 ? 84.598 9.613 19.271 1.00 34.50 314 MET B CA 1
ATOM 10070 C C . MET B 1 310 ? 83.896 9.911 17.936 1.00 36.93 314 MET B C 1
ATOM 10071 O O . MET B 1 310 ? 82.845 10.522 17.913 1.00 36.89 314 MET B O 1
ATOM 10085 N N . GLU B 1 311 ? 84.449 9.429 16.833 1.00 36.10 315 GLU B N 1
ATOM 10086 C CA . GLU B 1 311 ? 83.831 9.607 15.538 1.00 32.70 315 GLU B CA 1
ATOM 10087 C C . GLU B 1 311 ? 82.443 9.027 15.492 1.00 33.84 315 GLU B C 1
ATOM 10088 O O . GLU B 1 311 ? 81.503 9.682 15.028 1.00 37.20 315 GLU B O 1
ATOM 10100 N N . ARG B 1 312 ? 82.309 7.791 15.950 1.00 33.08 316 ARG B N 1
ATOM 10101 C CA . ARG B 1 312 ? 81.002 7.157 15.975 1.00 35.49 316 ARG B CA 1
ATOM 10102 C C . ARG B 1 312 ? 80.006 7.963 16.799 1.00 40.96 316 ARG B C 1
ATOM 10103 O O . ARG B 1 312 ? 78.851 8.088 16.411 1.00 38.33 316 ARG B O 1
ATOM 10124 N N . LEU B 1 313 ? 80.441 8.521 17.931 1.00 37.78 317 LEU B N 1
ATOM 10125 C CA . LEU B 1 313 ? 79.507 9.215 18.803 1.00 31.02 317 LEU B CA 1
ATOM 10126 C C . LEU B 1 313 ? 79.088 10.591 18.248 1.00 28.47 317 LEU B C 1
ATOM 10127 O O . LEU B 1 313 ? 78.072 11.128 18.677 1.00 28.18 317 LEU B O 1
ATOM 10143 N N . THR B 1 314 ? 79.782 11.143 17.254 1.00 28.60 318 THR B N 1
ATOM 10144 C CA . THR B 1 314 ? 79.278 12.381 16.645 1.00 29.07 318 THR B CA 1
ATOM 10145 C C . THR B 1 314 ? 77.962 12.147 15.886 1.00 29.91 318 THR B C 1
ATOM 10146 O O . THR B 1 314 ? 77.306 13.102 15.460 1.00 32.36 318 THR B O 1
ATOM 10157 N N . GLN B 1 315 ? 77.646 10.881 15.616 1.00 26.49 319 GLN B N 1
ATOM 10158 C CA . GLN B 1 315 ? 76.458 10.550 14.846 1.00 27.21 319 GLN B CA 1
ATOM 10159 C C . GLN B 1 315 ? 75.183 10.852 15.598 1.00 31.79 319 GLN B C 1
ATOM 10160 O O . GLN B 1 315 ? 74.102 11.015 14.992 1.00 24.29 319 GLN B O 1
ATOM 10174 N N . LEU B 1 316 ? 75.276 10.925 16.917 1.00 28.88 320 LEU B N 1
ATOM 10175 C CA . LEU B 1 316 ? 74.058 10.992 17.692 1.00 21.42 320 LEU B CA 1
ATOM 10176 C C . LEU B 1 316 ? 73.315 12.320 17.525 1.00 21.37 320 LEU B C 1
ATOM 10177 O O . LEU B 1 316 ? 72.107 12.311 17.363 1.00 27.32 320 LEU B O 1
ATOM 10193 N N . ILE B 1 317 ? 74.014 13.445 17.519 1.00 22.30 321 ILE B N 1
ATOM 10194 C CA . ILE B 1 317 ? 73.339 14.713 17.252 1.00 27.57 321 ILE B CA 1
ATOM 10195 C C . ILE B 1 317 ? 73.592 15.137 15.799 1.00 28.57 321 ILE B C 1
ATOM 10196 O O . ILE B 1 317 ? 72.976 16.080 15.321 1.00 31.13 321 ILE B O 1
ATOM 10212 N N . ALA B 1 318 ? 74.480 14.417 15.112 1.00 31.27 322 ALA B N 1
ATOM 10213 C CA . ALA B 1 318 ? 74.738 14.558 13.669 1.00 31.46 322 ALA B CA 1
ATOM 10214 C C . ALA B 1 318 ? 75.400 15.881 13.285 1.00 39.67 322 ALA B C 1
ATOM 10215 O O . ALA B 1 318 ? 75.137 16.404 12.216 1.00 37.68 322 ALA B O 1
ATOM 10222 N N . GLY B 1 319 ? 76.293 16.393 14.130 1.00 40.67 323 GLY B N 1
ATOM 10223 C CA . GLY B 1 319 ? 77.246 17.413 13.714 1.00 31.84 323 GLY B CA 1
ATOM 10224 C C . GLY B 1 319 ? 76.987 18.852 14.134 1.00 28.28 323 GLY B C 1
ATOM 10225 O O . GLY B 1 319 ? 76.258 19.090 15.080 1.00 33.01 323 GLY B O 1
ATOM 10229 N N . VAL B 1 320 ? 77.589 19.787 13.406 1.00 29.64 324 VAL B N 1
ATOM 10230 C CA . VAL B 1 320 ? 77.741 21.158 13.837 1.00 31.00 324 VAL B CA 1
ATOM 10231 C C . VAL B 1 320 ? 77.269 22.178 12.798 1.00 31.82 324 VAL B C 1
ATOM 10232 O O . VAL B 1 320 ? 77.411 21.949 11.607 1.00 32.85 324 VAL B O 1
ATOM 10245 N N . ASN B 1 321 ? 76.727 23.300 13.261 1.00 34.54 325 ASN B N 1
ATOM 10246 C CA . ASN B 1 321 ? 76.214 24.376 12.387 1.00 33.98 325 ASN B CA 1
ATOM 10247 C C . ASN B 1 321 ? 77.066 24.651 11.155 1.00 34.60 325 ASN B C 1
ATOM 10248 O O . ASN B 1 321 ? 78.180 25.106 11.275 1.00 40.93 325 ASN B O 1
ATOM 10259 N N . SER B 1 322 ? 76.527 24.399 9.977 1.00 34.15 326 SER B N 1
ATOM 10260 C CA . SER B 1 322 ? 77.304 24.421 8.747 1.00 37.58 326 SER B CA 1
ATOM 10261 C C . SER B 1 322 ? 77.764 25.848 8.339 1.00 45.84 326 SER B C 1
ATOM 10262 O O . SER B 1 322 ? 78.811 26.013 7.709 1.00 38.32 326 SER B O 1
ATOM 10270 N N . ILE B 1 323 ? 76.974 26.864 8.661 1.00 37.62 327 ILE B N 1
ATOM 10271 C CA . ILE B 1 323 ? 77.335 28.262 8.338 1.00 39.71 327 ILE B CA 1
ATOM 10272 C C . ILE B 1 323 ? 78.602 28.663 9.111 1.00 46.12 327 ILE B C 1
ATOM 10273 O O . ILE B 1 323 ? 79.521 29.282 8.576 1.00 42.87 327 ILE B O 1
ATOM 10289 N N . CYS B 1 324 ? 78.617 28.361 10.407 1.00 40.52 328 CYS B N 1
ATOM 10290 C CA . CYS B 1 324 ? 79.754 28.721 11.217 1.00 41.90 328 CYS B CA 1
ATOM 10291 C C . CYS B 1 324 ? 80.969 27.922 10.834 1.00 44.68 328 CYS B C 1
ATOM 10292 O O . CYS B 1 324 ? 82.068 28.449 10.898 1.00 43.82 328 CYS B O 1
ATOM 10300 N N . GLN B 1 325 ? 80.793 26.663 10.443 1.00 40.30 329 GLN B N 1
ATOM 10301 C CA . GLN B 1 325 ? 81.958 25.870 10.109 1.00 44.84 329 GLN B CA 1
ATOM 10302 C C . GLN B 1 325 ? 82.687 26.485 8.909 1.00 47.77 329 GLN B C 1
ATOM 10303 O O . GLN B 1 325 ? 83.903 26.622 8.923 1.00 48.68 329 GLN B O 1
ATOM 10317 N N . GLU B 1 326 ? 81.953 26.879 7.884 1.00 44.73 330 GLU B N 1
ATOM 10318 C CA . GLU B 1 326 ? 82.597 27.455 6.717 1.00 49.50 330 GLU B CA 1
ATOM 10319 C C . GLU B 1 326 ? 83.169 28.839 7.019 1.00 49.64 330 GLU B C 1
ATOM 10320 O O . GLU B 1 326 ? 84.290 29.150 6.620 1.00 52.30 330 GLU B O 1
ATOM 10332 N N . ALA B 1 327 ? 82.424 29.663 7.751 1.00 54.94 331 ALA B N 1
ATOM 10333 C CA . ALA B 1 327 ? 82.888 31.013 8.107 1.00 52.44 331 ALA B CA 1
ATOM 10334 C C . ALA B 1 327 ? 84.188 30.968 8.886 1.00 50.00 331 ALA B C 1
ATOM 10335 O O . ALA B 1 327 ? 85.032 31.860 8.745 1.00 56.30 331 ALA B O 1
ATOM 10342 N N . ILE B 1 328 ? 84.336 29.967 9.751 1.00 48.59 332 ILE B N 1
ATOM 10343 C CA . ILE B 1 328 ? 85.548 29.856 10.539 1.00 49.76 332 ILE B CA 1
ATOM 10344 C C . ILE B 1 328 ? 86.649 29.247 9.696 1.00 50.97 332 ILE B C 1
ATOM 10345 O O . ILE B 1 328 ? 87.809 29.617 9.840 1.00 52.42 332 ILE B O 1
ATOM 10361 N N . ALA B 1 329 ? 86.294 28.357 8.776 1.00 48.91 333 ALA B N 1
ATOM 10362 C CA . ALA B 1 329 ? 87.290 27.802 7.867 1.00 55.26 333 ALA B CA 1
ATOM 10363 C C . ALA B 1 329 ? 87.903 28.906 6.987 1.00 58.66 333 ALA B C 1
ATOM 10364 O O . ALA B 1 329 ? 89.046 28.807 6.562 1.00 66.69 333 ALA B O 1
ATOM 10371 N N . ARG B 1 330 ? 87.146 29.961 6.720 1.00 53.62 334 ARG B N 1
ATOM 10372 C CA . ARG B 1 330 ? 87.618 31.041 5.854 1.00 57.09 334 ARG B CA 1
ATOM 10373 C C . ARG B 1 330 ? 88.464 32.078 6.566 1.00 63.22 334 ARG B C 1
ATOM 10374 O O . ARG B 1 330 ? 89.161 32.840 5.916 1.00 59.93 334 ARG B O 1
ATOM 10395 N N . THR B 1 331 ? 88.339 32.158 7.883 1.00 57.26 335 THR B N 1
ATOM 10396 C CA . THR B 1 331 ? 88.886 33.292 8.595 1.00 59.66 335 THR B CA 1
ATOM 10397 C C . THR B 1 331 ? 89.829 32.951 9.721 1.00 62.76 335 THR B C 1
ATOM 10398 O O . THR B 1 331 ? 90.567 33.818 10.160 1.00 62.76 335 THR B O 1
ATOM 10409 N N . LEU B 1 332 ? 89.816 31.695 10.169 1.00 62.42 336 LEU B N 1
ATOM 10410 C CA . LEU B 1 332 ? 90.586 31.291 11.335 1.00 62.70 336 LEU B CA 1
ATOM 10411 C C . LEU B 1 332 ? 92.095 31.607 11.203 1.00 61.48 336 LEU B C 1
ATOM 10412 O O . LEU B 1 332 ? 92.741 31.974 12.178 1.00 63.02 336 LEU B O 1
ATOM 10428 N N . LEU B 1 333 ? 92.634 31.427 9.997 1.00 62.20 337 LEU B N 1
ATOM 10429 C CA . LEU B 1 333 ? 94.043 31.667 9.716 1.00 71.38 337 LEU B CA 1
ATOM 10430 C C . LEU B 1 333 ? 94.311 33.145 9.377 1.00 70.53 337 LEU B C 1
ATOM 10431 O O . LEU B 1 333 ? 95.449 33.585 9.414 1.00 73.10 337 LEU B O 1
ATOM 10447 N N . LYS B 1 334 ? 93.255 33.911 9.105 1.00 69.06 338 LYS B N 1
ATOM 10448 C CA . LYS B 1 334 ? 93.386 35.275 8.603 1.00 72.10 338 LYS B CA 1
ATOM 10449 C C . LYS B 1 334 ? 93.162 36.282 9.729 1.00 76.28 338 LYS B C 1
ATOM 10450 O O . LYS B 1 334 ? 93.334 37.481 9.521 1.00 87.80 338 LYS B O 1
ATOM 10454 N N . CYS B 1 335 ? 92.778 35.830 10.921 1.00 76.59 339 CYS B N 1
ATOM 10455 C CA . CYS B 1 335 ? 92.579 36.791 12.004 1.00 82.01 339 CYS B CA 1
ATOM 10456 C C . CYS B 1 335 ? 93.923 37.322 12.479 1.00 87.15 339 CYS B C 1
ATOM 10457 O O . CYS B 1 335 ? 94.787 36.561 12.903 1.00 86.98 339 CYS B O 1
ATOM 10465 N N . PRO B 1 336 ? 94.091 38.647 12.446 1.00 100.29 340 PRO B N 1
ATOM 10466 C CA . PRO B 1 336 ? 95.422 39.181 12.740 1.00 102.71 340 PRO B CA 1
ATOM 10467 C C . PRO B 1 336 ? 95.700 39.228 14.227 1.00 95.97 340 PRO B C 1
ATOM 10468 O O . PRO B 1 336 ? 94.766 39.222 15.037 1.00 91.62 340 PRO B O 1
ATOM 10479 N N . THR B 1 337 ? 96.989 39.195 14.557 1.00 93.36 341 THR B N 1
ATOM 10480 C CA . THR B 1 337 ? 97.466 39.251 15.929 1.00 93.87 341 THR B CA 1
ATOM 10481 C C . THR B 1 337 ? 96.831 40.398 16.698 1.00 100.00 341 THR B C 1
ATOM 10482 O O . THR B 1 337 ? 96.605 40.285 17.909 1.00 102.53 341 THR B O 1
ATOM 10486 N N . GLU B 1 338 ? 96.506 41.474 15.982 1.00 87.60 342 GLU B N 1
ATOM 10487 C CA . GLU B 1 338 ? 95.974 42.695 16.592 1.00 103.72 342 GLU B CA 1
ATOM 10488 C C . GLU B 1 338 ? 94.636 42.448 17.298 1.00 101.82 342 GLU B C 1
ATOM 10489 O O . GLU B 1 338 ? 94.362 43.045 18.349 1.00 87.96 342 GLU B O 1
ATOM 10493 N N . CYS B 1 339 ? 93.805 41.573 16.727 1.00 101.60 343 CYS B N 1
ATOM 10494 C CA . CYS B 1 339 ? 92.487 41.276 17.303 1.00 93.54 343 CYS B CA 1
ATOM 10495 C C . CYS B 1 339 ? 92.627 40.558 18.633 1.00 90.28 343 CYS B C 1
ATOM 10496 O O . CYS B 1 339 ? 91.935 40.877 19.608 1.00 87.51 343 CYS B O 1
ATOM 10504 N N . THR B 1 340 ? 93.591 39.648 18.695 1.00 88.84 344 THR B N 1
ATOM 10505 C CA . THR B 1 340 ? 93.825 38.912 19.913 1.00 85.07 344 THR B CA 1
ATOM 10506 C C . THR B 1 340 ? 94.528 39.886 20.861 1.00 91.13 344 THR B C 1
ATOM 10507 O O . THR B 1 340 ? 94.273 39.879 22.071 1.00 82.65 344 THR B O 1
ATOM 10511 N N . GLU B 1 341 ? 95.389 40.749 20.317 1.00 98.35 345 GLU B N 1
ATOM 10512 C CA . GLU B 1 341 ? 96.153 41.687 21.158 1.00 104.87 345 GLU B CA 1
ATOM 10513 C C . GLU B 1 341 ? 95.265 42.767 21.828 1.00 93.03 345 GLU B C 1
ATOM 10514 O O . GLU B 1 341 ? 95.537 43.162 22.967 1.00 95.88 345 GLU B O 1
ATOM 10518 N N . HIS B 1 342 ? 94.167 43.181 21.184 1.00 93.17 346 HIS B N 1
ATOM 10519 C CA . HIS B 1 342 ? 93.244 44.131 21.822 1.00 90.22 346 HIS B CA 1
ATOM 10520 C C . HIS B 1 342 ? 92.583 43.520 23.071 1.00 106.60 346 HIS B C 1
ATOM 10521 O O . HIS B 1 342 ? 92.519 44.180 24.129 1.00 107.95 346 HIS B O 1
ATOM 10525 N N . ILE B 1 343 ? 92.163 42.248 22.978 1.00 100.58 347 ILE B N 1
ATOM 10526 C CA . ILE B 1 343 ? 91.464 41.595 24.081 1.00 82.93 347 ILE B CA 1
ATOM 10527 C C . ILE B 1 343 ? 92.400 41.388 25.255 1.00 84.78 347 ILE B C 1
ATOM 10528 O O . ILE B 1 343 ? 92.025 41.651 26.394 1.00 85.61 347 ILE B O 1
ATOM 10532 N N . VAL B 1 344 ? 93.620 40.936 24.969 1.00 89.27 348 VAL B N 1
ATOM 10533 C CA . VAL B 1 344 ? 94.610 40.681 26.011 1.00 90.43 348 VAL B CA 1
ATOM 10534 C C . VAL B 1 344 ? 94.872 41.962 26.812 1.00 91.47 348 VAL B C 1
ATOM 10535 O O . VAL B 1 344 ? 94.943 41.905 28.032 1.00 92.63 348 VAL B O 1
ATOM 10539 N N . THR B 1 345 ? 95.016 43.100 26.117 1.00 114.54 349 THR B N 1
ATOM 10540 C CA . THR B 1 345 ? 95.206 44.421 26.753 1.00 114.50 349 THR B CA 1
ATOM 10541 C C . THR B 1 345 ? 93.998 44.787 27.643 1.00 108.28 349 THR B C 1
ATOM 10542 O O . THR B 1 345 ? 94.166 45.308 28.752 1.00 99.93 349 THR B O 1
ATOM 10546 N N . GLN B 1 346 ? 92.789 44.492 27.153 1.00 101.80 350 GLN B N 1
ATOM 10547 C CA . GLN B 1 346 ? 91.554 44.758 27.891 1.00 93.42 350 GLN B CA 1
ATOM 10548 C C . GLN B 1 346 ? 91.522 43.907 29.187 1.00 102.55 350 GLN B C 1
ATOM 10549 O O . GLN B 1 346 ? 90.965 44.328 30.211 1.00 99.09 350 GLN B O 1
ATOM 10553 N N . LEU B 1 347 ? 92.107 42.708 29.133 1.00 90.80 351 LEU B N 1
ATOM 10554 C CA . LEU B 1 347 ? 92.157 41.805 30.294 1.00 99.45 351 LEU B CA 1
ATOM 10555 C C . LEU B 1 347 ? 93.205 42.262 31.306 1.00 102.99 351 LEU B C 1
ATOM 10556 O O . LEU B 1 347 ? 92.988 42.181 32.515 1.00 95.41 351 LEU B O 1
ATOM 10572 N N . GLU B 1 348 ? 94.338 42.740 30.793 1.00 103.75 352 GLU B N 1
ATOM 10573 C CA . GLU B 1 348 ? 95.416 43.281 31.612 1.00 100.86 352 GLU B CA 1
ATOM 10574 C C . GLU B 1 348 ? 94.878 44.426 32.455 1.00 103.67 352 GLU B C 1
ATOM 10575 O O . GLU B 1 348 ? 95.304 44.613 33.594 1.00 118.53 352 GLU B O 1
ATOM 10587 N N . ALA B 1 349 ? 93.916 45.166 31.912 1.00 102.99 353 ALA B N 1
ATOM 10588 C CA . ALA B 1 349 ? 93.288 46.247 32.658 1.00 105.55 353 ALA B CA 1
ATOM 10589 C C . ALA B 1 349 ? 92.492 45.713 33.849 1.00 113.68 353 ALA B C 1
ATOM 10590 O O . ALA B 1 349 ? 92.641 46.208 34.966 1.00 116.29 353 ALA B O 1
ATOM 10597 N N . GLY B 1 350 ? 91.703 44.665 33.638 1.00 109.64 354 GLY B N 1
ATOM 10598 C CA . GLY B 1 350 ? 90.923 44.087 34.718 1.00 105.42 354 GLY B CA 1
ATOM 10599 C C . GLY B 1 350 ? 91.815 43.524 35.818 1.00 108.50 354 GLY B C 1
ATOM 10600 O O . GLY B 1 350 ? 91.434 43.525 36.985 1.00 115.58 354 GLY B O 1
ATOM 10604 N N . ALA B 1 351 ? 93.010 43.059 35.453 1.00 107.65 355 ALA B N 1
ATOM 10605 C CA . ALA B 1 351 ? 93.959 42.502 36.421 1.00 103.44 355 ALA B CA 1
ATOM 10606 C C . ALA B 1 351 ? 94.440 43.593 37.349 1.00 108.26 355 ALA B C 1
ATOM 10607 O O . ALA B 1 351 ? 94.635 43.371 38.551 1.00 110.04 355 ALA B O 1
ATOM 10614 N N . LYS B 1 352 ? 94.671 44.764 36.766 1.00 112.97 356 LYS B N 1
ATOM 10615 C CA . LYS B 1 352 ? 95.103 45.918 37.528 1.00 118.01 356 LYS B CA 1
ATOM 10616 C C . LYS B 1 352 ? 94.028 46.335 38.535 1.00 119.74 356 LYS B C 1
ATOM 10617 O O . LYS B 1 352 ? 94.351 46.688 39.667 1.00 119.60 356 LYS B O 1
ATOM 10621 N N . VAL B 1 353 ? 92.753 46.261 38.142 1.00 113.23 357 VAL B N 1
ATOM 10622 C CA . VAL B 1 353 ? 91.662 46.708 39.019 1.00 114.13 357 VAL B CA 1
ATOM 10623 C C . VAL B 1 353 ? 91.514 45.824 40.257 1.00 116.37 357 VAL B C 1
ATOM 10624 O O . VAL B 1 353 ? 91.212 46.321 41.342 1.00 116.66 357 VAL B O 1
ATOM 10637 N N . TYR B 1 354 ? 91.717 44.520 40.091 1.00 114.41 358 TYR B N 1
ATOM 10638 C CA . TYR B 1 354 ? 91.575 43.577 41.200 1.00 117.81 358 TYR B CA 1
ATOM 10639 C C . TYR B 1 354 ? 92.716 43.717 42.227 1.00 126.66 358 TYR B C 1
ATOM 10640 O O . TYR B 1 354 ? 92.541 43.415 43.422 1.00 115.46 358 TYR B O 1
ATOM 10651 N N . ALA B 1 355 ? 93.879 44.160 41.748 1.00 127.86 359 ALA B N 1
ATOM 10652 C CA . ALA B 1 355 ? 95.067 44.313 42.586 1.00 120.22 359 ALA B CA 1
ATOM 10653 C C . ALA B 1 355 ? 94.860 45.329 43.705 1.00 130.05 359 ALA B C 1
ATOM 10654 O O . ALA B 1 355 ? 95.479 45.231 44.777 1.00 127.48 359 ALA B O 1
ATOM 10661 N N . ARG B 1 356 ? 93.988 46.300 43.456 1.00 125.07 360 ARG B N 1
ATOM 10662 C CA . ARG B 1 356 ? 93.706 47.331 44.443 1.00 129.43 360 ARG B CA 1
ATOM 10663 C C . ARG B 1 356 ? 93.182 46.722 45.750 1.00 129.49 360 ARG B C 1
ATOM 10664 O O . ARG B 1 356 ? 93.363 47.293 46.820 1.00 142.67 360 ARG B O 1
ATOM 10668 N N . LEU B 1 357 ? 92.557 45.551 45.658 1.00 135.74 361 LEU B N 1
ATOM 10669 C CA . LEU B 1 357 ? 92.024 44.848 46.829 1.00 133.75 361 LEU B CA 1
ATOM 10670 C C . LEU B 1 357 ? 93.136 44.402 47.783 1.00 127.75 361 LEU B C 1
ATOM 10671 O O . LEU B 1 357 ? 92.904 44.193 48.974 1.00 129.47 361 LEU B O 1
ATOM 10675 N N . LEU B 1 358 ? 94.326 44.216 47.225 1.00 128.01 362 LEU B N 1
ATOM 10676 C CA . LEU B 1 358 ? 95.504 43.815 47.977 1.00 130.59 362 LEU B CA 1
ATOM 10677 C C . LEU B 1 358 ? 96.197 45.059 48.571 1.00 137.02 362 LEU B C 1
ATOM 10678 O O . LEU B 1 358 ? 96.568 45.105 49.751 1.00 139.62 362 LEU B O 1
ATOM 10682 N N . ILE B 1 364 ? 91.607 39.413 52.113 1.00 126.54 368 ILE B N 1
ATOM 10683 C CA . ILE B 1 364 ? 91.533 38.883 50.754 1.00 120.66 368 ILE B CA 1
ATOM 10684 C C . ILE B 1 364 ? 92.904 38.886 50.087 1.00 119.11 368 ILE B C 1
ATOM 10685 O O . ILE B 1 364 ? 93.538 39.927 49.952 1.00 122.22 368 ILE B O 1
ATOM 10689 N N . SER B 1 365 ? 93.368 37.698 49.728 1.00 119.62 369 SER B N 1
ATOM 10690 C CA . SER B 1 365 ? 94.580 37.514 48.939 1.00 117.34 369 SER B CA 1
ATOM 10691 C C . SER B 1 365 ? 94.217 36.981 47.555 1.00 112.72 369 SER B C 1
ATOM 10692 O O . SER B 1 365 ? 93.066 36.628 47.315 1.00 111.36 369 SER B O 1
ATOM 10700 N N . MET B 1 366 ? 95.196 36.942 46.650 1.00 114.81 370 MET B N 1
ATOM 10701 C CA . MET B 1 366 ? 94.999 36.401 45.301 1.00 120.63 370 MET B CA 1
ATOM 10702 C C . MET B 1 366 ? 96.305 36.178 44.531 1.00 123.06 370 MET B C 1
ATOM 10703 O O . MET B 1 366 ? 97.258 36.943 44.677 1.00 124.21 370 MET B O 1
ATOM 10717 N N . GLU B 1 367 ? 96.338 35.123 43.716 1.00 121.50 371 GLU B N 1
ATOM 10718 C CA . GLU B 1 367 ? 97.394 34.949 42.726 1.00 121.23 371 GLU B CA 1
ATOM 10719 C C . GLU B 1 367 ? 96.963 35.666 41.447 1.00 121.10 371 GLU B C 1
ATOM 10720 O O . GLU B 1 367 ? 95.945 35.316 40.835 1.00 121.08 371 GLU B O 1
ATOM 10724 N N . ALA B 1 368 ? 97.738 36.668 41.039 1.00 119.10 372 ALA B N 1
ATOM 10725 C CA . ALA B 1 368 ? 97.380 37.486 39.883 1.00 116.64 372 ALA B CA 1
ATOM 10726 C C . ALA B 1 368 ? 97.256 36.644 38.605 1.00 114.75 372 ALA B C 1
ATOM 10727 O O . ALA B 1 368 ? 98.030 35.710 38.399 1.00 117.47 372 ALA B O 1
ATOM 10734 N N . PRO B 1 369 ? 96.273 36.974 37.744 1.00 108.89 373 PRO B N 1
ATOM 10735 C CA . PRO B 1 369 ? 96.052 36.218 36.503 1.00 101.51 373 PRO B CA 1
ATOM 10736 C C . PRO B 1 369 ? 97.131 36.421 35.446 1.00 100.24 373 PRO B C 1
ATOM 10737 O O . PRO B 1 369 ? 97.504 37.561 35.170 1.00 104.72 373 PRO B O 1
ATOM 10748 N N . GLN B 1 370 ? 97.607 35.318 34.873 1.00 92.56 374 GLN B N 1
ATOM 10749 C CA . GLN B 1 370 ? 98.527 35.335 33.742 1.00 95.54 374 GLN B CA 1
ATOM 10750 C C . GLN B 1 370 ? 97.817 35.012 32.424 1.00 95.51 374 GLN B C 1
ATOM 10751 O O . GLN B 1 370 ? 98.418 35.113 31.345 1.00 96.01 374 GLN B O 1
ATOM 10765 N N . ALA B 1 371 ? 96.533 34.659 32.513 1.00 93.43 375 ALA B N 1
ATOM 10766 C CA . ALA B 1 371 ? 95.783 34.165 31.356 1.00 89.88 375 ALA B CA 1
ATOM 10767 C C . ALA B 1 371 ? 94.304 33.993 31.672 1.00 86.53 375 ALA B C 1
ATOM 10768 O O . ALA B 1 371 ? 93.877 34.213 32.810 1.00 88.43 375 ALA B O 1
ATOM 10775 N N . SER B 1 372 ? 93.547 33.585 30.647 1.00 82.11 376 SER B N 1
ATOM 10776 C CA . SER B 1 372 ? 92.098 33.410 30.711 1.00 75.61 376 SER B CA 1
ATOM 10777 C C . SER B 1 372 ? 91.398 34.717 31.108 1.00 76.92 376 SER B C 1
ATOM 10778 O O . SER B 1 372 ? 91.972 35.788 30.942 1.00 85.35 376 SER B O 1
ATOM 10786 N N . MET B 1 373 ? 90.185 34.625 31.658 1.00 76.29 377 MET B N 1
ATOM 10787 C CA . MET B 1 373 ? 89.319 35.790 31.903 1.00 78.93 377 MET B CA 1
ATOM 10788 C C . MET B 1 373 ? 88.970 35.931 33.382 1.00 84.19 377 MET B C 1
ATOM 10789 O O . MET B 1 373 ? 88.037 36.663 33.730 1.00 83.84 377 MET B O 1
ATOM 10803 N N . PHE B 1 374 ? 89.672 35.189 34.241 1.00 90.74 378 PHE B N 1
ATOM 10804 C CA . PHE B 1 374 ? 89.306 35.104 35.654 1.00 88.36 378 PHE B CA 1
ATOM 10805 C C . PHE B 1 374 ? 90.484 35.218 36.611 1.00 92.77 378 PHE B C 1
ATOM 10806 O O . PHE B 1 374 ? 91.625 34.940 36.251 1.00 95.56 378 PHE B O 1
ATOM 10823 N N . VAL B 1 375 ? 90.162 35.595 37.847 1.00 84.96 379 VAL B N 1
ATOM 10824 C CA . VAL B 1 375 ? 91.089 35.595 38.966 1.00 90.21 379 VAL B CA 1
ATOM 10825 C C . VAL B 1 375 ? 90.398 34.886 40.131 1.00 93.60 379 VAL B C 1
ATOM 10826 O O . VAL B 1 375 ? 89.171 34.922 40.233 1.00 89.95 379 VAL B O 1
ATOM 10830 N N . MET B 1 376 ? 91.181 34.200 40.966 1.00 96.20 380 MET B N 1
ATOM 10831 C CA . MET B 1 376 ? 90.671 33.529 42.157 1.00 88.80 380 MET B CA 1
ATOM 10832 C C . MET B 1 376 ? 91.169 34.236 43.428 1.00 106.69 380 MET B C 1
ATOM 10833 O O . MET B 1 376 ? 92.380 34.376 43.656 1.00 95.71 380 MET B O 1
ATOM 10847 N N . LEU B 1 377 ? 90.228 34.665 44.262 1.00 106.37 381 LEU B N 1
ATOM 10848 C CA . LEU B 1 377 ? 90.548 35.443 45.453 1.00 109.56 381 LEU B CA 1
ATOM 10849 C C . LEU B 1 377 ? 90.598 34.618 46.739 1.00 108.14 381 LEU B C 1
ATOM 10850 O O . LEU B 1 377 ? 89.581 34.095 47.184 1.00 106.13 381 LEU B O 1
ATOM 10866 N N . ASP B 1 390 ? 83.043 30.545 52.414 1.00 101.89 394 ASP B N 1
ATOM 10867 C CA . ASP B 1 390 ? 83.129 31.141 51.073 1.00 103.17 394 ASP B CA 1
ATOM 10868 C C . ASP B 1 390 ? 81.737 31.389 50.471 1.00 107.27 394 ASP B C 1
ATOM 10869 O O . ASP B 1 390 ? 81.519 32.385 49.767 1.00 90.41 394 ASP B O 1
ATOM 10878 N N . MET B 1 391 ? 80.809 30.474 50.757 1.00 104.67 395 MET B N 1
ATOM 10879 C CA . MET B 1 391 ? 79.412 30.571 50.334 1.00 99.31 395 MET B CA 1
ATOM 10880 C C . MET B 1 391 ? 78.688 31.687 51.066 1.00 99.16 395 MET B C 1
ATOM 10881 O O . MET B 1 391 ? 77.779 32.312 50.513 1.00 97.81 395 MET B O 1
ATOM 10895 N N . GLU B 1 392 ? 79.032 31.860 52.342 1.00 98.86 396 GLU B N 1
ATOM 10896 C CA . GLU B 1 392 ? 78.391 32.864 53.175 1.00 101.56 396 GLU B CA 1
ATOM 10897 C C . GLU B 1 392 ? 78.775 34.280 52.732 1.00 103.38 396 GLU B C 1
ATOM 10898 O O . GLU B 1 392 ? 77.928 35.181 52.701 1.00 99.76 396 GLU B O 1
ATOM 10902 N N . PHE B 1 393 ? 80.034 34.461 52.336 1.00 103.64 397 PHE B N 1
ATOM 10903 C CA . PHE B 1 393 ? 80.507 35.753 51.832 1.00 112.03 397 PHE B CA 1
ATOM 10904 C C . PHE B 1 393 ? 79.750 36.142 50.548 1.00 108.63 397 PHE B C 1
ATOM 10905 O O . PHE B 1 393 ? 79.467 37.333 50.320 1.00 100.10 397 PHE B O 1
ATOM 10909 N N . TYR B 1 394 ? 79.458 35.134 49.713 1.00 101.01 398 TYR B N 1
ATOM 10910 C CA . TYR B 1 394 ? 78.754 35.321 48.435 1.00 103.12 398 TYR B CA 1
ATOM 10911 C C . TYR B 1 394 ? 77.311 35.782 48.679 1.00 109.25 398 TYR B C 1
ATOM 10912 O O . TYR B 1 394 ? 76.831 36.725 48.037 1.00 115.67 398 TYR B O 1
ATOM 10930 N N . GLU B 1 395 ? 76.640 35.131 49.628 1.00 108.24 399 GLU B N 1
ATOM 10931 C CA . GLU B 1 395 ? 75.233 35.405 49.933 1.00 106.05 399 GLU B CA 1
ATOM 10932 C C . GLU B 1 395 ? 75.046 36.823 50.498 1.00 106.54 399 GLU B C 1
ATOM 10933 O O . GLU B 1 395 ? 74.068 37.503 50.172 1.00 104.93 399 GLU B O 1
ATOM 10937 N N . LYS B 1 396 ? 75.960 37.245 51.371 1.00 99.73 400 LYS B N 1
ATOM 10938 C CA . LYS B 1 396 ? 75.874 38.561 52.023 1.00 118.96 400 LYS B CA 1
ATOM 10939 C C . LYS B 1 396 ? 76.163 39.715 51.039 1.00 116.82 400 LYS B C 1
ATOM 10940 O O . LYS B 1 396 ? 75.627 40.825 51.191 1.00 114.28 400 LYS B O 1
ATOM 10944 N N . LEU B 1 397 ? 77.039 39.468 50.064 1.00 117.51 401 LEU B N 1
ATOM 10945 C CA . LEU B 1 397 ? 77.360 40.468 49.044 1.00 114.26 401 LEU B CA 1
ATOM 10946 C C . LEU B 1 397 ? 76.139 40.820 48.185 1.00 116.47 401 LEU B C 1
ATOM 10947 O O . LEU B 1 397 ? 75.907 41.998 47.906 1.00 122.11 401 LEU B O 1
ATOM 10951 N N . LEU B 1 398 ? 75.357 39.813 47.782 1.00 110.85 402 LEU B N 1
ATOM 10952 C CA . LEU B 1 398 ? 74.189 40.041 46.922 1.00 107.24 402 LEU B CA 1
ATOM 10953 C C . LEU B 1 398 ? 73.117 40.834 47.683 1.00 113.15 402 LEU B C 1
ATOM 10954 O O . LEU B 1 398 ? 72.497 41.749 47.123 1.00 115.17 402 LEU B O 1
ATOM 10958 N N . ASP B 1 399 ? 72.878 40.457 48.943 1.00 112.90 403 ASP B N 1
ATOM 10959 C CA . ASP B 1 399 ? 71.983 41.210 49.832 1.00 111.80 403 ASP B CA 1
ATOM 10960 C C . ASP B 1 399 ? 72.719 42.444 50.354 1.00 107.57 403 ASP B C 1
ATOM 10961 O O . ASP B 1 399 ? 72.141 43.510 50.529 1.00 125.67 403 ASP B O 1
ATOM 10965 N N . ASN B 1 402 ? 74.704 44.474 46.423 1.00 118.77 406 ASN B N 1
ATOM 10966 C CA . ASN B 1 402 ? 74.127 43.866 45.224 1.00 114.57 406 ASN B CA 1
ATOM 10967 C C . ASN B 1 402 ? 75.171 43.542 44.150 1.00 107.35 406 ASN B C 1
ATOM 10968 O O . ASN B 1 402 ? 75.015 43.900 42.979 1.00 99.92 406 ASN B O 1
ATOM 10978 N N . VAL B 1 403 ? 76.240 42.870 44.570 1.00 107.44 407 VAL B N 1
ATOM 10979 C CA . VAL B 1 403 ? 77.296 42.408 43.667 1.00 102.16 407 VAL B CA 1
ATOM 10980 C C . VAL B 1 403 ? 77.364 40.868 43.630 1.00 98.32 407 VAL B C 1
ATOM 10981 O O . VAL B 1 403 ? 77.217 40.218 44.672 1.00 97.51 407 VAL B O 1
ATOM 10994 N N . GLN B 1 404 ? 77.551 40.302 42.428 1.00 94.94 408 GLN B N 1
ATOM 10995 C CA . GLN B 1 404 ? 77.585 38.842 42.220 1.00 94.34 408 GLN B CA 1
ATOM 10996 C C . GLN B 1 404 ? 79.009 38.348 41.930 1.00 96.62 408 GLN B C 1
ATOM 10997 O O . GLN B 1 404 ? 79.655 38.768 40.963 1.00 95.73 408 GLN B O 1
ATOM 11001 N N . VAL B 1 405 ? 79.485 37.461 42.805 1.00 94.99 409 VAL B N 1
ATOM 11002 C CA . VAL B 1 405 ? 80.719 36.709 42.607 1.00 91.13 409 VAL B CA 1
ATOM 11003 C C . VAL B 1 405 ? 80.330 35.237 42.574 1.00 85.25 409 VAL B C 1
ATOM 11004 O O . VAL B 1 405 ? 79.136 34.920 42.632 1.00 82.75 409 VAL B O 1
ATOM 11008 N N . LEU B 1 406 ? 81.321 34.348 42.470 1.00 84.67 410 LEU B N 1
ATOM 11009 C CA . LEU B 1 406 ? 81.080 32.893 42.491 1.00 78.05 410 LEU B CA 1
ATOM 11010 C C . LEU B 1 406 ? 81.928 32.224 43.551 1.00 81.13 410 LEU B C 1
ATOM 11011 O O . LEU B 1 406 ? 83.129 32.486 43.635 1.00 80.43 410 LEU B O 1
ATOM 11027 N N . PRO B 1 407 ? 81.317 31.354 44.367 1.00 82.98 411 PRO B N 1
ATOM 11028 C CA . PRO B 1 407 ? 82.129 30.610 45.342 1.00 84.32 411 PRO B CA 1
ATOM 11029 C C . PRO B 1 407 ? 82.923 29.469 44.716 1.00 80.11 411 PRO B C 1
ATOM 11030 O O . PRO B 1 407 ? 82.411 28.788 43.837 1.00 77.70 411 PRO B O 1
ATOM 11041 N N . GLY B 1 408 ? 84.154 29.261 45.172 1.00 82.05 412 GLY B N 1
ATOM 11042 C CA . GLY B 1 408 ? 84.998 28.217 44.624 1.00 86.68 412 GLY B CA 1
ATOM 11043 C C . GLY B 1 408 ? 84.471 26.824 44.927 1.00 90.02 412 GLY B C 1
ATOM 11044 O O . GLY B 1 408 ? 84.917 25.857 44.309 1.00 91.27 412 GLY B O 1
ATOM 11048 N N . GLU B 1 409 ? 83.543 26.722 45.880 1.00 92.08 413 GLU B N 1
ATOM 11049 C CA . GLU B 1 409 ? 82.831 25.469 46.144 1.00 95.33 413 GLU B CA 1
ATOM 11050 C C . GLU B 1 409 ? 82.387 24.841 44.814 1.00 87.56 413 GLU B C 1
ATOM 11051 O O . GLU B 1 409 ? 82.675 23.681 44.528 1.00 81.21 413 GLU B O 1
ATOM 11063 N N . ILE B 1 410 ? 81.758 25.676 43.988 1.00 83.21 414 ILE B N 1
ATOM 11064 C CA . ILE B 1 410 ? 81.248 25.335 42.656 1.00 77.24 414 ILE B CA 1
ATOM 11065 C C . ILE B 1 410 ? 82.279 24.677 41.753 1.00 71.84 414 ILE B C 1
ATOM 11066 O O . ILE B 1 410 ? 81.934 23.902 40.864 1.00 64.64 414 ILE B O 1
ATOM 11082 N N . PHE B 1 411 ? 83.541 25.036 41.946 1.00 72.95 415 PHE B N 1
ATOM 11083 C CA . PHE B 1 411 ? 84.605 24.578 41.068 1.00 63.87 415 PHE B CA 1
ATOM 11084 C C . PHE B 1 411 ? 85.431 23.478 41.687 1.00 66.77 415 PHE B C 1
ATOM 11085 O O . PHE B 1 411 ? 86.409 23.040 41.085 1.00 66.67 415 PHE B O 1
ATOM 11102 N N . GLY B 1 412 ? 85.054 23.044 42.892 1.00 65.61 416 GLY B N 1
ATOM 11103 C CA . GLY B 1 412 ? 85.754 21.968 43.556 1.00 65.61 416 GLY B CA 1
ATOM 11104 C C . GLY B 1 412 ? 86.799 22.405 44.564 1.00 70.81 416 GLY B C 1
ATOM 11105 O O . GLY B 1 412 ? 87.587 21.575 45.017 1.00 77.72 416 GLY B O 1
ATOM 11109 N N . MET B 1 413 ? 86.809 23.680 44.943 1.00 72.60 417 MET B N 1
ATOM 11110 C CA . MET B 1 413 ? 87.741 24.127 45.978 1.00 79.48 417 MET B CA 1
ATOM 11111 C C . MET B 1 413 ? 87.141 25.237 46.812 1.00 82.26 417 MET B C 1
ATOM 11112 O O . MET B 1 413 ? 87.109 26.385 46.399 1.00 82.71 417 MET B O 1
ATOM 11126 N N . SER B 1 414 ? 86.674 24.875 47.999 1.00 87.80 418 SER B N 1
ATOM 11127 C CA . SER B 1 414 ? 86.124 25.839 48.932 1.00 92.67 418 SER B CA 1
ATOM 11128 C C . SER B 1 414 ? 87.207 26.801 49.372 1.00 94.74 418 SER B C 1
ATOM 11129 O O . SER B 1 414 ? 88.394 26.479 49.308 1.00 86.45 418 SER B O 1
ATOM 11137 N N . GLY B 1 415 ? 86.798 27.985 49.811 1.00 88.05 419 GLY B N 1
ATOM 11138 C CA . GLY B 1 415 ? 87.735 28.946 50.360 1.00 92.07 419 GLY B CA 1
ATOM 11139 C C . GLY B 1 415 ? 88.2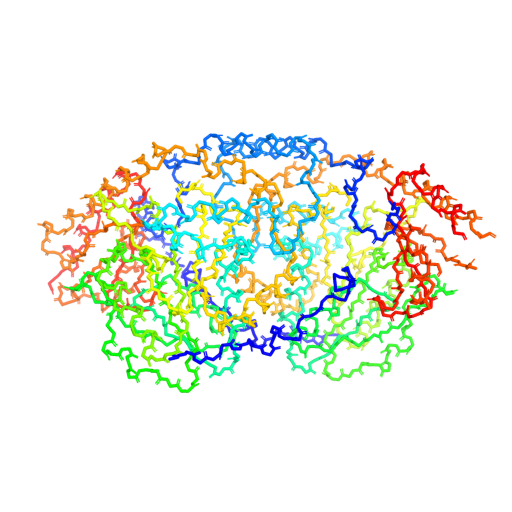08 29.983 49.357 1.00 103.66 419 GLY B C 1
ATOM 11140 O O . GLY B 1 415 ? 89.178 30.696 49.620 1.00 95.62 419 GLY B O 1
ATOM 11144 N N . PHE B 1 416 ? 87.557 30.052 48.192 1.00 96.85 420 PHE B N 1
ATOM 11145 C CA . PHE B 1 416 ? 87.932 31.044 47.174 1.00 96.20 420 PHE B CA 1
ATOM 11146 C C . PHE B 1 416 ? 86.735 31.694 46.500 1.00 88.03 420 PHE B C 1
ATOM 11147 O O . PHE B 1 416 ? 85.589 31.295 46.697 1.00 93.16 420 PHE B O 1
ATOM 11164 N N . LEU B 1 417 ? 87.016 32.681 45.667 1.00 88.63 421 LEU B N 1
ATOM 11165 C CA . LEU B 1 417 ? 85.967 33.334 44.906 1.00 93.99 421 LEU B CA 1
ATOM 11166 C C . LEU B 1 417 ? 86.486 33.616 43.523 1.00 85.74 421 LEU B C 1
ATOM 11167 O O . LEU B 1 417 ? 87.612 34.098 43.364 1.00 87.82 421 LEU B O 1
ATOM 11183 N N . ARG B 1 418 ? 85.672 33.292 42.524 1.00 82.31 422 ARG B N 1
ATOM 11184 C CA . ARG B 1 418 ? 86.019 33.604 41.148 1.00 80.91 422 ARG B CA 1
ATOM 11185 C C . ARG B 1 418 ? 85.369 34.916 40.753 1.00 87.69 422 ARG B C 1
ATOM 11186 O O . ARG B 1 418 ? 84.161 35.118 40.933 1.00 81.28 422 ARG B O 1
ATOM 11207 N N . ALA B 1 419 ? 86.200 35.791 40.194 1.00 87.48 423 ALA B N 1
ATOM 11208 C CA . ALA B 1 419 ? 85.772 37.084 39.697 1.00 88.95 423 ALA B CA 1
ATOM 11209 C C . ALA B 1 419 ? 86.229 37.274 38.252 1.00 85.94 423 ALA B C 1
ATOM 11210 O O . ALA B 1 419 ? 87.297 36.810 37.841 1.00 83.37 423 ALA B O 1
ATOM 11217 N N . THR B 1 420 ? 85.413 37.968 37.482 1.00 82.77 424 THR B N 1
ATOM 11218 C CA . THR B 1 420 ? 85.682 38.120 36.068 1.00 88.28 424 THR B CA 1
ATOM 11219 C C . THR B 1 420 ? 86.515 39.372 35.769 1.00 93.67 424 THR B C 1
ATOM 11220 O O . THR B 1 420 ? 86.356 40.417 36.397 1.00 87.44 424 THR B O 1
ATOM 11231 N N . VAL B 1 421 ? 87.412 39.231 34.799 1.00 97.68 425 VAL B N 1
ATOM 11232 C CA . VAL B 1 421 ? 88.319 40.290 34.383 1.00 100.30 425 VAL B CA 1
ATOM 11233 C C . VAL B 1 421 ? 87.800 41.042 33.142 1.00 97.14 425 VAL B C 1
ATOM 11234 O O . VAL B 1 421 ? 88.213 42.169 32.863 1.00 98.52 425 VAL B O 1
ATOM 11247 N N . SER B 1 422 ? 86.837 40.435 32.454 1.00 92.51 426 SER B N 1
ATOM 11248 C CA . SER B 1 422 ? 86.499 40.788 31.072 1.00 84.36 426 SER B CA 1
ATOM 11249 C C . SER B 1 422 ? 85.502 41.932 30.915 1.00 89.79 426 SER B C 1
ATOM 11250 O O . SER B 1 422 ? 85.277 42.410 29.799 1.00 94.31 426 SER B O 1
ATOM 11258 N N . ARG B 1 423 ? 84.918 42.386 32.015 1.00 92.54 427 ARG B N 1
ATOM 11259 C CA . ARG B 1 423 ? 84.004 43.523 31.967 1.00 96.67 427 ARG B CA 1
ATOM 11260 C C . ARG B 1 423 ? 84.800 44.850 31.916 1.00 106.18 427 ARG B C 1
ATOM 11261 O O . ARG B 1 423 ? 86.033 44.836 32.014 1.00 90.48 427 ARG B O 1
ATOM 11282 N N . PRO B 1 424 ? 84.109 45.987 31.666 1.00 108.35 428 PRO B N 1
ATOM 11283 C CA . PRO B 1 424 ? 84.747 47.317 31.671 1.00 112.82 428 PRO B CA 1
ATOM 11284 C C . PRO B 1 424 ? 85.159 47.779 33.063 1.00 97.99 428 PRO B C 1
ATOM 11285 O O . PRO B 1 424 ? 84.504 47.434 34.047 1.00 101.84 428 PRO B O 1
ATOM 11296 N N . SER B 1 425 ? 86.260 48.521 33.127 1.00 110.31 429 SER B N 1
ATOM 11297 C CA . SER B 1 425 ? 86.811 49.062 34.381 1.00 105.93 429 SER B CA 1
ATOM 11298 C C . SER B 1 425 ? 85.790 49.854 35.194 1.00 107.43 429 SER B C 1
ATOM 11299 O O . SER B 1 425 ? 85.804 49.834 36.419 1.00 109.44 429 SER B O 1
ATOM 11307 N N . ALA B 1 426 ? 84.914 50.565 34.495 1.00 107.07 430 ALA B N 1
ATOM 11308 C CA . ALA B 1 426 ? 83.886 51.370 35.141 1.00 114.60 430 ALA B CA 1
ATOM 11309 C C . ALA B 1 426 ? 82.949 50.495 35.975 1.00 112.37 430 ALA B C 1
ATOM 11310 O O . ALA B 1 426 ? 82.514 50.887 37.057 1.00 116.94 430 ALA B O 1
ATOM 11317 N N . VAL B 1 427 ? 82.660 49.300 35.471 1.00 107.24 431 VAL B N 1
ATOM 11318 C CA . VAL B 1 427 ? 81.833 48.332 36.186 1.00 100.53 431 VAL B CA 1
ATOM 11319 C C . VAL B 1 427 ? 82.608 47.710 37.346 1.00 105.80 431 VAL B C 1
ATOM 11320 O O . VAL B 1 427 ? 82.079 47.527 38.446 1.00 102.67 431 VAL B O 1
ATOM 11333 N N . LEU B 1 428 ? 83.848 47.328 37.061 1.00 106.31 432 LEU B N 1
ATOM 11334 C CA . LEU B 1 428 ? 84.702 46.655 38.032 1.00 102.69 432 LEU B CA 1
ATOM 11335 C C . LEU B 1 428 ? 85.049 47.568 39.206 1.00 115.49 432 LEU B C 1
ATOM 11336 O O . LEU B 1 428 ? 84.877 47.175 40.364 1.00 108.42 432 LEU B O 1
ATOM 11352 N N . ASN B 1 429 ? 85.523 48.782 38.903 1.00 110.68 433 ASN B N 1
ATOM 11353 C CA . ASN B 1 429 ? 85.906 49.739 39.927 1.00 115.57 433 ASN B CA 1
ATOM 11354 C C . ASN B 1 429 ? 84.770 49.923 40.927 1.00 116.58 433 ASN B C 1
ATOM 11355 O O . ASN B 1 429 ? 84.998 49.860 42.128 1.00 119.04 433 ASN B O 1
ATOM 11359 N N . GLU B 1 430 ? 83.543 50.076 40.435 1.00 114.63 434 GLU B N 1
ATOM 11360 C CA . GLU B 1 430 ? 82.372 50.247 41.305 1.00 115.50 434 GLU B CA 1
ATOM 11361 C C . GLU B 1 430 ? 82.141 49.029 42.205 1.00 115.68 434 GLU B C 1
ATOM 11362 O O . GLU B 1 430 ? 81.679 49.164 43.344 1.00 115.97 434 GLU B O 1
ATOM 11374 N N . ALA B 1 431 ? 82.435 47.838 41.677 1.00 110.05 435 ALA B N 1
ATOM 11375 C CA . ALA B 1 431 ? 82.236 46.588 42.410 1.00 107.90 435 ALA B CA 1
ATOM 11376 C C . ALA B 1 431 ? 83.393 46.316 43.391 1.00 111.72 435 ALA B C 1
ATOM 11377 O O . ALA B 1 431 ? 83.163 45.941 44.544 1.00 113.15 435 ALA B O 1
ATOM 11384 N N . VAL B 1 432 ? 84.631 46.528 42.940 1.00 112.05 436 VAL B N 1
ATOM 11385 C CA . VAL B 1 432 ? 85.803 46.372 43.801 1.00 114.17 436 VAL B CA 1
ATOM 11386 C C . VAL B 1 432 ? 85.696 47.314 44.991 1.00 118.93 436 VAL B C 1
ATOM 11387 O O . VAL B 1 432 ? 86.032 46.945 46.110 1.00 120.75 436 VAL B O 1
ATOM 11391 N N . ASP B 1 433 ? 85.219 48.529 44.740 1.00 121.06 437 ASP B N 1
ATOM 11392 C CA . ASP B 1 433 ? 84.997 49.500 45.803 1.00 127.09 437 ASP B CA 1
ATOM 11393 C C . ASP B 1 433 ? 83.939 48.964 46.781 1.00 126.77 437 ASP B C 1
ATOM 11394 O O . ASP B 1 433 ? 84.097 49.086 48.004 1.00 129.64 437 ASP B O 1
ATOM 11403 N N . ARG B 1 434 ? 82.885 48.340 46.244 1.00 121.16 438 ARG B N 1
ATOM 11404 C CA . ARG B 1 434 ? 81.787 47.825 47.067 1.00 120.48 438 ARG B CA 1
ATOM 11405 C C . ARG B 1 434 ? 82.277 46.658 47.936 1.00 132.40 438 ARG B C 1
ATOM 11406 O O . ARG B 1 434 ? 81.715 46.371 49.001 1.00 120.94 438 ARG B O 1
ATOM 11410 N N . ILE B 1 435 ? 83.328 45.985 47.476 1.00 130.15 439 ILE B N 1
ATOM 11411 C CA . ILE B 1 435 ? 83.933 44.901 48.237 1.00 128.45 439 ILE B CA 1
ATOM 11412 C C . ILE B 1 435 ? 84.762 45.472 49.393 1.00 122.71 439 ILE B C 1
ATOM 11413 O O . ILE B 1 435 ? 84.575 45.098 50.551 1.00 124.23 439 ILE B O 1
#

Nearest PDB structures (foldseek):
  4ix8-assembly1_A  TM=1.002E+00  e=1.367E-87  Leishmania infantum
  1bw0-assembly1_A  TM=9.860E-01  e=7.223E-54  Trypanosoma cruzi
  4cvq-assembly1_B  TM=8.903E-01  e=4.041E-32  Escherichia coli K-12
  6l1n-assembly1_A  TM=8.652E-01  e=9.977E-29  Bacillus subtilis
  6l1n-assembly1_B  TM=8.555E-01  e=9.142E-28  Bacillus subtilis